Protein AF-A0A5A8U975-F1 (afdb_monomer_lite)

Structure (mmCIF, N/CA/C/O backbone):
data_AF-A0A5A8U975-F1
#
_entry.id   AF-A0A5A8U975-F1
#
loop_
_atom_site.group_PDB
_atom_site.id
_atom_site.type_symbol
_atom_site.label_atom_id
_atom_site.label_alt_id
_atom_site.label_comp_id
_atom_site.label_asym_id
_atom_site.label_entity_id
_atom_site.label_seq_id
_atom_site.pdbx_PDB_ins_code
_atom_site.Cartn_x
_atom_site.Cartn_y
_atom_site.Cartn_z
_atom_site.occupancy
_atom_site.B_iso_or_equiv
_atom_site.auth_seq_id
_atom_site.auth_comp_id
_atom_site.auth_asym_id
_atom_site.auth_atom_id
_atom_site.pdbx_PDB_model_num
ATOM 1 N N . MET A 1 1 ? -40.286 -61.201 25.023 1.00 31.58 1 MET A N 1
ATOM 2 C CA . MET A 1 1 ? -39.418 -62.147 24.286 1.00 31.58 1 MET A CA 1
ATOM 3 C C . MET A 1 1 ? -38.281 -61.298 23.735 1.00 31.58 1 MET A C 1
ATOM 5 O O . MET A 1 1 ? -38.579 -60.280 23.132 1.00 31.58 1 MET A O 1
ATOM 9 N N . GLN A 1 2 ? -37.100 -61.406 24.350 1.00 25.27 2 GLN A N 1
ATOM 10 C CA . GLN A 1 2 ? -35.935 -62.159 23.839 1.00 25.27 2 GLN A CA 1
ATOM 11 C C . GLN A 1 2 ? -35.244 -61.395 22.692 1.00 25.27 2 GLN A C 1
ATOM 13 O O . GLN A 1 2 ? -35.895 -61.050 21.718 1.00 25.27 2 GLN A O 1
ATOM 18 N N . ASN A 1 3 ? -34.003 -60.924 22.863 1.00 22.73 3 ASN A N 1
ATOM 19 C CA . ASN A 1 3 ? -32.740 -61.686 22.977 1.00 22.73 3 ASN A CA 1
ATOM 20 C C . ASN A 1 3 ? -32.392 -62.348 21.622 1.00 22.73 3 ASN A C 1
ATOM 22 O O . ASN A 1 3 ? -33.249 -62.960 21.000 1.00 22.73 3 ASN A O 1
ATOM 26 N N . SER A 1 4 ? -31.145 -62.311 21.143 1.00 25.30 4 SER A N 1
ATOM 27 C CA . SER A 1 4 ? -29.970 -62.701 21.937 1.00 25.30 4 SER A CA 1
ATOM 28 C C . SER A 1 4 ? -28.631 -62.114 21.467 1.00 25.30 4 SER A C 1
ATOM 30 O O . SER A 1 4 ? -28.415 -61.952 20.276 1.00 25.30 4 SER A O 1
ATOM 32 N N . ASN A 1 5 ? -27.743 -61.930 22.452 1.00 24.23 5 ASN A N 1
ATOM 33 C CA . ASN A 1 5 ? -26.284 -62.145 22.470 1.00 24.23 5 ASN A CA 1
ATOM 34 C C . ASN A 1 5 ? -25.420 -61.478 21.373 1.00 24.23 5 ASN A C 1
ATOM 36 O O . ASN A 1 5 ? -25.554 -61.762 20.194 1.00 24.23 5 ASN A O 1
ATOM 40 N N . ILE A 1 6 ? -24.506 -60.552 21.690 1.00 22.52 6 ILE A N 1
ATOM 41 C CA . ILE A 1 6 ? -23.319 -60.664 22.575 1.00 22.52 6 ILE A CA 1
ATOM 42 C C . ILE A 1 6 ? -22.267 -61.647 22.039 1.00 22.52 6 ILE A C 1
ATOM 44 O O . ILE A 1 6 ? -22.412 -62.861 22.132 1.00 22.52 6 ILE A O 1
ATOM 48 N N . THR A 1 7 ? -21.121 -61.095 21.641 1.00 21.56 7 THR A N 1
ATOM 49 C CA . THR A 1 7 ? -19.801 -61.667 21.932 1.00 21.56 7 THR A CA 1
ATOM 50 C C . THR A 1 7 ? -18.888 -60.510 22.326 1.00 21.56 7 THR A C 1
ATOM 52 O O . THR A 1 7 ? -18.735 -59.556 21.569 1.00 21.56 7 THR A O 1
ATOM 55 N N . ILE A 1 8 ? -18.321 -60.574 23.528 1.00 22.88 8 ILE A N 1
ATOM 56 C CA . ILE A 1 8 ? -17.247 -59.683 23.979 1.00 22.88 8 ILE A CA 1
ATOM 57 C C . ILE A 1 8 ? -15.950 -60.478 23.859 1.00 22.88 8 ILE A C 1
ATOM 59 O O . ILE A 1 8 ? -15.922 -61.648 24.236 1.00 22.88 8 ILE A O 1
ATOM 63 N N . ASN A 1 9 ? -14.871 -59.841 23.411 1.00 21.80 9 ASN A N 1
ATOM 64 C CA . ASN A 1 9 ? -13.527 -60.314 23.719 1.00 21.80 9 ASN A CA 1
ATOM 65 C C . ASN A 1 9 ? -12.666 -59.128 24.177 1.00 21.80 9 ASN A C 1
ATOM 67 O O . ASN A 1 9 ? -12.876 -58.000 23.730 1.00 21.80 9 ASN A O 1
ATOM 71 N N . THR A 1 10 ? -11.786 -59.358 25.148 1.00 24.23 10 THR A N 1
ATOM 72 C CA . THR A 1 10 ? -11.200 -58.304 25.997 1.00 24.23 10 THR A CA 1
ATOM 73 C C . THR A 1 10 ? -9.693 -58.127 25.809 1.00 24.23 10 THR A C 1
ATOM 75 O O . THR A 1 10 ? -9.024 -59.000 25.265 1.00 24.23 10 THR A O 1
ATOM 78 N N . ASN A 1 11 ? -9.171 -57.048 26.414 1.00 21.98 11 ASN A N 1
ATOM 79 C CA . ASN A 1 11 ? -7.760 -56.641 26.530 1.00 21.98 11 ASN A CA 1
ATOM 80 C C . ASN A 1 11 ? -7.241 -55.825 25.320 1.00 21.98 11 ASN A C 1
ATOM 82 O O . ASN A 1 11 ? -7.572 -56.133 24.185 1.00 21.98 11 ASN A O 1
ATOM 86 N N . THR A 1 12 ? -6.455 -54.749 25.488 1.00 24.47 12 THR A N 1
ATOM 87 C CA . THR A 1 12 ? -5.762 -54.228 26.693 1.00 24.47 12 THR A CA 1
ATOM 88 C C . THR A 1 12 ? -5.940 -52.715 26.924 1.00 24.47 12 THR A C 1
ATOM 90 O O . THR A 1 12 ? -5.799 -51.928 25.997 1.00 24.47 12 THR A O 1
ATOM 93 N N . ASN A 1 13 ? -6.107 -52.322 28.195 1.00 25.53 13 ASN A N 1
ATOM 94 C CA . ASN A 1 13 ? -5.685 -51.055 28.830 1.00 25.53 13 ASN A CA 1
ATOM 95 C C . ASN A 1 13 ? -5.646 -49.733 28.022 1.00 25.53 13 ASN A C 1
ATOM 97 O O . ASN A 1 13 ? -4.650 -49.420 27.375 1.00 25.53 13 ASN A O 1
ATOM 101 N N . THR A 1 14 ? -6.573 -48.814 28.327 1.00 26.42 14 THR A N 1
ATOM 102 C CA . THR A 1 14 ? -6.223 -47.479 28.884 1.00 26.42 14 THR A CA 1
ATOM 103 C C . THR A 1 14 ? -7.442 -46.796 29.531 1.00 26.42 14 THR A C 1
ATOM 105 O O . THR A 1 14 ? -8.581 -47.051 29.156 1.00 26.42 14 THR A O 1
ATOM 108 N N . GLN A 1 15 ? -7.217 -45.957 30.551 1.00 27.81 15 GLN A N 1
ATOM 109 C CA . GLN A 1 15 ? -8.271 -45.310 31.358 1.00 27.81 15 GLN A CA 1
ATOM 110 C C . GLN A 1 15 ? -8.677 -43.919 30.812 1.00 27.81 15 GLN A C 1
ATOM 112 O O . GLN A 1 15 ? -7.790 -43.109 30.526 1.00 27.81 15 GLN A O 1
ATOM 117 N N . PRO A 1 16 ? -9.981 -43.573 30.746 1.00 26.28 16 PRO A N 1
ATOM 118 C CA . PRO A 1 16 ? -10.441 -42.258 30.292 1.00 26.28 16 PRO A CA 1
ATOM 119 C C . PRO A 1 16 ? -10.337 -41.184 31.395 1.00 26.28 16 PRO A C 1
ATOM 121 O O . PRO A 1 16 ? -11.105 -41.171 32.358 1.00 26.28 16 PRO A O 1
ATOM 124 N N . LYS A 1 17 ? -9.420 -40.216 31.247 1.00 27.19 17 LYS A N 1
ATOM 125 C CA . LYS A 1 17 ? -9.278 -39.068 32.173 1.00 27.19 17 LYS A CA 1
ATOM 126 C C . LYS A 1 17 ? -10.338 -37.980 31.922 1.00 27.19 17 LYS A C 1
ATOM 128 O O . LYS A 1 17 ? -10.044 -36.936 31.350 1.00 27.19 17 LYS A O 1
ATOM 133 N N . GLY A 1 18 ? -11.569 -38.228 32.375 1.00 32.88 18 GLY A N 1
ATOM 134 C CA . GLY A 1 18 ? -12.751 -37.391 32.107 1.00 32.88 18 GLY A CA 1
ATOM 135 C C . GLY A 1 18 ? -13.189 -36.385 33.188 1.00 32.88 18 GLY A C 1
ATOM 136 O O . GLY A 1 18 ? -14.340 -35.968 33.154 1.00 32.88 18 GLY A O 1
ATOM 137 N N . THR A 1 19 ? -12.353 -36.010 34.169 1.00 28.62 19 THR A N 1
ATOM 138 C CA . THR A 1 19 ? -12.812 -35.236 35.357 1.00 28.62 19 THR A CA 1
ATOM 139 C C . THR A 1 19 ? -11.936 -34.047 35.795 1.00 28.62 19 THR A C 1
ATOM 141 O O . THR A 1 19 ? -12.279 -33.353 36.751 1.00 28.62 19 THR A O 1
ATOM 144 N N . THR A 1 20 ? -10.826 -33.743 35.116 1.00 29.33 20 THR A N 1
ATOM 145 C CA . THR A 1 20 ? -9.790 -32.821 35.641 1.00 29.33 20 THR A CA 1
ATOM 146 C C . THR A 1 20 ? -9.903 -31.335 35.262 1.00 29.33 20 THR A C 1
ATOM 148 O O . THR A 1 20 ? -9.103 -30.544 35.762 1.00 29.33 20 THR A O 1
ATOM 151 N N . MET A 1 21 ? -10.865 -30.906 34.430 1.00 29.53 21 MET A N 1
ATOM 152 C CA . MET A 1 21 ? -10.971 -29.485 34.031 1.00 29.53 21 MET A CA 1
ATOM 153 C C . MET A 1 21 ? -11.768 -28.583 34.992 1.00 29.53 21 MET A C 1
ATOM 155 O O . MET A 1 21 ? -11.386 -27.429 35.169 1.00 29.53 21 MET A O 1
ATOM 159 N N . LEU A 1 22 ? -12.836 -29.060 35.648 1.00 29.34 22 LEU A N 1
ATOM 160 C CA . LEU A 1 22 ? -13.691 -28.178 36.470 1.00 29.34 22 LEU A CA 1
ATOM 161 C C . LEU A 1 22 ? -13.023 -27.706 37.778 1.00 29.34 22 LEU A C 1
ATOM 163 O O . LEU A 1 22 ? -13.191 -26.553 38.180 1.00 29.34 22 LEU A O 1
ATOM 167 N N . ASN A 1 23 ? -12.233 -28.564 38.430 1.00 27.58 23 ASN A N 1
ATOM 168 C CA . ASN A 1 23 ? -11.691 -28.273 39.766 1.00 27.58 23 ASN A CA 1
ATOM 169 C C . ASN A 1 23 ? -10.581 -27.202 39.772 1.00 27.58 23 ASN A C 1
ATOM 171 O O . ASN A 1 23 ? -10.458 -26.455 40.744 1.00 27.58 23 ASN A O 1
ATOM 175 N N . ASN A 1 24 ? -9.803 -27.075 38.690 1.00 30.62 24 ASN A N 1
ATOM 176 C CA . ASN A 1 24 ? -8.698 -26.107 38.610 1.00 30.62 24 ASN A CA 1
ATOM 177 C C . ASN A 1 24 ? -9.150 -24.653 38.385 1.00 30.62 24 ASN A C 1
ATOM 179 O O . ASN A 1 24 ? -8.385 -23.723 38.648 1.00 30.62 24 ASN A O 1
ATOM 183 N N . THR A 1 25 ? -10.387 -24.439 37.936 1.00 31.98 25 THR A N 1
ATOM 184 C CA . THR A 1 25 ? -10.963 -23.095 37.776 1.00 31.98 25 THR A CA 1
ATOM 185 C C . THR A 1 25 ? -11.479 -22.559 39.117 1.00 31.98 25 THR A C 1
ATOM 187 O O . THR A 1 25 ? -11.263 -21.394 39.449 1.00 31.98 25 THR A O 1
ATOM 190 N N . PHE A 1 26 ? -12.081 -23.423 39.944 1.00 28.78 26 PHE A N 1
ATOM 191 C CA . PHE A 1 26 ? -12.569 -23.057 41.280 1.00 28.78 26 PHE A CA 1
ATOM 192 C C . PHE A 1 26 ? -11.458 -22.887 42.330 1.00 28.78 26 PHE A C 1
ATOM 194 O O . PHE A 1 26 ? -11.599 -22.054 43.228 1.00 28.78 26 PHE A O 1
ATOM 201 N N . SER A 1 27 ? -10.343 -23.621 42.232 1.00 30.14 27 SER A N 1
ATOM 202 C CA . SER A 1 27 ? -9.215 -23.470 43.170 1.00 30.14 27 SER A CA 1
ATOM 203 C C . SER A 1 27 ? -8.563 -22.083 43.076 1.00 30.14 27 SER A C 1
ATOM 205 O O . SER A 1 27 ? -8.331 -21.441 44.102 1.00 30.14 27 SER A O 1
ATOM 207 N N . LYS A 1 28 ? -8.366 -21.568 41.856 1.00 32.06 28 LYS A N 1
ATOM 208 C CA . LYS A 1 28 ? -7.854 -20.207 41.616 1.00 32.06 28 LYS A CA 1
ATOM 209 C C . LYS A 1 28 ? -8.834 -19.120 42.065 1.00 32.06 28 LYS A C 1
ATOM 211 O O . LYS A 1 28 ? -8.401 -18.093 42.580 1.00 32.06 28 LYS A O 1
ATOM 216 N N . LEU A 1 29 ? -10.143 -19.362 41.954 1.00 29.33 29 LEU A N 1
ATOM 217 C CA . LEU A 1 29 ? -11.160 -18.428 42.448 1.00 29.33 29 LEU A CA 1
ATOM 218 C C . LEU A 1 29 ? -11.120 -18.287 43.983 1.00 29.33 29 LEU A C 1
ATOM 220 O O . LEU A 1 29 ? -11.295 -17.184 44.490 1.00 29.33 29 LEU A O 1
ATOM 224 N N . LYS A 1 30 ? -10.815 -19.364 44.727 1.00 26.39 30 LYS A N 1
ATOM 225 C CA . LYS A 1 30 ? -10.631 -19.299 46.192 1.00 26.39 30 LYS A CA 1
ATOM 226 C C . LYS A 1 30 ? -9.415 -18.469 46.617 1.00 26.39 30 LYS A C 1
ATOM 228 O O . LYS A 1 30 ? -9.505 -17.754 47.610 1.00 26.39 30 LYS A O 1
ATOM 233 N N . GLN A 1 31 ? -8.303 -18.518 45.879 1.00 28.22 31 GLN A N 1
ATOM 234 C CA . GLN A 1 31 ? -7.109 -17.722 46.211 1.00 28.22 31 GLN A CA 1
ATOM 235 C C . GLN A 1 31 ? -7.351 -16.207 46.097 1.00 28.22 31 GLN A C 1
ATOM 237 O O . GLN A 1 31 ? -6.742 -15.437 46.837 1.00 28.22 31 GLN A O 1
ATOM 242 N N . LEU A 1 32 ? -8.289 -15.777 45.244 1.00 28.25 32 LEU A N 1
ATOM 243 C CA . LEU A 1 32 ? -8.641 -14.363 45.074 1.00 28.25 32 LEU A CA 1
ATOM 244 C C . LEU A 1 32 ? -9.322 -13.735 46.309 1.00 28.25 32 LEU A C 1
ATOM 246 O O . LEU A 1 32 ? -9.333 -12.516 46.439 1.00 28.25 32 LEU A O 1
ATOM 250 N N . PHE A 1 33 ? -9.870 -14.551 47.219 1.00 27.89 33 PHE A N 1
ATOM 251 C CA . PHE A 1 33 ? -10.589 -14.099 48.420 1.00 27.89 33 PHE A CA 1
ATOM 252 C C . PHE A 1 33 ? -9.739 -14.058 49.703 1.00 27.89 33 PHE A C 1
ATOM 254 O O . PHE A 1 33 ? -10.246 -13.654 50.743 1.00 27.89 33 PHE A O 1
ATOM 261 N N . ILE A 1 34 ? -8.468 -14.479 49.665 1.00 27.61 34 ILE A N 1
ATOM 262 C CA . ILE A 1 34 ? -7.649 -14.670 50.882 1.00 27.61 34 ILE A CA 1
ATOM 263 C C . ILE A 1 34 ? -6.723 -13.472 51.182 1.00 27.61 34 ILE A C 1
ATOM 265 O O . ILE A 1 34 ? -6.295 -13.293 52.317 1.00 27.61 34 ILE A O 1
ATOM 269 N N . PHE A 1 35 ? -6.462 -12.593 50.208 1.00 26.03 35 PHE A N 1
ATOM 270 C CA . PHE A 1 35 ? -5.547 -11.448 50.366 1.00 26.03 35 PHE A CA 1
ATOM 271 C C . PHE A 1 35 ? -6.186 -10.155 50.915 1.00 26.03 35 PHE A C 1
ATOM 273 O O . PHE A 1 35 ? -5.528 -9.120 50.980 1.00 26.03 35 PHE A O 1
ATOM 280 N N . SER A 1 36 ? -7.453 -10.174 51.338 1.00 25.17 36 SER A N 1
ATOM 281 C CA . SER A 1 36 ? -8.198 -8.972 51.751 1.00 25.17 36 SER A CA 1
ATOM 282 C C . SER A 1 36 ? -7.987 -8.545 53.217 1.00 25.17 36 SER A C 1
ATOM 284 O O . SER A 1 36 ? -8.915 -8.013 53.826 1.00 25.17 36 SER A O 1
ATOM 286 N N . ALA A 1 37 ? -6.818 -8.804 53.816 1.00 25.83 37 ALA A N 1
ATOM 287 C CA . ALA A 1 37 ? -6.599 -8.573 55.249 1.00 25.83 37 ALA A CA 1
ATOM 288 C C . ALA A 1 37 ? -5.139 -8.257 55.645 1.00 25.83 37 ALA A C 1
ATOM 290 O O . ALA A 1 37 ? -4.460 -9.117 56.201 1.00 25.83 37 ALA A O 1
ATOM 291 N N . LEU A 1 38 ? -4.685 -7.005 55.460 1.00 22.19 38 LEU A N 1
ATOM 292 C CA . LEU A 1 38 ? -3.729 -6.379 56.394 1.00 22.19 38 LEU A CA 1
ATOM 293 C C . LEU A 1 38 ? -3.740 -4.831 56.339 1.00 22.19 38 LEU A C 1
ATOM 295 O O . LEU A 1 38 ? -3.432 -4.233 55.316 1.00 22.19 38 LEU A O 1
ATOM 299 N N . THR A 1 39 ? -4.100 -4.222 57.476 1.00 22.94 39 THR A N 1
ATOM 300 C CA . THR A 1 39 ? -3.750 -2.869 57.984 1.00 22.94 39 THR A CA 1
ATOM 301 C C . THR A 1 39 ? -3.667 -1.653 57.037 1.00 22.94 39 THR A C 1
ATOM 303 O O . THR A 1 39 ? -2.715 -1.497 56.277 1.00 22.94 39 THR A O 1
ATOM 306 N N . LEU A 1 40 ? -4.561 -0.676 57.256 1.00 25.98 40 LEU A N 1
ATOM 307 C CA . LEU A 1 40 ? -4.358 0.737 56.891 1.00 25.98 40 LEU A CA 1
ATOM 308 C C . LEU A 1 40 ? -3.542 1.476 57.972 1.00 25.98 40 LEU A C 1
ATOM 310 O O . LEU A 1 40 ? -3.686 1.185 59.159 1.00 25.98 40 LEU A O 1
ATOM 314 N N . SER A 1 41 ? -2.831 2.537 57.582 1.00 23.48 41 SER A N 1
ATOM 315 C CA . SER A 1 41 ? -2.528 3.689 58.449 1.00 23.48 41 SER A CA 1
ATOM 316 C C . SER A 1 41 ? -2.462 4.990 57.624 1.00 23.48 41 SER A C 1
ATOM 318 O O . SER A 1 41 ? -2.349 4.953 56.398 1.00 23.48 41 SER A O 1
ATOM 320 N N . LEU A 1 42 ? -2.638 6.144 58.277 1.00 26.19 42 LEU A N 1
ATOM 321 C CA . LEU A 1 42 ? -2.883 7.465 57.666 1.00 26.19 42 LEU A CA 1
ATOM 322 C C . LEU A 1 42 ? -1.885 8.514 58.185 1.00 26.19 42 LEU A C 1
ATOM 324 O O . LEU A 1 42 ? -1.398 8.361 59.300 1.00 26.19 42 LEU A O 1
ATOM 328 N N . ASN A 1 43 ? -1.671 9.613 57.442 1.00 21.52 43 ASN A N 1
ATOM 329 C CA . ASN A 1 43 ? -1.356 10.947 58.000 1.00 21.52 43 ASN A CA 1
ATOM 330 C C . ASN A 1 43 ? -1.495 12.084 56.955 1.00 21.52 43 ASN A C 1
ATOM 332 O O . ASN A 1 43 ? -1.468 11.819 55.753 1.00 21.52 43 ASN A O 1
ATOM 336 N N . VAL A 1 44 ? -1.705 13.336 57.408 1.00 24.77 44 VAL A N 1
ATOM 337 C CA . VAL A 1 44 ? -2.145 14.492 56.579 1.00 24.77 44 VAL A CA 1
ATOM 338 C C . VAL A 1 44 ? -1.622 15.855 57.089 1.00 24.77 44 VAL A C 1
ATOM 340 O O . VAL A 1 44 ? -1.753 16.145 58.273 1.00 24.77 44 VAL A O 1
ATOM 343 N N . THR A 1 45 ? -1.173 16.732 56.173 1.00 21.88 45 THR A N 1
ATOM 344 C CA . THR A 1 45 ? -0.989 18.210 56.294 1.00 21.88 45 THR A CA 1
ATOM 345 C C . THR A 1 45 ? -1.217 18.841 54.887 1.00 21.88 45 THR A C 1
ATOM 347 O O . THR A 1 45 ? -0.877 18.198 53.899 1.00 21.88 45 THR A O 1
ATOM 350 N N . ALA A 1 46 ? -2.035 19.891 54.651 1.00 23.45 46 ALA A N 1
ATOM 351 C CA . ALA A 1 46 ? -1.931 21.352 54.933 1.00 23.45 46 ALA A CA 1
ATOM 352 C C . ALA A 1 46 ? -0.974 22.118 53.959 1.00 23.45 46 ALA A C 1
ATOM 354 O O . ALA A 1 46 ? 0.058 21.564 53.611 1.00 23.45 46 ALA A O 1
ATOM 355 N N . VAL A 1 47 ? -1.202 23.351 53.442 1.00 22.41 47 VAL A N 1
ATOM 356 C CA . VAL A 1 47 ? -2.191 24.441 53.717 1.00 22.41 47 VAL A CA 1
ATOM 357 C C . VAL A 1 47 ? -2.915 24.937 52.412 1.00 22.41 47 VAL A C 1
ATOM 359 O O . VAL A 1 47 ? -3.653 24.143 51.836 1.00 22.41 47 VAL A O 1
ATOM 362 N N . ASP A 1 48 ? -2.771 26.204 51.949 1.00 22.92 48 ASP A N 1
ATOM 363 C CA . ASP A 1 48 ? -3.349 26.783 50.691 1.00 22.92 48 ASP A CA 1
ATOM 364 C C . ASP A 1 48 ? -2.343 27.781 50.007 1.00 22.92 48 ASP A C 1
ATOM 366 O O . ASP A 1 48 ? -1.264 27.289 49.701 1.00 22.92 48 ASP A O 1
ATOM 370 N N . THR A 1 49 ? -2.450 29.098 49.697 1.00 25.67 49 THR A N 1
ATOM 371 C CA . THR A 1 49 ? -3.439 30.218 49.768 1.00 25.67 49 THR A CA 1
ATOM 372 C C . THR A 1 49 ? -3.123 31.326 48.712 1.00 25.67 49 THR A C 1
ATOM 374 O O . THR A 1 49 ? -2.011 31.843 48.737 1.00 25.67 49 THR A O 1
ATOM 377 N N . GLN A 1 50 ? -4.121 31.820 47.944 1.00 25.17 50 GLN A N 1
ATOM 378 C CA . GLN A 1 50 ? -4.184 33.141 47.221 1.00 25.17 50 GLN A CA 1
ATOM 379 C C . GLN A 1 50 ? -3.182 33.406 46.042 1.00 25.17 50 GLN A C 1
ATOM 381 O O . GLN A 1 50 ? -2.171 32.730 45.934 1.00 25.17 50 GLN A O 1
ATOM 386 N N . ALA A 1 51 ? -3.401 34.312 45.059 1.00 22.56 51 ALA A N 1
ATOM 387 C CA . ALA A 1 51 ? -4.387 35.403 44.887 1.00 22.56 51 ALA A CA 1
ATOM 388 C C . ALA A 1 51 ? -4.944 35.599 43.428 1.00 22.56 51 ALA A C 1
ATOM 390 O O . ALA A 1 51 ? -4.761 34.770 42.545 1.00 22.56 51 ALA A O 1
ATOM 391 N N . PHE A 1 52 ? -5.686 36.704 43.243 1.00 21.16 52 PHE A N 1
ATOM 392 C CA . PHE A 1 52 ? -6.599 37.178 42.166 1.00 21.16 52 PHE A CA 1
ATOM 393 C C . PHE A 1 52 ? -6.000 37.446 40.746 1.00 21.16 52 PHE A C 1
ATOM 395 O O . PHE A 1 52 ? -4.788 37.427 40.589 1.00 21.16 52 PHE A O 1
ATOM 402 N N . ASN A 1 53 ? -6.764 37.750 39.665 1.00 28.00 53 ASN A N 1
ATOM 403 C CA . ASN A 1 53 ? -8.156 38.277 39.573 1.00 28.00 53 ASN A CA 1
ATOM 404 C C . ASN A 1 53 ? -9.005 37.883 38.322 1.00 28.00 53 ASN A C 1
ATOM 406 O O . ASN A 1 53 ? -10.143 37.431 38.472 1.00 28.00 53 ASN A O 1
ATOM 410 N N . LYS A 1 54 ? -8.502 38.174 37.110 1.00 27.44 54 LYS A N 1
ATOM 411 C CA . LYS A 1 54 ? -9.247 38.522 35.871 1.00 27.44 54 LYS A CA 1
ATOM 412 C C . LYS A 1 54 ? -8.438 38.081 34.625 1.00 27.44 54 LYS A C 1
ATOM 414 O O . LYS A 1 54 ? -7.261 37.777 34.778 1.00 27.44 54 LYS A O 1
ATOM 419 N N . GLU A 1 55 ? -8.937 38.074 33.382 1.00 24.39 55 GLU A N 1
ATOM 420 C CA . GLU A 1 55 ? -10.290 38.378 32.869 1.00 24.39 55 GLU A CA 1
ATOM 421 C C . GLU A 1 55 ? -11.094 37.098 32.534 1.00 24.39 55 GLU A C 1
ATOM 423 O O . GLU A 1 55 ? -11.096 36.153 33.322 1.00 24.39 55 GLU A O 1
ATOM 428 N N . ALA A 1 56 ? -11.900 37.108 31.464 1.00 24.77 56 ALA A N 1
ATOM 429 C CA . ALA A 1 56 ? -13.292 36.696 31.593 1.00 24.77 56 ALA A CA 1
ATOM 430 C C . ALA A 1 56 ? -13.932 36.102 30.319 1.00 24.77 56 ALA A C 1
ATOM 432 O O . ALA A 1 56 ? -13.945 36.733 29.269 1.00 24.77 56 ALA A O 1
ATOM 433 N N . TYR A 1 57 ? -14.548 34.926 30.468 1.00 21.66 57 TYR A N 1
ATOM 434 C CA . TYR A 1 57 ? -15.506 34.273 29.560 1.00 21.66 57 TYR A CA 1
ATOM 435 C C . TYR A 1 57 ? -16.464 33.407 30.421 1.00 21.66 57 TYR A C 1
ATOM 437 O O . TYR A 1 57 ? -16.347 33.414 31.648 1.00 21.66 57 TYR A O 1
ATOM 445 N N . LEU A 1 58 ? -17.463 32.747 29.818 1.00 26.94 58 LEU A N 1
ATOM 446 C CA . LEU A 1 58 ? -18.695 32.300 30.500 1.00 26.94 58 LEU A CA 1
ATOM 447 C C . LEU A 1 58 ? -18.557 31.281 31.660 1.00 26.94 58 LEU A C 1
ATOM 449 O O . LEU A 1 58 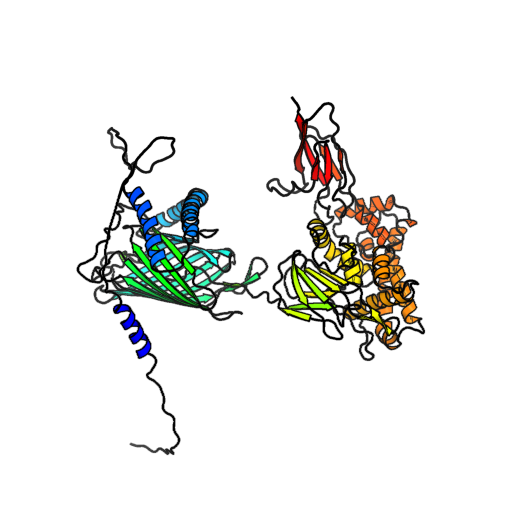? -17.626 30.485 31.737 1.00 26.94 58 LEU A O 1
ATOM 453 N N . ASP A 1 59 ? -19.574 31.302 32.530 1.00 34.00 59 ASP A N 1
ATOM 454 C CA . ASP A 1 59 ? -19.711 30.568 33.798 1.00 34.00 59 ASP A CA 1
ATOM 455 C C . ASP A 1 59 ? -21.106 29.900 33.850 1.00 34.00 59 ASP A C 1
ATOM 457 O O . ASP A 1 59 ? -22.111 30.538 33.524 1.00 34.00 59 ASP A O 1
ATOM 461 N N . LEU A 1 60 ? -21.174 28.621 34.242 1.00 33.94 60 LEU A N 1
ATOM 462 C CA . LEU A 1 60 ? -22.390 27.786 34.245 1.00 33.94 60 LEU A CA 1
ATOM 463 C C . LEU A 1 60 ? -23.249 27.906 35.526 1.00 33.94 60 LEU A C 1
ATOM 465 O O . LEU A 1 60 ? -24.136 27.089 35.755 1.00 33.94 60 LEU A O 1
ATOM 469 N N . SER A 1 61 ? -23.020 28.912 36.374 1.00 31.44 61 SER A N 1
ATOM 470 C CA . SER A 1 61 ? -23.722 29.092 37.660 1.00 31.44 61 SER A CA 1
ATOM 471 C C . SER A 1 61 ? -25.047 29.884 37.613 1.00 31.44 61 SER A C 1
ATOM 473 O O . SER A 1 61 ? -25.541 30.314 38.657 1.00 31.44 61 SER A O 1
ATOM 475 N N . LYS A 1 62 ? -25.668 30.066 36.436 1.00 30.17 62 LYS A N 1
ATOM 476 C CA . LYS A 1 62 ? -27.028 30.634 36.312 1.00 30.17 62 LYS A CA 1
ATOM 477 C C . LYS A 1 62 ? -28.089 29.535 36.125 1.00 30.17 62 LYS A C 1
ATOM 479 O O . LYS A 1 62 ? -27.937 28.734 35.205 1.00 30.17 62 LYS A O 1
ATOM 484 N N . PRO A 1 63 ? -29.191 29.523 36.901 1.00 33.84 63 PRO A N 1
ATOM 485 C CA . PRO A 1 63 ? -30.336 28.663 36.614 1.00 33.84 63 PRO A CA 1
ATOM 486 C C . PRO A 1 63 ? -31.095 29.159 35.375 1.00 33.84 63 PRO A C 1
ATOM 488 O O . PRO A 1 63 ? -31.206 30.366 35.146 1.00 33.84 63 PRO A O 1
ATOM 491 N N . TYR A 1 64 ? -31.670 28.235 34.604 1.00 28.47 64 TYR A N 1
ATOM 492 C CA . TYR A 1 64 ? -32.606 28.566 33.530 1.00 28.47 64 TYR A CA 1
ATOM 493 C C . TYR A 1 64 ? -34.021 28.704 34.114 1.00 28.47 64 TYR A C 1
ATOM 495 O O . TYR A 1 64 ? -34.771 27.734 34.197 1.00 28.47 64 TYR A O 1
ATOM 503 N N . SER A 1 65 ? -34.372 29.904 34.581 1.00 29.14 65 SER A N 1
ATOM 504 C CA . SER A 1 65 ? -35.709 30.212 35.100 1.00 29.14 65 SER A CA 1
ATOM 505 C C . SER A 1 65 ? -36.554 30.948 34.060 1.00 29.14 65 SER A C 1
ATOM 507 O O . SER A 1 65 ? -36.221 32.067 33.664 1.00 29.14 65 SER A O 1
ATOM 509 N N . TYR A 1 66 ? -37.681 30.348 33.678 1.00 31.12 66 TYR A N 1
ATOM 510 C CA . TYR A 1 66 ? -38.779 31.023 32.982 1.00 31.12 66 TYR A CA 1
ATOM 511 C C . TYR A 1 66 ? -39.257 32.250 33.789 1.00 31.12 66 TYR A C 1
ATOM 513 O O . TYR A 1 66 ? -39.303 32.208 35.020 1.00 31.12 66 TYR A O 1
ATOM 521 N N . ASN A 1 67 ? -39.567 33.364 33.116 1.00 25.66 67 ASN A N 1
ATOM 522 C CA . ASN A 1 67 ? -39.827 34.641 33.786 1.00 25.66 67 ASN A CA 1
ATOM 523 C C . ASN A 1 67 ? -41.276 34.780 34.281 1.00 25.66 67 ASN A C 1
ATOM 525 O O . ASN A 1 67 ? -42.176 34.946 33.464 1.00 25.66 67 ASN A O 1
ATOM 529 N N . TRP A 1 68 ? -41.456 34.871 35.603 1.00 30.08 68 TRP A N 1
ATOM 530 C CA . TRP A 1 68 ? -42.598 35.537 36.251 1.00 30.08 68 TRP A CA 1
ATOM 531 C C . TRP A 1 68 ? -42.119 36.479 37.382 1.00 30.08 68 TRP A C 1
ATOM 533 O O . TRP A 1 68 ? -42.429 36.300 38.554 1.00 30.08 68 TRP A O 1
ATOM 543 N N . ASN A 1 69 ? -41.346 37.502 37.000 1.00 36.22 69 ASN A N 1
ATOM 544 C CA . ASN A 1 69 ? -41.121 38.776 37.704 1.00 36.22 69 ASN A CA 1
ATOM 545 C C . ASN A 1 69 ? -40.678 38.753 39.191 1.00 36.22 69 ASN A C 1
ATOM 547 O O . ASN A 1 69 ? -41.491 39.051 40.064 1.00 36.22 69 ASN A O 1
ATOM 551 N N . ASN A 1 70 ? -39.364 38.649 39.476 1.00 26.16 70 ASN A N 1
ATOM 552 C CA . ASN A 1 70 ? -38.681 39.650 40.334 1.00 26.16 70 ASN A CA 1
ATOM 553 C C . ASN A 1 70 ? -37.129 39.622 40.281 1.00 26.16 70 ASN A C 1
ATOM 555 O O . ASN A 1 70 ? -36.514 38.724 39.713 1.00 26.16 70 ASN A O 1
ATOM 559 N N . LYS A 1 71 ? -36.512 40.644 40.895 1.00 36.97 71 LYS A N 1
ATOM 560 C CA . LYS A 1 71 ? -35.069 40.836 41.179 1.00 36.97 71 LYS A CA 1
ATOM 561 C C . LYS A 1 71 ? -34.646 39.940 42.380 1.00 36.97 71 LYS A C 1
ATOM 563 O O . LYS A 1 71 ? -35.512 39.410 43.062 1.00 36.97 71 LYS A O 1
ATOM 568 N N . THR A 1 72 ? -33.377 39.704 42.749 1.00 27.44 72 THR A N 1
ATOM 569 C CA . THR A 1 72 ? -32.126 40.496 42.627 1.00 27.44 72 THR A CA 1
ATOM 570 C C . THR A 1 72 ? -30.885 39.564 42.682 1.00 27.44 72 THR A C 1
ATOM 572 O O . THR A 1 72 ? -31.028 38.377 42.959 1.00 27.44 72 THR A O 1
ATOM 575 N N . ALA A 1 73 ? -29.661 40.060 42.436 1.00 35.00 73 ALA A N 1
ATOM 576 C CA . ALA A 1 73 ? -28.427 39.252 42.331 1.00 35.00 73 ALA A CA 1
ATOM 577 C C . ALA A 1 73 ? -27.412 39.434 43.488 1.00 35.00 73 ALA A C 1
ATOM 579 O O . ALA A 1 73 ? -27.338 40.515 44.060 1.00 35.00 73 ALA A O 1
ATOM 580 N N . ILE A 1 74 ? -26.566 38.415 43.735 1.00 23.98 74 ILE A N 1
ATOM 581 C CA . ILE A 1 74 ? -25.332 38.400 44.571 1.00 23.98 74 ILE A CA 1
ATOM 582 C C . ILE A 1 74 ? -24.323 37.382 43.962 1.00 23.98 74 ILE A C 1
ATOM 584 O O . ILE A 1 74 ? -24.714 36.563 43.130 1.00 23.98 74 ILE A O 1
ATOM 588 N N . LYS A 1 75 ? -23.019 37.442 44.302 1.00 28.17 75 LYS A N 1
ATOM 589 C CA . LYS A 1 75 ? -21.922 36.684 43.640 1.00 28.17 75 LYS A CA 1
ATOM 590 C C . LYS A 1 75 ? -20.989 35.896 44.591 1.00 28.17 75 LYS A C 1
ATOM 592 O O . LYS A 1 75 ? -20.621 36.401 45.642 1.00 28.17 75 LYS A O 1
ATOM 597 N N . ARG A 1 76 ? -20.456 34.777 44.057 1.00 32.41 76 ARG A N 1
ATOM 598 C CA . ARG A 1 76 ? -19.177 34.067 44.363 1.00 32.41 76 ARG A CA 1
ATOM 599 C C . ARG A 1 76 ? -18.991 33.261 45.672 1.00 32.41 76 ARG A C 1
ATOM 601 O O . ARG A 1 76 ? -18.861 33.816 46.755 1.00 32.41 76 ARG A O 1
ATOM 608 N N . LYS A 1 77 ? -18.651 31.975 45.485 1.00 25.34 77 LYS A N 1
ATOM 609 C CA . LYS A 1 77 ? -17.431 31.297 45.999 1.00 25.34 77 LYS A CA 1
ATOM 610 C C . LYS A 1 77 ? -17.057 30.153 45.032 1.00 25.34 77 LYS A C 1
ATOM 612 O O . LYS A 1 77 ? -17.940 29.659 44.338 1.00 25.34 77 LYS A O 1
ATOM 617 N N . GLU A 1 78 ? -15.783 29.751 44.941 1.00 30.05 78 GLU A N 1
ATOM 618 C CA . GLU A 1 78 ? -15.402 28.577 44.124 1.00 30.05 78 GLU A CA 1
ATOM 619 C C . GLU A 1 78 ? -16.032 27.292 44.689 1.00 30.05 78 GLU A C 1
ATOM 621 O O . GLU A 1 78 ? -16.058 27.085 45.904 1.00 30.05 78 GLU A O 1
ATOM 626 N N . SER A 1 79 ? -16.525 26.412 43.813 1.00 33.09 79 SER A N 1
ATOM 627 C CA . SER A 1 79 ? -17.161 25.163 44.232 1.00 33.09 79 SER A CA 1
ATOM 628 C C . SER A 1 79 ? -16.126 24.133 44.696 1.00 33.09 79 SER A C 1
ATOM 630 O O . SER A 1 79 ? -15.107 23.897 44.040 1.00 33.09 79 SER A O 1
ATOM 632 N N . GLN A 1 80 ? -16.409 23.452 45.813 1.00 31.58 80 GLN A N 1
ATOM 633 C CA . GLN A 1 80 ? -15.526 22.398 46.333 1.00 31.58 80 GLN A CA 1
ATOM 634 C C . GLN A 1 80 ? -15.313 21.262 45.323 1.00 31.58 80 GLN A C 1
ATOM 636 O O . GLN A 1 80 ? -14.239 20.666 45.309 1.00 31.58 80 GLN A O 1
ATOM 641 N N . ALA A 1 81 ? -16.265 21.042 44.407 1.00 28.88 81 ALA A N 1
ATOM 642 C CA . ALA A 1 81 ? -16.124 20.141 43.266 1.00 28.88 81 ALA A CA 1
ATOM 643 C C . ALA A 1 81 ? -14.816 20.362 42.481 1.00 28.88 81 ALA A C 1
ATOM 645 O O . ALA A 1 81 ? -14.195 19.390 42.066 1.00 28.88 81 ALA A O 1
ATOM 646 N N . ARG A 1 82 ? -14.330 21.605 42.329 1.00 33.25 82 ARG A N 1
ATOM 647 C CA . ARG A 1 82 ? -13.074 21.890 41.612 1.00 33.25 82 ARG A CA 1
ATOM 648 C C . ARG A 1 82 ? -11.826 21.462 42.395 1.00 33.25 82 ARG A C 1
ATOM 650 O O . ARG A 1 82 ? -10.864 20.998 41.785 1.00 33.25 82 ARG A O 1
ATOM 657 N N . LYS A 1 83 ? -11.847 21.555 43.733 1.00 30.27 83 LYS A N 1
ATOM 658 C CA . LYS A 1 83 ? -10.804 20.969 44.598 1.00 30.27 83 LYS A CA 1
ATOM 659 C C . LYS A 1 83 ? -10.893 19.440 44.590 1.00 30.27 83 LYS A C 1
ATOM 661 O O . LYS A 1 83 ? -9.882 18.792 44.341 1.00 30.27 83 LYS A O 1
ATOM 666 N N . ILE A 1 84 ? -12.097 18.881 44.734 1.00 33.22 84 ILE A N 1
ATOM 667 C CA . ILE A 1 84 ? -12.359 17.434 44.700 1.00 33.22 84 ILE A CA 1
ATOM 668 C C . ILE A 1 84 ? -11.899 16.819 43.372 1.00 33.22 84 ILE A C 1
ATOM 670 O O . ILE A 1 84 ? -11.172 15.839 43.407 1.00 33.22 84 ILE A O 1
ATOM 674 N N . PHE A 1 85 ? -12.203 17.403 42.207 1.00 31.27 85 PHE A N 1
ATOM 675 C CA . PHE A 1 85 ? -11.707 16.902 40.914 1.00 31.27 85 PHE A CA 1
ATOM 676 C C . PHE A 1 85 ? -10.175 16.944 40.810 1.00 31.27 85 PHE A C 1
ATOM 678 O O . PHE A 1 85 ? -9.566 16.001 40.309 1.00 31.27 85 PHE A O 1
ATOM 685 N N . LYS A 1 86 ? -9.535 18.013 41.305 1.00 33.47 86 LYS A N 1
ATOM 686 C CA . LYS A 1 86 ? -8.068 18.147 41.312 1.00 33.47 86 LYS A CA 1
ATOM 687 C C . LYS A 1 86 ? -7.413 17.104 42.230 1.00 33.47 86 LYS A C 1
ATOM 689 O O . LYS A 1 86 ? -6.361 16.569 41.891 1.00 33.47 86 LYS A O 1
ATOM 694 N N . GLN A 1 87 ? -8.051 16.796 43.357 1.00 30.81 87 GLN A N 1
ATOM 695 C CA . GLN A 1 87 ? -7.595 15.823 44.347 1.00 30.81 87 GLN A CA 1
ATOM 696 C C . GLN A 1 87 ? -7.855 14.381 43.882 1.00 30.81 87 GLN A C 1
ATOM 698 O O . GLN A 1 87 ? -6.927 13.582 43.851 1.00 30.81 87 GLN A O 1
ATOM 703 N N . LEU A 1 88 ? -9.061 14.076 43.397 1.00 29.19 88 LEU A N 1
ATOM 704 C CA . LEU A 1 88 ? -9.456 12.772 42.859 1.00 29.19 88 LEU A CA 1
ATOM 705 C C . LEU A 1 88 ? -8.583 12.361 41.667 1.00 29.19 88 LEU A C 1
ATOM 707 O O . LEU A 1 88 ? -8.092 11.241 41.654 1.00 29.19 88 LEU A O 1
ATOM 711 N N . ALA A 1 89 ? -8.307 13.272 40.725 1.00 30.56 89 ALA A N 1
ATOM 712 C CA . ALA A 1 89 ? -7.415 13.000 39.591 1.00 30.56 89 ALA A CA 1
ATOM 713 C C . ALA A 1 89 ? -5.931 12.845 39.986 1.00 30.56 89 ALA A C 1
ATOM 715 O O . ALA A 1 89 ? -5.147 12.282 39.223 1.00 30.56 89 ALA A O 1
ATOM 716 N N . THR A 1 90 ? -5.531 13.347 41.160 1.00 31.30 90 THR A N 1
ATOM 717 C CA . THR A 1 90 ? -4.170 13.177 41.694 1.00 31.30 90 THR A CA 1
ATOM 718 C C . THR A 1 90 ? -4.050 11.859 42.461 1.00 31.30 90 THR A C 1
ATOM 720 O O . THR A 1 90 ? -3.095 11.112 42.258 1.00 31.30 90 THR A O 1
ATOM 723 N N . GLU A 1 91 ? -5.039 11.529 43.294 1.00 30.62 91 GLU A N 1
ATOM 724 C CA . GLU A 1 91 ? -5.033 10.320 44.120 1.00 30.62 91 GLU A CA 1
ATOM 725 C C . GLU A 1 91 ? -5.405 9.057 43.321 1.00 30.62 91 GLU A C 1
ATOM 727 O O . GLU A 1 91 ? -4.776 8.026 43.530 1.00 30.62 91 GLU A O 1
ATOM 732 N N . SER A 1 92 ? -6.300 9.106 42.324 1.00 28.05 92 SER A N 1
ATOM 733 C CA . SER A 1 92 ? -6.574 7.932 41.472 1.00 28.05 92 SER A CA 1
ATOM 734 C C . SER A 1 92 ? -5.343 7.505 40.660 1.00 28.05 92 SER A C 1
ATOM 736 O O . SER A 1 92 ? -5.063 6.314 40.530 1.00 28.05 92 SER A O 1
ATOM 738 N N . ALA A 1 93 ? -4.549 8.470 40.182 1.00 29.47 93 ALA A N 1
ATOM 739 C CA . ALA A 1 93 ? -3.253 8.210 39.552 1.00 29.47 93 ALA A CA 1
ATOM 740 C C . ALA A 1 93 ? -2.226 7.621 40.543 1.00 29.47 93 ALA A C 1
ATOM 742 O O . ALA A 1 93 ? -1.369 6.828 40.161 1.00 29.47 93 ALA A O 1
ATOM 743 N N . LYS A 1 94 ? -2.324 7.970 41.830 1.00 29.14 94 LYS A N 1
ATOM 744 C CA . LYS A 1 94 ? -1.478 7.473 42.929 1.00 29.14 94 LYS A CA 1
ATOM 745 C C . LYS A 1 94 ? -1.831 6.031 43.318 1.00 29.14 94 LYS A C 1
ATOM 747 O O . LYS A 1 94 ? -0.930 5.210 43.444 1.00 29.14 94 LYS A O 1
ATOM 752 N N . THR A 1 95 ? -3.119 5.692 43.398 1.00 28.69 95 THR A N 1
ATOM 753 C CA . THR A 1 95 ? -3.592 4.309 43.591 1.00 28.69 95 THR A CA 1
ATOM 754 C C . THR A 1 95 ? -3.221 3.417 42.398 1.00 28.69 95 THR A C 1
ATOM 756 O O . THR A 1 95 ? -2.806 2.274 42.588 1.00 28.69 95 THR A O 1
ATOM 759 N N . ALA A 1 96 ? -3.284 3.946 41.168 1.00 27.69 96 ALA A N 1
ATOM 760 C CA . ALA A 1 96 ? -2.821 3.237 39.972 1.00 27.69 96 ALA A CA 1
ATOM 761 C C . ALA A 1 96 ? -1.303 2.958 40.007 1.00 27.69 96 ALA A C 1
ATOM 763 O O . ALA A 1 96 ? -0.893 1.820 39.792 1.00 27.69 96 ALA A O 1
ATOM 764 N N . ARG A 1 97 ? -0.472 3.950 40.374 1.00 32.56 97 ARG A N 1
ATOM 765 C CA . ARG A 1 97 ? 0.982 3.768 40.598 1.00 32.56 97 ARG A CA 1
ATOM 766 C C . ARG A 1 97 ? 1.294 2.673 41.628 1.00 32.56 97 ARG A C 1
ATOM 768 O O . ARG A 1 97 ? 2.242 1.922 41.447 1.00 32.56 97 ARG A O 1
ATOM 775 N N . GLN A 1 98 ? 0.514 2.578 42.708 1.00 29.53 98 GLN A N 1
ATOM 776 C CA . GLN A 1 98 ? 0.745 1.598 43.781 1.00 29.53 98 GLN A CA 1
ATOM 777 C C . GLN A 1 98 ? 0.282 0.171 43.441 1.00 29.53 98 GLN A C 1
ATOM 779 O O . GLN A 1 98 ? 0.748 -0.777 44.066 1.00 29.53 98 GLN A O 1
ATOM 784 N N . THR A 1 99 ? -0.608 -0.002 42.459 1.00 26.78 99 THR A N 1
ATOM 785 C CA . THR A 1 99 ? -1.085 -1.326 42.005 1.00 26.78 99 THR A CA 1
ATOM 786 C C . THR A 1 99 ? -0.379 -1.834 40.746 1.00 26.78 99 THR A C 1
ATOM 788 O O . THR A 1 99 ? -0.459 -3.023 40.439 1.00 26.78 99 THR A O 1
ATOM 791 N N . LEU A 1 100 ? 0.342 -0.965 40.032 1.00 25.91 100 LEU A N 1
ATOM 792 C CA . LEU A 1 100 ? 1.105 -1.277 38.822 1.00 25.91 100 LEU A CA 1
ATOM 793 C C . LEU A 1 100 ? 2.538 -0.750 38.979 1.00 25.91 100 LEU A C 1
ATOM 795 O O . LEU A 1 100 ? 2.880 0.319 38.479 1.00 25.91 100 LEU A O 1
ATOM 799 N N . GLY A 1 101 ? 3.360 -1.494 39.721 1.00 27.00 101 GLY A N 1
ATOM 800 C CA . GLY A 1 101 ? 4.707 -1.066 40.091 1.00 27.00 101 GLY A CA 1
ATOM 801 C C . GLY A 1 101 ? 5.666 -0.933 38.904 1.00 27.00 101 GLY A C 1
ATOM 802 O O . GLY A 1 101 ? 6.094 -1.932 38.331 1.00 27.00 101 GLY A O 1
ATOM 803 N N . SER A 1 102 ? 6.063 0.303 38.610 1.00 26.17 102 SER A N 1
ATOM 804 C CA . SER A 1 102 ? 7.281 0.646 37.870 1.00 26.17 102 SER A CA 1
ATOM 805 C C . SER A 1 102 ? 7.826 1.973 38.396 1.00 26.17 102 SER A C 1
ATOM 807 O O . SER A 1 102 ? 7.096 2.965 38.448 1.00 26.17 102 SER A O 1
ATOM 809 N N . THR A 1 103 ? 9.093 1.989 38.798 1.00 30.64 103 THR A N 1
ATOM 810 C CA . THR A 1 103 ? 9.791 3.193 39.260 1.00 30.64 103 THR A CA 1
ATOM 811 C C . THR A 1 103 ? 10.050 4.126 38.080 1.00 30.64 103 THR A C 1
ATOM 813 O O . THR A 1 103 ? 10.794 3.738 37.195 1.00 30.64 103 THR A O 1
ATOM 816 N N . ASP A 1 104 ? 9.437 5.316 38.072 1.00 33.44 104 ASP A N 1
ATOM 817 C CA . ASP A 1 104 ? 9.975 6.552 37.470 1.00 33.44 104 ASP A CA 1
ATOM 818 C C . ASP A 1 104 ? 9.038 7.742 37.749 1.00 33.44 104 ASP A C 1
ATOM 820 O O . ASP A 1 104 ? 7.809 7.634 37.667 1.00 33.44 104 ASP A O 1
ATOM 824 N N . SER A 1 105 ? 9.597 8.902 38.103 1.00 35.06 105 SER A N 1
ATOM 825 C CA . SER A 1 105 ? 8.821 10.085 38.516 1.00 35.06 105 SER A CA 1
ATOM 826 C C . SER A 1 105 ? 8.233 10.879 37.345 1.00 35.06 105 SER A C 1
ATOM 828 O O . SER A 1 105 ? 7.090 11.357 37.409 1.00 35.06 105 SER A O 1
ATOM 830 N N . ASP A 1 106 ? 9.000 11.015 36.267 1.00 34.44 106 ASP A N 1
ATOM 831 C CA . ASP A 1 106 ? 8.912 12.197 35.402 1.00 34.44 106 ASP A CA 1
ATOM 832 C C . ASP A 1 106 ? 7.757 12.116 34.398 1.00 34.44 106 ASP A C 1
ATOM 834 O O . ASP A 1 106 ? 7.049 13.103 34.162 1.00 34.44 106 ASP A O 1
ATOM 838 N N . ASN A 1 107 ? 7.440 10.901 33.939 1.00 34.69 107 ASN A N 1
ATOM 839 C CA . ASN A 1 107 ? 6.291 10.613 33.076 1.00 34.69 107 ASN A CA 1
ATOM 840 C C . ASN A 1 107 ? 4.938 11.051 33.674 1.00 34.69 107 ASN A C 1
ATOM 842 O O . ASN A 1 107 ? 3.976 11.254 32.931 1.00 34.69 107 ASN A O 1
ATOM 846 N N . THR A 1 108 ? 4.826 11.259 34.995 1.00 30.47 108 THR A N 1
ATOM 847 C CA . THR A 1 108 ? 3.554 11.721 35.588 1.00 30.47 108 THR A CA 1
ATOM 848 C C . THR A 1 108 ? 3.323 13.228 35.407 1.00 30.47 108 THR A C 1
ATOM 850 O O . THR A 1 108 ? 2.174 13.664 35.297 1.00 30.47 108 THR A O 1
ATOM 853 N N . SER A 1 109 ? 4.396 14.027 35.346 1.00 32.97 109 SER A N 1
ATOM 854 C CA . SER A 1 109 ? 4.321 15.453 34.986 1.00 32.97 109 SER A CA 1
ATOM 855 C C . SER A 1 109 ? 3.752 15.592 33.575 1.00 32.97 109 SER A C 1
ATOM 857 O O . SER A 1 109 ? 2.780 16.319 33.352 1.00 32.97 109 SER A O 1
ATOM 859 N N . GLU A 1 110 ? 4.292 14.789 32.657 1.00 34.50 110 GLU A N 1
ATOM 860 C CA . GLU A 1 110 ? 3.847 14.690 31.272 1.00 34.50 110 GLU A CA 1
ATOM 861 C C . GLU A 1 110 ? 2.407 14.193 31.146 1.00 34.50 110 GLU A C 1
ATOM 863 O O . GLU A 1 110 ? 1.590 14.904 30.570 1.00 34.50 110 GLU A O 1
ATOM 868 N N . PHE A 1 111 ? 2.040 13.052 31.739 1.00 34.66 111 PHE A N 1
ATOM 869 C CA . PHE A 1 111 ? 0.663 12.543 31.688 1.00 34.66 111 PHE A CA 1
ATOM 870 C C . PHE A 1 111 ? -0.351 13.573 32.214 1.00 34.66 111 PHE A C 1
ATOM 872 O O . PHE A 1 111 ? -1.344 13.882 31.558 1.00 34.66 111 PHE A O 1
ATOM 879 N N . SER A 1 112 ? -0.078 14.201 33.365 1.00 33.78 112 SER A N 1
ATOM 880 C CA . SER A 1 112 ? -1.002 15.179 33.951 1.00 33.78 112 SER A CA 1
ATOM 881 C C . SER A 1 112 ? -1.041 16.520 33.197 1.00 33.78 112 SER A C 1
ATOM 883 O O . SER A 1 112 ? -2.021 17.261 33.344 1.00 33.78 112 SER A O 1
ATOM 885 N N . LYS A 1 113 ? -0.020 16.853 32.392 1.00 36.34 113 LYS A N 1
ATOM 886 C CA . LYS A 1 113 ? -0.052 17.959 31.417 1.00 36.34 113 LYS A CA 1
ATOM 887 C C . LYS A 1 113 ? -0.823 17.561 30.158 1.00 36.34 113 LYS A C 1
ATOM 889 O O . LYS A 1 113 ? -1.762 18.270 29.796 1.00 36.34 113 LYS A O 1
ATOM 894 N N . LYS A 1 114 ? -0.470 16.434 29.532 1.00 36.00 114 LYS A N 1
ATOM 895 C CA . LYS A 1 114 ? -1.063 15.897 28.296 1.00 36.00 114 LYS A CA 1
ATOM 896 C C . LYS A 1 114 ? -2.561 15.664 28.445 1.00 36.00 114 LYS A C 1
ATOM 898 O O . LYS A 1 114 ? -3.313 16.232 27.665 1.00 36.00 114 LYS A O 1
ATOM 903 N N . PHE A 1 115 ? -3.015 15.007 29.512 1.00 34.94 115 PHE A N 1
ATOM 904 C CA . PHE A 1 115 ? -4.440 14.823 29.809 1.00 34.94 115 PHE A CA 1
ATOM 905 C C . PHE A 1 115 ? -5.202 16.162 29.905 1.00 34.94 115 PHE A C 1
ATOM 907 O O . PHE A 1 115 ? -6.253 16.344 29.288 1.00 34.94 115 PHE A O 1
ATOM 914 N N . LYS A 1 116 ? -4.641 17.162 30.609 1.00 34.62 116 LYS A N 1
ATOM 915 C CA . LYS A 1 116 ? -5.243 18.508 30.720 1.00 34.62 116 LYS A CA 1
ATOM 916 C C . LYS A 1 116 ? -5.205 19.290 29.404 1.00 34.62 116 LYS A C 1
ATOM 918 O O . LYS A 1 116 ? -6.131 20.047 29.128 1.00 34.62 116 LYS A O 1
ATOM 923 N N . GLN A 1 117 ? -4.156 19.139 28.596 1.00 34.56 117 GLN A N 1
ATOM 924 C CA . GLN A 1 117 ? -4.048 19.781 27.285 1.00 34.56 117 GLN A CA 1
ATOM 925 C C . GLN A 1 117 ? -4.907 19.094 26.217 1.00 34.56 117 GLN A C 1
ATOM 927 O O . GLN A 1 117 ? -5.422 19.797 25.356 1.00 34.56 117 GLN A O 1
ATOM 932 N N . SER A 1 118 ? -5.106 17.777 26.283 1.00 32.25 118 SER A N 1
ATOM 933 C CA . SER A 1 118 ? -6.026 17.018 25.426 1.00 32.25 118 SER A CA 1
ATOM 934 C C . SER A 1 118 ? -7.465 17.465 25.688 1.00 32.25 118 SER A C 1
ATOM 936 O O . SER A 1 118 ? -8.120 17.996 24.789 1.00 32.25 118 SER A O 1
ATOM 938 N N . LEU A 1 119 ? -7.894 17.457 26.959 1.00 31.81 119 LEU A N 1
ATOM 939 C CA . LEU A 1 119 ? -9.180 18.025 27.389 1.00 31.81 119 LEU A CA 1
ATOM 940 C C . LEU A 1 119 ? -9.358 19.508 27.010 1.00 31.81 119 LEU A C 1
ATOM 942 O O . LEU A 1 119 ? -10.483 19.938 26.778 1.00 31.81 119 LEU A O 1
ATOM 946 N N . LYS A 1 120 ? -8.278 20.299 26.923 1.00 33.12 120 LYS A N 1
ATOM 947 C CA . LYS A 1 120 ? -8.348 21.709 26.495 1.00 33.12 120 LYS A CA 1
ATOM 948 C C . LYS A 1 120 ? -8.324 21.896 24.967 1.00 33.12 120 LYS A C 1
ATOM 950 O O . LYS A 1 120 ? -8.842 22.903 24.496 1.00 33.12 120 LYS A O 1
ATOM 955 N N . ARG A 1 121 ? -7.735 20.972 24.196 1.00 33.22 121 ARG A N 1
ATOM 956 C CA . ARG A 1 121 ? -7.572 21.089 22.730 1.00 33.22 121 ARG A CA 1
ATOM 957 C C . ARG A 1 121 ? -8.633 20.343 21.917 1.00 33.22 121 ARG A C 1
ATOM 959 O O . ARG A 1 121 ? -9.014 20.844 20.868 1.00 33.22 121 ARG A O 1
ATOM 966 N N . GLN A 1 122 ? -9.135 19.197 22.381 1.00 33.72 122 GLN A N 1
ATOM 967 C CA . GLN A 1 122 ? -10.025 18.336 21.582 1.00 33.72 122 GLN A CA 1
ATOM 968 C C . GLN A 1 122 ? -11.527 18.453 21.922 1.00 33.72 122 GLN A C 1
ATOM 970 O O . GLN A 1 122 ? -12.357 17.916 21.193 1.00 33.72 122 GLN A O 1
ATOM 975 N N . ALA A 1 123 ? -11.915 19.138 23.007 1.00 32.03 123 ALA A N 1
ATOM 976 C CA . ALA A 1 123 ? -13.233 18.912 23.618 1.00 32.03 123 ALA A CA 1
ATOM 977 C C . ALA A 1 123 ? -14.374 19.910 23.296 1.00 32.03 123 ALA A C 1
ATOM 979 O O . ALA A 1 123 ? -15.507 19.602 23.661 1.00 32.03 123 ALA A O 1
ATOM 980 N N . ILE A 1 124 ? -14.128 21.094 22.699 1.00 33.72 124 ILE A N 1
ATOM 981 C CA . ILE A 1 124 ? -15.047 22.258 22.867 1.00 33.72 124 ILE A CA 1
ATOM 982 C C . ILE A 1 124 ? -15.652 22.895 21.588 1.00 33.72 124 ILE A C 1
ATOM 984 O O . ILE A 1 124 ? -16.652 23.591 21.716 1.00 33.72 124 ILE A O 1
ATOM 988 N N . SER A 1 125 ? -15.148 22.671 20.363 1.00 30.58 125 SER A N 1
ATOM 989 C CA . SER A 1 125 ? -15.687 23.354 19.156 1.00 30.58 125 SER A CA 1
ATOM 990 C C . SER A 1 125 ? -16.513 22.464 18.209 1.00 30.58 125 SER A C 1
ATOM 992 O O . SER A 1 125 ? -17.740 22.441 18.294 1.00 30.58 125 SER A O 1
ATOM 994 N N . LYS A 1 126 ? -15.876 21.740 17.277 1.00 28.84 126 LYS A N 1
ATOM 995 C CA . LYS A 1 126 ? -16.583 21.109 16.141 1.00 28.84 126 LYS A CA 1
ATOM 996 C C . LYS A 1 126 ? -17.479 19.927 16.544 1.00 28.84 126 LYS A C 1
ATOM 998 O O . LYS A 1 126 ? -18.632 19.872 16.121 1.00 28.84 126 LYS A O 1
ATOM 1003 N N . THR A 1 127 ? -16.995 19.016 17.392 1.00 35.50 127 THR A N 1
ATOM 1004 C CA . THR A 1 127 ? -17.722 17.781 17.748 1.00 35.50 127 THR A CA 1
ATOM 1005 C C . THR A 1 127 ? -19.015 18.055 18.519 1.00 35.50 127 THR A C 1
ATOM 1007 O O . THR A 1 127 ? -20.023 17.404 18.264 1.00 35.50 127 THR A O 1
ATOM 1010 N N . GLN A 1 128 ? -19.015 19.038 19.431 1.00 33.16 128 GLN A N 1
ATOM 1011 C CA . GLN A 1 128 ? -20.185 19.350 20.262 1.00 33.16 128 GLN A CA 1
ATOM 1012 C C . GLN A 1 128 ? -21.367 19.878 19.439 1.00 33.16 128 GLN A C 1
ATOM 1014 O O . GLN A 1 128 ? -22.504 19.519 19.727 1.00 33.16 128 GLN A O 1
ATOM 1019 N N . SER A 1 129 ? -21.112 20.679 18.398 1.00 31.19 129 SER A N 1
ATOM 1020 C CA . SER A 1 129 ? -22.164 21.192 17.508 1.00 31.19 129 SER A CA 1
ATOM 1021 C C . SER A 1 129 ? -22.878 20.051 16.774 1.00 31.19 129 SER A C 1
ATOM 1023 O O . SER A 1 129 ? -24.076 19.836 16.966 1.00 31.19 129 SER A O 1
ATOM 1025 N N . TYR A 1 130 ? -22.132 19.261 15.995 1.00 33.25 130 TYR A N 1
ATOM 1026 C CA . TYR A 1 130 ? -22.712 18.217 15.146 1.00 33.25 130 TYR A CA 1
ATOM 1027 C C . TYR A 1 130 ? -23.354 17.086 15.966 1.00 33.25 130 TYR A C 1
ATOM 1029 O O . TYR A 1 130 ? -24.466 16.653 15.660 1.00 33.25 130 TYR A O 1
ATOM 1037 N N . ALA A 1 131 ? -22.693 16.656 17.050 1.00 33.47 131 ALA A N 1
ATOM 1038 C CA . ALA A 1 131 ? -23.210 15.612 17.929 1.00 33.47 131 ALA A CA 1
ATOM 1039 C C . ALA A 1 131 ? -24.484 16.049 18.664 1.00 33.47 131 ALA A C 1
ATOM 1041 O O . ALA A 1 131 ? -25.452 15.295 18.660 1.00 33.47 131 ALA A O 1
ATOM 1042 N N . ASN A 1 132 ? -24.533 17.256 19.245 1.00 34.97 132 ASN A N 1
ATOM 1043 C CA . ASN A 1 132 ? -25.733 17.715 19.953 1.00 34.97 132 ASN A CA 1
ATOM 1044 C C . ASN A 1 132 ? -26.900 17.963 18.992 1.00 34.97 132 ASN A C 1
ATOM 1046 O O . ASN A 1 132 ? -28.029 17.612 19.322 1.00 34.97 132 ASN A O 1
ATOM 1050 N N . LEU A 1 133 ? -26.652 18.519 17.799 1.00 34.94 133 LEU A N 1
ATOM 1051 C CA . LEU A 1 133 ? -27.702 18.717 16.796 1.00 34.94 133 LEU A CA 1
ATOM 1052 C C . LEU A 1 133 ? -28.329 17.380 16.384 1.00 34.94 133 LEU A C 1
ATOM 1054 O O . LEU A 1 133 ? -29.544 17.223 16.498 1.00 34.94 133 LEU A O 1
ATOM 1058 N N . LYS A 1 134 ? -27.519 16.387 15.990 1.00 36.75 134 LYS A N 1
ATOM 1059 C CA . LYS A 1 134 ? -28.043 15.081 15.561 1.00 36.75 134 LYS A CA 1
ATOM 1060 C C . LYS A 1 134 ? -28.589 14.236 16.713 1.00 36.75 134 LYS A C 1
ATOM 1062 O O . LYS A 1 134 ? -29.607 13.576 16.527 1.00 36.75 134 LYS A O 1
ATOM 1067 N N . ALA A 1 135 ? -27.994 14.289 17.907 1.00 35.16 135 ALA A N 1
ATOM 1068 C CA . ALA A 1 135 ? -28.525 13.589 19.075 1.00 35.16 135 ALA A CA 1
ATOM 1069 C C . ALA A 1 135 ? -29.875 14.166 19.531 1.00 35.16 135 ALA A C 1
ATOM 1071 O O . ALA A 1 135 ? -30.782 13.391 19.815 1.00 35.16 135 ALA A O 1
ATOM 1072 N N . ASN A 1 136 ? -30.046 15.493 19.542 1.00 36.91 136 ASN A N 1
ATOM 1073 C CA . ASN A 1 136 ? -31.318 16.121 19.914 1.00 36.91 136 ASN A CA 1
ATOM 1074 C C . ASN A 1 136 ? -32.397 15.906 18.840 1.00 36.91 136 ASN A C 1
ATOM 1076 O O . ASN A 1 136 ? -33.528 15.569 19.177 1.00 36.91 136 ASN A O 1
ATOM 1080 N N . GLU A 1 137 ? -32.061 16.042 17.552 1.00 38.84 137 GLU A N 1
ATOM 1081 C CA . GLU A 1 137 ? -32.988 15.779 16.438 1.00 38.84 137 GLU A CA 1
ATOM 1082 C C . GLU A 1 137 ? -33.483 14.320 16.422 1.00 38.84 137 GLU A C 1
ATOM 1084 O O . GLU A 1 137 ? -34.644 14.056 16.104 1.00 38.84 137 GLU A O 1
ATOM 1089 N N . PHE A 1 138 ? -32.618 13.370 16.796 1.00 39.88 138 PHE A N 1
ATOM 1090 C CA . PHE A 1 138 ? -32.955 11.949 16.874 1.00 39.88 138 PHE A CA 1
ATOM 1091 C C . PHE A 1 138 ? -33.701 11.591 18.170 1.00 39.88 138 PHE A C 1
ATOM 1093 O O . PHE A 1 138 ? -34.726 10.916 18.113 1.00 39.88 138 PHE A O 1
ATOM 1100 N N . ALA A 1 139 ? -33.250 12.073 19.333 1.00 37.94 139 ALA A N 1
ATOM 1101 C CA . ALA A 1 139 ? -33.882 11.782 20.622 1.00 37.94 139 ALA A CA 1
ATOM 1102 C C . ALA A 1 139 ? -35.288 12.395 20.740 1.00 37.94 139 ALA A C 1
ATOM 1104 O O . ALA A 1 139 ? -36.213 11.712 21.171 1.00 37.94 139 ALA A O 1
ATOM 1105 N N . ASN A 1 140 ? -35.487 13.634 20.273 1.00 40.34 140 ASN A N 1
ATOM 1106 C CA . ASN A 1 140 ? -36.789 14.312 20.339 1.00 40.34 140 ASN A CA 1
ATOM 1107 C C . ASN A 1 140 ? -37.871 13.664 19.450 1.00 40.34 140 ASN A C 1
ATOM 1109 O O . ASN A 1 140 ? -39.042 14.020 19.568 1.00 40.34 140 ASN A O 1
ATOM 1113 N N . LYS A 1 141 ? -37.513 12.710 18.575 1.00 38.56 141 LYS A N 1
ATOM 1114 C CA . LYS A 1 141 ? -38.473 11.898 17.807 1.00 38.56 141 LYS A CA 1
ATOM 1115 C C . LYS A 1 141 ? -38.946 10.636 18.536 1.00 38.56 141 LYS A C 1
ATOM 1117 O O . LYS A 1 141 ? -39.926 10.043 18.092 1.00 38.56 141 LYS A O 1
ATOM 1122 N N . PHE A 1 142 ? -38.299 10.218 19.630 1.00 40.28 142 PHE A N 1
ATOM 1123 C CA . PHE A 1 142 ? -38.572 8.928 20.271 1.00 40.28 142 PHE A CA 1
ATOM 1124 C C . PHE A 1 142 ? -38.681 9.013 21.808 1.00 40.28 142 PHE A C 1
ATOM 1126 O O . PHE A 1 142 ? -37.718 8.788 22.537 1.00 40.28 142 PHE A O 1
ATOM 1133 N N . GLY A 1 143 ? -39.912 9.249 22.274 1.00 48.44 143 GLY A N 1
ATOM 1134 C CA . GLY A 1 143 ? -40.514 8.594 23.446 1.00 48.44 143 GLY A CA 1
ATOM 1135 C C . GLY A 1 143 ? -39.807 8.650 24.811 1.00 48.44 143 GLY A C 1
ATOM 1136 O O . GLY A 1 143 ? -39.033 9.545 25.128 1.00 48.44 143 GLY A O 1
ATOM 1137 N N . GLN A 1 144 ? -40.137 7.664 25.655 1.00 56.81 144 GLN A N 1
ATOM 1138 C CA . GLN A 1 144 ? -39.629 7.490 27.029 1.00 56.81 144 GLN A CA 1
ATOM 1139 C C . GLN A 1 144 ? -38.257 6.784 27.065 1.00 56.81 144 GLN A C 1
ATOM 1141 O O . GLN A 1 144 ? -37.985 5.972 27.950 1.00 56.81 144 GLN A O 1
ATOM 1146 N N . GLY A 1 145 ? -37.433 7.002 26.042 1.00 66.19 145 GLY A N 1
ATOM 1147 C CA . GLY A 1 145 ? -36.173 6.291 25.871 1.00 66.19 145 GLY A CA 1
ATOM 1148 C C . GLY A 1 145 ? -35.048 6.769 26.777 1.00 66.19 145 GLY A C 1
ATOM 1149 O O . GLY A 1 145 ? -35.190 7.653 27.620 1.00 66.19 145 GLY A O 1
ATOM 1150 N N . ARG A 1 146 ? -33.878 6.173 26.558 1.00 76.81 146 ARG A N 1
ATOM 1151 C CA . ARG A 1 146 ? -32.648 6.451 27.301 1.00 76.81 146 ARG A CA 1
ATOM 1152 C C . ARG A 1 146 ? -31.515 6.722 26.316 1.00 76.81 146 ARG A C 1
ATOM 1154 O O . ARG A 1 146 ? -31.348 5.947 25.379 1.00 76.81 146 ARG A O 1
ATOM 1161 N N . THR A 1 147 ? -30.709 7.760 26.546 1.00 71.00 147 THR A N 1
ATOM 1162 C CA . THR A 1 147 ? -29.586 8.149 25.666 1.00 71.00 147 THR A CA 1
ATOM 1163 C C . THR A 1 147 ? -28.305 8.363 26.476 1.00 71.00 147 THR A C 1
ATOM 1165 O O . THR A 1 147 ? -28.351 8.922 27.565 1.00 71.00 147 THR A O 1
ATOM 1168 N N . GLU A 1 148 ? -27.150 7.913 25.982 1.00 76.44 148 GLU A N 1
ATOM 1169 C CA . GLU A 1 148 ? -25.852 8.011 26.669 1.00 76.44 148 GLU A CA 1
ATOM 1170 C C . GLU A 1 148 ? -24.723 8.342 25.688 1.00 76.44 148 GLU A C 1
ATOM 1172 O O . GLU A 1 148 ? -24.662 7.794 24.584 1.00 76.44 148 GLU A O 1
ATOM 1177 N N . ILE A 1 149 ? -23.810 9.213 26.123 1.00 67.06 149 ILE A N 1
ATOM 1178 C CA . ILE A 1 149 ? -22.564 9.538 25.424 1.00 67.06 149 ILE A CA 1
ATOM 1179 C C . ILE A 1 149 ? -21.392 8.962 26.224 1.00 67.06 149 ILE A C 1
ATOM 1181 O O . ILE A 1 149 ? -21.289 9.198 27.428 1.00 67.06 149 ILE A O 1
ATOM 1185 N N . SER A 1 150 ? -20.480 8.251 25.560 1.00 68.19 150 SER A N 1
ATOM 1186 C CA . SER A 1 150 ? -19.230 7.748 26.146 1.00 68.19 150 SER A CA 1
ATOM 1187 C C . SER A 1 150 ? -18.008 8.247 25.376 1.00 68.19 150 SER A C 1
ATOM 1189 O O . SER A 1 150 ? -18.037 8.349 24.153 1.00 68.19 150 SER A O 1
ATOM 1191 N N . ILE A 1 151 ? -16.914 8.516 26.092 1.00 65.56 151 ILE A N 1
ATOM 1192 C CA . ILE A 1 151 ? -15.647 9.062 25.578 1.00 65.56 151 ILE A CA 1
ATOM 1193 C C . ILE A 1 151 ? -14.479 8.252 26.157 1.00 65.56 151 ILE A C 1
ATOM 1195 O O . ILE A 1 151 ? -14.464 7.969 27.355 1.00 65.56 151 ILE A O 1
ATOM 1199 N N . SER A 1 152 ? -13.494 7.878 25.333 1.00 65.06 152 SER A N 1
ATOM 1200 C CA . SER A 1 152 ? -12.316 7.093 25.748 1.00 65.06 152 SER A CA 1
ATOM 1201 C C . SER A 1 152 ? -11.090 7.312 24.848 1.00 65.06 152 SER A C 1
ATOM 1203 O O . SER A 1 152 ? -11.211 7.822 23.737 1.00 65.06 152 SER A O 1
ATOM 1205 N N . GLY A 1 153 ? -9.897 6.924 25.317 1.00 59.50 153 GLY A N 1
ATOM 1206 C CA . GLY A 1 153 ? -8.640 7.083 24.559 1.00 59.50 153 GLY A CA 1
ATOM 1207 C C . GLY A 1 153 ? -8.089 8.517 24.536 1.00 59.50 153 GLY A C 1
ATOM 1208 O O . GLY A 1 153 ? -7.540 8.944 23.528 1.00 59.50 153 GLY A O 1
ATOM 1209 N N . ILE A 1 154 ? -8.253 9.260 25.635 1.00 49.94 154 ILE A N 1
ATOM 1210 C CA . ILE A 1 154 ? -7.961 10.706 25.753 1.00 49.94 154 ILE A CA 1
ATOM 1211 C C . ILE A 1 154 ? -6.474 11.050 25.519 1.00 49.94 154 ILE A C 1
ATOM 1213 O O . ILE A 1 154 ? -6.162 12.171 25.119 1.00 49.94 154 ILE A O 1
ATOM 1217 N N . ASP A 1 155 ? -5.573 10.091 25.736 1.00 42.34 155 ASP A N 1
ATOM 1218 C CA . ASP A 1 155 ? -4.122 10.241 25.560 1.00 42.34 155 ASP A CA 1
ATOM 1219 C C . ASP A 1 155 ? -3.618 9.778 24.177 1.00 42.34 155 ASP A C 1
ATOM 1221 O O . ASP A 1 155 ? -2.418 9.810 23.917 1.00 42.34 155 ASP A O 1
ATOM 1225 N N . SER A 1 156 ? -4.525 9.348 23.291 1.00 47.31 156 SER A N 1
ATOM 1226 C CA . SER A 1 156 ? -4.225 9.046 21.885 1.00 47.31 156 SER A CA 1
ATOM 1227 C C . SER A 1 156 ? -4.524 10.245 20.981 1.00 47.31 156 SER A C 1
ATOM 1229 O O . SER A 1 156 ? -5.245 11.164 21.368 1.00 47.31 156 SER A O 1
ATOM 1231 N N . GLU A 1 157 ? -3.988 10.239 19.761 1.00 43.47 157 GLU A N 1
ATOM 1232 C CA . GLU A 1 157 ? -4.111 11.359 18.816 1.00 43.47 157 GLU A CA 1
ATOM 1233 C C . GLU A 1 157 ? -5.570 11.685 18.441 1.00 43.47 157 GLU A C 1
ATOM 1235 O O . GLU A 1 157 ? -5.891 12.846 18.181 1.00 43.47 157 GLU A O 1
ATOM 1240 N N . ALA A 1 158 ? -6.475 10.699 18.495 1.00 48.84 158 ALA A N 1
ATOM 1241 C CA . ALA A 1 158 ? -7.904 10.878 18.250 1.00 48.84 158 ALA A CA 1
ATOM 1242 C C . ALA A 1 158 ? -8.775 10.134 19.281 1.00 48.84 158 ALA A C 1
ATOM 1244 O O . ALA A 1 158 ? -8.737 8.910 19.392 1.00 48.84 158 ALA A O 1
ATOM 1245 N N . ILE A 1 159 ? -9.624 10.882 19.993 1.00 57.53 159 ILE A N 1
ATOM 1246 C CA . ILE A 1 159 ? -10.607 10.347 20.945 1.00 57.53 159 ILE A CA 1
ATOM 1247 C C . ILE A 1 159 ? -11.592 9.366 20.279 1.00 57.53 159 ILE A C 1
ATOM 1249 O O . ILE A 1 159 ? -12.186 9.654 19.239 1.00 57.53 159 ILE A O 1
ATOM 1253 N N . ASN A 1 160 ? -11.849 8.244 20.957 1.00 69.88 160 ASN A N 1
ATOM 1254 C CA . ASN A 1 160 ? -12.924 7.306 20.632 1.00 69.88 160 ASN A CA 1
ATOM 1255 C C . ASN A 1 160 ? -14.216 7.739 21.343 1.00 69.88 160 ASN A C 1
ATOM 1257 O O . ASN A 1 160 ? -14.199 7.998 22.553 1.00 69.88 160 ASN A O 1
ATOM 1261 N N . TYR A 1 161 ? -15.338 7.774 20.623 1.00 68.06 161 TYR A N 1
ATOM 1262 C CA . TYR A 1 161 ? -16.640 8.181 21.163 1.00 68.06 161 TYR A CA 1
ATOM 1263 C C . TYR A 1 161 ? -17.743 7.173 20.830 1.00 68.06 161 TYR A C 1
ATOM 1265 O O . TYR A 1 161 ? -17.697 6.502 19.803 1.00 68.06 161 TYR A O 1
ATOM 1273 N N . HIS A 1 162 ? -18.767 7.108 21.679 1.00 72.50 162 HIS A N 1
ATOM 1274 C CA . HIS A 1 162 ? -20.019 6.397 21.418 1.00 72.50 162 HIS A CA 1
ATOM 1275 C C . HIS A 1 162 ? -21.198 7.304 21.773 1.00 72.50 162 HIS A C 1
ATOM 1277 O O . HIS A 1 162 ? -21.176 7.952 22.816 1.00 72.50 162 HIS A O 1
ATOM 1283 N N . ILE A 1 163 ? -22.237 7.309 20.943 1.00 72.75 163 ILE A N 1
ATOM 1284 C CA . ILE A 1 163 ? -23.534 7.930 21.227 1.00 72.75 163 ILE A CA 1
ATOM 1285 C C . ILE A 1 163 ? -24.584 6.844 21.009 1.00 72.75 163 ILE A C 1
ATOM 1287 O O . ILE A 1 163 ? -24.767 6.403 19.875 1.00 72.75 163 ILE A O 1
ATOM 1291 N N . ARG A 1 164 ? -25.235 6.378 22.080 1.00 76.75 164 ARG A N 1
ATOM 1292 C CA . ARG A 1 164 ? -26.223 5.285 22.037 1.00 76.75 164 ARG A CA 1
ATOM 1293 C C . ARG A 1 164 ? -27.573 5.711 22.597 1.00 76.75 164 ARG A C 1
ATOM 1295 O O . ARG A 1 164 ? -27.627 6.445 23.579 1.00 76.75 164 ARG A O 1
ATOM 1302 N N . THR A 1 165 ? -28.654 5.224 21.992 1.00 75.50 165 THR A N 1
ATOM 1303 C CA . THR A 1 165 ? -30.027 5.376 22.490 1.00 75.50 165 THR A CA 1
ATOM 1304 C C . THR A 1 165 ? -30.784 4.051 22.419 1.00 75.50 165 THR A C 1
ATOM 1306 O O . THR A 1 165 ? -30.559 3.245 21.514 1.00 75.50 165 THR A O 1
ATOM 1309 N N . ILE A 1 166 ? -31.639 3.800 23.406 1.00 82.12 166 ILE A N 1
ATOM 1310 C CA . ILE A 1 166 ? -32.485 2.609 23.522 1.00 82.12 166 ILE A CA 1
ATOM 1311 C C . ILE A 1 166 ? -33.922 3.054 23.791 1.00 82.12 166 ILE A C 1
ATOM 1313 O O . ILE A 1 166 ? -34.172 3.937 24.614 1.00 82.12 166 ILE A O 1
ATOM 1317 N N . GLN A 1 167 ? -34.854 2.457 23.056 1.00 79.00 167 GLN A N 1
ATOM 1318 C CA . GLN A 1 167 ? -36.233 2.914 22.931 1.00 79.00 167 GLN A CA 1
ATOM 1319 C C . GLN A 1 167 ? -37.196 1.727 23.048 1.00 79.00 167 GLN A C 1
ATOM 1321 O O . GLN A 1 167 ? -37.007 0.732 22.339 1.00 79.00 167 GLN A O 1
ATOM 1326 N N . PRO A 1 168 ? -38.226 1.792 23.909 1.00 80.81 168 PRO A N 1
ATOM 1327 C CA . PRO A 1 168 ? -39.265 0.773 23.942 1.00 80.81 168 PRO A CA 1
ATOM 1328 C C . PRO A 1 168 ? -40.128 0.830 22.675 1.00 80.81 168 PRO A C 1
ATOM 1330 O O . PRO A 1 168 ? -40.506 1.905 22.215 1.00 80.81 168 PRO A O 1
ATOM 1333 N N . LEU A 1 169 ? -40.451 -0.343 22.131 1.00 73.50 169 LEU A N 1
ATOM 1334 C CA . LEU A 1 169 ? -41.431 -0.533 21.056 1.00 73.50 169 LEU A CA 1
ATOM 1335 C C . LEU A 1 169 ? -42.748 -1.124 21.587 1.00 73.50 169 LEU A C 1
ATOM 1337 O O . LEU A 1 169 ? -43.798 -0.930 20.983 1.00 73.50 169 LEU A O 1
ATOM 1341 N N . SER A 1 170 ? -42.704 -1.827 22.723 1.00 71.81 170 SER A N 1
ATOM 1342 C CA . SER A 1 170 ? -43.886 -2.240 23.486 1.00 71.81 170 SER A CA 1
ATOM 1343 C C . SER A 1 170 ? -44.250 -1.207 24.559 1.00 71.81 170 SER A C 1
ATOM 1345 O O . SER A 1 170 ? -43.380 -0.502 25.071 1.00 71.81 170 SER A O 1
ATOM 1347 N N . ASN A 1 171 ? -45.523 -1.165 24.966 1.00 75.00 171 ASN A N 1
ATOM 1348 C CA . ASN A 1 171 ? -45.971 -0.340 26.093 1.00 75.00 171 ASN A CA 1
ATOM 1349 C C . ASN A 1 171 ? -45.186 -0.687 27.371 1.00 75.00 171 ASN A C 1
ATOM 1351 O O . ASN A 1 171 ? -45.190 -1.837 27.815 1.00 75.00 171 ASN A O 1
ATOM 1355 N N . LEU A 1 172 ? -44.532 0.313 27.966 1.00 78.56 172 LEU A N 1
ATOM 1356 C CA . LEU A 1 172 ? -43.625 0.131 29.096 1.00 78.56 172 LEU A CA 1
ATOM 1357 C C . LEU A 1 172 ? -44.110 0.899 30.328 1.00 78.56 172 LEU A C 1
ATOM 1359 O O . LEU A 1 172 ? -44.344 2.103 30.281 1.00 78.56 172 LEU A O 1
ATOM 1363 N N . ASN A 1 173 ? -44.245 0.191 31.445 1.00 77.75 173 ASN A N 1
ATOM 1364 C CA . ASN A 1 173 ? -44.510 0.750 32.766 1.00 77.75 173 ASN A CA 1
ATOM 1365 C C . ASN A 1 173 ? -43.732 -0.055 33.834 1.00 77.75 173 ASN A C 1
ATOM 1367 O O . ASN A 1 173 ? -42.799 -0.789 33.503 1.00 77.75 173 ASN A O 1
ATOM 1371 N N . LYS A 1 174 ? -44.052 0.118 35.123 1.00 77.81 174 LYS A N 1
ATOM 1372 C CA . LYS A 1 174 ? -43.345 -0.563 36.227 1.00 77.81 174 LYS A CA 1
ATOM 1373 C C . LYS A 1 174 ? -43.730 -2.037 36.396 1.00 77.81 174 LYS A C 1
ATOM 1375 O O . LYS A 1 174 ? -42.968 -2.786 36.999 1.00 77.81 174 LYS A O 1
ATOM 1380 N N . ASP A 1 175 ? -44.877 -2.431 35.853 1.00 80.81 175 ASP A N 1
ATOM 1381 C CA . ASP A 1 175 ? -45.497 -3.747 36.012 1.00 80.81 175 ASP A CA 1
ATOM 1382 C C . ASP A 1 175 ? -45.363 -4.617 34.743 1.00 80.81 175 ASP A C 1
ATOM 1384 O O . ASP A 1 175 ? -45.641 -5.818 34.785 1.00 80.81 175 ASP A O 1
ATOM 1388 N N . SER A 1 176 ? -44.893 -4.039 33.626 1.00 85.19 176 SER A N 1
ATOM 1389 C CA . SER A 1 176 ? -44.552 -4.731 32.374 1.00 85.19 176 SER A CA 1
ATOM 1390 C C . SER A 1 176 ? -43.660 -5.950 32.630 1.00 85.19 176 SER A C 1
ATOM 1392 O O . SER A 1 176 ? -42.550 -5.821 33.145 1.00 85.19 176 SER A O 1
ATOM 1394 N N . GLN A 1 177 ? -44.136 -7.138 32.244 1.00 91.69 177 GLN A N 1
ATOM 1395 C CA . GLN A 1 177 ? -43.393 -8.397 32.397 1.00 91.69 177 GLN A CA 1
ATOM 1396 C C . GLN A 1 177 ? -42.431 -8.671 31.236 1.00 91.69 177 GLN A C 1
ATOM 1398 O O . GLN A 1 177 ? -41.499 -9.462 31.384 1.00 91.69 177 GLN A O 1
ATOM 1403 N N . ASP A 1 178 ? -42.625 -8.010 30.100 1.00 91.50 178 ASP A N 1
ATOM 1404 C CA . ASP A 1 178 ? -41.767 -8.078 28.927 1.00 91.50 178 ASP A CA 1
ATOM 1405 C C . ASP A 1 178 ? -41.588 -6.711 28.241 1.00 91.50 178 ASP A C 1
ATOM 1407 O O . ASP A 1 178 ? -42.244 -5.716 28.559 1.00 91.50 178 ASP A O 1
ATOM 1411 N N . LEU A 1 179 ? -40.582 -6.650 27.369 1.00 88.31 179 LEU A N 1
ATOM 1412 C CA . LEU A 1 179 ? -40.137 -5.452 26.666 1.00 88.31 179 LEU A CA 1
ATOM 1413 C C . LEU A 1 179 ? -39.598 -5.839 25.289 1.00 88.31 179 LEU A C 1
ATOM 1415 O O . LEU A 1 179 ? -38.566 -6.506 25.198 1.00 88.31 179 LEU A O 1
ATOM 1419 N N . ILE A 1 180 ? -40.239 -5.346 24.230 1.00 82.81 180 ILE A N 1
ATOM 1420 C CA . ILE A 1 180 ? -39.637 -5.242 22.896 1.00 82.81 180 ILE A CA 1
ATOM 1421 C C . ILE A 1 180 ? -38.995 -3.857 22.803 1.00 82.81 180 ILE A C 1
ATOM 1423 O O . ILE A 1 180 ? -39.645 -2.854 23.104 1.00 82.81 180 ILE A O 1
ATOM 1427 N N . PHE A 1 181 ? -37.733 -3.779 22.388 1.00 83.62 181 PHE A N 1
ATOM 1428 C CA . PHE A 1 181 ? -36.992 -2.523 22.272 1.00 83.62 181 PHE A CA 1
ATOM 1429 C C . PHE A 1 181 ? -36.176 -2.451 20.980 1.00 83.62 181 PHE A C 1
ATOM 1431 O O . PHE A 1 181 ? -35.771 -3.473 20.428 1.00 83.62 181 PHE A O 1
ATOM 1438 N N . THR A 1 182 ? -35.884 -1.231 20.535 1.00 79.56 182 THR A N 1
ATOM 1439 C CA . THR A 1 182 ? -34.844 -0.940 19.540 1.00 79.56 182 THR A CA 1
ATOM 1440 C C . THR A 1 182 ? -33.674 -0.222 20.211 1.00 79.56 182 THR A C 1
ATOM 1442 O O . THR A 1 182 ? -33.863 0.528 21.171 1.00 79.56 182 THR A O 1
ATOM 1445 N N . GLN A 1 183 ? -32.455 -0.466 19.738 1.00 84.81 183 GLN A N 1
ATOM 1446 C CA . GLN A 1 183 ? -31.249 0.233 20.170 1.00 84.81 183 GLN A CA 1
ATOM 1447 C C . GLN A 1 183 ? -30.464 0.693 18.939 1.00 84.81 183 GLN A C 1
ATOM 1449 O O . GLN A 1 183 ? -30.113 -0.113 18.076 1.00 84.81 183 GLN A O 1
ATOM 1454 N N . ALA A 1 184 ? -30.152 1.985 18.893 1.00 74.88 184 ALA A N 1
ATOM 1455 C CA . ALA A 1 184 ? -29.352 2.605 17.845 1.00 74.88 184 ALA A CA 1
ATOM 1456 C C . ALA A 1 184 ? -28.096 3.245 18.450 1.00 74.88 184 ALA A C 1
ATOM 1458 O O . ALA A 1 184 ? -28.130 3.777 19.564 1.00 74.88 184 ALA A O 1
ATOM 1459 N N . GLN A 1 185 ? -26.978 3.194 17.730 1.00 78.31 185 GLN A N 1
ATOM 1460 C CA . GLN A 1 185 ? -25.716 3.780 18.175 1.00 78.31 185 GLN A CA 1
ATOM 1461 C C . GLN A 1 185 ? -24.877 4.281 16.994 1.00 78.31 185 GLN A C 1
ATOM 1463 O O . GLN A 1 185 ? -24.874 3.681 15.924 1.00 78.31 185 GLN A O 1
ATOM 1468 N N . ILE A 1 186 ? -24.118 5.353 17.228 1.00 69.31 186 ILE A N 1
ATOM 1469 C CA . ILE A 1 186 ? -22.979 5.770 16.401 1.00 69.31 186 ILE A CA 1
ATOM 1470 C C . ILE A 1 186 ? -21.714 5.656 17.259 1.00 69.31 186 ILE A C 1
ATOM 1472 O O . ILE A 1 186 ? -21.713 6.065 18.424 1.00 69.31 186 ILE A O 1
ATOM 1476 N N . ALA A 1 187 ? -20.642 5.088 16.710 1.00 70.75 187 ALA A N 1
ATOM 1477 C CA . ALA A 1 187 ? -19.367 4.907 17.396 1.00 70.75 187 ALA A CA 1
ATOM 1478 C C . ALA A 1 187 ? -18.175 5.266 16.503 1.00 70.75 187 ALA A C 1
ATOM 1480 O O . ALA A 1 187 ? -18.060 4.734 15.402 1.00 70.75 187 ALA A O 1
ATOM 1481 N N . SER A 1 188 ? -17.252 6.082 17.013 1.00 67.75 188 SER A N 1
ATOM 1482 C CA . SER A 1 188 ? -15.911 6.236 16.442 1.00 67.75 188 SER A CA 1
ATOM 1483 C C . SER A 1 188 ? -14.933 5.337 17.184 1.00 67.75 188 SER A C 1
ATOM 1485 O O . SER A 1 188 ? -14.745 5.495 18.394 1.00 67.75 188 SER A O 1
ATOM 1487 N N . GLY A 1 189 ? -14.290 4.435 16.446 1.00 64.25 189 GLY A N 1
ATOM 1488 C CA . GLY A 1 189 ? -13.246 3.543 16.939 1.00 64.25 189 GLY A CA 1
ATOM 1489 C C . GLY A 1 189 ? -12.007 3.577 16.048 1.00 64.25 189 GLY A C 1
ATOM 1490 O O . GLY A 1 189 ? -12.122 3.758 14.837 1.00 64.25 189 GLY A O 1
ATOM 1491 N N . ALA A 1 190 ? -10.828 3.372 16.631 1.00 61.16 190 ALA A N 1
ATOM 1492 C CA . ALA A 1 190 ? -9.622 3.029 15.883 1.00 61.16 190 ALA A CA 1
ATOM 1493 C C . ALA A 1 190 ? -9.457 1.499 15.793 1.00 61.16 190 ALA A C 1
ATOM 1495 O O . ALA A 1 190 ? -9.409 0.833 16.829 1.00 61.16 190 ALA A O 1
ATOM 1496 N N . ASP A 1 191 ? -9.313 0.945 14.583 1.00 58.50 191 ASP A N 1
ATOM 1497 C CA . ASP A 1 191 ? -8.850 -0.441 14.373 1.00 58.50 191 ASP A CA 1
ATOM 1498 C C . ASP A 1 191 ? -7.669 -0.475 13.392 1.00 58.50 191 ASP A C 1
ATOM 1500 O O . ASP A 1 191 ? -7.666 0.209 12.365 1.00 58.50 191 ASP A O 1
ATOM 1504 N N . LYS A 1 192 ? -6.622 -1.230 13.751 1.00 56.00 192 LYS A N 1
ATOM 1505 C CA . LYS A 1 192 ? -5.295 -1.255 13.099 1.00 56.00 192 LYS A CA 1
ATOM 1506 C C . LYS A 1 192 ? -4.827 0.134 12.601 1.00 56.00 192 LYS A C 1
ATOM 1508 O O . LYS A 1 192 ? -4.403 0.265 11.450 1.00 56.00 192 LYS A O 1
ATOM 1513 N N . GLY A 1 193 ? -4.944 1.158 13.453 1.00 53.34 193 GLY A N 1
ATOM 1514 C CA . GLY A 1 193 ? -4.518 2.545 13.198 1.00 53.34 193 GLY A CA 1
ATOM 1515 C C . GLY A 1 193 ? -5.508 3.442 12.437 1.00 53.34 193 GLY A C 1
ATOM 1516 O O . GLY A 1 193 ? -5.326 4.653 12.431 1.00 53.34 193 GLY A O 1
ATOM 1517 N N . ASP A 1 194 ? -6.570 2.897 11.839 1.00 63.44 194 ASP A N 1
ATOM 1518 C CA . ASP A 1 194 ? -7.563 3.686 11.099 1.00 63.44 194 ASP A CA 1
ATOM 1519 C C . ASP A 1 194 ? -8.755 4.071 11.977 1.00 63.44 194 ASP A C 1
ATOM 1521 O O . ASP A 1 194 ? -9.416 3.194 12.539 1.00 63.44 194 ASP A O 1
ATOM 1525 N N . ARG A 1 195 ? -9.077 5.373 12.036 1.00 67.75 195 ARG A N 1
ATOM 1526 C CA . ARG A 1 195 ? -10.338 5.858 12.619 1.00 67.75 195 ARG A CA 1
ATOM 1527 C C . ARG A 1 195 ? -11.503 5.526 11.687 1.00 67.75 195 ARG A C 1
ATOM 1529 O O . ARG A 1 195 ? -11.445 5.809 10.490 1.00 67.75 195 ARG A O 1
ATOM 1536 N N . ARG A 1 196 ? -12.559 4.955 12.261 1.00 69.44 196 ARG A N 1
ATOM 1537 C CA . ARG A 1 196 ? -13.748 4.433 11.579 1.00 69.44 196 ARG A CA 1
ATOM 1538 C C . ARG A 1 196 ? -15.006 4.826 12.324 1.00 69.44 196 ARG A C 1
ATOM 1540 O O . ARG A 1 196 ? -14.998 4.858 13.555 1.00 69.44 196 ARG A O 1
ATOM 1547 N N . GLU A 1 197 ? -16.086 5.065 11.592 1.00 70.19 197 GLU A N 1
ATOM 1548 C CA . GLU A 1 197 ? -17.383 5.418 12.169 1.00 70.19 197 GLU A CA 1
ATOM 1549 C C . GLU A 1 197 ? -18.382 4.295 11.875 1.00 70.19 197 GLU A C 1
ATOM 1551 O O . GLU A 1 197 ? -18.776 4.054 10.736 1.00 70.19 197 GLU A O 1
ATOM 1556 N N . THR A 1 198 ? -18.748 3.554 12.924 1.00 74.50 198 THR A N 1
ATOM 1557 C CA . THR A 1 198 ? -19.707 2.446 12.856 1.00 74.50 198 THR A CA 1
ATOM 1558 C C . THR A 1 198 ? -21.082 2.916 13.318 1.00 74.50 198 THR A C 1
ATOM 1560 O O . THR A 1 198 ? -21.225 3.449 14.420 1.00 74.50 198 THR A O 1
ATOM 1563 N N . ILE A 1 199 ? -22.100 2.673 12.497 1.00 75.25 199 ILE A N 1
ATOM 1564 C CA . ILE A 1 199 ? -23.513 2.795 12.857 1.00 75.25 199 ILE A CA 1
ATOM 1565 C C . ILE A 1 199 ? -24.012 1.402 13.251 1.00 75.25 199 ILE A C 1
ATOM 1567 O O . ILE A 1 199 ? -23.812 0.436 12.515 1.00 75.25 199 ILE A O 1
ATOM 1571 N N . ASN A 1 200 ? -24.668 1.295 14.404 1.00 82.06 200 ASN A N 1
ATOM 1572 C CA . ASN A 1 200 ? -25.298 0.070 14.892 1.00 82.06 200 ASN A CA 1
ATOM 1573 C C . ASN A 1 200 ? -26.812 0.284 14.979 1.00 82.06 200 ASN A C 1
ATOM 1575 O O . ASN A 1 200 ? -27.259 1.274 15.563 1.00 82.06 200 ASN A O 1
ATOM 1579 N N . LEU A 1 201 ? -27.597 -0.669 14.481 1.00 78.31 201 LEU A N 1
ATOM 1580 C CA . LEU A 1 201 ? -29.047 -0.716 14.666 1.00 78.31 201 LEU A CA 1
ATOM 1581 C C . LEU A 1 201 ? -29.452 -2.135 15.058 1.00 78.31 201 LEU A C 1
ATOM 1583 O O . LEU A 1 201 ? -29.046 -3.095 14.406 1.00 78.31 201 LEU A O 1
ATOM 1587 N N . GLY A 1 202 ? -30.253 -2.280 16.109 1.00 78.62 202 GLY A N 1
ATOM 1588 C CA . GLY A 1 202 ? -30.720 -3.587 16.548 1.00 78.62 202 GLY A CA 1
ATOM 1589 C C . GLY A 1 202 ? -32.055 -3.561 17.267 1.00 78.62 202 GLY A C 1
ATOM 1590 O O . GLY A 1 202 ? -32.498 -2.533 17.772 1.00 78.62 202 GLY A O 1
ATOM 1591 N N . ILE A 1 203 ? -32.676 -4.732 17.314 1.00 77.69 203 ILE A N 1
ATOM 1592 C CA . ILE A 1 203 ? -33.928 -5.016 18.010 1.00 77.69 203 ILE A CA 1
ATO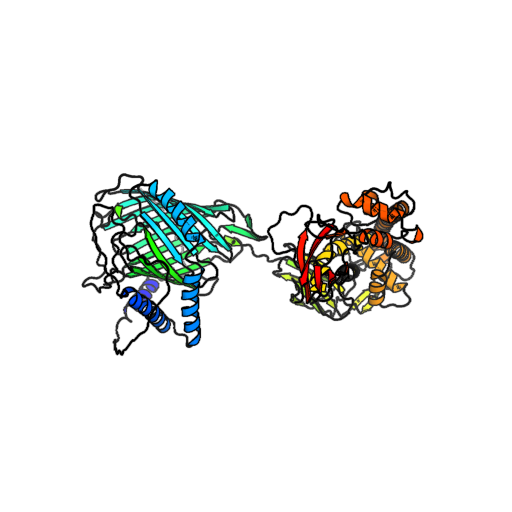M 1593 C C . ILE A 1 203 ? -33.664 -6.069 19.086 1.00 77.69 203 ILE A C 1
ATOM 1595 O O . ILE A 1 203 ? -32.810 -6.943 18.923 1.00 77.69 203 ILE A O 1
ATOM 1599 N N . GLY A 1 204 ? -34.390 -6.001 20.195 1.00 91.00 204 GLY A N 1
ATOM 1600 C CA . GLY A 1 204 ? -34.300 -7.003 21.244 1.00 91.00 204 GLY A CA 1
ATOM 1601 C C . GLY A 1 204 ? -35.607 -7.218 21.984 1.00 91.00 204 GLY A C 1
ATOM 1602 O O . GLY A 1 204 ? -36.507 -6.377 21.982 1.00 91.00 204 GLY A O 1
ATOM 1603 N N . TYR A 1 205 ? -35.683 -8.374 22.631 1.00 93.00 205 TYR A N 1
ATOM 1604 C CA . TYR A 1 205 ? -36.763 -8.771 23.517 1.00 93.00 205 TYR A CA 1
ATOM 1605 C C . TYR A 1 205 ? -36.185 -9.130 24.884 1.00 93.00 205 TYR A C 1
ATOM 1607 O O . TYR A 1 205 ? -35.170 -9.824 24.974 1.00 93.00 205 TYR A O 1
ATOM 1615 N N . ARG A 1 206 ? -36.835 -8.671 25.952 1.00 97.00 206 ARG A N 1
ATOM 1616 C CA . ARG A 1 206 ? -36.510 -9.000 27.345 1.00 97.00 206 ARG A CA 1
ATOM 1617 C C . ARG A 1 206 ? -37.763 -9.412 28.095 1.00 97.00 206 ARG A C 1
ATOM 1619 O O . ARG A 1 206 ? -38.831 -8.859 27.859 1.00 97.00 206 ARG A O 1
ATOM 1626 N N . LYS A 1 207 ? -37.607 -10.338 29.039 1.00 94.38 207 LYS A N 1
ATOM 1627 C CA . LYS A 1 207 ? -38.679 -10.842 29.899 1.00 94.38 207 LYS A CA 1
ATOM 1628 C C . LYS A 1 207 ? -38.205 -10.957 31.343 1.00 94.38 207 LYS A C 1
ATOM 1630 O O . LYS A 1 207 ? -37.125 -11.493 31.592 1.00 94.38 207 LYS A O 1
ATOM 1635 N N . LEU A 1 208 ? -39.020 -10.479 32.282 1.00 95.00 208 LEU A N 1
ATOM 1636 C CA . LEU A 1 208 ? -38.833 -10.706 33.712 1.00 95.00 208 LEU A CA 1
ATOM 1637 C C . LEU A 1 208 ? -39.175 -12.157 34.066 1.00 95.00 208 LEU A C 1
ATOM 1639 O O . LEU A 1 208 ? -40.192 -12.702 33.636 1.00 95.00 208 LEU A O 1
ATOM 1643 N N . LEU A 1 209 ? -38.325 -12.769 34.885 1.00 91.06 209 LEU A N 1
ATOM 1644 C CA . LEU A 1 209 ? -38.531 -14.079 35.497 1.00 91.06 209 LEU A CA 1
ATOM 1645 C C . LEU A 1 209 ? -38.513 -13.940 37.026 1.00 91.06 209 LEU A C 1
ATOM 1647 O O . LEU A 1 209 ? -38.239 -12.865 37.563 1.00 91.06 209 LEU A O 1
ATOM 1651 N N . GLU A 1 210 ? -38.815 -15.032 37.738 1.00 88.81 210 GLU A N 1
ATOM 1652 C CA . GLU A 1 210 ? -38.650 -15.120 39.201 1.00 88.81 210 GLU A CA 1
ATOM 1653 C C . GLU A 1 210 ? -39.343 -13.965 39.962 1.00 88.81 210 GLU A C 1
ATOM 1655 O O . GLU A 1 210 ? -38.772 -13.353 40.863 1.00 88.81 210 GLU A O 1
ATOM 1660 N N . GLN A 1 211 ? -40.569 -13.607 39.556 1.00 86.06 211 GLN A N 1
ATOM 1661 C CA . GLN A 1 211 ? -41.350 -12.485 40.118 1.00 86.06 211 GLN A CA 1
ATOM 1662 C C . GLN A 1 211 ? -40.638 -11.109 40.060 1.00 86.06 211 GLN A C 1
ATOM 1664 O O . GLN A 1 211 ? -40.932 -10.209 40.857 1.00 86.06 211 GLN A O 1
ATOM 1669 N N . GLY A 1 212 ? -39.708 -10.950 39.112 1.00 87.31 212 GLY A N 1
ATOM 1670 C CA . GLY A 1 212 ? -38.912 -9.747 38.871 1.00 87.31 212 GLY A CA 1
ATOM 1671 C C . GLY A 1 212 ? -37.449 -9.833 39.326 1.00 87.31 212 GLY A C 1
ATOM 1672 O O . GLY A 1 212 ? -36.726 -8.854 39.160 1.00 87.31 212 GLY A O 1
ATOM 1673 N N . GLN A 1 213 ? -36.983 -10.952 39.897 1.00 89.88 213 GLN A N 1
ATOM 1674 C CA . GLN A 1 213 ? -35.599 -11.085 40.397 1.00 89.88 213 GLN A CA 1
ATOM 1675 C C . GLN A 1 213 ? -34.539 -11.232 39.288 1.00 89.88 213 GLN A C 1
ATOM 1677 O O . GLN A 1 213 ? -33.345 -11.035 39.547 1.00 89.88 213 GLN A O 1
ATOM 1682 N N . SER A 1 214 ? -34.946 -11.576 38.063 1.00 93.56 214 SER A N 1
ATOM 1683 C CA . SER A 1 214 ? -34.055 -11.656 36.902 1.00 93.56 214 SER A CA 1
ATOM 1684 C C . SER A 1 214 ? -34.733 -11.244 35.592 1.00 93.56 214 SER A C 1
ATOM 1686 O O . SER A 1 214 ? -35.958 -11.253 35.471 1.00 93.56 214 SER A O 1
ATOM 1688 N N . ILE A 1 215 ? -33.914 -10.867 34.609 1.00 96.12 215 ILE A N 1
ATOM 1689 C CA . ILE A 1 215 ? -34.290 -10.645 33.209 1.00 96.12 215 ILE A CA 1
ATOM 1690 C C . ILE A 1 215 ? -33.543 -11.671 32.356 1.00 96.12 215 ILE A C 1
ATOM 1692 O O . ILE A 1 215 ? -32.326 -11.807 32.488 1.00 96.12 215 ILE A O 1
ATOM 1696 N N . VAL A 1 216 ? -34.246 -12.321 31.430 1.00 96.56 216 VAL A N 1
ATOM 1697 C CA . VAL A 1 216 ? -33.637 -12.946 30.242 1.00 96.56 216 VAL A CA 1
ATOM 1698 C C . VAL A 1 216 ? -33.903 -12.085 29.016 1.00 96.56 216 VAL A C 1
ATOM 1700 O O . VAL A 1 216 ? -34.932 -11.408 28.947 1.00 96.56 216 VAL A O 1
ATOM 1703 N N . GLY A 1 217 ? -33.006 -12.116 28.034 1.00 96.38 217 GLY A N 1
ATOM 1704 C CA . GLY A 1 217 ? -33.215 -11.416 26.771 1.00 96.38 217 GLY A CA 1
ATOM 1705 C C . GLY A 1 217 ? -32.488 -12.029 25.582 1.00 96.38 217 GLY A C 1
ATOM 1706 O O . GLY A 1 217 ? -31.542 -12.800 25.736 1.00 96.38 217 GLY A O 1
ATOM 1707 N N . ILE A 1 218 ? -32.948 -11.652 24.395 1.00 90.62 218 ILE A N 1
ATOM 1708 C CA . ILE A 1 218 ? -32.339 -11.951 23.098 1.00 90.62 218 ILE A CA 1
ATOM 1709 C C . ILE A 1 218 ? -32.309 -10.666 22.269 1.00 90.62 218 ILE A C 1
ATOM 1711 O O . ILE A 1 218 ? -33.238 -9.858 22.337 1.00 90.62 218 ILE A O 1
ATOM 1715 N N . ASN A 1 219 ? -31.245 -10.457 21.500 1.00 92.06 219 ASN A N 1
ATOM 1716 C CA . ASN A 1 219 ? -31.087 -9.294 20.637 1.00 92.06 219 ASN A CA 1
ATOM 1717 C C . ASN A 1 219 ? -30.457 -9.662 19.284 1.00 92.06 219 ASN A C 1
ATOM 1719 O O . ASN A 1 219 ? -29.738 -10.655 19.158 1.00 92.06 219 ASN A O 1
ATOM 1723 N N . LEU A 1 220 ? -30.753 -8.847 18.273 1.00 82.62 220 LEU A N 1
ATOM 1724 C CA . LEU A 1 220 ? -30.239 -8.944 16.911 1.00 82.62 220 LEU A CA 1
ATOM 1725 C C . LEU A 1 220 ? -29.821 -7.546 16.448 1.00 82.62 220 LEU A C 1
ATOM 1727 O O . LEU A 1 220 ? -30.609 -6.607 16.540 1.00 82.62 220 LEU A O 1
ATOM 1731 N N . PHE A 1 221 ? -28.602 -7.414 15.930 1.00 92.69 221 PHE A N 1
ATOM 1732 C CA . PHE A 1 221 ? -28.057 -6.159 15.407 1.00 92.69 221 PHE A CA 1
ATOM 1733 C C . PHE A 1 221 ? -27.519 -6.325 13.989 1.00 92.69 221 PHE A C 1
ATOM 1735 O O . PHE A 1 221 ? -26.949 -7.363 13.650 1.00 92.69 221 PHE A O 1
ATOM 1742 N N . THR A 1 222 ? -27.615 -5.244 13.219 1.00 77.00 222 THR A N 1
ATOM 1743 C CA . THR A 1 222 ? -26.781 -4.973 12.051 1.00 77.00 222 THR A CA 1
ATOM 1744 C C . THR A 1 222 ? -25.842 -3.806 12.360 1.00 77.00 222 THR A C 1
ATOM 1746 O O . THR A 1 222 ? -26.228 -2.819 12.990 1.00 77.00 222 THR A O 1
ATOM 1749 N N . ASP A 1 223 ? -24.602 -3.917 11.902 1.00 85.75 223 ASP A N 1
ATOM 1750 C CA . ASP A 1 223 ? -23.571 -2.889 11.984 1.00 85.75 223 ASP A CA 1
ATOM 1751 C C . ASP A 1 223 ? -23.114 -2.507 10.570 1.00 85.75 223 ASP A C 1
ATOM 1753 O O . ASP A 1 223 ? -22.992 -3.378 9.704 1.00 85.75 223 ASP A O 1
ATOM 1757 N N . TYR A 1 224 ? -22.816 -1.226 10.356 1.00 77.94 224 TYR A N 1
ATOM 1758 C CA . TYR A 1 224 ? -22.257 -0.690 9.113 1.00 77.94 224 TYR A CA 1
ATOM 1759 C C . TYR A 1 224 ? -21.115 0.283 9.421 1.00 77.94 224 TYR A C 1
ATOM 1761 O O . TYR A 1 224 ? -21.297 1.194 10.227 1.00 77.94 224 TYR A O 1
ATOM 1769 N N . GLU A 1 225 ? -19.950 0.108 8.795 1.00 81.44 225 GLU A N 1
ATOM 1770 C CA . GLU A 1 225 ? -18.790 1.001 8.941 1.00 81.44 225 GLU A CA 1
ATOM 1771 C C . GLU A 1 225 ? -18.649 1.889 7.699 1.00 81.44 225 GLU A C 1
ATOM 1773 O O . GLU A 1 225 ? -18.576 1.385 6.578 1.00 81.44 225 GLU A O 1
ATOM 1778 N N . SER A 1 226 ? -18.640 3.211 7.880 1.00 67.00 226 SER A N 1
ATOM 1779 C CA . SER A 1 226 ? -18.796 4.162 6.773 1.00 67.00 226 SER A CA 1
ATOM 1780 C C . SER A 1 226 ? -17.603 4.231 5.816 1.00 67.00 226 SER A C 1
ATOM 1782 O O . SER A 1 226 ? -17.816 4.449 4.623 1.00 67.00 226 SER A O 1
ATOM 1784 N N . LYS A 1 227 ? -16.369 4.022 6.299 1.00 69.62 227 LYS A N 1
ATOM 1785 C CA . LYS A 1 227 ? -15.136 4.141 5.502 1.00 69.62 227 LYS A CA 1
ATOM 1786 C C . LYS A 1 227 ? -14.915 2.931 4.592 1.00 69.62 227 LYS A C 1
ATOM 1788 O O . LYS A 1 227 ? -14.681 3.096 3.400 1.00 69.62 227 LYS A O 1
ATOM 1793 N N . SER A 1 228 ? -15.009 1.721 5.143 1.00 72.88 228 SER A N 1
ATOM 1794 C CA . SER A 1 228 ? -14.854 0.456 4.397 1.00 72.88 228 SER A CA 1
ATOM 1795 C C . SER A 1 228 ? -16.137 -0.058 3.740 1.00 72.88 228 SER A C 1
ATOM 1797 O O . SER A 1 228 ? -16.091 -1.016 2.970 1.00 72.88 228 SER A O 1
ATOM 1799 N N . LYS A 1 229 ? -17.296 0.530 4.069 1.00 78.19 229 LYS A N 1
ATOM 1800 C CA . LYS A 1 229 ? -18.637 0.034 3.708 1.00 78.19 229 LYS A CA 1
ATOM 1801 C C . LYS A 1 229 ? -18.935 -1.384 4.235 1.00 78.19 229 LYS A C 1
ATOM 1803 O O . LYS A 1 229 ? -19.928 -1.992 3.823 1.00 78.19 229 LYS A O 1
ATOM 1808 N N . HIS A 1 230 ? -18.101 -1.913 5.139 1.00 85.88 230 HIS A N 1
ATOM 1809 C CA . HIS A 1 230 ? -18.265 -3.244 5.716 1.00 85.88 230 HIS A CA 1
ATOM 1810 C C . HIS A 1 230 ? -19.565 -3.363 6.517 1.00 85.88 230 HIS A C 1
ATOM 1812 O O . HIS A 1 230 ? -20.015 -2.418 7.172 1.00 85.88 230 HIS A O 1
ATOM 1818 N N . LYS A 1 231 ? -20.145 -4.565 6.488 1.00 82.81 231 LYS A N 1
ATOM 1819 C CA . LYS A 1 231 ? -21.420 -4.914 7.121 1.00 82.81 231 LYS A CA 1
ATOM 1820 C C . LYS A 1 231 ? -21.225 -6.122 8.027 1.00 82.81 231 LYS A C 1
ATOM 1822 O O . LYS A 1 231 ? -20.483 -7.043 7.688 1.00 82.81 231 LYS A O 1
ATOM 1827 N N . ARG A 1 232 ? -21.908 -6.149 9.170 1.00 93.00 232 ARG A N 1
ATOM 1828 C CA . ARG A 1 232 ? -21.807 -7.250 10.140 1.00 93.00 232 ARG A CA 1
ATOM 1829 C C . ARG A 1 232 ? -23.139 -7.474 10.848 1.00 93.00 232 ARG A C 1
ATOM 1831 O O . ARG A 1 232 ? -23.771 -6.512 11.272 1.00 93.00 232 ARG A O 1
ATOM 1838 N N . ALA A 1 233 ? -23.542 -8.727 11.017 1.00 84.62 233 ALA A N 1
ATOM 1839 C CA . ALA A 1 233 ? -24.645 -9.110 11.893 1.00 84.62 233 ALA A CA 1
ATOM 1840 C C . ALA A 1 233 ? -24.119 -9.497 13.281 1.00 84.62 233 ALA A C 1
ATOM 1842 O O . ALA A 1 233 ? -22.991 -9.979 13.418 1.00 84.62 233 ALA A O 1
ATOM 1843 N N . SER A 1 234 ? -24.956 -9.382 14.312 1.00 94.44 234 SER A N 1
ATOM 1844 C CA . SER A 1 234 ? -24.741 -10.138 15.548 1.00 94.44 234 SER A CA 1
ATOM 1845 C C . SER A 1 234 ? -26.033 -10.579 16.209 1.00 94.44 234 SER A C 1
ATOM 1847 O O . SER A 1 234 ? -26.951 -9.771 16.346 1.00 94.44 234 SER A O 1
ATOM 1849 N N . ILE A 1 235 ? -26.038 -11.803 16.729 1.00 91.31 235 ILE A N 1
ATOM 1850 C CA . ILE A 1 235 ? -27.054 -12.303 17.656 1.00 91.31 235 ILE A CA 1
ATOM 1851 C C . ILE A 1 235 ? -26.475 -12.329 19.075 1.00 91.31 235 ILE A C 1
ATOM 1853 O O . ILE A 1 235 ? -25.322 -12.726 19.273 1.00 91.31 235 ILE A O 1
ATOM 1857 N N . GLY A 1 236 ? -27.260 -11.890 20.055 1.00 96.81 236 GLY A N 1
ATOM 1858 C CA . GLY A 1 236 ? -26.865 -11.841 21.459 1.00 96.81 236 GLY A CA 1
ATOM 1859 C C . GLY A 1 236 ? -27.938 -12.398 22.388 1.00 96.81 236 GLY A C 1
ATOM 1860 O O . GLY A 1 236 ? -29.132 -12.277 22.119 1.00 96.81 236 GLY A O 1
ATOM 1861 N N . VAL A 1 237 ? -27.508 -12.996 23.498 1.00 97.56 237 VAL A N 1
ATOM 1862 C CA . VAL A 1 237 ? -28.374 -13.438 24.602 1.00 97.56 237 VAL A CA 1
ATOM 1863 C C . VAL A 1 237 ? -27.917 -12.827 25.920 1.00 97.56 237 VAL A C 1
ATOM 1865 O O . VAL A 1 237 ? -26.722 -12.645 26.163 1.00 97.56 237 VAL A O 1
ATOM 1868 N N . GLU A 1 238 ? -28.880 -12.504 26.776 1.00 97.25 238 GLU A N 1
ATOM 1869 C CA . GLU A 1 238 ? -28.680 -11.744 28.008 1.00 97.25 238 GLU A CA 1
ATOM 1870 C C . GLU A 1 238 ? -29.292 -12.452 29.215 1.00 97.25 238 GLU A C 1
ATOM 1872 O O . GLU A 1 238 ? -30.407 -12.973 29.151 1.00 97.25 238 GLU A O 1
ATOM 1877 N N . TYR A 1 239 ? -28.598 -12.372 30.348 1.00 97.25 239 TYR A N 1
ATOM 1878 C CA . TYR A 1 239 ? -29.134 -12.708 31.658 1.00 97.25 239 TYR A CA 1
ATOM 1879 C C . TYR A 1 239 ? -28.734 -11.644 32.681 1.00 97.25 239 TYR A C 1
ATOM 1881 O O . TYR A 1 239 ? -27.551 -11.350 32.859 1.00 97.25 239 TYR A O 1
ATOM 1889 N N . GLN A 1 240 ? -29.715 -11.061 33.366 1.00 95.62 240 GLN A N 1
ATOM 1890 C CA . GLN A 1 240 ? -29.510 -9.961 34.307 1.00 95.62 240 GLN A CA 1
ATOM 1891 C C . GLN A 1 240 ? -30.161 -10.282 35.660 1.00 95.62 240 GLN A C 1
ATOM 1893 O O . GLN A 1 240 ? -31.300 -10.734 35.715 1.00 95.62 240 GLN A O 1
ATOM 1898 N N . ARG A 1 241 ? -29.455 -9.997 36.754 1.00 92.44 241 ARG A N 1
ATOM 1899 C CA . ARG A 1 241 ? -29.961 -9.868 38.131 1.00 92.44 241 ARG A CA 1
ATOM 1900 C C . ARG A 1 241 ? -29.687 -8.440 38.622 1.00 92.44 241 ARG A C 1
ATOM 1902 O O . ARG A 1 241 ? -29.056 -7.648 37.923 1.00 92.44 241 ARG A O 1
ATOM 1909 N N . SER A 1 242 ? -30.133 -8.095 39.828 1.00 87.94 242 SER A N 1
ATOM 1910 C CA . SER A 1 242 ? -29.882 -6.773 40.423 1.00 87.94 242 SER A CA 1
ATOM 1911 C C . SER A 1 242 ? -28.386 -6.459 40.609 1.00 87.94 242 SER A C 1
ATOM 1913 O O . SER A 1 242 ? -27.969 -5.317 40.428 1.00 87.94 242 SER A O 1
ATOM 1915 N N . ASN A 1 243 ? -27.577 -7.484 40.901 1.00 88.94 243 ASN A N 1
ATOM 1916 C CA . ASN A 1 243 ? -26.156 -7.386 41.247 1.00 88.94 243 ASN A CA 1
ATOM 1917 C C . ASN A 1 243 ? -25.191 -7.987 40.205 1.00 88.94 243 ASN A C 1
ATOM 1919 O O . ASN A 1 243 ? -23.976 -7.886 40.373 1.00 88.94 243 ASN A O 1
ATOM 1923 N N . PHE A 1 244 ? -25.704 -8.643 39.162 1.00 92.88 244 PHE A N 1
ATOM 1924 C CA . PHE A 1 244 ? -24.915 -9.404 38.190 1.00 92.88 244 PHE A CA 1
ATOM 1925 C C . PHE A 1 244 ? -25.542 -9.341 36.796 1.00 92.88 244 PHE A C 1
ATOM 1927 O O . PHE A 1 244 ? -26.759 -9.286 36.646 1.00 92.88 244 PHE A O 1
ATOM 1934 N N . THR A 1 245 ? -24.726 -9.367 35.751 1.00 96.44 245 THR A N 1
ATOM 1935 C CA . THR A 1 245 ? -25.176 -9.433 34.360 1.00 96.44 245 THR A CA 1
ATOM 1936 C C . THR A 1 245 ? -24.195 -10.262 33.542 1.00 96.44 245 THR A C 1
ATOM 1938 O O . THR A 1 245 ? -22.985 -10.063 33.643 1.00 96.44 245 THR A O 1
ATOM 1941 N N . ALA A 1 246 ? -24.726 -11.158 32.715 1.00 97.50 246 ALA A N 1
ATOM 1942 C CA . ALA A 1 246 ? -24.000 -11.925 31.715 1.00 97.50 246 ALA A CA 1
ATOM 1943 C C . ALA A 1 246 ? -24.615 -11.677 30.331 1.00 97.50 246 ALA A C 1
ATOM 1945 O O . ALA A 1 246 ? -25.835 -11.656 30.181 1.00 97.50 246 ALA A O 1
ATOM 1946 N N . ASN A 1 247 ? -23.766 -11.513 29.322 1.00 98.38 247 ASN A N 1
ATOM 1947 C CA . ASN A 1 247 ? -24.160 -11.405 27.919 1.00 98.38 247 ASN A CA 1
ATOM 1948 C C . ASN A 1 247 ? -23.254 -12.331 27.107 1.00 98.38 247 ASN A C 1
ATOM 1950 O O . ASN A 1 247 ? -22.059 -12.421 27.404 1.00 98.38 247 ASN A O 1
ATOM 1954 N N . VAL A 1 248 ? -23.801 -12.984 26.086 1.00 98.25 248 VAL A N 1
ATOM 1955 C CA . VAL A 1 248 ? -23.035 -13.765 25.107 1.00 98.25 248 VAL A CA 1
ATOM 1956 C C . VAL A 1 248 ? -23.451 -13.305 23.719 1.00 98.25 248 VAL A C 1
ATOM 1958 O O . VAL A 1 248 ? -24.638 -13.320 23.406 1.00 98.25 248 VAL A O 1
ATOM 1961 N N . ASN A 1 249 ? -22.487 -12.889 22.901 1.00 98.56 249 ASN A N 1
ATOM 1962 C CA . ASN A 1 249 ? -22.720 -12.329 21.572 1.00 98.56 249 ASN A CA 1
ATOM 1963 C C . ASN A 1 249 ? -21.914 -13.100 20.522 1.00 98.56 249 ASN A C 1
ATOM 1965 O O . ASN A 1 249 ? -20.741 -13.395 20.752 1.00 98.56 249 ASN A O 1
ATOM 1969 N N . SER A 1 250 ? -22.499 -13.362 19.354 1.00 97.19 250 SER A N 1
ATOM 1970 C CA . SER A 1 250 ? -21.807 -13.906 18.178 1.00 97.19 250 SER A CA 1
ATOM 1971 C C . SER A 1 250 ? -21.936 -12.944 16.999 1.00 97.19 250 SER A C 1
ATOM 1973 O O . SER A 1 250 ? -23.005 -12.375 16.786 1.00 97.19 250 SER A O 1
ATOM 1975 N N . TYR A 1 251 ? -20.845 -12.750 16.256 1.00 97.75 251 TYR A N 1
ATOM 1976 C CA . TYR A 1 251 ? -20.700 -11.764 15.185 1.00 97.75 251 TYR A CA 1
ATOM 1977 C C . TYR A 1 251 ? -20.325 -12.452 13.869 1.00 97.75 251 TYR A C 1
ATOM 1979 O O . TYR A 1 251 ? -19.387 -13.251 13.839 1.00 97.75 251 TYR A O 1
ATOM 1987 N N . LEU A 1 252 ? -21.023 -12.094 12.792 1.00 91.62 252 LEU A N 1
ATOM 1988 C CA . LEU A 1 252 ? -20.892 -12.683 11.458 1.00 91.62 252 LEU A CA 1
ATOM 1989 C C . LEU A 1 252 ? -20.711 -11.574 10.414 1.00 91.62 252 LEU A C 1
ATOM 1991 O O . LEU A 1 252 ? -21.456 -10.591 10.440 1.00 91.62 252 LEU A O 1
ATOM 1995 N N . SER A 1 253 ? -19.754 -11.718 9.496 1.00 92.19 253 SER A N 1
ATOM 1996 C CA . SER A 1 253 ? -19.636 -10.798 8.358 1.00 92.19 253 SER A CA 1
ATOM 1997 C C . SER A 1 253 ? -20.867 -10.853 7.443 1.00 92.19 253 SER A C 1
ATOM 1999 O O . SER A 1 253 ? -21.402 -11.924 7.171 1.00 92.19 253 SER A O 1
ATOM 2001 N N . LEU A 1 254 ? -21.282 -9.692 6.931 1.00 80.12 254 LEU A N 1
ATOM 2002 C CA . LEU A 1 254 ? -22.261 -9.539 5.846 1.00 80.12 254 LEU A CA 1
ATOM 2003 C C . LEU A 1 254 ? -21.657 -8.801 4.632 1.00 80.12 254 LEU A C 1
ATOM 2005 O O . LEU A 1 254 ? -22.386 -8.227 3.821 1.00 80.12 254 LEU A O 1
ATOM 2009 N N . SER A 1 255 ? -20.328 -8.733 4.546 1.00 77.50 255 SER A N 1
ATOM 2010 C CA . SER A 1 255 ? -19.604 -8.092 3.446 1.00 77.50 255 SER A CA 1
ATOM 2011 C C . SER A 1 255 ? -18.304 -8.820 3.139 1.00 77.50 255 SER A C 1
ATOM 2013 O O . SER A 1 255 ? -17.594 -9.238 4.058 1.00 77.50 255 SER A O 1
ATOM 2015 N N . ASP A 1 256 ? -17.977 -8.889 1.858 1.00 82.06 256 ASP A N 1
ATOM 2016 C CA . ASP A 1 256 ? -16.739 -9.460 1.345 1.00 82.06 256 ASP A CA 1
ATOM 2017 C C . ASP A 1 256 ? -15.507 -8.593 1.663 1.00 82.06 256 ASP A C 1
ATOM 2019 O O . ASP A 1 256 ? -15.561 -7.615 2.420 1.00 82.06 256 ASP A O 1
ATOM 2023 N N . LYS A 1 257 ? -14.368 -8.985 1.087 1.00 82.62 257 LYS A N 1
ATOM 2024 C CA . LYS A 1 257 ? -13.114 -8.229 1.140 1.00 82.62 257 LYS A CA 1
ATOM 2025 C C . LYS A 1 257 ? -13.280 -6.875 0.447 1.00 82.62 257 LYS A C 1
ATOM 2027 O O . LYS A 1 257 ? -13.810 -6.814 -0.659 1.00 82.62 257 LYS A O 1
ATOM 2032 N N . THR A 1 258 ? -12.745 -5.819 1.053 1.00 73.75 258 THR A N 1
ATOM 2033 C CA . THR A 1 258 ? -12.733 -4.464 0.482 1.00 73.75 258 THR A CA 1
ATOM 2034 C C . THR A 1 258 ? -11.315 -3.905 0.504 1.00 73.75 258 THR A C 1
ATOM 2036 O O . THR A 1 258 ? -10.602 -4.070 1.492 1.00 73.75 258 THR A O 1
ATOM 2039 N N . THR A 1 259 ? -10.898 -3.210 -0.553 1.00 74.00 259 THR A N 1
ATOM 2040 C CA . THR A 1 259 ? -9.637 -2.454 -0.559 1.00 74.00 259 THR A CA 1
ATOM 2041 C C . THR A 1 259 ? -9.862 -1.065 0.030 1.00 74.00 259 THR A C 1
ATOM 2043 O O . THR A 1 259 ? -10.672 -0.293 -0.479 1.00 74.00 259 THR A O 1
ATOM 2046 N N . VAL A 1 260 ? -9.130 -0.728 1.094 1.00 64.69 260 VAL A N 1
ATOM 2047 C CA . VAL A 1 260 ? -9.151 0.593 1.737 1.00 64.69 260 VAL A CA 1
ATOM 2048 C C . VAL A 1 260 ? -7.714 1.089 1.860 1.00 64.69 260 VAL A C 1
ATOM 2050 O O . VAL A 1 260 ? -6.866 0.403 2.426 1.00 64.69 260 VAL A O 1
ATOM 2053 N N . ASN A 1 261 ? -7.428 2.280 1.328 1.00 63.66 261 ASN A N 1
ATOM 2054 C CA . ASN A 1 261 ? -6.099 2.909 1.359 1.00 63.66 261 ASN A CA 1
ATOM 2055 C C . ASN A 1 261 ? -4.969 1.957 0.886 1.00 63.66 261 ASN A C 1
ATOM 2057 O O . ASN A 1 261 ? -3.993 1.733 1.605 1.00 63.66 261 ASN A O 1
ATOM 2061 N N . GLY A 1 262 ? -5.143 1.342 -0.293 1.00 61.03 262 GLY A N 1
ATOM 2062 C CA . GLY A 1 262 ? -4.171 0.415 -0.896 1.00 61.03 262 GLY A CA 1
ATOM 2063 C C . GLY A 1 262 ? -4.025 -0.940 -0.187 1.00 61.03 262 GLY A C 1
ATOM 2064 O O . GLY A 1 262 ? -3.085 -1.681 -0.464 1.00 61.03 262 GLY A O 1
ATOM 2065 N N . LYS A 1 263 ? -4.910 -1.275 0.765 1.00 66.88 263 LYS A N 1
ATOM 2066 C CA . LYS A 1 263 ? -4.836 -2.520 1.547 1.00 66.88 263 LYS A CA 1
ATOM 2067 C C . LYS A 1 263 ? -6.176 -3.240 1.553 1.00 66.88 263 LYS A C 1
ATOM 2069 O O . LYS A 1 263 ? -7.185 -2.687 1.982 1.00 66.88 263 LYS A O 1
ATOM 2074 N N . THR A 1 264 ? -6.172 -4.491 1.109 1.00 79.31 264 THR A N 1
ATOM 2075 C CA . THR A 1 264 ? -7.321 -5.395 1.219 1.00 79.31 264 THR A CA 1
ATOM 2076 C C . THR A 1 264 ? -7.593 -5.701 2.689 1.00 79.31 264 THR A C 1
ATOM 2078 O O . THR A 1 264 ? -6.682 -6.076 3.430 1.00 79.31 264 THR A O 1
ATOM 2081 N N . GLU A 1 265 ? -8.842 -5.589 3.123 1.00 85.88 265 GLU A N 1
ATOM 2082 C CA . GLU A 1 265 ? -9.284 -5.950 4.468 1.00 85.88 265 GLU A CA 1
ATOM 2083 C C . GLU A 1 265 ? -10.618 -6.706 4.464 1.00 85.88 265 GLU A C 1
ATOM 2085 O O . GLU A 1 265 ? -11.403 -6.627 3.520 1.00 85.88 265 GLU A O 1
ATOM 2090 N N . GLU A 1 266 ? -10.840 -7.502 5.511 1.00 89.50 266 GLU A N 1
ATOM 2091 C CA . GLU A 1 266 ? -12.016 -8.361 5.663 1.00 89.50 266 GLU A CA 1
ATOM 2092 C C . GLU A 1 266 ? -12.529 -8.328 7.112 1.00 89.50 266 GLU A C 1
ATOM 2094 O O . GLU A 1 266 ? -11.740 -8.303 8.060 1.00 89.50 266 GLU A O 1
ATOM 2099 N N . VAL A 1 267 ? -13.848 -8.371 7.315 1.00 91.38 267 VAL A N 1
ATOM 2100 C CA . VAL A 1 267 ? -14.458 -8.418 8.657 1.00 91.38 267 VAL A CA 1
ATOM 2101 C C . VAL A 1 267 ? -14.149 -9.746 9.351 1.00 91.38 267 VAL A C 1
ATOM 2103 O O . VAL A 1 267 ? -14.413 -10.815 8.800 1.00 91.38 267 VAL A O 1
ATOM 2106 N N . GLN A 1 268 ? -13.652 -9.696 10.590 1.00 93.00 268 GLN A N 1
ATOM 2107 C CA . GLN A 1 268 ? -13.430 -10.898 11.399 1.00 93.00 268 GLN A CA 1
ATOM 2108 C C . GLN A 1 268 ? -14.732 -11.380 12.056 1.00 93.00 268 GLN A C 1
ATOM 2110 O O . GLN A 1 268 ? -15.329 -10.676 12.876 1.00 93.00 268 GLN A O 1
ATOM 2115 N N . ASP A 1 269 ? -15.129 -12.615 11.746 1.00 95.25 269 ASP A N 1
ATOM 2116 C CA . ASP A 1 269 ? -16.176 -13.345 12.468 1.00 95.25 269 ASP A CA 1
ATOM 2117 C C . ASP A 1 269 ? -15.706 -13.646 13.903 1.00 95.25 269 ASP A C 1
ATOM 2119 O O . ASP A 1 269 ? -14.509 -13.830 14.147 1.00 95.25 269 ASP A O 1
ATOM 2123 N N . GLY A 1 270 ? -16.611 -13.717 14.880 1.00 97.31 270 GLY A N 1
ATOM 2124 C CA . GLY A 1 270 ? -16.188 -13.888 16.273 1.00 97.31 270 GLY A CA 1
ATOM 2125 C C . GLY A 1 270 ? -17.308 -14.032 17.294 1.00 97.31 270 GLY A C 1
ATOM 2126 O O . GLY A 1 270 ? -18.485 -14.147 16.958 1.00 97.31 270 GLY A O 1
ATOM 2127 N N . HIS A 1 271 ? -16.933 -14.026 18.570 1.00 97.88 271 HIS A N 1
ATOM 2128 C CA . HIS A 1 271 ? -17.864 -14.032 19.697 1.00 97.88 271 HIS A CA 1
ATOM 2129 C C . HIS A 1 271 ? -17.249 -13.393 20.949 1.00 97.88 271 HIS A C 1
ATOM 2131 O O . HIS A 1 271 ? -16.026 -13.336 21.101 1.00 97.88 271 HIS A O 1
ATOM 2137 N N . ASP A 1 272 ? -18.094 -12.925 21.869 1.00 98.06 272 ASP A N 1
ATOM 2138 C CA . ASP A 1 272 ? -17.666 -12.512 23.205 1.00 98.06 272 ASP A CA 1
ATOM 2139 C C . ASP A 1 272 ? -18.639 -12.923 24.317 1.00 98.06 272 ASP A C 1
ATOM 2141 O O . ASP A 1 272 ? -19.827 -13.153 24.093 1.00 98.06 272 ASP A O 1
ATOM 2145 N N . VAL A 1 273 ? -18.087 -13.030 25.526 1.00 98.12 273 VAL A N 1
ATOM 2146 C CA . VAL A 1 273 ? -18.796 -13.268 26.785 1.00 98.12 273 VAL A CA 1
ATOM 2147 C C . VAL A 1 273 ? -18.477 -12.103 27.714 1.00 98.12 273 VAL A C 1
ATOM 2149 O O . VAL A 1 273 ? -17.309 -11.835 28.003 1.00 98.12 273 VAL A O 1
ATOM 2152 N N . ARG A 1 274 ? -19.509 -11.396 28.179 1.00 98.38 274 ARG A N 1
ATOM 2153 C CA . ARG A 1 274 ? -19.397 -10.156 28.963 1.00 98.38 274 ARG A CA 1
ATOM 2154 C C . ARG A 1 274 ? -20.103 -10.302 30.297 1.00 98.38 274 ARG A C 1
ATOM 2156 O O . ARG A 1 274 ? -21.333 -10.325 30.352 1.00 98.38 274 ARG A O 1
ATOM 2163 N N . LEU A 1 275 ? -19.314 -10.354 31.362 1.00 97.75 275 LEU A N 1
ATOM 2164 C CA . LEU A 1 275 ? -19.773 -10.400 32.743 1.00 97.75 275 LEU A CA 1
ATOM 2165 C C . LEU A 1 275 ? -19.624 -9.018 33.389 1.00 97.75 275 LEU A C 1
ATOM 2167 O O . LEU A 1 275 ? -18.657 -8.290 33.156 1.00 97.75 275 LEU A O 1
ATOM 2171 N N . THR A 1 276 ? -20.577 -8.627 34.224 1.00 96.94 276 THR A N 1
ATOM 2172 C CA . THR A 1 276 ? -20.476 -7.435 35.074 1.00 96.94 276 THR A CA 1
ATOM 2173 C C . THR A 1 276 ? -21.131 -7.734 36.416 1.00 96.94 276 THR A C 1
ATOM 2175 O O . THR A 1 276 ? -22.248 -8.242 36.454 1.00 96.94 276 THR A O 1
ATOM 2178 N N . GLY A 1 277 ? -20.435 -7.447 37.515 1.00 93.81 277 GLY A N 1
ATOM 2179 C CA . GLY A 1 277 ? -20.907 -7.700 38.876 1.00 93.81 277 GLY A CA 1
ATOM 2180 C C . GLY A 1 277 ? -20.701 -6.490 39.779 1.00 93.81 277 GLY A C 1
ATOM 2181 O O . GLY A 1 277 ? -19.654 -5.847 39.723 1.00 93.81 277 GLY A O 1
ATOM 2182 N N . GLN A 1 278 ? -21.693 -6.183 40.609 1.00 92.06 278 GLN A N 1
ATOM 2183 C CA . GLN A 1 278 ? -21.593 -5.203 41.690 1.00 92.06 278 GLN A CA 1
ATOM 2184 C C . GLN A 1 278 ? -20.528 -5.652 42.700 1.00 92.06 278 GLN A C 1
ATOM 2186 O O . GLN A 1 278 ? -20.451 -6.833 43.041 1.00 92.06 278 GLN A O 1
ATOM 2191 N N . VAL A 1 279 ? -19.710 -4.726 43.197 1.00 89.06 279 VAL A N 1
ATOM 2192 C CA . VAL A 1 279 ? -18.710 -5.042 44.226 1.00 89.06 279 VAL A CA 1
ATOM 2193 C C . VAL A 1 279 ? -19.416 -5.228 45.582 1.00 89.06 279 VAL A C 1
ATOM 2195 O O . VAL A 1 279 ? -20.287 -4.421 45.926 1.00 89.06 279 VAL A O 1
ATOM 2198 N N . PRO A 1 280 ? -19.088 -6.271 46.374 1.00 86.81 280 PRO A N 1
ATOM 2199 C CA . PRO A 1 280 ? -19.642 -6.443 47.715 1.00 86.81 280 PRO A CA 1
ATOM 2200 C C . PRO A 1 280 ? -19.490 -5.173 48.561 1.00 86.81 280 PRO A C 1
ATOM 2202 O O . PRO A 1 280 ? -18.436 -4.545 48.558 1.00 86.81 280 PRO A O 1
ATOM 2205 N N . TYR A 1 281 ? -20.558 -4.798 49.268 1.00 85.06 281 TYR A N 1
ATOM 2206 C CA . TYR A 1 281 ? -20.662 -3.610 50.129 1.00 85.06 281 TYR A CA 1
ATOM 2207 C C . TYR A 1 281 ? -20.452 -2.240 49.448 1.00 85.06 281 TYR A C 1
ATOM 2209 O O . TYR A 1 281 ? -20.598 -1.223 50.115 1.00 85.06 281 TYR A O 1
ATOM 2217 N N . LEU A 1 282 ? -20.170 -2.167 48.141 1.00 87.69 282 LEU A N 1
ATOM 2218 C CA . LEU A 1 282 ? -19.944 -0.908 47.417 1.00 87.69 282 LEU A CA 1
ATOM 2219 C C . LEU A 1 282 ? -20.984 -0.742 46.291 1.00 87.69 282 LEU A C 1
ATOM 2221 O O . LEU A 1 282 ? -20.717 -1.105 45.144 1.00 87.69 282 LEU A O 1
ATOM 2225 N N . PRO A 1 283 ? -22.187 -0.198 46.570 1.00 86.38 283 PRO A N 1
ATOM 2226 C CA . PRO A 1 283 ? -23.274 -0.112 45.585 1.00 86.38 283 PRO A CA 1
ATOM 2227 C C . PRO A 1 283 ? -22.978 0.789 44.379 1.00 86.38 283 PRO A C 1
ATOM 2229 O O . PRO A 1 283 ? -23.624 0.668 43.343 1.00 86.38 283 PRO A O 1
ATOM 2232 N N . TRP A 1 284 ? -21.974 1.652 44.497 1.00 83.44 284 TRP A N 1
ATOM 2233 C CA . TRP A 1 284 ? -21.486 2.547 43.452 1.00 83.44 284 TRP A CA 1
ATOM 2234 C C . TRP A 1 284 ? -20.397 1.934 42.554 1.00 83.44 284 TRP A C 1
ATOM 2236 O O . TRP A 1 284 ? -19.978 2.583 41.596 1.00 83.44 284 TRP A O 1
ATOM 2246 N N . ALA A 1 285 ? -19.927 0.714 42.842 1.00 88.12 285 ALA A N 1
ATOM 2247 C CA . ALA A 1 285 ? -18.804 0.075 42.156 1.00 88.12 285 ALA A CA 1
ATOM 2248 C C . ALA A 1 285 ? -19.195 -1.248 41.479 1.00 88.12 285 ALA A C 1
ATOM 2250 O O . ALA A 1 285 ? -19.953 -2.054 42.026 1.00 88.12 285 ALA A O 1
ATOM 2251 N N . LYS A 1 286 ? -18.618 -1.513 40.301 1.00 94.69 286 LYS A N 1
ATOM 2252 C CA . LYS A 1 286 ? -18.768 -2.781 39.571 1.00 94.69 286 LYS A CA 1
ATOM 2253 C C . LYS A 1 286 ? -17.442 -3.246 38.982 1.00 94.69 286 LYS A C 1
ATOM 2255 O O . LYS A 1 286 ? -16.648 -2.441 38.504 1.00 94.69 286 LYS A O 1
ATOM 2260 N N . ILE A 1 287 ? -17.249 -4.558 38.927 1.00 93.62 287 ILE A N 1
ATOM 2261 C CA . ILE A 1 287 ? -16.193 -5.202 38.141 1.00 93.62 287 ILE A CA 1
ATOM 2262 C C . ILE A 1 287 ? -16.799 -5.660 36.814 1.00 93.62 287 ILE A C 1
ATOM 2264 O O . ILE A 1 287 ? -17.886 -6.240 36.784 1.00 93.62 287 ILE A O 1
ATOM 2268 N N . ARG A 1 288 ? -16.089 -5.406 35.714 1.00 97.06 288 ARG A N 1
ATOM 2269 C CA . ARG A 1 288 ? -16.440 -5.816 34.352 1.00 97.06 288 ARG A CA 1
ATOM 2270 C C . ARG A 1 288 ? -15.375 -6.775 33.833 1.00 97.06 288 ARG A C 1
ATOM 2272 O O . ARG A 1 288 ? -14.195 -6.437 33.851 1.00 97.06 288 ARG A O 1
ATOM 2279 N N . ALA A 1 289 ? -15.784 -7.940 33.345 1.00 95.75 289 ALA A N 1
ATOM 2280 C CA . ALA A 1 289 ? -14.900 -8.912 32.713 1.00 95.75 289 ALA A CA 1
ATOM 2281 C C . ALA A 1 289 ? -15.444 -9.271 31.327 1.00 95.75 289 ALA A C 1
ATOM 2283 O O . ALA A 1 289 ? -16.633 -9.535 31.170 1.00 95.75 289 ALA A O 1
ATOM 2284 N N . THR A 1 290 ? -14.592 -9.264 30.306 1.00 97.44 290 THR A N 1
ATOM 2285 C CA . THR A 1 290 ? -14.945 -9.711 28.951 1.00 97.44 290 THR A CA 1
ATOM 2286 C C . THR A 1 290 ? -13.912 -10.706 28.464 1.00 97.44 290 THR A C 1
ATOM 2288 O O . THR A 1 290 ? -12.726 -10.397 28.513 1.00 97.44 290 THR A O 1
ATOM 2291 N N . GLN A 1 291 ? -14.352 -11.846 27.941 1.00 96.62 291 GLN A N 1
ATOM 2292 C CA . GLN A 1 291 ? -13.529 -12.732 27.121 1.00 96.62 291 GLN A CA 1
ATOM 2293 C C . GLN A 1 291 ? -14.043 -12.661 25.681 1.00 96.62 291 GLN A C 1
ATOM 2295 O O . GLN A 1 291 ? -15.253 -12.658 25.465 1.00 96.62 291 GLN A O 1
ATOM 2300 N N . TYR A 1 292 ? -13.147 -12.581 24.699 1.00 97.00 292 TYR A N 1
ATOM 2301 C CA . TYR A 1 292 ? -13.509 -12.515 23.283 1.00 97.00 292 TYR A CA 1
ATOM 2302 C C . TYR A 1 292 ? -12.619 -13.400 22.412 1.00 97.00 292 TYR A C 1
ATOM 2304 O O . TYR A 1 292 ? -11.455 -13.647 22.735 1.00 97.00 292 TYR A O 1
ATOM 2312 N N . TYR A 1 293 ? -13.165 -13.807 21.270 1.00 97.06 293 TYR A N 1
ATOM 2313 C CA . TYR A 1 293 ? -12.481 -14.542 20.214 1.00 97.06 293 TYR A CA 1
ATOM 2314 C C . TYR A 1 293 ? -12.859 -13.967 18.845 1.00 97.06 293 TYR A C 1
ATOM 2316 O O . TYR A 1 293 ? -14.037 -13.724 18.577 1.00 97.06 293 TYR A O 1
ATOM 2324 N N . TRP A 1 294 ? -11.869 -13.800 17.971 1.00 95.31 294 TRP A N 1
ATOM 2325 C CA . TRP A 1 294 ? -12.036 -13.384 16.578 1.00 95.31 294 TRP A CA 1
ATOM 2326 C C . TRP A 1 294 ? -11.255 -14.330 15.667 1.00 95.31 294 TRP A C 1
ATOM 2328 O O . TRP A 1 294 ? -10.087 -14.636 15.928 1.00 95.31 294 TRP A O 1
ATOM 2338 N N . LYS A 1 295 ? -11.907 -14.800 14.605 1.00 92.06 295 LYS A N 1
ATOM 2339 C CA . LYS A 1 295 ? -11.334 -15.723 13.629 1.00 92.06 295 LYS A CA 1
ATOM 2340 C C . LYS A 1 295 ? -10.365 -14.974 12.708 1.00 92.06 295 LYS A C 1
ATOM 2342 O O . LYS A 1 295 ? -10.721 -13.955 12.116 1.00 92.06 295 LYS A O 1
ATOM 2347 N N . GLY A 1 296 ? -9.152 -15.500 12.567 1.00 85.06 296 GLY A N 1
ATOM 2348 C CA . GLY A 1 296 ? -8.214 -15.073 11.532 1.00 85.06 296 GLY A CA 1
ATOM 2349 C C . GLY A 1 296 ? -8.719 -15.486 10.148 1.00 85.06 296 GLY A C 1
ATOM 2350 O O . GLY A 1 296 ? -9.236 -16.591 9.972 1.00 85.06 296 GLY A O 1
ATOM 2351 N N . LYS A 1 297 ? -8.592 -14.591 9.169 1.00 82.56 297 LYS A N 1
ATOM 2352 C CA . LYS A 1 297 ? -8.858 -14.858 7.746 1.00 82.56 297 LYS A CA 1
ATOM 2353 C C . LYS A 1 297 ? -7.558 -15.204 7.017 1.00 82.56 297 LYS A C 1
ATOM 2355 O O . LYS A 1 297 ? -7.547 -16.061 6.143 1.00 82.56 297 LYS A O 1
ATOM 2360 N N . GLN A 1 298 ? -6.471 -14.546 7.422 1.00 72.00 298 GLN A N 1
ATOM 2361 C CA . GLN A 1 298 ? -5.089 -14.755 6.973 1.00 72.00 298 GLN A CA 1
ATOM 2362 C C . GLN A 1 298 ? -4.110 -14.827 8.161 1.00 72.00 298 GLN A C 1
ATOM 2364 O O . GLN A 1 298 ? -3.036 -15.416 8.058 1.00 72.00 298 GLN A O 1
ATOM 2369 N N . GLY A 1 299 ? -4.450 -14.185 9.284 1.00 70.19 299 GLY A N 1
ATOM 2370 C CA . GLY A 1 299 ? -3.661 -14.168 10.512 1.00 70.19 299 GLY A CA 1
ATOM 2371 C C . GLY A 1 299 ? -3.999 -15.303 11.481 1.00 70.19 299 GLY A C 1
ATOM 2372 O O . GLY A 1 299 ? -4.895 -16.116 11.260 1.00 70.19 299 GLY A O 1
ATOM 2373 N N . ALA A 1 300 ? -3.288 -15.332 12.610 1.00 77.38 300 ALA A N 1
ATOM 2374 C CA . ALA A 1 300 ? -3.643 -16.194 13.731 1.00 77.38 300 ALA A CA 1
ATOM 2375 C C . ALA A 1 300 ? -4.937 -15.706 14.411 1.00 77.38 300 ALA A C 1
ATOM 2377 O O . ALA A 1 300 ? -5.182 -14.505 14.525 1.00 77.38 300 ALA A O 1
ATOM 2378 N N . ASN A 1 301 ? -5.749 -16.640 14.914 1.00 86.62 301 ASN A N 1
ATOM 2379 C CA . ASN A 1 301 ? -6.978 -16.315 15.644 1.00 86.62 301 ASN A CA 1
ATOM 2380 C C . ASN A 1 301 ? -6.681 -15.464 16.888 1.00 86.62 301 ASN A C 1
ATOM 2382 O O . ASN A 1 301 ? -5.774 -15.786 17.660 1.00 86.62 301 ASN A O 1
ATOM 2386 N N . ILE A 1 302 ? -7.477 -14.418 17.122 1.00 87.69 302 ILE A N 1
ATOM 2387 C CA . ILE A 1 302 ? -7.246 -13.457 18.205 1.00 87.69 302 ILE A CA 1
ATOM 2388 C C . ILE A 1 302 ? -8.159 -13.784 19.386 1.00 87.69 302 ILE A C 1
ATOM 2390 O O . ILE A 1 302 ? -9.371 -13.596 19.316 1.00 87.69 302 ILE A O 1
ATOM 2394 N N . SER A 1 303 ? -7.568 -14.220 20.496 1.00 91.81 303 SER A N 1
ATOM 2395 C CA . SER A 1 303 ? -8.253 -14.498 21.762 1.00 91.81 303 SER A CA 1
ATOM 2396 C C . SER A 1 303 ? -7.760 -13.538 22.839 1.00 91.81 303 SER A C 1
ATOM 2398 O O . SER A 1 303 ? -6.553 -13.326 22.987 1.00 91.81 303 SER A O 1
ATOM 2400 N N . GLY A 1 304 ? -8.678 -12.927 23.588 1.00 91.94 304 GLY A N 1
ATOM 2401 C CA . GLY A 1 304 ? -8.322 -11.892 24.551 1.00 91.94 304 GLY A CA 1
ATOM 2402 C C . GLY A 1 304 ? -9.311 -11.697 25.686 1.00 91.94 304 GLY A C 1
ATOM 2403 O O . GLY A 1 304 ? -10.455 -12.142 25.645 1.00 91.94 304 GLY A O 1
ATOM 2404 N N . ASN A 1 305 ? -8.823 -11.014 26.718 1.00 91.56 305 ASN A N 1
ATOM 2405 C CA . ASN A 1 305 ? -9.547 -10.706 27.939 1.00 91.56 305 ASN A CA 1
ATOM 2406 C C . ASN A 1 305 ? -9.474 -9.203 28.234 1.00 91.56 305 ASN A C 1
ATOM 2408 O O . ASN A 1 305 ? -8.459 -8.553 27.973 1.00 91.56 305 ASN A O 1
ATOM 2412 N N . VAL A 1 306 ? -10.542 -8.665 28.818 1.00 91.56 306 VAL A N 1
ATOM 2413 C CA . VAL A 1 306 ? -10.637 -7.296 29.337 1.00 91.56 306 VAL A CA 1
ATOM 2414 C C . VAL A 1 306 ? -11.104 -7.370 30.784 1.00 91.56 306 VAL A C 1
ATOM 2416 O O . VAL A 1 306 ? -12.083 -8.058 31.072 1.00 91.56 306 VAL A O 1
ATOM 2419 N N . LEU A 1 307 ? -10.426 -6.654 31.678 1.00 92.31 307 LEU A N 1
ATOM 2420 C CA . LEU A 1 307 ? -10.815 -6.492 33.076 1.00 92.31 307 LEU A CA 1
ATOM 2421 C C . LEU A 1 307 ? -10.876 -4.998 33.398 1.00 92.31 307 LEU A C 1
ATOM 2423 O O . LEU A 1 307 ? -9.886 -4.285 33.225 1.00 92.31 307 LEU A O 1
ATOM 2427 N N . GLY A 1 308 ? -12.031 -4.538 33.869 1.00 90.00 308 GLY A N 1
ATOM 2428 C CA . GLY A 1 308 ? -12.279 -3.141 34.203 1.00 90.00 308 GLY A CA 1
ATOM 2429 C C . GLY A 1 308 ? -13.075 -2.964 35.491 1.00 90.00 308 GLY A C 1
ATOM 2430 O O . GLY A 1 308 ? -13.760 -3.871 35.962 1.00 90.00 308 GLY A O 1
ATOM 2431 N N . PHE A 1 309 ? -12.986 -1.764 36.046 1.00 91.00 309 PHE A N 1
ATOM 2432 C CA . PHE A 1 309 ? -13.704 -1.289 37.217 1.00 91.00 309 PHE A CA 1
ATOM 2433 C C . PHE A 1 309 ? -14.549 -0.082 36.799 1.00 91.00 309 PHE A C 1
ATOM 2435 O O . PHE A 1 309 ? -14.004 0.916 36.326 1.00 91.00 309 PHE A O 1
ATOM 2442 N N . GLU A 1 310 ? -15.871 -0.178 36.940 1.00 93.00 310 GLU A N 1
ATOM 2443 C CA . GLU A 1 310 ? -16.798 0.943 36.751 1.00 93.00 310 GLU A CA 1
ATOM 2444 C C . GLU A 1 310 ? -17.148 1.538 38.118 1.00 93.00 310 GLU A C 1
ATOM 2446 O O . GLU A 1 310 ? -17.596 0.823 39.015 1.00 93.00 310 GLU A O 1
ATOM 2451 N N . THR A 1 311 ? -16.987 2.853 38.256 1.00 84.75 311 THR A N 1
ATOM 2452 C CA . THR A 1 311 ? -17.497 3.637 39.383 1.00 84.75 311 THR A CA 1
ATOM 2453 C C . THR A 1 311 ? -18.570 4.610 38.908 1.00 84.75 311 THR A C 1
ATOM 2455 O O . THR A 1 311 ? -18.421 5.297 37.891 1.00 84.75 311 THR A O 1
ATOM 2458 N N . GLN A 1 312 ? -19.676 4.667 39.642 1.00 84.81 312 GLN A N 1
ATOM 2459 C CA . GLN A 1 312 ? -20.734 5.639 39.429 1.00 84.81 312 GLN A CA 1
ATOM 2460 C C . GLN A 1 312 ? -20.368 6.944 40.147 1.00 84.81 312 GLN A C 1
ATOM 2462 O O . GLN A 1 312 ? -20.363 7.001 41.374 1.00 84.81 312 GLN A O 1
AT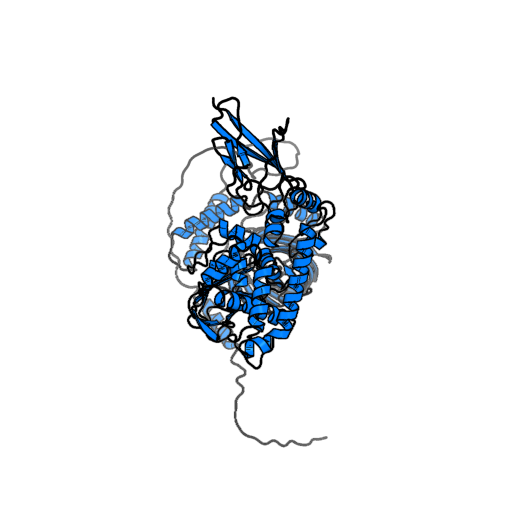OM 2467 N N . ILE A 1 313 ? -20.070 7.998 39.383 1.00 77.25 313 ILE A N 1
ATOM 2468 C CA . ILE A 1 313 ? -19.690 9.324 39.900 1.00 77.25 313 ILE A CA 1
ATOM 2469 C C . ILE A 1 313 ? -20.927 10.126 40.325 1.00 77.25 313 ILE A C 1
ATOM 2471 O O . ILE A 1 313 ? -20.862 10.892 41.287 1.00 77.25 313 ILE A O 1
ATOM 2475 N N . SER A 1 314 ? -22.046 9.951 39.622 1.00 78.38 314 SER A N 1
ATOM 2476 C CA . SER A 1 314 ? -23.324 10.606 39.914 1.00 78.38 314 SER A CA 1
ATOM 2477 C C . SER A 1 314 ? -24.507 9.781 39.388 1.00 78.38 314 SER A C 1
ATOM 2479 O O . SER A 1 314 ? -24.326 8.671 38.884 1.00 78.38 314 SER A O 1
ATOM 2481 N N . GLY A 1 315 ? -25.735 10.297 39.471 1.00 74.75 315 GLY A N 1
ATOM 2482 C CA . GLY A 1 315 ? -26.897 9.683 38.820 1.00 74.75 315 GLY A CA 1
ATOM 2483 C C . GLY A 1 315 ? -26.723 9.555 37.301 1.00 74.75 315 GLY A C 1
ATOM 2484 O O . GLY A 1 315 ? -27.061 8.515 36.736 1.00 74.75 315 GLY A O 1
ATOM 2485 N N . SER A 1 316 ? -26.132 10.568 36.654 1.00 71.94 316 SER A N 1
ATOM 2486 C CA . SER A 1 316 ? -25.875 10.563 35.205 1.00 71.94 316 SER A CA 1
ATOM 2487 C C . SER A 1 316 ? -24.528 9.952 34.795 1.00 71.94 316 SER A C 1
ATOM 2489 O O . SER A 1 316 ? -24.427 9.343 33.728 1.00 71.94 316 SER A O 1
ATOM 2491 N N . THR A 1 317 ? -23.478 10.129 35.605 1.00 77.38 317 THR A N 1
ATOM 2492 C CA . THR A 1 317 ? -22.084 9.993 35.153 1.00 77.38 317 THR A CA 1
ATOM 2493 C C . THR A 1 317 ? -21.395 8.762 35.736 1.00 77.38 317 THR A C 1
ATOM 2495 O O . THR A 1 317 ? -21.454 8.495 36.939 1.00 77.38 317 THR A O 1
ATOM 2498 N N . ARG A 1 318 ? -20.674 8.024 34.885 1.00 85.25 318 ARG A N 1
ATOM 2499 C CA . ARG A 1 318 ? -19.881 6.838 35.249 1.00 85.25 318 ARG A CA 1
ATOM 2500 C C . ARG A 1 318 ? -18.480 6.912 34.647 1.00 85.25 318 ARG A C 1
ATOM 2502 O O . ARG A 1 318 ? -18.307 7.406 33.534 1.00 85.25 318 ARG A O 1
ATOM 2509 N N . LEU A 1 319 ? -17.495 6.383 35.363 1.00 82.00 319 LEU A N 1
ATOM 2510 C CA . LEU A 1 319 ? -16.116 6.232 34.899 1.00 82.00 319 LEU A CA 1
ATOM 2511 C C . LEU A 1 319 ? -15.729 4.755 34.958 1.00 82.00 319 LEU A C 1
ATOM 2513 O O . LEU A 1 319 ? -15.806 4.133 36.012 1.00 82.00 319 LEU A O 1
ATOM 2517 N N . GLU A 1 320 ? -15.288 4.210 33.831 1.00 86.88 320 GLU A N 1
ATOM 2518 C CA . GLU A 1 320 ? -14.713 2.872 33.724 1.00 86.88 320 GLU A CA 1
ATOM 2519 C C . GLU A 1 320 ? -13.204 2.994 33.485 1.00 86.88 320 GLU A C 1
ATOM 2521 O O . GLU A 1 320 ? -12.776 3.707 32.577 1.00 86.88 320 GLU A O 1
ATOM 2526 N N . VAL A 1 321 ? -12.393 2.297 34.277 1.00 81.62 321 VAL A N 1
ATOM 2527 C CA . VAL A 1 321 ? -10.940 2.161 34.071 1.00 81.62 321 VAL A CA 1
ATOM 2528 C C . VAL A 1 321 ? -10.574 0.686 34.015 1.00 81.62 321 VAL A C 1
ATOM 2530 O O . VAL A 1 321 ? -11.153 -0.118 34.742 1.00 81.62 321 VAL A O 1
ATOM 2533 N N . GLY A 1 322 ? -9.635 0.296 33.159 1.00 83.62 322 GLY A N 1
ATOM 2534 C CA . GLY A 1 322 ? -9.319 -1.120 32.998 1.00 83.62 322 GLY A CA 1
ATOM 2535 C C . GLY A 1 322 ? -8.084 -1.416 32.166 1.00 83.62 322 GLY A C 1
ATOM 2536 O O . GLY A 1 322 ? -7.331 -0.528 31.767 1.00 83.62 322 GLY A O 1
ATOM 2537 N N . SER A 1 323 ? -7.888 -2.704 31.904 1.00 82.56 323 SER A N 1
ATOM 2538 C CA . SER A 1 323 ? -6.857 -3.208 31.004 1.00 82.56 323 SER A CA 1
ATOM 2539 C C . SER A 1 323 ? -7.390 -4.330 30.122 1.00 82.56 323 SER A C 1
ATOM 2541 O O . SER A 1 323 ? -8.343 -5.029 30.471 1.00 82.56 323 SER A O 1
ATOM 2543 N N . SER A 1 324 ? -6.761 -4.502 28.967 1.00 84.12 324 SER A N 1
ATOM 2544 C CA . SER A 1 324 ? -7.019 -5.589 28.033 1.00 84.12 324 SER A CA 1
ATOM 2545 C C . SER A 1 324 ? -5.710 -6.275 27.660 1.00 84.12 324 SER A C 1
ATOM 2547 O O . SER A 1 324 ? -4.676 -5.619 27.568 1.00 84.12 324 SER A O 1
ATOM 2549 N N . LYS A 1 325 ? -5.745 -7.591 27.449 1.00 78.12 325 LYS A N 1
ATOM 2550 C CA . LYS A 1 325 ? -4.638 -8.363 26.870 1.00 78.12 325 LYS A CA 1
ATOM 2551 C C . LYS A 1 325 ? -5.204 -9.418 25.926 1.00 78.12 325 LYS A C 1
ATOM 2553 O O . LYS A 1 325 ? -6.188 -10.076 26.258 1.00 78.12 325 LYS A O 1
ATOM 2558 N N . ASN A 1 326 ? -4.564 -9.605 24.779 1.00 84.69 326 ASN A N 1
ATOM 2559 C CA . ASN A 1 326 ? -4.835 -10.711 23.865 1.00 84.69 326 ASN A CA 1
ATOM 2560 C C . ASN A 1 326 ? -3.532 -11.470 23.548 1.00 84.69 326 ASN A C 1
ATOM 2562 O O . ASN A 1 326 ? -2.491 -11.206 24.149 1.00 84.69 326 ASN A O 1
ATOM 2566 N N . ASN A 1 327 ? -3.607 -12.457 22.663 1.00 73.12 327 ASN A N 1
ATOM 2567 C CA . ASN A 1 327 ? -2.480 -13.289 22.231 1.00 73.12 327 ASN A CA 1
ATOM 2568 C C . ASN A 1 327 ? -1.613 -12.675 21.110 1.00 73.12 327 ASN A C 1
ATOM 2570 O O . ASN A 1 327 ? -0.638 -13.300 20.712 1.00 73.12 327 ASN A O 1
ATOM 2574 N N . ASN A 1 328 ? -1.960 -11.488 20.605 1.00 68.69 328 ASN A N 1
ATOM 2575 C CA . ASN A 1 328 ? -1.323 -10.817 19.465 1.00 68.69 328 ASN A CA 1
ATOM 2576 C C . ASN A 1 328 ? -0.934 -9.348 19.770 1.00 68.69 328 ASN A C 1
ATOM 2578 O O . ASN A 1 328 ? -0.556 -8.601 18.871 1.00 68.69 328 ASN A O 1
ATOM 2582 N N . SER A 1 329 ? -1.055 -8.894 21.021 1.00 69.06 329 SER A N 1
ATOM 2583 C CA . SER A 1 329 ? -0.577 -7.581 21.466 1.00 69.06 329 SER A CA 1
ATOM 2584 C C . SER A 1 329 ? -0.295 -7.570 22.965 1.00 69.06 329 SER A C 1
ATOM 2586 O O . SER A 1 329 ? -0.894 -8.328 23.736 1.00 69.06 329 SER A O 1
ATOM 2588 N N . ASP A 1 330 ? 0.543 -6.629 23.389 1.00 70.88 330 ASP A N 1
ATOM 2589 C CA . ASP A 1 330 ? 0.750 -6.334 24.800 1.00 70.88 330 ASP A CA 1
ATOM 2590 C C . ASP A 1 330 ? -0.503 -5.800 25.507 1.00 70.88 330 ASP A C 1
ATOM 2592 O O . ASP A 1 330 ? -1.551 -5.528 24.907 1.00 70.88 330 ASP A O 1
ATOM 2596 N N . ARG A 1 331 ? -0.394 -5.707 26.837 1.00 72.56 331 ARG A N 1
ATOM 2597 C CA . ARG A 1 331 ? -1.477 -5.289 27.727 1.00 72.56 331 ARG A CA 1
ATOM 2598 C C . ARG A 1 331 ? -1.697 -3.775 27.648 1.00 72.56 331 ARG A C 1
ATOM 2600 O O . ARG A 1 331 ? -0.974 -3.019 28.293 1.00 72.56 331 ARG A O 1
ATOM 2607 N N . ALA A 1 332 ? -2.745 -3.352 26.949 1.00 72.12 332 ALA A N 1
ATOM 2608 C CA . ALA A 1 332 ? -3.176 -1.957 26.889 1.00 72.12 332 ALA A CA 1
ATOM 2609 C C . ALA A 1 332 ? -4.118 -1.602 28.054 1.00 72.12 332 ALA A C 1
ATOM 2611 O O . ALA A 1 332 ? -5.063 -2.342 28.348 1.00 72.12 332 ALA A O 1
ATOM 2612 N N . THR A 1 333 ? -3.892 -0.459 28.702 1.00 77.00 333 THR A N 1
ATOM 2613 C CA . THR A 1 333 ? -4.815 0.157 29.671 1.00 77.00 333 THR A CA 1
ATOM 2614 C C . THR A 1 333 ? -5.801 1.095 28.973 1.00 77.00 333 THR A C 1
ATOM 2616 O O . THR A 1 333 ? -5.556 1.557 27.861 1.00 77.00 333 THR A O 1
ATOM 2619 N N . TYR A 1 334 ? -6.942 1.374 29.607 1.00 76.19 334 TYR A N 1
ATOM 2620 C CA . TYR A 1 334 ? -7.921 2.332 29.091 1.00 76.19 334 TYR A CA 1
ATOM 2621 C C . TYR A 1 334 ? -8.713 3.021 30.208 1.00 76.19 334 TYR A C 1
ATOM 2623 O O . TYR A 1 334 ? -8.880 2.487 31.307 1.00 76.19 334 TYR A O 1
ATOM 2631 N N . ALA A 1 335 ? -9.259 4.192 29.878 1.00 77.44 335 ALA A N 1
ATOM 2632 C CA . ALA A 1 335 ? -10.279 4.890 30.651 1.00 77.44 335 ALA A CA 1
ATOM 2633 C C . ALA A 1 335 ? -11.439 5.298 29.728 1.00 77.44 335 ALA A C 1
ATOM 2635 O O . ALA A 1 335 ? -11.213 5.699 28.582 1.00 77.44 335 ALA A O 1
ATOM 2636 N N . ARG A 1 336 ? -12.676 5.197 30.227 1.00 79.88 336 ARG A N 1
ATOM 2637 C CA . ARG A 1 336 ? -13.913 5.590 29.541 1.00 79.88 336 ARG A CA 1
ATOM 2638 C C . ARG A 1 336 ? -14.818 6.372 30.491 1.00 79.88 336 ARG A C 1
ATOM 2640 O O . ARG A 1 336 ? -15.306 5.822 31.475 1.00 79.88 336 ARG A O 1
ATOM 2647 N N . LEU A 1 337 ? -15.090 7.629 30.164 1.00 77.62 337 LEU A N 1
ATOM 2648 C CA . LEU A 1 337 ? -16.135 8.431 30.804 1.00 77.62 337 LEU A CA 1
ATOM 2649 C C . LEU A 1 337 ? -17.462 8.184 30.075 1.00 77.62 337 LEU A C 1
ATOM 2651 O O . LEU A 1 337 ? -17.465 8.073 28.851 1.00 77.62 337 LEU A O 1
ATOM 2655 N N . SER A 1 338 ? -18.579 8.086 30.795 1.00 79.62 338 SER A N 1
ATOM 2656 C CA . SER A 1 338 ? -19.927 7.970 30.217 1.00 79.62 338 SER A CA 1
ATOM 2657 C C . SER A 1 338 ? -20.912 8.879 30.945 1.00 79.62 338 SER A C 1
ATOM 2659 O O . SER A 1 338 ? -20.904 8.921 32.174 1.00 79.62 338 SER A O 1
ATOM 2661 N N . VAL A 1 339 ? -21.763 9.577 30.193 1.00 72.31 339 VAL A N 1
ATOM 2662 C CA . VAL A 1 339 ? -22.758 10.536 30.694 1.00 72.31 339 VAL A CA 1
ATOM 2663 C C . VAL A 1 339 ? -24.125 10.199 30.106 1.00 72.31 339 VAL A C 1
ATOM 2665 O O . VAL A 1 339 ? -24.288 10.099 28.888 1.00 72.31 339 VAL A O 1
ATOM 2668 N N . LEU A 1 340 ? -25.104 10.012 30.986 1.00 70.00 340 LEU A N 1
ATOM 2669 C CA . LEU A 1 340 ? -26.504 9.785 30.645 1.00 70.00 340 LEU A CA 1
ATOM 2670 C C . LEU A 1 340 ? -27.216 11.107 30.327 1.00 70.00 340 LEU A C 1
ATOM 2672 O O . LEU A 1 340 ? -26.996 12.099 31.017 1.00 70.00 340 LEU A O 1
ATOM 2676 N N . LEU A 1 341 ? -28.088 11.107 29.319 1.00 63.66 341 LEU A N 1
ATOM 2677 C CA . LEU A 1 341 ? -28.898 12.254 28.909 1.00 63.66 341 LEU A CA 1
ATOM 2678 C C . LEU A 1 341 ? -30.405 11.947 29.051 1.00 63.66 341 LEU A C 1
ATOM 2680 O O . LEU A 1 341 ? -30.813 10.830 28.713 1.00 63.66 341 LEU A O 1
ATOM 2684 N N . PRO A 1 342 ? -31.233 12.926 29.472 1.00 52.12 342 PRO A N 1
ATOM 2685 C CA . PRO A 1 342 ? -30.850 14.258 29.959 1.00 52.12 342 PRO A CA 1
ATOM 2686 C C . PRO A 1 342 ? -30.185 14.216 31.352 1.00 52.12 342 PRO A C 1
ATOM 2688 O O . PRO A 1 342 ? -30.406 13.298 32.140 1.00 52.12 342 PRO A O 1
ATOM 2691 N N . VAL A 1 343 ? -29.359 15.223 31.665 1.00 55.75 343 VAL A N 1
ATOM 2692 C CA . VAL A 1 343 ? -28.714 15.366 32.986 1.00 55.75 343 VAL A CA 1
ATOM 2693 C C . VAL A 1 343 ? -29.630 16.175 33.906 1.00 55.75 343 VAL A C 1
ATOM 2695 O O . VAL A 1 343 ? -29.511 17.395 34.009 1.00 55.75 343 VAL A O 1
ATOM 2698 N N . GLU A 1 344 ? -30.568 15.499 34.568 1.00 50.78 344 GLU A N 1
ATOM 2699 C CA . GLU A 1 344 ? -31.555 16.134 35.450 1.00 50.78 344 GLU A CA 1
ATOM 2700 C C . GLU A 1 344 ? -31.243 15.920 36.934 1.00 50.78 344 GLU A C 1
ATOM 2702 O O . GLU A 1 344 ? -31.010 14.796 37.376 1.00 50.78 344 GLU A O 1
ATOM 2707 N N . ASN A 1 345 ? -31.285 17.006 37.719 1.00 59.62 345 ASN A N 1
ATOM 2708 C CA . ASN A 1 345 ? -31.139 17.006 39.186 1.00 59.62 345 ASN A CA 1
ATOM 2709 C C . ASN A 1 345 ? -29.929 16.210 39.720 1.00 59.62 345 ASN A C 1
ATOM 2711 O O . ASN A 1 345 ? -29.967 15.672 40.832 1.00 59.62 345 ASN A O 1
ATOM 2715 N N . ASP A 1 346 ? -28.863 16.132 38.921 1.00 69.12 346 ASP A N 1
ATOM 2716 C CA . ASP A 1 346 ? -27.787 15.173 39.125 1.00 69.12 346 ASP A CA 1
ATOM 2717 C C . ASP A 1 346 ? -26.949 15.489 40.371 1.00 69.12 346 ASP A C 1
ATOM 2719 O O . ASP A 1 346 ? -26.477 16.611 40.577 1.00 69.12 346 ASP A O 1
ATOM 2723 N N . LYS A 1 347 ? -26.764 14.477 41.219 1.00 75.31 347 LYS A N 1
ATOM 2724 C CA . LYS A 1 347 ? -26.034 14.574 42.487 1.00 75.31 347 LYS A CA 1
ATOM 2725 C C . LYS A 1 347 ? -24.847 13.632 42.448 1.00 75.31 347 LYS A C 1
ATOM 2727 O O . LYS A 1 347 ? -24.979 12.491 42.009 1.00 75.31 347 LYS A O 1
ATOM 2732 N N . LEU A 1 348 ? -23.706 14.102 42.953 1.00 69.06 348 LEU A N 1
ATOM 2733 C CA . LEU A 1 348 ? -22.548 13.240 43.174 1.00 69.06 348 LEU A CA 1
ATOM 2734 C C . LEU A 1 348 ? -22.942 12.059 44.061 1.00 69.06 348 LEU A C 1
ATOM 2736 O O . LEU A 1 348 ? -23.649 12.220 45.059 1.00 69.06 348 LEU A O 1
ATOM 2740 N N . THR A 1 349 ? -22.456 10.884 43.687 1.00 72.50 349 THR A N 1
ATOM 2741 C CA . THR A 1 349 ? -22.630 9.656 44.448 1.00 72.50 349 THR A CA 1
ATOM 2742 C C . THR A 1 349 ? -22.078 9.837 45.856 1.00 72.50 349 THR A C 1
ATOM 2744 O O . THR A 1 349 ? -20.926 10.226 46.046 1.00 72.50 349 THR A O 1
ATOM 2747 N N . ASN A 1 350 ? -22.889 9.510 46.860 1.00 72.50 350 ASN A N 1
ATOM 2748 C CA . ASN A 1 350 ? -22.377 9.306 48.205 1.00 72.50 350 ASN A CA 1
ATOM 2749 C C . ASN A 1 350 ? -21.648 7.953 48.210 1.00 72.50 350 ASN A C 1
ATOM 2751 O O . ASN A 1 350 ? -22.301 6.911 48.124 1.00 72.50 350 ASN A O 1
ATOM 2755 N N . PHE A 1 351 ? -20.311 7.971 48.234 1.00 79.38 351 PHE A N 1
ATOM 2756 C CA . PHE A 1 351 ? -19.435 6.792 48.118 1.00 79.38 351 PHE A CA 1
ATOM 2757 C C . PHE A 1 351 ? -19.429 5.935 49.400 1.00 79.38 351 PHE A C 1
ATOM 2759 O O . PHE A 1 351 ? -18.389 5.673 49.999 1.00 79.38 351 PHE A O 1
ATOM 2766 N N . ILE A 1 352 ? -20.617 5.525 49.844 1.00 80.50 352 ILE A N 1
ATOM 2767 C CA . ILE A 1 352 ? -20.835 4.762 51.072 1.00 80.50 352 ILE A CA 1
ATOM 2768 C C . ILE A 1 352 ? -20.265 3.345 50.979 1.00 80.50 352 ILE A C 1
ATOM 2770 O O . ILE A 1 352 ? -20.253 2.730 49.910 1.00 80.50 352 ILE A O 1
ATOM 2774 N N . VAL A 1 353 ? -19.857 2.816 52.131 1.00 84.75 353 VAL A N 1
ATOM 2775 C CA . VAL A 1 353 ? -19.749 1.373 52.360 1.00 84.75 353 VAL A CA 1
ATOM 2776 C C . VAL A 1 353 ? -21.052 0.929 53.017 1.00 84.75 353 VAL A C 1
ATOM 2778 O O . VAL A 1 353 ? -21.551 1.590 53.927 1.00 84.75 353 VAL A O 1
ATOM 2781 N N . ASP A 1 354 ? -21.630 -0.147 52.506 1.00 82.31 354 ASP A N 1
ATOM 2782 C CA . ASP A 1 354 ? -22.942 -0.647 52.898 1.00 82.31 354 ASP A CA 1
ATOM 2783 C C . ASP A 1 354 ? -22.865 -1.662 54.050 1.00 82.31 354 ASP A C 1
ATOM 2785 O O . ASP A 1 354 ? -21.823 -2.280 54.263 1.00 82.31 354 ASP A O 1
ATOM 2789 N N . ASP A 1 355 ? -23.972 -1.893 54.767 1.00 86.94 355 ASP A N 1
ATOM 2790 C CA . ASP A 1 355 ? -24.039 -2.939 55.801 1.00 86.94 355 ASP A CA 1
ATOM 2791 C C . ASP A 1 355 ? -24.197 -4.344 55.194 1.00 86.94 355 ASP A C 1
ATOM 2793 O O . ASP A 1 355 ? -23.872 -5.349 55.828 1.00 86.94 355 ASP A O 1
ATOM 2797 N N . LYS A 1 356 ? -24.690 -4.422 53.951 1.00 85.69 356 LYS A N 1
ATOM 2798 C CA . LYS A 1 356 ? -25.010 -5.674 53.258 1.00 85.69 356 LYS A CA 1
ATOM 2799 C C . LYS A 1 356 ? -24.305 -5.770 51.901 1.00 85.69 356 LYS A C 1
ATOM 2801 O O . LYS A 1 356 ? -24.241 -4.786 51.158 1.00 85.69 356 LYS A O 1
ATOM 2806 N N . PRO A 1 357 ? -23.810 -6.960 51.513 1.00 84.06 357 PRO A N 1
ATOM 2807 C CA . PRO A 1 357 ? -23.276 -7.152 50.177 1.00 84.06 357 PRO A CA 1
ATOM 2808 C C . PRO A 1 357 ? -24.397 -6.989 49.140 1.00 84.06 357 PRO A C 1
ATOM 2810 O O . PRO A 1 357 ? -25.534 -7.398 49.367 1.00 84.06 357 PRO A O 1
ATOM 2813 N N . PHE A 1 358 ? -24.058 -6.417 47.983 1.00 82.00 358 PHE A N 1
ATOM 2814 C CA . PHE A 1 358 ? -24.960 -6.282 46.833 1.00 82.00 358 PHE A CA 1
ATOM 2815 C C . PHE A 1 358 ? -26.244 -5.463 47.070 1.00 82.00 358 PHE A C 1
ATOM 2817 O O . PHE A 1 358 ? -27.288 -5.785 46.497 1.00 82.00 358 PHE A O 1
ATOM 2824 N N . LYS A 1 359 ? -26.187 -4.389 47.878 1.00 68.19 359 LYS A N 1
ATOM 2825 C CA . LYS A 1 359 ? -27.337 -3.495 48.111 1.00 68.19 359 LYS A CA 1
ATOM 2826 C C . LYS A 1 359 ? -27.929 -3.005 46.784 1.00 68.19 359 LYS A C 1
ATOM 2828 O O . LYS A 1 359 ? -27.322 -2.211 46.067 1.00 68.19 359 LYS A O 1
ATOM 2833 N N . SER A 1 360 ? -29.093 -3.544 46.453 1.00 61.84 360 SER A N 1
ATOM 2834 C CA . SER A 1 360 ? -29.844 -3.356 45.213 1.00 61.84 360 SER A CA 1
ATOM 2835 C C . SER A 1 360 ? -31.272 -3.862 45.459 1.00 61.84 360 SER A C 1
ATOM 2837 O O . SER A 1 360 ? -31.503 -4.618 46.407 1.00 61.84 360 SER A O 1
ATOM 2839 N N . SER A 1 361 ? -32.257 -3.432 44.669 1.00 58.81 361 SER A N 1
ATOM 2840 C CA . SER A 1 361 ? -33.625 -3.939 44.816 1.00 58.81 361 SER A CA 1
ATOM 2841 C C . SER A 1 361 ? -33.693 -5.417 44.426 1.00 58.81 361 SER A C 1
ATOM 2843 O O . SER A 1 361 ? -33.162 -5.817 43.394 1.00 58.81 361 SER A O 1
ATOM 2845 N N . SER A 1 362 ? -34.410 -6.228 45.209 1.00 63.88 362 SER A N 1
ATOM 2846 C CA . SER A 1 362 ? -34.666 -7.641 44.880 1.00 63.88 362 SER A CA 1
ATOM 2847 C C . SER A 1 362 ? -35.530 -7.828 43.627 1.00 63.88 362 SER A C 1
ATOM 2849 O O . SER A 1 362 ? -35.675 -8.948 43.151 1.00 63.88 362 SER A O 1
ATOM 2851 N N . LYS A 1 363 ? -36.088 -6.743 43.077 1.00 80.06 363 LYS A N 1
ATOM 2852 C CA . LYS A 1 363 ? -36.763 -6.705 41.781 1.00 80.06 363 LYS A CA 1
ATOM 2853 C C . LYS A 1 363 ? -36.059 -5.736 40.833 1.00 80.06 363 LYS A C 1
ATOM 2855 O O . LYS A 1 363 ? -35.688 -4.631 41.235 1.00 80.06 363 LYS A O 1
ATOM 2860 N N . LEU A 1 364 ? -35.914 -6.168 39.587 1.00 88.38 364 LEU A N 1
ATOM 2861 C CA . LEU A 1 364 ? -35.528 -5.374 38.423 1.00 88.38 364 LEU A CA 1
ATOM 2862 C C . LEU A 1 364 ? -36.760 -4.705 37.802 1.00 88.38 364 LEU A C 1
ATOM 2864 O O . LEU A 1 364 ? -37.871 -5.220 37.926 1.00 88.38 364 LEU A O 1
ATOM 2868 N N . GLN A 1 365 ? -36.560 -3.605 37.078 1.00 88.62 365 GLN A N 1
ATOM 2869 C CA . GLN A 1 365 ? -37.590 -2.992 36.234 1.00 88.62 365 GLN A CA 1
ATOM 2870 C C . GLN A 1 365 ? -37.108 -2.887 34.782 1.00 88.62 365 GLN A C 1
ATOM 2872 O O . GLN A 1 365 ? -35.998 -2.430 34.508 1.00 88.62 365 GLN A O 1
ATOM 2877 N N . LEU A 1 366 ? -37.962 -3.258 33.822 1.00 88.81 366 LEU A N 1
ATOM 2878 C CA . LEU A 1 366 ? -37.648 -3.134 32.390 1.00 88.81 366 LEU A CA 1
ATOM 2879 C C . LEU A 1 366 ? -37.524 -1.661 31.947 1.00 88.81 366 LEU A C 1
ATOM 2881 O O . LEU A 1 366 ? -36.759 -1.352 31.033 1.00 88.81 366 LEU A O 1
ATOM 2885 N N . SER A 1 367 ? -38.182 -0.744 32.665 1.00 84.06 367 SER A N 1
ATOM 2886 C CA . SER A 1 367 ? -38.056 0.714 32.527 1.00 84.06 367 SER A CA 1
ATOM 2887 C C . SER A 1 367 ? -36.685 1.285 32.908 1.00 84.06 367 SER A C 1
ATOM 2889 O O . SER A 1 367 ? -36.414 2.444 32.615 1.00 84.06 367 SER A O 1
ATOM 2891 N N . GLU A 1 368 ? -35.770 0.488 33.472 1.00 86.62 368 GLU A N 1
ATOM 2892 C CA . GLU A 1 368 ? -34.361 0.887 33.603 1.00 86.62 368 GLU A CA 1
ATOM 2893 C C . GLU A 1 368 ? -33.651 1.003 32.240 1.00 86.62 368 GLU A C 1
ATOM 2895 O O . GLU A 1 368 ? -32.580 1.613 32.167 1.00 86.62 368 GLU A O 1
ATOM 2900 N N . LEU A 1 369 ? -34.211 0.401 31.176 1.00 87.38 369 LEU A N 1
ATOM 2901 C CA . LEU A 1 369 ? -33.694 0.424 29.800 1.00 87.38 369 LEU A CA 1
ATOM 2902 C C . LEU A 1 369 ? -32.170 0.202 29.737 1.00 87.38 369 LEU A C 1
ATOM 2904 O O . LEU A 1 369 ? -31.413 0.994 29.176 1.00 87.38 369 LEU A O 1
ATOM 2908 N N . LYS A 1 370 ? -31.696 -0.873 30.379 1.00 91.81 370 LYS A N 1
ATOM 2909 C CA . LYS A 1 370 ? -30.272 -1.241 30.395 1.00 91.81 370 LYS A CA 1
ATOM 2910 C C . LYS A 1 370 ? -29.759 -1.489 28.974 1.00 91.81 370 LYS A C 1
ATOM 2912 O O . LYS A 1 370 ? -30.442 -2.097 28.152 1.00 91.81 370 LYS A O 1
ATOM 2917 N N . TRP A 1 371 ? -28.542 -1.046 28.692 1.00 93.19 371 TRP A N 1
ATOM 2918 C CA . TRP A 1 371 ? -27.907 -1.226 27.387 1.00 93.19 371 TRP A CA 1
ATOM 2919 C C . TRP A 1 371 ? -27.717 -2.701 27.024 1.00 93.19 371 TRP A C 1
ATOM 2921 O O . TRP A 1 371 ? -27.495 -3.531 27.904 1.00 93.19 371 TRP A O 1
ATOM 2931 N N . VAL A 1 372 ? -27.757 -3.019 25.730 1.00 95.25 372 VAL A N 1
ATOM 2932 C CA . VAL A 1 372 ? -27.165 -4.263 25.223 1.00 95.25 372 VAL A CA 1
ATOM 2933 C C . VAL A 1 372 ? -25.646 -4.127 25.282 1.00 95.25 372 VAL A C 1
ATOM 2935 O O . VAL A 1 372 ? -25.071 -3.232 24.653 1.00 95.25 372 VAL A O 1
ATOM 2938 N N . GLU A 1 373 ? -24.982 -5.015 26.018 1.00 95.19 373 GLU A N 1
ATOM 2939 C CA . GLU A 1 373 ? -23.526 -5.009 26.148 1.00 95.19 373 GLU A CA 1
ATOM 2940 C C . GLU A 1 373 ? -22.897 -5.981 25.139 1.00 95.19 373 GLU A C 1
ATOM 2942 O O . GLU A 1 373 ? -22.887 -7.198 25.325 1.00 95.19 373 GLU A O 1
ATOM 2947 N N . ARG A 1 374 ? -22.366 -5.401 24.054 1.00 94.50 374 ARG A N 1
ATOM 2948 C CA . ARG A 1 374 ? -21.758 -6.067 22.888 1.00 94.50 374 ARG A CA 1
ATOM 2949 C C . ARG A 1 374 ? -20.559 -5.268 22.354 1.00 94.50 374 ARG A C 1
ATOM 2951 O O . ARG A 1 374 ? -20.322 -4.128 22.756 1.00 94.50 374 ARG A O 1
ATOM 2958 N N . SER A 1 375 ? -19.803 -5.849 21.427 1.00 92.69 375 SER A N 1
ATOM 2959 C CA . SER A 1 375 ? -18.743 -5.180 20.670 1.00 92.69 375 SER A CA 1
ATOM 2960 C C . SER A 1 375 ? -19.356 -4.396 19.512 1.00 92.69 375 SER A C 1
ATOM 2962 O O . SER A 1 375 ? -19.749 -4.971 18.501 1.00 92.69 375 SER A O 1
ATOM 2964 N N . ASN A 1 376 ? -19.459 -3.077 19.655 1.00 89.31 376 ASN A N 1
ATOM 2965 C CA . ASN A 1 376 ? -20.161 -2.224 18.691 1.00 89.31 376 ASN A CA 1
ATOM 2966 C C . ASN A 1 376 ? -19.276 -1.640 17.569 1.00 89.31 376 ASN A C 1
ATOM 2968 O O . ASN A 1 376 ? -19.780 -0.922 16.714 1.00 89.31 376 ASN A O 1
ATOM 2972 N N . VAL A 1 377 ? -17.974 -1.927 17.556 1.00 88.94 377 VAL A N 1
ATOM 2973 C CA . VAL A 1 377 ? -17.084 -1.584 16.432 1.00 88.94 377 VAL A CA 1
ATOM 2974 C C . VAL A 1 377 ? -16.877 -2.844 15.588 1.00 88.94 377 VAL A C 1
ATOM 2976 O O . VAL A 1 377 ? -16.734 -3.945 16.139 1.00 88.94 377 VAL A O 1
ATOM 2979 N N . ILE A 1 378 ? -16.902 -2.703 14.261 1.00 88.00 378 ILE A N 1
ATOM 2980 C CA . ILE A 1 378 ? -16.543 -3.783 13.332 1.00 88.00 378 ILE A CA 1
ATOM 2981 C C . ILE A 1 378 ? -15.025 -3.990 13.398 1.00 88.00 378 ILE A C 1
ATOM 2983 O O . ILE A 1 378 ? -14.266 -3.036 13.268 1.00 88.00 378 ILE A O 1
ATOM 2987 N N . ARG A 1 379 ? -14.594 -5.237 13.627 1.00 88.94 379 ARG A N 1
ATOM 2988 C CA . ARG A 1 379 ? -13.177 -5.618 13.680 1.00 88.94 379 ARG A CA 1
ATOM 2989 C C . ARG A 1 379 ? -12.735 -6.136 12.317 1.00 88.94 379 ARG A C 1
ATOM 2991 O O . ARG A 1 379 ? -13.410 -7.011 11.769 1.00 88.94 379 ARG A O 1
ATOM 2998 N N . VAL A 1 380 ? -11.610 -5.644 11.806 1.00 88.38 380 VAL A N 1
ATOM 2999 C CA . VAL A 1 380 ? -11.109 -5.992 10.469 1.00 88.38 380 VAL A CA 1
ATOM 3000 C C . VAL A 1 380 ? -9.727 -6.635 10.498 1.00 88.38 380 VAL A C 1
ATOM 3002 O O . VAL A 1 380 ? -8.808 -6.220 11.209 1.00 88.38 380 VAL A O 1
ATOM 3005 N N . GLU A 1 381 ? -9.541 -7.636 9.648 1.00 84.00 381 GLU A N 1
ATOM 3006 C CA . GLU A 1 381 ? -8.227 -8.127 9.278 1.00 84.00 381 GLU A CA 1
ATOM 3007 C C . GLU A 1 381 ? -7.799 -7.508 7.950 1.00 84.00 381 GLU A C 1
ATOM 3009 O O . GLU A 1 381 ? -8.056 -8.054 6.881 1.00 84.00 381 GLU A O 1
ATOM 3014 N N . LYS A 1 382 ? -7.079 -6.381 8.032 1.00 78.69 382 LYS A N 1
ATOM 3015 C CA . LYS A 1 382 ? -6.147 -5.980 6.968 1.00 78.69 382 LYS A CA 1
ATOM 3016 C C . LYS A 1 382 ? -5.240 -7.157 6.633 1.00 78.69 382 LYS A C 1
ATOM 3018 O O . LYS A 1 382 ? -4.658 -7.734 7.563 1.00 78.69 382 LYS A O 1
ATOM 3023 N N . ALA A 1 383 ? -5.142 -7.461 5.344 1.00 65.19 383 ALA A N 1
ATOM 3024 C CA . ALA A 1 383 ? -4.265 -8.470 4.789 1.00 65.19 383 ALA A CA 1
ATOM 3025 C C . ALA A 1 383 ? -2.813 -8.228 5.211 1.00 65.19 383 ALA A C 1
ATOM 3027 O O . ALA A 1 383 ? -2.402 -7.094 5.486 1.00 65.19 383 ALA A O 1
ATOM 3028 N N . LYS A 1 384 ? -2.014 -9.295 5.239 1.00 53.28 384 LYS A N 1
ATOM 3029 C CA . LYS A 1 384 ? -0.565 -9.109 5.225 1.00 53.28 384 LYS A CA 1
ATOM 3030 C C . LYS A 1 384 ? -0.163 -8.767 3.797 1.00 53.28 384 LYS A C 1
ATOM 3032 O O . LYS A 1 384 ? -0.239 -9.635 2.933 1.00 53.28 384 LYS A O 1
ATOM 3037 N N . ASN A 1 385 ? 0.368 -7.565 3.582 1.00 49.22 385 ASN A N 1
ATOM 3038 C CA . ASN A 1 385 ? 1.238 -7.284 2.438 1.00 49.22 385 ASN A CA 1
ATOM 3039 C C . ASN A 1 385 ? 2.589 -7.987 2.689 1.00 49.22 385 ASN A C 1
ATOM 3041 O O . ASN A 1 385 ? 3.624 -7.359 2.905 1.00 49.22 385 ASN A O 1
ATOM 3045 N N . ASN A 1 386 ? 2.532 -9.321 2.729 1.00 48.06 386 ASN A N 1
ATOM 3046 C CA . ASN A 1 386 ? 3.647 -10.215 2.469 1.00 48.06 386 ASN A CA 1
ATOM 3047 C C . ASN A 1 386 ? 3.806 -10.234 0.948 1.00 48.06 386 ASN A C 1
ATOM 3049 O O . ASN A 1 386 ? 3.480 -11.211 0.279 1.00 48.06 386 ASN A O 1
ATOM 3053 N N . SER A 1 387 ? 4.234 -9.094 0.419 1.00 57.34 387 SER A N 1
ATOM 3054 C CA . SER A 1 387 ? 4.697 -8.986 -0.948 1.00 57.34 387 SER A CA 1
ATOM 3055 C C . SER A 1 387 ? 5.858 -9.959 -1.100 1.00 57.34 387 SER A C 1
ATOM 3057 O O . SER A 1 387 ? 6.851 -9.863 -0.371 1.00 57.34 387 SER A O 1
ATOM 3059 N N . THR A 1 388 ? 5.720 -10.925 -2.003 1.00 63.81 388 THR A N 1
ATOM 3060 C CA . THR A 1 388 ? 6.886 -11.650 -2.497 1.00 63.81 388 THR A CA 1
ATOM 3061 C C . THR A 1 388 ? 7.670 -10.630 -3.303 1.00 63.81 388 THR A C 1
ATOM 3063 O O . THR A 1 388 ? 7.186 -10.173 -4.338 1.00 63.81 388 THR A O 1
ATOM 3066 N N . ILE A 1 389 ? 8.807 -10.199 -2.759 1.00 71.50 389 ILE A N 1
ATOM 3067 C CA . ILE A 1 389 ? 9.763 -9.385 -3.492 1.00 71.50 389 ILE A CA 1
ATOM 3068 C C . ILE A 1 389 ? 10.851 -10.339 -3.974 1.00 71.50 389 ILE A C 1
ATOM 3070 O O . ILE A 1 389 ? 11.529 -10.974 -3.159 1.00 71.50 389 ILE A O 1
ATOM 3074 N N . THR A 1 390 ? 10.981 -10.450 -5.287 1.00 79.50 390 THR A N 1
ATOM 3075 C CA . THR A 1 390 ? 12.043 -11.181 -5.970 1.00 79.50 390 THR A CA 1
ATOM 3076 C C . THR A 1 390 ? 13.016 -10.140 -6.498 1.00 79.50 390 THR A C 1
ATOM 3078 O O . THR A 1 390 ? 12.629 -9.283 -7.287 1.00 79.50 390 THR A O 1
ATOM 3081 N N . VAL A 1 391 ? 14.260 -10.178 -6.020 1.00 76.81 391 VAL A N 1
ATOM 3082 C CA . VAL A 1 391 ? 15.334 -9.303 -6.509 1.00 76.81 391 VAL A CA 1
ATOM 3083 C C . VAL A 1 391 ? 16.447 -10.168 -7.068 1.00 76.81 391 VAL A C 1
ATOM 3085 O O . VAL A 1 391 ? 16.845 -11.113 -6.393 1.00 76.81 391 VAL A O 1
ATOM 3088 N N . GLY A 1 392 ? 16.967 -9.846 -8.246 1.00 74.81 392 GLY A N 1
ATOM 3089 C CA . GLY A 1 392 ? 18.103 -10.548 -8.852 1.00 74.81 392 GLY A CA 1
ATOM 3090 C C . GLY A 1 392 ? 19.015 -9.602 -9.626 1.00 74.81 392 GLY A C 1
ATOM 3091 O O . GLY A 1 392 ? 18.816 -8.384 -9.601 1.00 74.81 392 GLY A O 1
ATOM 3092 N N . VAL A 1 393 ? 20.021 -10.169 -10.288 1.00 75.06 393 VAL A N 1
ATOM 3093 C CA . VAL A 1 393 ? 20.995 -9.424 -11.095 1.00 75.06 393 VAL A CA 1
ATOM 3094 C C . VAL A 1 393 ? 21.316 -10.232 -12.343 1.00 75.06 393 VAL A C 1
ATOM 3096 O O . VAL A 1 393 ? 21.723 -11.383 -12.219 1.00 75.06 393 VAL A O 1
ATOM 3099 N N . PHE A 1 394 ? 21.186 -9.621 -13.517 1.00 69.56 394 PHE A N 1
ATOM 3100 C CA . PHE A 1 394 ? 21.551 -10.220 -14.803 1.00 69.56 394 PHE A CA 1
ATOM 3101 C C . PHE A 1 394 ? 22.621 -9.360 -15.476 1.00 69.56 394 PHE A C 1
ATOM 3103 O O . PHE A 1 394 ? 22.609 -8.137 -15.337 1.00 69.56 394 PHE A O 1
ATOM 3110 N N . LYS A 1 395 ? 23.595 -9.998 -16.140 1.00 57.66 395 LYS A N 1
ATOM 3111 C CA . LYS A 1 395 ? 24.841 -9.352 -16.609 1.00 57.66 395 LYS A CA 1
ATOM 3112 C C . LYS A 1 395 ? 25.552 -8.522 -15.534 1.00 57.66 395 LYS A C 1
ATOM 3114 O O . LYS A 1 395 ? 26.013 -7.406 -15.761 1.00 57.66 395 LYS A O 1
ATOM 3119 N N . GLY A 1 396 ? 25.606 -9.063 -14.322 1.00 55.78 396 GLY A N 1
ATOM 3120 C CA . GLY A 1 396 ? 26.158 -8.368 -13.170 1.00 55.78 396 GLY A CA 1
ATOM 3121 C C . GLY A 1 396 ? 26.512 -9.317 -12.036 1.00 55.78 396 GLY A C 1
ATOM 3122 O O . GLY A 1 396 ? 26.757 -10.498 -12.235 1.00 55.78 396 GLY A O 1
ATOM 3123 N N . ALA A 1 397 ? 26.589 -8.776 -10.831 1.00 52.19 397 ALA A N 1
ATOM 3124 C CA . ALA A 1 397 ? 27.202 -9.417 -9.680 1.00 52.19 397 ALA A CA 1
ATOM 3125 C C . ALA A 1 397 ? 26.457 -10.693 -9.200 1.00 52.19 397 ALA A C 1
ATOM 3127 O O . ALA A 1 397 ? 25.556 -10.601 -8.363 1.00 52.19 397 ALA A O 1
ATOM 3128 N N . VAL A 1 398 ? 26.853 -11.884 -9.680 1.00 58.97 398 VAL A N 1
ATOM 3129 C CA . VAL A 1 398 ? 26.233 -13.173 -9.289 1.00 58.97 398 VAL A CA 1
ATOM 3130 C C . VAL A 1 398 ? 26.933 -13.816 -8.086 1.00 58.97 398 VAL A C 1
ATOM 3132 O O . VAL A 1 398 ? 26.289 -14.119 -7.080 1.00 58.97 398 VAL A O 1
ATOM 3135 N N . GLU A 1 399 ? 28.251 -14.028 -8.153 1.00 60.44 399 GLU A N 1
ATOM 3136 C CA . GLU A 1 399 ? 29.035 -14.614 -7.054 1.00 60.44 399 GLU A CA 1
ATOM 3137 C C . GLU A 1 399 ? 29.854 -13.539 -6.324 1.00 60.44 399 GLU A C 1
ATOM 3139 O O . GLU A 1 399 ? 30.447 -12.661 -6.944 1.00 60.44 399 GLU A O 1
ATOM 3144 N N . GLY A 1 400 ? 29.866 -13.575 -4.984 1.00 63.00 400 GLY A N 1
ATOM 3145 C CA . GLY A 1 400 ? 30.594 -12.610 -4.140 1.00 63.00 400 GLY A CA 1
ATOM 3146 C C . GLY A 1 400 ? 29.945 -11.221 -4.003 1.00 63.00 400 GLY A C 1
ATOM 3147 O O . GLY A 1 400 ? 30.489 -10.352 -3.323 1.00 63.00 400 GLY A O 1
ATOM 3148 N N . ALA A 1 401 ? 28.783 -11.015 -4.618 1.00 74.81 401 ALA A N 1
ATOM 3149 C CA . ALA A 1 401 ? 28.080 -9.741 -4.699 1.00 74.81 401 ALA A CA 1
ATOM 3150 C C . ALA A 1 401 ? 27.490 -9.239 -3.368 1.00 74.81 401 ALA A C 1
ATOM 3152 O O . ALA A 1 401 ? 27.022 -10.017 -2.533 1.00 74.81 401 ALA A O 1
ATOM 3153 N N . THR A 1 402 ? 27.407 -7.916 -3.202 1.00 81.44 402 THR A N 1
ATOM 3154 C CA . THR A 1 402 ? 26.580 -7.283 -2.161 1.00 81.44 402 THR A CA 1
ATOM 3155 C C . THR A 1 402 ? 25.460 -6.478 -2.802 1.00 81.44 402 THR A C 1
ATOM 3157 O O . THR A 1 402 ? 25.712 -5.520 -3.531 1.00 81.44 402 THR A O 1
ATOM 3160 N N . CYS A 1 403 ? 24.225 -6.861 -2.485 1.00 83.06 403 CYS A N 1
ATOM 3161 C CA . CYS A 1 403 ? 22.997 -6.228 -2.942 1.00 83.06 403 CYS A CA 1
ATOM 3162 C C . CYS A 1 403 ? 22.215 -5.621 -1.775 1.00 83.06 403 CYS A C 1
ATOM 3164 O O . CYS A 1 403 ? 22.182 -6.163 -0.667 1.00 83.06 403 CYS A O 1
ATOM 3166 N N . SER A 1 404 ? 21.508 -4.527 -2.026 1.00 86.50 404 SER A N 1
ATOM 3167 C CA . SER A 1 404 ? 20.604 -3.908 -1.057 1.00 86.50 404 SER A CA 1
ATOM 3168 C C . SER A 1 404 ? 19.381 -3.308 -1.729 1.00 86.50 404 SER A C 1
ATOM 3170 O O . SER A 1 404 ? 19.471 -2.770 -2.827 1.00 86.50 404 SER A O 1
ATOM 3172 N N . ILE A 1 405 ? 18.242 -3.403 -1.041 1.00 87.44 405 ILE A N 1
ATOM 3173 C CA . ILE A 1 405 ? 16.965 -2.816 -1.449 1.00 87.44 405 ILE A CA 1
ATOM 3174 C C . ILE A 1 405 ? 16.587 -1.687 -0.490 1.00 87.44 405 ILE A C 1
ATOM 3176 O O . ILE A 1 405 ? 16.497 -1.892 0.727 1.00 87.44 405 ILE A O 1
ATOM 3180 N N . ALA A 1 406 ? 16.339 -0.504 -1.042 1.00 88.31 406 ALA A N 1
ATOM 3181 C CA . ALA A 1 406 ? 15.808 0.661 -0.354 1.00 88.31 406 ALA A CA 1
ATOM 3182 C C . ALA A 1 406 ? 14.369 0.952 -0.802 1.00 88.31 406 ALA A C 1
ATOM 3184 O O . ALA A 1 406 ? 13.986 0.678 -1.935 1.00 88.31 406 ALA A O 1
ATOM 3185 N N . ASN A 1 407 ? 13.554 1.515 0.091 1.00 89.62 407 ASN A N 1
ATOM 3186 C CA . ASN A 1 407 ? 12.204 1.979 -0.230 1.00 89.62 407 ASN A CA 1
ATOM 3187 C C . ASN A 1 407 ? 11.918 3.295 0.493 1.00 89.62 407 ASN A C 1
ATOM 3189 O O . ASN A 1 407 ? 12.116 3.384 1.706 1.00 89.62 407 ASN A O 1
ATOM 3193 N N . ASN A 1 408 ? 11.449 4.303 -0.247 1.00 85.62 408 ASN A N 1
ATOM 3194 C CA . ASN A 1 408 ? 11.326 5.682 0.236 1.00 85.62 408 ASN A CA 1
ATOM 3195 C C . ASN A 1 408 ? 12.628 6.175 0.910 1.00 85.62 408 ASN A C 1
ATOM 3197 O O . ASN A 1 408 ? 12.634 6.566 2.081 1.00 85.62 408 ASN A O 1
ATOM 3201 N N . ASN A 1 409 ? 13.733 6.076 0.161 1.00 85.12 409 ASN A N 1
ATOM 3202 C CA . ASN A 1 409 ? 15.090 6.494 0.531 1.00 85.12 409 ASN A CA 1
ATOM 3203 C C . ASN A 1 409 ? 15.653 5.871 1.830 1.00 85.12 409 ASN A C 1
ATOM 3205 O O . ASN A 1 409 ? 16.321 6.539 2.620 1.00 85.12 409 ASN A O 1
ATOM 3209 N N . LYS A 1 410 ? 15.315 4.603 2.122 1.00 86.12 410 LYS A N 1
ATOM 3210 C CA . LYS A 1 410 ? 15.778 3.876 3.324 1.00 86.12 410 LYS A CA 1
ATOM 3211 C C . LYS A 1 410 ? 16.019 2.405 3.022 1.00 86.12 410 LYS A C 1
ATOM 3213 O O . LYS A 1 410 ? 15.096 1.726 2.574 1.00 86.12 410 LYS A O 1
ATOM 3218 N N . VAL A 1 411 ? 17.219 1.902 3.325 1.00 86.69 411 VAL A N 1
ATOM 3219 C CA . VAL A 1 411 ? 17.559 0.474 3.195 1.00 86.69 411 VAL A CA 1
ATOM 3220 C C . VAL A 1 411 ? 16.617 -0.372 4.052 1.00 86.69 411 VAL A C 1
ATOM 3222 O O . VAL A 1 411 ? 16.541 -0.210 5.270 1.00 86.69 411 VAL A O 1
ATOM 3225 N N . VAL A 1 412 ? 15.905 -1.290 3.402 1.00 85.31 412 VAL A N 1
ATOM 3226 C CA . VAL A 1 412 ? 14.994 -2.254 4.032 1.00 85.31 412 VAL A CA 1
ATOM 3227 C C . VAL A 1 412 ? 15.719 -3.572 4.308 1.00 85.31 412 VAL A C 1
ATOM 3229 O O . VAL A 1 412 ? 15.459 -4.219 5.323 1.00 85.31 412 VAL A O 1
ATOM 3232 N N . LYS A 1 413 ? 16.629 -3.982 3.412 1.00 84.94 413 LYS A N 1
ATOM 3233 C CA . LYS A 1 413 ? 17.427 -5.209 3.541 1.00 84.94 413 LYS A CA 1
ATOM 3234 C C . LYS A 1 413 ? 18.704 -5.133 2.695 1.00 84.94 413 LYS A C 1
ATOM 3236 O O . LYS A 1 413 ? 18.655 -4.693 1.551 1.00 84.94 413 LYS A O 1
ATOM 3241 N N . THR A 1 414 ? 19.800 -5.668 3.229 1.00 85.62 414 THR A N 1
ATOM 3242 C CA . THR A 1 414 ? 21.035 -6.004 2.495 1.00 85.62 414 THR A CA 1
ATOM 3243 C C . THR A 1 414 ? 21.173 -7.527 2.426 1.00 85.62 414 THR A C 1
ATOM 3245 O O . THR A 1 414 ? 20.709 -8.233 3.328 1.00 85.62 414 THR A O 1
ATOM 3248 N N . PHE A 1 415 ? 21.751 -8.053 1.350 1.00 78.69 415 PHE A N 1
ATOM 3249 C CA . PHE A 1 415 ? 21.907 -9.483 1.105 1.00 78.69 415 PHE A CA 1
ATOM 3250 C C . PHE A 1 415 ? 23.039 -9.789 0.110 1.00 78.69 415 PHE A C 1
ATOM 3252 O O . PHE A 1 415 ? 23.535 -8.912 -0.589 1.00 78.69 415 PHE A O 1
ATOM 3259 N N . THR A 1 416 ? 23.417 -11.063 0.049 1.00 77.88 416 THR A N 1
ATOM 3260 C CA . THR A 1 416 ? 24.456 -11.607 -0.834 1.00 77.88 416 THR A CA 1
ATOM 3261 C C . THR A 1 416 ? 23.807 -12.688 -1.702 1.00 77.88 416 THR A C 1
ATOM 3263 O O . THR A 1 416 ? 23.367 -13.691 -1.123 1.00 77.88 416 THR A O 1
ATOM 3266 N N . PRO A 1 417 ? 23.686 -12.485 -3.030 1.00 70.12 417 PRO A N 1
ATOM 3267 C CA . PRO A 1 417 ? 23.358 -13.527 -4.011 1.00 70.12 417 PRO A CA 1
ATOM 3268 C C . PRO A 1 417 ? 24.234 -14.779 -3.858 1.00 70.12 417 PRO A C 1
ATOM 3270 O O . PRO A 1 417 ? 25.305 -14.717 -3.248 1.00 70.12 417 PRO A O 1
ATOM 3273 N N . LYS A 1 418 ? 23.757 -15.945 -4.321 1.00 58.00 418 LYS A N 1
ATOM 3274 C CA . LYS A 1 418 ? 24.381 -17.236 -3.963 1.00 58.00 418 LYS A CA 1
ATOM 3275 C C . LYS A 1 418 ? 24.669 -18.231 -5.085 1.00 58.00 418 LYS A C 1
ATOM 3277 O O . LYS A 1 418 ? 25.400 -19.180 -4.800 1.00 58.00 418 LYS A O 1
ATOM 3282 N N . THR A 1 419 ? 24.119 -18.086 -6.289 1.00 54.88 419 THR A N 1
ATOM 3283 C CA . THR A 1 419 ? 24.494 -18.874 -7.488 1.00 54.88 419 THR A CA 1
ATOM 3284 C C . THR A 1 419 ? 23.802 -18.323 -8.742 1.00 54.88 419 THR A C 1
ATOM 3286 O O . THR A 1 419 ? 22.852 -17.553 -8.604 1.00 54.88 419 THR A O 1
ATOM 3289 N N . THR A 1 420 ? 24.311 -18.719 -9.918 1.00 49.72 420 THR A N 1
ATOM 3290 C CA . THR A 1 420 ? 23.680 -18.691 -11.263 1.00 49.72 420 THR A CA 1
ATOM 3291 C C . THR A 1 420 ? 22.880 -17.442 -11.645 1.00 49.72 420 THR A C 1
ATOM 3293 O O . THR A 1 420 ? 23.402 -16.553 -12.302 1.00 49.72 420 THR A O 1
ATOM 3296 N N . ASP A 1 421 ? 21.622 -17.378 -11.236 1.00 51.84 421 ASP A N 1
ATOM 3297 C CA . ASP A 1 421 ? 20.602 -16.401 -11.627 1.00 51.84 421 ASP A CA 1
ATOM 3298 C C . ASP A 1 421 ? 20.516 -15.197 -10.663 1.00 51.84 421 ASP A C 1
ATOM 3300 O O . ASP A 1 421 ? 19.728 -14.269 -10.841 1.00 51.84 421 ASP A O 1
ATOM 3304 N N . GLY A 1 422 ? 21.319 -15.199 -9.593 1.00 54.72 422 GLY A N 1
ATOM 3305 C CA . GLY A 1 422 ? 21.439 -14.087 -8.644 1.00 54.72 422 GLY A CA 1
ATOM 3306 C C . GLY A 1 422 ? 20.191 -13.824 -7.784 1.00 54.72 422 GLY A C 1
ATOM 3307 O O . GLY A 1 422 ? 20.221 -12.945 -6.915 1.00 54.72 422 GLY A O 1
ATOM 3308 N N . THR A 1 423 ? 19.101 -14.572 -7.987 1.00 61.38 423 THR A N 1
ATOM 3309 C CA . THR A 1 423 ? 17.783 -14.255 -7.431 1.00 61.38 423 THR A CA 1
ATOM 3310 C C . THR A 1 423 ? 17.669 -14.528 -5.928 1.00 61.38 423 THR A C 1
ATOM 3312 O O . THR A 1 423 ? 18.075 -15.559 -5.388 1.00 61.38 423 THR A O 1
ATOM 3315 N N . ILE A 1 424 ? 17.059 -13.584 -5.208 1.00 62.44 424 ILE A N 1
ATOM 3316 C CA . ILE A 1 424 ? 16.719 -13.688 -3.791 1.00 62.44 424 ILE A CA 1
ATOM 3317 C C . ILE A 1 424 ? 15.245 -13.344 -3.592 1.00 62.44 424 ILE A C 1
ATOM 3319 O O . ILE A 1 424 ? 14.804 -12.196 -3.652 1.00 62.44 424 ILE A O 1
ATOM 3323 N N . ASN A 1 425 ? 14.487 -14.388 -3.270 1.00 65.62 425 ASN A N 1
ATOM 3324 C CA . ASN A 1 425 ? 13.095 -14.301 -2.859 1.00 65.62 425 ASN A CA 1
ATOM 3325 C C . ASN A 1 425 ? 13.013 -13.917 -1.374 1.00 65.62 425 ASN A C 1
ATOM 3327 O O . ASN A 1 425 ? 13.480 -14.648 -0.495 1.00 65.62 425 ASN A O 1
ATOM 3331 N N . ALA A 1 426 ? 12.425 -12.757 -1.075 1.00 59.25 426 ALA A N 1
ATOM 3332 C CA . ALA A 1 426 ? 12.330 -12.221 0.277 1.00 59.25 426 ALA A CA 1
ATOM 3333 C C . ALA A 1 426 ? 10.903 -11.735 0.604 1.00 59.25 426 ALA A C 1
ATOM 3335 O O . ALA A 1 426 ? 10.384 -10.852 -0.080 1.00 59.25 426 ALA A O 1
ATOM 3336 N N . PRO A 1 427 ? 10.270 -12.226 1.689 1.00 62.69 427 PRO A N 1
ATOM 3337 C CA . PRO A 1 427 ? 9.057 -11.607 2.206 1.00 62.69 427 PRO A CA 1
ATOM 3338 C C . PRO A 1 427 ? 9.417 -10.260 2.845 1.00 62.69 427 PRO A C 1
ATOM 3340 O O . PRO A 1 427 ? 9.957 -10.213 3.952 1.00 62.69 427 PRO A O 1
ATOM 3343 N N . LEU A 1 428 ? 9.116 -9.165 2.149 1.00 69.94 428 LEU A N 1
ATOM 3344 C CA . LEU A 1 428 ? 9.334 -7.797 2.619 1.00 69.94 428 LEU A CA 1
ATOM 3345 C C . LEU A 1 428 ? 8.005 -7.037 2.663 1.00 69.94 428 LEU A C 1
ATOM 3347 O O . LEU A 1 428 ? 7.057 -7.351 1.948 1.00 69.94 428 LEU A O 1
ATOM 3351 N N . THR A 1 429 ? 7.936 -6.011 3.509 1.00 71.00 429 THR A N 1
ATOM 3352 C CA . THR A 1 429 ? 6.790 -5.096 3.568 1.00 71.00 429 THR A CA 1
ATOM 3353 C C . THR A 1 429 ? 7.250 -3.710 3.144 1.00 71.00 429 THR A C 1
ATOM 3355 O O . THR A 1 429 ? 7.718 -2.921 3.964 1.00 71.00 429 THR A O 1
ATOM 3358 N N . LEU A 1 430 ? 7.121 -3.437 1.848 1.00 75.50 430 LEU A N 1
ATOM 3359 C CA . LEU A 1 430 ? 7.411 -2.137 1.250 1.00 75.50 430 LEU A CA 1
ATOM 3360 C C . LEU A 1 430 ? 6.197 -1.197 1.385 1.00 75.50 430 LEU A C 1
ATOM 3362 O O . LEU A 1 430 ? 5.050 -1.645 1.510 1.00 75.50 430 LEU A O 1
ATOM 3366 N N . LYS A 1 431 ? 6.446 0.113 1.372 1.00 78.00 431 LYS A N 1
ATOM 3367 C CA . LYS A 1 431 ? 5.431 1.163 1.206 1.00 78.00 431 LYS A CA 1
ATOM 3368 C C . LYS A 1 431 ? 5.405 1.618 -0.250 1.00 78.00 431 LYS A C 1
ATOM 3370 O O . LYS A 1 431 ? 6.425 1.533 -0.923 1.00 78.00 431 LYS A O 1
ATOM 3375 N N . ASN A 1 432 ? 4.278 2.181 -0.675 1.00 79.38 432 ASN A N 1
ATOM 3376 C CA . ASN A 1 432 ? 4.165 2.880 -1.952 1.00 79.38 432 ASN A CA 1
ATOM 3377 C C . ASN A 1 432 ? 5.240 3.973 -2.112 1.00 79.38 432 ASN A C 1
ATOM 3379 O O . ASN A 1 432 ? 5.650 4.566 -1.109 1.00 79.38 432 ASN A O 1
ATOM 3383 N N . GLY A 1 433 ? 5.649 4.253 -3.350 1.00 79.25 433 GLY A N 1
ATOM 3384 C CA . GLY A 1 433 ? 6.760 5.153 -3.683 1.00 79.25 433 GLY A CA 1
ATOM 3385 C C . GLY A 1 433 ? 8.052 4.393 -3.997 1.00 79.25 433 GLY A C 1
ATOM 3386 O O . GLY A 1 433 ? 8.114 3.179 -3.788 1.00 79.25 433 GLY A O 1
ATOM 3387 N N . LEU A 1 434 ? 9.077 5.119 -4.466 1.00 87.38 434 LEU A N 1
ATOM 3388 C CA . LEU A 1 434 ? 10.311 4.565 -5.041 1.00 87.38 434 LEU A CA 1
ATOM 3389 C C . LEU A 1 434 ? 10.871 3.376 -4.254 1.00 87.38 434 LEU A C 1
ATOM 3391 O O . LEU A 1 434 ? 11.077 3.435 -3.030 1.00 87.38 434 LEU A O 1
ATOM 3395 N N . VAL A 1 435 ? 11.164 2.315 -4.993 1.00 91.75 435 VAL A N 1
ATOM 3396 C CA . VAL A 1 435 ? 11.999 1.196 -4.567 1.00 91.75 435 VAL A CA 1
ATOM 3397 C C . VAL A 1 435 ? 13.248 1.217 -5.434 1.00 91.75 435 VAL A C 1
ATOM 3399 O O . VAL A 1 435 ? 13.131 1.314 -6.648 1.00 91.75 435 VAL A O 1
ATOM 3402 N N . VAL A 1 436 ? 14.420 1.122 -4.807 1.00 91.62 436 VAL A N 1
ATOM 3403 C CA . VAL A 1 436 ? 15.719 1.033 -5.488 1.00 91.62 436 VAL A CA 1
ATOM 3404 C C . VAL A 1 436 ? 16.406 -0.250 -5.049 1.00 91.62 436 VAL A C 1
ATOM 3406 O O . VAL A 1 436 ? 16.482 -0.540 -3.853 1.00 91.62 436 VAL A O 1
ATOM 3409 N N . VAL A 1 437 ? 16.933 -0.999 -6.006 1.00 89.12 437 VAL A N 1
ATOM 3410 C CA . VAL A 1 437 ? 17.910 -2.068 -5.806 1.00 89.12 437 VAL A CA 1
ATOM 3411 C C . VAL A 1 437 ? 19.268 -1.566 -6.278 1.00 89.12 437 VAL A C 1
ATOM 3413 O O . VAL A 1 437 ? 19.378 -0.898 -7.301 1.00 89.12 437 VAL A O 1
ATOM 3416 N N . THR A 1 438 ? 20.314 -1.892 -5.527 1.00 88.31 438 THR A N 1
ATOM 3417 C CA . THR A 1 438 ? 21.709 -1.635 -5.899 1.00 88.31 438 THR A CA 1
ATOM 3418 C C . THR A 1 438 ? 22.539 -2.853 -5.541 1.00 88.31 438 THR A C 1
ATOM 3420 O O . THR A 1 438 ? 22.477 -3.319 -4.400 1.00 88.31 438 THR A O 1
ATOM 3423 N N . CYS A 1 439 ? 23.310 -3.350 -6.501 1.00 83.69 439 CYS A N 1
ATOM 3424 C CA . CYS A 1 439 ? 24.170 -4.522 -6.392 1.00 83.69 439 CYS A CA 1
ATOM 3425 C C . CYS A 1 439 ? 25.585 -4.178 -6.859 1.00 83.69 439 CYS A C 1
ATOM 3427 O O . CYS A 1 439 ? 25.745 -3.404 -7.794 1.00 83.69 439 CYS A O 1
ATOM 3429 N N . SER A 1 440 ? 26.611 -4.708 -6.189 1.00 83.81 440 SER A N 1
ATOM 3430 C CA . SER A 1 440 ? 28.012 -4.313 -6.408 1.00 83.81 440 SER A CA 1
ATOM 3431 C C . SER A 1 440 ? 29.011 -5.420 -6.047 1.00 83.81 440 SER A C 1
ATOM 3433 O O . SER A 1 440 ? 28.716 -6.294 -5.221 1.00 83.81 440 SER A O 1
ATOM 3435 N N . GLY A 1 441 ? 30.208 -5.350 -6.641 1.00 79.56 441 GLY A N 1
ATOM 3436 C CA . GLY A 1 441 ? 31.275 -6.349 -6.506 1.00 79.56 441 GLY A CA 1
ATOM 3437 C C . GLY A 1 441 ? 31.022 -7.605 -7.346 1.00 79.56 441 GLY A C 1
ATOM 3438 O O . GLY A 1 441 ? 30.139 -7.619 -8.190 1.00 79.56 441 GLY A O 1
ATOM 3439 N N . GLY A 1 442 ? 31.767 -8.682 -7.091 1.00 80.44 442 GLY A N 1
ATOM 3440 C CA . GLY A 1 442 ? 31.527 -9.983 -7.726 1.00 80.44 442 GLY A CA 1
ATOM 3441 C C . GLY A 1 442 ? 31.857 -10.070 -9.223 1.00 80.44 442 GLY A C 1
ATOM 3442 O O . GLY A 1 442 ? 32.552 -9.223 -9.786 1.00 80.44 442 GLY A O 1
ATOM 3443 N N . THR A 1 443 ? 31.381 -11.139 -9.863 1.00 80.81 443 THR A N 1
ATOM 3444 C CA . THR A 1 443 ? 31.682 -11.486 -11.266 1.00 80.81 443 THR A CA 1
ATOM 3445 C C . THR A 1 443 ? 30.452 -11.944 -12.047 1.00 80.81 443 THR A C 1
ATOM 3447 O O . THR A 1 443 ? 29.488 -12.432 -11.452 1.00 80.81 443 THR A O 1
ATOM 3450 N N . TYR A 1 444 ? 30.541 -11.841 -13.377 1.00 80.62 444 TYR A N 1
ATOM 3451 C CA . TYR A 1 444 ? 29.614 -12.412 -14.365 1.00 80.62 444 TYR A CA 1
ATOM 3452 C C . TYR A 1 444 ? 30.394 -13.110 -15.492 1.00 80.62 444 TYR A C 1
ATOM 3454 O O . TYR A 1 444 ? 31.607 -12.919 -15.604 1.00 80.62 444 TYR A O 1
ATOM 3462 N N . VAL A 1 445 ? 29.722 -13.919 -16.313 1.00 82.38 445 VAL A N 1
ATOM 3463 C CA . VAL A 1 445 ? 30.282 -14.461 -17.565 1.00 82.38 445 VAL A CA 1
ATOM 3464 C C . VAL A 1 445 ? 29.726 -13.640 -18.717 1.00 82.38 445 VAL A C 1
ATOM 3466 O O . VAL A 1 445 ? 28.523 -13.417 -18.766 1.00 82.38 445 VAL A O 1
ATOM 3469 N N . ASP A 1 446 ? 30.591 -13.171 -19.609 1.00 84.62 446 ASP A N 1
ATOM 3470 C CA . ASP A 1 446 ? 30.190 -12.311 -20.716 1.00 84.62 446 ASP A CA 1
ATOM 3471 C C . ASP A 1 446 ? 29.748 -13.097 -21.950 1.00 84.62 446 ASP A C 1
ATOM 3473 O O . ASP A 1 446 ? 30.453 -13.974 -22.442 1.00 84.62 446 ASP A O 1
ATOM 3477 N N . GLU A 1 447 ? 28.595 -12.733 -22.487 1.00 83.75 447 GLU A N 1
ATOM 3478 C CA . GLU A 1 447 ? 27.900 -13.457 -23.546 1.00 83.75 447 GLU A CA 1
ATOM 3479 C C . GLU A 1 447 ? 28.476 -13.193 -24.944 1.00 83.75 447 GLU A C 1
ATOM 3481 O O . GLU A 1 44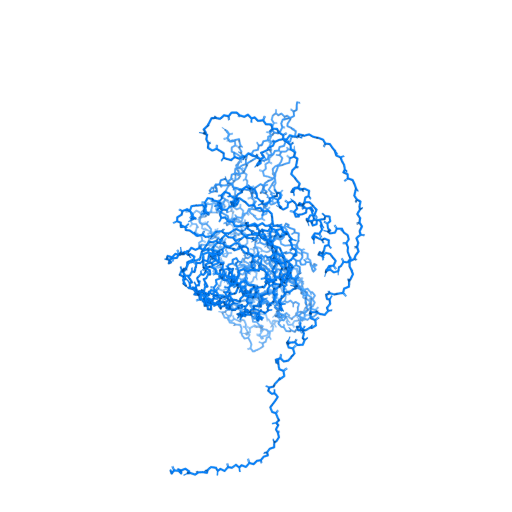7 ? 28.180 -13.933 -25.875 1.00 83.75 447 GLU A O 1
ATOM 3486 N N . ALA A 1 448 ? 29.338 -12.183 -25.106 1.00 86.62 448 ALA A N 1
ATOM 3487 C CA . ALA A 1 448 ? 30.010 -11.910 -26.373 1.00 86.62 448 ALA A CA 1
ATOM 3488 C C . ALA A 1 448 ? 31.427 -12.509 -26.447 1.00 86.62 448 ALA A C 1
ATOM 3490 O O . ALA A 1 448 ? 31.943 -12.677 -27.554 1.00 86.62 448 ALA A O 1
ATOM 3491 N N . THR A 1 449 ? 32.066 -12.842 -25.313 1.00 85.62 449 THR A N 1
ATOM 3492 C CA . THR A 1 449 ? 33.428 -13.431 -25.288 1.00 85.62 449 THR A CA 1
ATOM 3493 C C . THR A 1 449 ? 33.576 -14.748 -24.525 1.00 85.62 449 THR A C 1
ATOM 3495 O O . THR A 1 449 ? 34.625 -15.382 -24.618 1.00 85.62 449 THR A O 1
ATOM 3498 N N . GLY A 1 450 ? 32.576 -15.167 -23.746 1.00 84.38 450 GLY A N 1
ATOM 3499 C CA . GLY A 1 450 ? 32.669 -16.311 -22.832 1.00 84.38 450 GLY A CA 1
ATOM 3500 C C . GLY A 1 450 ? 33.575 -16.085 -21.611 1.00 84.38 450 GLY A C 1
ATOM 3501 O O . GLY A 1 450 ? 33.764 -16.997 -20.806 1.00 84.38 450 GLY A O 1
ATOM 3502 N N . GLU A 1 451 ? 34.165 -14.896 -21.449 1.00 85.44 451 GLU A N 1
ATOM 3503 C CA . GLU A 1 451 ? 35.112 -14.606 -20.368 1.00 85.44 451 GLU A CA 1
ATOM 3504 C C . GLU A 1 451 ? 34.395 -14.236 -19.062 1.00 85.44 451 GLU A C 1
ATOM 3506 O O . GLU A 1 451 ? 33.415 -13.492 -19.051 1.00 85.44 451 GLU A O 1
ATOM 3511 N N . THR A 1 452 ? 34.927 -14.683 -17.921 1.00 85.38 452 THR A N 1
ATOM 3512 C CA . THR A 1 452 ? 34.466 -14.213 -16.606 1.00 85.38 452 THR A CA 1
ATOM 3513 C C . THR A 1 452 ? 35.022 -12.816 -16.309 1.00 85.38 452 THR A C 1
ATOM 3515 O O . THR A 1 452 ? 36.220 -12.659 -16.064 1.00 85.38 452 THR A O 1
ATOM 3518 N N . LYS A 1 453 ? 34.154 -11.799 -16.296 1.00 81.44 453 LYS A N 1
ATOM 3519 C CA . LYS A 1 453 ? 34.494 -10.389 -16.041 1.00 81.44 453 LYS A CA 1
ATOM 3520 C C . LYS A 1 453 ? 34.111 -9.973 -14.610 1.00 81.44 453 LYS A C 1
ATOM 3522 O O . LYS A 1 453 ? 33.250 -10.581 -13.970 1.00 81.44 453 LYS A O 1
ATOM 3527 N N . GLN A 1 454 ? 34.751 -8.922 -14.088 1.00 82.00 454 GLN A N 1
ATOM 3528 C CA . GLN A 1 454 ? 34.301 -8.257 -12.853 1.00 82.00 454 GLN A CA 1
ATOM 3529 C C . GLN A 1 454 ? 32.983 -7.526 -13.130 1.00 82.00 454 GLN A C 1
ATOM 3531 O O . GLN A 1 454 ? 32.871 -6.838 -14.144 1.00 82.00 454 GLN A O 1
ATOM 3536 N N . ALA A 1 455 ? 31.999 -7.661 -12.243 1.00 79.56 455 ALA A N 1
ATOM 3537 C CA . ALA A 1 455 ? 30.716 -6.989 -12.408 1.00 79.56 455 ALA A CA 1
ATOM 3538 C C . ALA A 1 455 ? 30.771 -5.525 -11.918 1.00 79.56 455 ALA A C 1
ATOM 3540 O O . ALA A 1 455 ? 31.414 -5.242 -10.901 1.00 79.56 455 ALA A O 1
ATOM 3541 N N . PRO A 1 456 ? 30.094 -4.588 -12.608 1.00 81.38 456 PRO A N 1
ATOM 3542 C CA . PRO A 1 456 ? 29.986 -3.203 -12.167 1.00 81.38 456 PRO A CA 1
ATOM 3543 C C . PRO A 1 456 ? 28.955 -3.072 -11.033 1.00 81.38 456 PRO A C 1
ATOM 3545 O O . PRO A 1 456 ? 28.235 -4.018 -10.699 1.00 81.38 456 PRO A O 1
ATOM 3548 N N . THR A 1 457 ? 28.844 -1.873 -10.459 1.00 84.38 457 THR A N 1
ATOM 3549 C CA . THR A 1 457 ? 27.651 -1.516 -9.682 1.00 84.38 457 THR A CA 1
ATOM 3550 C C . THR A 1 457 ? 26.462 -1.430 -10.643 1.00 84.38 457 THR A C 1
ATOM 3552 O O . THR A 1 457 ? 26.524 -0.677 -11.608 1.00 84.38 457 THR A O 1
ATOM 3555 N N . MET A 1 458 ? 25.410 -2.211 -10.385 1.00 86.06 458 MET A N 1
ATOM 3556 C CA . MET A 1 458 ? 24.167 -2.249 -11.166 1.00 86.06 458 MET A CA 1
ATOM 3557 C C . MET A 1 458 ? 22.981 -1.858 -10.290 1.00 86.06 458 MET A C 1
ATOM 3559 O O . MET A 1 458 ? 22.856 -2.329 -9.149 1.00 86.06 458 MET A O 1
ATOM 3563 N N . ARG A 1 459 ? 22.086 -1.032 -10.829 1.00 89.81 459 ARG A N 1
ATOM 3564 C CA . ARG A 1 459 ? 20.899 -0.523 -10.137 1.00 89.81 459 ARG A CA 1
ATOM 3565 C C . ARG A 1 459 ? 19.639 -0.768 -10.960 1.00 89.81 459 ARG A C 1
ATOM 3567 O O . ARG A 1 459 ? 19.686 -0.902 -12.176 1.00 89.81 459 ARG A O 1
ATOM 3574 N N . ALA A 1 460 ? 18.514 -0.870 -10.266 1.00 92.19 460 ALA A N 1
ATOM 3575 C CA . ALA A 1 460 ? 17.177 -0.919 -10.850 1.00 92.19 460 ALA A CA 1
ATOM 3576 C C . ALA A 1 460 ? 16.204 -0.242 -9.891 1.00 92.19 460 ALA A C 1
ATOM 3578 O O . ALA A 1 460 ? 16.311 -0.423 -8.673 1.00 92.19 460 ALA A O 1
ATOM 3579 N N . ALA A 1 461 ? 15.246 0.515 -10.413 1.00 93.75 461 ALA A N 1
ATOM 3580 C CA . ALA A 1 461 ? 14.258 1.189 -9.587 1.00 93.75 461 ALA A CA 1
ATOM 3581 C C . ALA A 1 461 ? 12.901 1.313 -10.286 1.00 93.75 461 ALA A C 1
ATOM 3583 O O . ALA A 1 461 ? 12.805 1.177 -11.501 1.00 93.75 461 ALA A O 1
ATOM 3584 N N . ILE A 1 462 ? 11.856 1.516 -9.480 1.00 93.62 462 ILE A N 1
ATOM 3585 C CA . ILE A 1 462 ? 10.455 1.592 -9.920 1.00 93.62 462 ILE A CA 1
ATOM 3586 C C . ILE A 1 462 ? 9.594 2.302 -8.862 1.00 93.62 462 ILE A C 1
ATOM 3588 O O . ILE A 1 462 ? 9.838 2.168 -7.649 1.00 93.62 462 ILE A O 1
ATOM 3592 N N . ASN A 1 463 ? 8.552 3.024 -9.274 1.00 86.69 463 ASN A N 1
ATOM 3593 C CA . ASN A 1 463 ? 7.599 3.683 -8.375 1.00 86.69 463 ASN A CA 1
ATOM 3594 C C . ASN A 1 463 ? 6.545 2.696 -7.826 1.00 86.69 463 ASN A C 1
ATOM 3596 O O . ASN A 1 463 ? 5.354 2.754 -8.128 1.00 86.69 463 ASN A O 1
ATOM 3600 N N . TYR A 1 464 ? 6.981 1.757 -6.983 1.00 85.00 464 TYR A N 1
ATOM 3601 C CA . TYR A 1 464 ? 6.144 0.667 -6.463 1.00 85.00 464 TYR A CA 1
ATOM 3602 C C . TYR A 1 464 ? 4.785 1.139 -5.899 1.00 85.00 464 TYR A C 1
ATOM 3604 O O . TYR A 1 464 ? 4.710 1.901 -4.930 1.00 85.00 464 TYR A O 1
ATOM 3612 N N . THR A 1 465 ? 3.690 0.614 -6.458 1.00 79.19 465 THR A N 1
ATOM 3613 C CA . THR A 1 465 ? 2.299 0.970 -6.107 1.00 79.19 465 THR A CA 1
ATOM 3614 C C . THR A 1 465 ? 1.610 -0.025 -5.161 1.00 79.19 465 THR A C 1
ATOM 3616 O O . THR A 1 465 ? 0.562 0.287 -4.587 1.00 79.19 465 THR A O 1
ATOM 3619 N N . GLY A 1 466 ? 2.211 -1.194 -4.923 1.00 73.12 466 GLY A N 1
ATOM 3620 C CA . GLY A 1 466 ? 1.676 -2.239 -4.045 1.00 73.12 466 GLY A CA 1
ATOM 3621 C C . GLY A 1 466 ? 1.344 -3.540 -4.778 1.00 73.12 466 GLY A C 1
ATOM 3622 O O . GLY A 1 466 ? 0.524 -3.554 -5.685 1.00 73.12 466 GLY A O 1
ATOM 3623 N N . GLY A 1 467 ? 1.912 -4.661 -4.332 1.00 74.50 467 GLY A N 1
ATOM 3624 C CA . GLY A 1 467 ? 1.678 -5.972 -4.946 1.00 74.50 467 GLY A CA 1
ATOM 3625 C C . GLY A 1 467 ? 2.776 -6.969 -4.587 1.00 74.50 467 GLY A C 1
ATOM 3626 O O . GLY A 1 467 ? 3.487 -6.769 -3.603 1.00 74.50 467 GLY A O 1
ATOM 3627 N N . ALA A 1 468 ? 2.926 -8.032 -5.376 1.00 81.69 468 ALA A N 1
ATOM 3628 C CA . ALA A 1 468 ? 4.237 -8.668 -5.528 1.00 81.69 468 ALA A CA 1
ATOM 3629 C C . ALA A 1 468 ? 5.145 -7.742 -6.360 1.00 81.69 468 ALA A C 1
ATOM 3631 O O . ALA A 1 468 ? 4.643 -6.827 -7.010 1.00 81.69 468 ALA A O 1
ATOM 3632 N N . LEU A 1 469 ? 6.459 -7.956 -6.322 1.00 84.31 469 LEU A N 1
ATOM 3633 C CA . LEU A 1 469 ? 7.414 -7.185 -7.120 1.00 84.31 469 LEU A CA 1
ATOM 3634 C C . LEU A 1 469 ? 8.551 -8.100 -7.571 1.00 84.31 469 LEU A C 1
ATOM 3636 O O . LEU A 1 469 ? 9.201 -8.726 -6.732 1.00 84.31 469 LEU A O 1
ATOM 3640 N N . LYS A 1 470 ? 8.796 -8.134 -8.877 1.00 87.81 470 LYS A N 1
ATOM 3641 C CA . LYS A 1 470 ? 10.079 -8.518 -9.465 1.00 87.81 470 LYS A CA 1
ATOM 3642 C C . LYS A 1 470 ? 10.881 -7.227 -9.678 1.00 87.81 470 LYS A C 1
ATOM 3644 O O . LYS A 1 470 ? 10.285 -6.212 -10.023 1.00 87.81 470 LYS A O 1
ATOM 3649 N N . LEU A 1 471 ? 12.176 -7.233 -9.372 1.00 89.88 471 LEU A N 1
ATOM 3650 C CA . LEU A 1 471 ? 13.058 -6.079 -9.570 1.00 89.88 471 LEU A CA 1
ATOM 3651 C C . LEU A 1 471 ? 14.495 -6.561 -9.800 1.00 89.88 471 LEU A C 1
ATOM 3653 O O . LEU A 1 471 ? 15.176 -6.959 -8.855 1.00 89.88 471 LEU A O 1
ATOM 3657 N N . TYR A 1 472 ? 14.941 -6.557 -11.049 1.00 88.06 472 TYR A N 1
ATOM 3658 C CA . TYR A 1 472 ? 16.195 -7.157 -11.491 1.00 88.06 472 TYR A CA 1
ATOM 3659 C C . TYR A 1 472 ? 17.172 -6.094 -11.996 1.00 88.06 472 TYR A C 1
ATOM 3661 O O . TYR A 1 472 ? 16.858 -5.348 -12.917 1.00 88.06 472 TYR A O 1
ATOM 3669 N N . ALA A 1 473 ? 18.366 -6.034 -11.402 1.00 89.38 473 ALA A N 1
ATOM 3670 C CA . ALA A 1 473 ? 19.404 -5.090 -11.814 1.00 89.38 473 ALA A CA 1
ATOM 3671 C C . ALA A 1 473 ? 20.200 -5.630 -13.012 1.00 89.38 473 ALA A C 1
ATOM 3673 O O . ALA A 1 473 ? 20.677 -6.764 -12.980 1.00 89.38 473 ALA A O 1
ATOM 3674 N N . ASN A 1 474 ? 20.332 -4.825 -14.061 1.00 89.88 474 ASN A N 1
ATOM 3675 C CA . ASN A 1 474 ? 20.983 -5.170 -15.322 1.00 89.88 474 ASN A CA 1
ATOM 3676 C C . ASN A 1 474 ? 21.504 -3.887 -16.026 1.00 89.88 474 ASN A C 1
ATOM 3678 O O . ASN A 1 474 ? 21.208 -2.787 -15.555 1.00 89.88 474 ASN A O 1
ATOM 3682 N N . PRO A 1 475 ? 22.273 -3.981 -17.130 1.00 90.81 475 PRO A N 1
ATOM 3683 C CA . PRO A 1 475 ? 22.813 -2.808 -17.819 1.00 90.81 475 PRO A CA 1
ATOM 3684 C C . PRO A 1 475 ? 21.756 -1.776 -18.246 1.00 90.81 475 PRO A C 1
ATOM 3686 O O . PRO A 1 475 ? 21.982 -0.582 -18.083 1.00 90.81 475 PRO A O 1
ATOM 3689 N N . LEU A 1 476 ? 20.595 -2.212 -18.746 1.00 95.06 476 LEU A N 1
ATOM 3690 C CA . LEU A 1 476 ? 19.533 -1.314 -19.218 1.00 95.06 476 LEU A CA 1
ATOM 3691 C C . LEU A 1 476 ? 18.838 -0.623 -18.039 1.00 95.06 476 LEU A C 1
ATOM 3693 O O . LEU A 1 476 ? 18.595 0.579 -18.094 1.00 95.06 476 LEU A O 1
ATOM 3697 N N . SER A 1 477 ? 18.587 -1.339 -16.939 1.00 94.56 477 SER A N 1
ATOM 3698 C CA . SER A 1 477 ? 18.023 -0.722 -15.731 1.00 94.56 477 SER A CA 1
ATOM 3699 C C . SER A 1 477 ? 18.990 0.262 -15.058 1.00 94.56 477 SER A C 1
ATOM 3701 O O . SER A 1 477 ? 18.547 1.214 -14.420 1.00 94.56 477 SER A O 1
ATOM 3703 N N . GLU A 1 478 ? 20.303 0.056 -15.200 1.00 92.88 478 GLU A N 1
ATOM 3704 C CA . GLU A 1 478 ? 21.335 0.991 -14.737 1.00 92.88 478 GLU A CA 1
ATOM 3705 C C . GLU A 1 478 ? 21.391 2.247 -15.627 1.00 92.88 478 GLU A C 1
ATOM 3707 O O . GLU A 1 478 ? 21.407 3.353 -15.088 1.00 92.88 478 GLU A O 1
ATOM 3712 N N . ILE A 1 479 ? 21.319 2.101 -16.959 1.00 93.62 479 ILE A N 1
ATOM 3713 C CA . ILE A 1 479 ? 21.182 3.229 -17.904 1.00 93.62 479 ILE A CA 1
ATOM 3714 C C . ILE A 1 479 ? 19.920 4.044 -17.569 1.00 93.62 479 ILE A C 1
ATOM 3716 O O . ILE A 1 479 ? 20.008 5.255 -17.370 1.00 93.62 479 ILE A O 1
ATOM 3720 N N . ALA A 1 480 ? 18.765 3.387 -17.409 1.00 95.31 480 ALA A N 1
ATOM 3721 C CA . ALA A 1 480 ? 17.504 4.032 -17.034 1.00 95.31 480 ALA A CA 1
ATOM 3722 C C . ALA A 1 480 ? 17.594 4.760 -15.680 1.00 95.31 480 ALA A C 1
ATOM 3724 O O . ALA A 1 480 ? 17.100 5.878 -15.534 1.00 95.31 480 ALA A O 1
ATOM 3725 N N . TYR A 1 481 ? 18.274 4.165 -14.695 1.00 93.44 481 TYR A N 1
ATOM 3726 C CA . TYR A 1 481 ? 18.479 4.773 -13.381 1.00 93.44 481 TYR A CA 1
ATOM 3727 C C . TYR A 1 481 ? 19.352 6.037 -13.443 1.00 93.44 481 TYR A C 1
ATOM 3729 O O . TYR A 1 481 ? 19.045 7.017 -12.762 1.00 93.44 481 TYR A O 1
ATOM 3737 N N . GLN A 1 482 ? 20.399 6.057 -14.276 1.00 91.88 482 GLN A N 1
ATOM 3738 C CA . GLN A 1 482 ? 21.205 7.263 -14.505 1.00 91.88 482 GLN A CA 1
ATOM 3739 C C . GLN A 1 482 ? 20.419 8.335 -15.281 1.00 91.88 482 GLN A C 1
ATOM 3741 O O . GLN A 1 482 ? 20.376 9.486 -14.844 1.00 91.88 482 GLN A O 1
ATOM 3746 N N . LEU A 1 483 ? 19.714 7.960 -16.357 1.00 90.25 483 LEU A N 1
ATOM 3747 C CA . LEU A 1 483 ? 18.849 8.865 -17.134 1.00 90.25 483 LEU A CA 1
ATOM 3748 C C . LEU A 1 483 ? 17.694 9.462 -16.310 1.00 90.25 483 LEU A C 1
ATOM 3750 O O . LEU A 1 483 ? 17.211 10.548 -16.629 1.00 90.25 483 LEU A O 1
ATOM 3754 N N . ALA A 1 484 ? 17.272 8.802 -15.227 1.00 89.50 484 ALA A N 1
ATOM 3755 C CA . ALA A 1 484 ? 16.289 9.330 -14.279 1.00 89.50 484 ALA A CA 1
ATOM 3756 C C . ALA A 1 484 ? 16.844 10.444 -13.360 1.00 89.50 484 ALA A C 1
ATOM 3758 O O . ALA A 1 484 ? 16.104 10.975 -12.531 1.00 89.50 484 ALA A O 1
ATOM 3759 N N . GLY A 1 485 ? 18.125 10.813 -13.494 1.00 84.81 485 GLY A N 1
ATOM 3760 C CA . GLY A 1 485 ? 18.783 11.865 -12.714 1.00 84.81 485 GLY A CA 1
ATOM 3761 C C . GLY A 1 485 ? 19.515 11.366 -11.464 1.00 84.81 485 GLY A C 1
ATOM 3762 O O . GLY A 1 485 ? 19.786 12.157 -10.559 1.00 84.81 485 GLY A O 1
ATOM 3763 N N . ALA A 1 486 ? 19.826 10.069 -11.375 1.00 84.81 486 ALA A N 1
ATOM 3764 C CA . ALA A 1 486 ? 20.629 9.531 -10.280 1.00 84.81 486 ALA A CA 1
ATOM 3765 C C . ALA A 1 486 ? 22.137 9.766 -10.503 1.00 84.81 486 ALA A C 1
ATOM 3767 O O . ALA A 1 486 ? 22.609 9.725 -11.640 1.00 84.81 486 ALA A O 1
ATOM 3768 N N . PRO A 1 487 ? 22.943 9.928 -9.437 1.00 79.25 487 PRO A N 1
ATOM 3769 C CA . PRO A 1 487 ? 24.384 10.092 -9.577 1.00 79.25 487 PRO A CA 1
ATOM 3770 C C . PRO A 1 487 ? 25.052 8.827 -10.142 1.00 79.25 487 PRO A C 1
ATOM 3772 O O . PRO A 1 487 ? 24.883 7.718 -9.623 1.00 79.25 487 PRO A O 1
ATOM 3775 N N . ALA A 1 488 ? 25.901 9.009 -11.155 1.00 69.38 488 ALA A N 1
ATOM 3776 C CA . ALA A 1 488 ? 26.740 7.966 -11.756 1.00 69.38 488 ALA A CA 1
ATOM 3777 C C . ALA A 1 488 ? 27.895 7.474 -10.847 1.00 69.38 488 ALA A C 1
ATOM 3779 O O . ALA A 1 488 ? 28.738 6.690 -11.283 1.00 69.38 488 ALA A O 1
ATOM 3780 N N . ASP A 1 489 ? 27.972 7.934 -9.590 1.00 66.69 489 ASP A N 1
ATOM 3781 C CA . ASP A 1 489 ? 29.006 7.480 -8.658 1.00 66.69 489 ASP A CA 1
ATOM 3782 C C . ASP A 1 489 ? 28.878 5.976 -8.368 1.00 66.69 489 ASP A C 1
ATOM 3784 O O . ASP A 1 489 ? 27.796 5.445 -8.117 1.00 66.69 489 ASP A O 1
ATOM 3788 N N . ASN A 1 490 ? 30.022 5.295 -8.388 1.00 54.84 490 ASN A N 1
ATOM 3789 C CA . ASN A 1 490 ? 30.123 3.837 -8.344 1.00 54.84 490 ASN A CA 1
ATOM 3790 C C . ASN A 1 490 ? 29.974 3.247 -6.929 1.00 54.84 490 ASN A C 1
ATOM 3792 O O . ASN A 1 490 ? 29.960 2.020 -6.775 1.00 54.84 490 ASN A O 1
ATOM 3796 N N . THR A 1 491 ? 29.878 4.093 -5.898 1.00 56.47 491 THR A N 1
ATOM 3797 C CA . THR A 1 491 ? 29.814 3.655 -4.503 1.00 56.47 491 THR A CA 1
ATOM 3798 C C . THR A 1 491 ? 28.482 2.977 -4.157 1.00 56.47 491 THR A C 1
ATOM 3800 O O . THR A 1 491 ? 27.446 3.197 -4.778 1.00 56.47 491 THR A O 1
ATOM 3803 N N . VAL A 1 492 ? 28.493 2.123 -3.125 1.00 55.31 492 VAL A N 1
ATOM 3804 C CA . VAL A 1 492 ? 27.369 1.235 -2.740 1.00 55.31 492 VAL A CA 1
ATOM 3805 C C . VAL A 1 492 ? 26.222 1.991 -2.030 1.00 55.31 492 VAL A C 1
ATOM 3807 O O . VAL A 1 492 ? 25.550 1.469 -1.136 1.00 55.31 492 VAL A O 1
ATOM 3810 N N . ASN A 1 493 ? 26.023 3.267 -2.358 1.00 61.12 493 ASN A N 1
ATOM 3811 C CA . ASN A 1 493 ? 25.173 4.174 -1.604 1.00 61.12 493 ASN A CA 1
ATOM 3812 C C . ASN A 1 493 ? 23.726 4.151 -2.128 1.00 61.12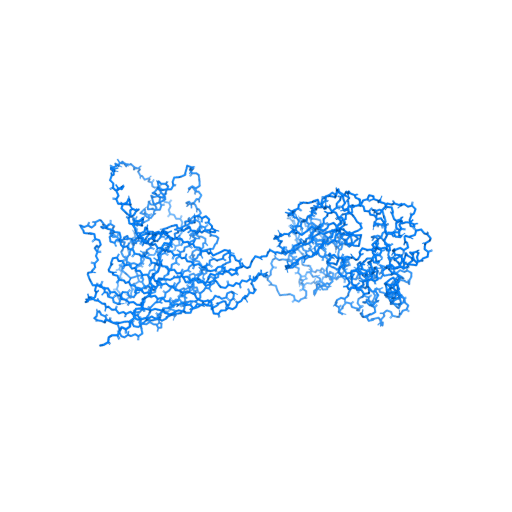 493 ASN A C 1
ATOM 3814 O O . ASN A 1 493 ? 23.322 4.945 -2.968 1.00 61.12 493 ASN A O 1
ATOM 3818 N N . THR A 1 494 ? 22.917 3.249 -1.569 1.00 65.31 494 THR A N 1
ATOM 3819 C CA . THR A 1 494 ? 21.459 3.106 -1.806 1.00 65.31 494 THR A CA 1
ATOM 3820 C C . THR A 1 494 ? 20.606 4.289 -1.316 1.00 65.31 494 THR A C 1
ATOM 3822 O O . THR A 1 494 ? 19.378 4.187 -1.262 1.00 65.31 494 THR A O 1
ATOM 3825 N N . ILE A 1 495 ? 21.240 5.386 -0.898 1.00 80.31 495 ILE A N 1
ATOM 3826 C CA . ILE A 1 495 ? 20.610 6.559 -0.296 1.00 80.31 495 ILE A CA 1
ATOM 3827 C C . ILE A 1 495 ? 20.931 7.775 -1.162 1.00 80.31 495 ILE A C 1
ATOM 3829 O O . ILE A 1 495 ? 22.078 8.215 -1.226 1.00 80.31 495 ILE A O 1
ATOM 3833 N N . LEU A 1 496 ? 19.892 8.305 -1.796 1.00 83.62 496 LEU A N 1
ATOM 3834 C CA . LEU A 1 496 ? 19.916 9.541 -2.572 1.00 83.62 496 LEU A CA 1
ATOM 3835 C C . LEU A 1 496 ? 19.788 10.756 -1.633 1.00 83.62 496 LEU A C 1
ATOM 3837 O O . LEU A 1 496 ? 19.337 10.626 -0.490 1.00 83.62 496 LEU A O 1
ATOM 3841 N N . THR A 1 497 ? 20.124 11.959 -2.093 1.00 83.75 497 THR A N 1
ATOM 3842 C CA . THR A 1 497 ? 19.638 13.196 -1.454 1.00 83.75 497 THR A CA 1
ATOM 3843 C C . THR A 1 497 ? 18.130 13.361 -1.676 1.00 83.75 497 THR A C 1
ATOM 3845 O O . THR A 1 497 ? 17.546 12.715 -2.542 1.00 83.75 497 THR A O 1
ATOM 3848 N N . ASP A 1 498 ? 17.471 14.245 -0.919 1.00 74.44 498 ASP A N 1
ATOM 3849 C CA . ASP A 1 498 ? 16.030 14.497 -1.095 1.00 74.44 498 ASP A CA 1
ATOM 3850 C C . ASP A 1 498 ? 15.691 15.087 -2.485 1.00 74.44 498 ASP A C 1
ATOM 3852 O O . ASP A 1 498 ? 14.575 14.899 -2.970 1.00 74.44 498 ASP A O 1
ATOM 3856 N N . SER A 1 499 ? 16.654 15.744 -3.152 1.00 73.06 499 SER A N 1
ATOM 3857 C CA . SER A 1 499 ? 16.502 16.244 -4.527 1.00 73.06 499 SER A CA 1
ATOM 3858 C C . SER A 1 499 ? 16.583 15.101 -5.539 1.00 73.06 499 SER A C 1
ATOM 3860 O O . SER A 1 499 ? 15.613 14.858 -6.248 1.00 73.06 499 SER A O 1
ATOM 3862 N N . GLU A 1 500 ? 17.691 14.351 -5.553 1.00 82.00 500 GLU A N 1
ATOM 3863 C CA . GLU A 1 500 ? 17.879 13.198 -6.451 1.00 82.00 500 GLU A CA 1
ATOM 3864 C C . GLU A 1 500 ? 16.773 12.151 -6.246 1.00 82.00 500 GLU A C 1
ATOM 3866 O O . GLU A 1 500 ? 16.254 11.599 -7.208 1.00 82.00 500 GLU A O 1
ATOM 3871 N N . TYR A 1 501 ? 16.347 11.909 -5.000 1.00 82.81 501 TYR A N 1
ATOM 3872 C CA . TYR A 1 501 ? 15.220 11.023 -4.698 1.00 82.81 501 TYR A CA 1
ATOM 3873 C C . TYR A 1 501 ? 13.917 11.482 -5.357 1.00 82.81 501 TYR A C 1
ATOM 3875 O O . TYR A 1 501 ? 13.131 10.643 -5.793 1.00 82.81 501 TYR A O 1
ATOM 3883 N N . SER A 1 502 ? 13.668 12.793 -5.393 1.00 75.94 502 SER A N 1
ATOM 3884 C CA . SER A 1 502 ? 12.450 13.344 -5.984 1.00 75.94 502 SER A CA 1
ATOM 3885 C C . SER A 1 502 ? 12.491 13.182 -7.500 1.00 75.94 502 SER A C 1
ATOM 3887 O O . SER A 1 502 ? 11.615 12.508 -8.030 1.00 75.94 502 SER A O 1
ATOM 3889 N N . THR A 1 503 ? 13.561 13.655 -8.148 1.00 77.94 503 THR A N 1
ATOM 3890 C CA . THR A 1 503 ? 13.788 13.551 -9.600 1.00 77.94 503 THR A CA 1
ATOM 3891 C C . THR A 1 503 ? 13.774 12.098 -10.091 1.00 77.94 503 THR A C 1
ATOM 3893 O O . THR A 1 503 ? 13.053 11.774 -11.027 1.00 77.94 503 THR A O 1
ATOM 3896 N N . VAL A 1 504 ? 14.458 11.175 -9.403 1.00 84.00 504 VAL A N 1
ATOM 3897 C CA . VAL A 1 504 ? 14.434 9.747 -9.767 1.00 84.00 504 VAL A CA 1
ATOM 3898 C C . VAL A 1 504 ? 13.045 9.132 -9.549 1.00 84.00 504 VAL A C 1
ATOM 3900 O O . VAL A 1 504 ? 12.598 8.348 -10.373 1.00 84.00 504 VAL A O 1
ATOM 3903 N N . LYS A 1 505 ? 12.308 9.480 -8.482 1.00 85.12 505 LYS A N 1
ATOM 3904 C CA . LYS A 1 505 ? 10.922 8.992 -8.266 1.00 85.12 505 LYS A CA 1
ATOM 3905 C C . LYS A 1 505 ? 9.908 9.613 -9.242 1.00 85.12 505 LYS A C 1
ATOM 3907 O O . LYS A 1 505 ? 8.752 9.190 -9.252 1.00 85.12 505 LYS A O 1
ATOM 3912 N N . GLU A 1 506 ? 10.272 10.685 -9.926 1.00 79.62 506 GLU A N 1
ATOM 3913 C CA . GLU A 1 506 ? 9.484 11.316 -10.984 1.00 79.62 506 GLU A CA 1
ATOM 3914 C C . GLU A 1 506 ? 9.718 10.522 -12.274 1.00 79.62 506 GLU A C 1
ATOM 3916 O O . GLU A 1 506 ? 8.833 9.793 -12.698 1.00 79.62 506 GLU A O 1
ATOM 3921 N N . ASN A 1 507 ? 10.965 10.503 -12.752 1.00 82.88 507 ASN A N 1
ATOM 3922 C CA . ASN A 1 507 ? 11.331 10.043 -14.093 1.00 82.88 507 ASN A CA 1
ATOM 3923 C C . ASN A 1 507 ? 11.456 8.516 -14.286 1.00 82.88 507 ASN A C 1
ATOM 3925 O O . ASN A 1 507 ? 11.513 8.052 -15.421 1.00 82.88 507 ASN A O 1
ATOM 3929 N N . ILE A 1 508 ? 11.646 7.714 -13.227 1.00 92.00 508 ILE A N 1
ATOM 3930 C CA . ILE A 1 508 ? 12.199 6.348 -13.387 1.00 92.00 508 ILE A CA 1
ATOM 3931 C C . ILE A 1 508 ? 11.333 5.385 -14.208 1.00 92.00 508 ILE A C 1
ATOM 3933 O O . ILE A 1 508 ? 11.882 4.581 -14.960 1.00 92.00 508 ILE A O 1
ATOM 3937 N N . ASP A 1 509 ? 10.009 5.432 -14.071 1.00 88.62 509 ASP A N 1
ATOM 3938 C CA . ASP A 1 509 ? 9.126 4.491 -14.772 1.00 88.62 509 ASP A CA 1
ATOM 3939 C C . ASP A 1 509 ? 9.127 4.789 -16.290 1.00 88.62 509 ASP A C 1
ATOM 3941 O O . ASP A 1 509 ? 9.179 3.868 -17.113 1.00 88.62 509 ASP A O 1
ATOM 3945 N N . ASP A 1 510 ? 9.224 6.069 -16.655 1.00 86.44 510 ASP A N 1
ATOM 3946 C CA . ASP A 1 510 ? 9.348 6.532 -18.039 1.00 86.44 510 ASP A CA 1
ATOM 3947 C C . ASP A 1 510 ? 10.738 6.215 -18.591 1.00 86.44 510 ASP A C 1
ATOM 3949 O O . ASP A 1 510 ? 10.851 5.685 -19.691 1.00 86.44 510 ASP A O 1
ATOM 3953 N N . LYS A 1 511 ? 11.813 6.416 -17.813 1.00 91.62 511 LYS A N 1
ATOM 3954 C CA . LYS A 1 511 ? 13.179 6.055 -18.240 1.00 91.62 511 LYS A CA 1
ATOM 3955 C C . LYS A 1 511 ? 13.398 4.550 -18.385 1.00 91.62 511 LYS A C 1
ATOM 3957 O O . LYS A 1 511 ? 14.177 4.144 -19.245 1.00 91.62 511 LYS A O 1
ATOM 3962 N N . ASN A 1 512 ? 12.688 3.716 -17.624 1.00 94.56 512 ASN A N 1
ATOM 3963 C CA . ASN A 1 512 ? 12.662 2.272 -17.873 1.00 94.56 512 ASN A CA 1
ATOM 3964 C C . ASN A 1 512 ? 12.033 1.956 -19.247 1.00 94.56 512 ASN A C 1
ATOM 3966 O O . ASN A 1 512 ? 12.562 1.135 -19.996 1.00 94.56 512 ASN A O 1
ATOM 3970 N N . THR A 1 513 ? 10.938 2.638 -19.594 1.00 91.19 513 THR A N 1
ATOM 3971 C CA . THR A 1 513 ? 10.219 2.481 -20.874 1.00 91.19 513 THR A CA 1
ATOM 3972 C C . THR A 1 513 ? 11.025 3.034 -22.058 1.00 91.19 513 THR A C 1
ATOM 3974 O O . THR A 1 513 ? 11.129 2.401 -23.107 1.00 91.19 513 THR A O 1
ATOM 3977 N N . GLU A 1 514 ? 11.664 4.186 -21.864 1.00 90.81 514 GLU A N 1
ATOM 3978 C CA . GLU A 1 514 ? 12.537 4.866 -22.819 1.00 90.81 514 GLU A CA 1
ATOM 3979 C C . GLU A 1 514 ? 13.710 3.977 -23.243 1.00 90.81 514 GLU A C 1
ATOM 3981 O O . GLU A 1 514 ? 13.917 3.746 -24.434 1.00 90.81 514 GLU A O 1
ATOM 3986 N N . VAL A 1 515 ? 14.426 3.402 -22.269 1.00 95.69 515 VAL A N 1
ATOM 3987 C CA . VAL A 1 515 ? 15.558 2.506 -22.538 1.00 95.69 515 VAL A CA 1
ATOM 3988 C C . VAL A 1 515 ? 15.096 1.195 -23.181 1.00 95.69 515 VAL A C 1
ATOM 3990 O O . VAL A 1 515 ? 15.790 0.674 -24.052 1.00 95.69 515 VAL A O 1
ATOM 3993 N N . ALA A 1 516 ? 13.913 0.676 -22.835 1.00 95.69 516 ALA A N 1
ATOM 3994 C CA . ALA A 1 516 ? 13.338 -0.466 -23.549 1.00 95.69 516 ALA A CA 1
ATOM 3995 C C . ALA A 1 516 ? 13.152 -0.148 -25.048 1.00 95.69 516 ALA A C 1
ATOM 3997 O O . ALA A 1 516 ? 13.530 -0.946 -25.910 1.00 95.69 516 ALA A O 1
ATOM 3998 N N . SER A 1 517 ? 12.647 1.046 -25.374 1.00 92.75 517 SER A N 1
ATOM 3999 C CA . SER A 1 517 ? 12.487 1.487 -26.761 1.00 92.75 517 SER A CA 1
ATOM 4000 C C . SER A 1 517 ? 13.818 1.751 -27.475 1.00 92.75 517 SER A C 1
ATOM 4002 O O . SER A 1 517 ? 13.970 1.341 -28.626 1.00 92.75 517 SER A O 1
ATOM 4004 N N . ASP A 1 518 ? 14.795 2.385 -26.819 1.00 94.06 518 ASP A N 1
ATOM 4005 C CA . ASP A 1 518 ? 16.122 2.667 -27.397 1.00 94.06 518 ASP A CA 1
ATOM 4006 C C . ASP A 1 518 ? 16.883 1.385 -27.786 1.00 94.06 518 ASP A C 1
ATOM 4008 O O . ASP A 1 518 ? 17.635 1.369 -28.762 1.00 94.06 518 ASP A O 1
ATOM 4012 N N . PHE A 1 519 ? 16.644 0.287 -27.063 1.00 96.00 519 PHE A N 1
ATOM 4013 C CA . PHE A 1 519 ? 17.181 -1.043 -27.366 1.00 96.00 519 PHE A CA 1
ATOM 4014 C C . PHE A 1 519 ? 16.305 -1.872 -28.330 1.00 96.00 519 PHE A C 1
ATOM 4016 O O . PHE A 1 519 ? 16.617 -3.033 -28.600 1.00 96.00 519 PHE A O 1
ATOM 4023 N N . GLY A 1 520 ? 15.226 -1.301 -28.881 1.00 94.19 520 GLY A N 1
ATOM 4024 C CA . GLY A 1 520 ? 14.339 -1.974 -29.838 1.00 94.19 520 GLY A CA 1
ATOM 4025 C C . GLY A 1 520 ? 13.389 -3.010 -29.226 1.00 94.19 520 GLY A C 1
ATOM 4026 O O . GLY A 1 520 ? 12.839 -3.841 -29.953 1.00 94.19 520 GLY A O 1
ATOM 4027 N N . ILE A 1 521 ? 13.201 -2.974 -27.906 1.00 95.50 521 ILE A N 1
ATOM 4028 C CA . ILE A 1 521 ? 12.371 -3.899 -27.122 1.00 95.50 521 ILE A CA 1
ATOM 4029 C C . ILE A 1 521 ? 11.209 -3.160 -26.436 1.00 95.50 521 ILE A C 1
ATOM 4031 O O . ILE A 1 521 ? 10.895 -3.394 -25.272 1.00 95.50 521 ILE A O 1
ATOM 4035 N N . GLU A 1 522 ? 10.569 -2.250 -27.176 1.00 90.56 522 GLU A N 1
ATOM 4036 C CA . GLU A 1 522 ? 9.396 -1.481 -26.740 1.00 90.56 522 GLU A CA 1
ATOM 4037 C C . GLU A 1 522 ? 8.336 -2.380 -26.067 1.00 90.56 522 GLU A C 1
ATOM 4039 O O . GLU A 1 522 ? 8.000 -3.459 -26.561 1.00 90.56 522 GLU A O 1
ATOM 4044 N N . GLY A 1 523 ? 7.822 -1.936 -24.916 1.00 86.94 523 GLY A N 1
ATOM 4045 C CA . GLY A 1 523 ? 6.831 -2.665 -24.118 1.00 86.94 523 GLY A CA 1
ATOM 4046 C C . GLY A 1 523 ? 7.391 -3.739 -23.173 1.00 86.94 523 GLY A C 1
ATOM 4047 O O . GLY A 1 523 ? 6.645 -4.212 -22.317 1.00 86.94 523 GLY A O 1
ATOM 4048 N N . VAL A 1 524 ? 8.678 -4.100 -23.265 1.00 93.50 524 VAL A N 1
ATOM 4049 C CA . VAL A 1 524 ? 9.320 -5.040 -22.329 1.00 93.50 524 VAL A CA 1
ATOM 4050 C C . VAL A 1 524 ? 9.624 -4.351 -20.997 1.00 93.50 524 VAL A C 1
ATOM 4052 O O . VAL A 1 524 ? 10.328 -3.344 -20.947 1.00 93.50 524 VAL A O 1
ATOM 4055 N N . ASP A 1 525 ? 9.153 -4.932 -19.891 1.00 94.56 525 ASP A N 1
ATOM 4056 C CA . ASP A 1 525 ? 9.477 -4.469 -18.537 1.00 94.56 525 ASP A CA 1
ATOM 4057 C C . ASP A 1 525 ? 10.931 -4.838 -18.184 1.00 94.56 525 ASP A C 1
ATOM 4059 O O . ASP A 1 525 ? 11.200 -5.908 -17.633 1.00 94.56 525 ASP A O 1
ATOM 4063 N N . ILE A 1 526 ? 11.884 -3.956 -18.499 1.00 94.62 526 ILE A N 1
ATOM 4064 C CA . ILE A 1 526 ? 13.326 -4.181 -18.294 1.00 94.62 526 ILE A CA 1
ATOM 4065 C C . ILE A 1 526 ? 13.754 -4.324 -16.820 1.00 94.62 526 ILE A C 1
ATOM 4067 O O . ILE A 1 526 ? 14.919 -4.631 -16.561 1.00 94.62 526 ILE A O 1
ATOM 4071 N N . VAL A 1 527 ? 12.854 -4.106 -15.850 1.00 94.06 527 VAL A N 1
ATOM 4072 C CA . VAL A 1 527 ? 13.129 -4.263 -14.409 1.00 94.06 527 VAL A CA 1
ATOM 4073 C C . VAL A 1 527 ? 12.343 -5.404 -13.761 1.00 94.06 527 VAL A C 1
ATOM 4075 O O . VAL A 1 527 ? 12.838 -6.012 -12.812 1.00 94.06 527 VAL A O 1
ATOM 4078 N N . GLY A 1 528 ? 11.150 -5.732 -14.250 1.00 92.00 528 GLY A N 1
ATOM 4079 C CA . GLY A 1 528 ? 10.321 -6.842 -13.778 1.00 92.00 528 GLY A CA 1
ATOM 4080 C C . GLY A 1 528 ? 10.460 -8.138 -14.582 1.00 92.00 528 GLY A C 1
ATOM 4081 O O . GLY A 1 528 ? 10.023 -9.184 -14.098 1.00 92.00 528 GLY A O 1
ATOM 4082 N N . THR A 1 529 ? 11.091 -8.113 -15.759 1.00 90.25 529 THR A N 1
ATOM 4083 C CA . THR A 1 529 ? 11.310 -9.296 -16.614 1.00 90.25 529 THR A CA 1
ATOM 4084 C C . THR A 1 529 ? 12.579 -10.056 -16.222 1.00 90.25 529 THR A C 1
ATOM 4086 O O . THR A 1 529 ? 13.586 -9.475 -15.825 1.00 90.25 529 THR A O 1
ATOM 4089 N N . GLU A 1 530 ? 12.526 -11.383 -16.326 1.00 87.69 530 GLU A N 1
ATOM 4090 C CA . GLU A 1 530 ? 13.610 -12.310 -15.986 1.00 87.69 530 GLU A CA 1
ATOM 4091 C C . GLU A 1 530 ? 14.164 -12.893 -17.297 1.00 87.69 530 GLU A C 1
ATOM 4093 O O . GLU A 1 530 ? 13.482 -13.718 -17.902 1.00 87.69 530 GLU A O 1
ATOM 4098 N N . PRO A 1 531 ? 15.319 -12.421 -17.804 1.00 88.12 531 PRO A N 1
ATOM 4099 C CA . PRO A 1 531 ? 15.796 -12.767 -19.138 1.00 88.12 531 PRO A CA 1
ATOM 4100 C C . PRO A 1 531 ? 16.224 -14.233 -19.255 1.00 88.12 531 PRO A C 1
ATOM 4102 O O . PRO A 1 531 ? 16.703 -14.842 -18.298 1.00 88.12 531 PRO A O 1
ATOM 4105 N N . THR A 1 532 ? 16.103 -14.778 -20.464 1.00 87.56 532 THR A N 1
ATOM 4106 C CA . THR A 1 532 ? 16.641 -16.096 -20.828 1.00 87.56 532 THR A CA 1
ATOM 4107 C C . THR A 1 532 ? 18.170 -16.125 -20.680 1.00 87.56 532 THR A C 1
ATOM 4109 O O . THR A 1 532 ? 18.858 -15.265 -21.227 1.00 87.56 532 THR A O 1
ATOM 4112 N N . ASP A 1 533 ? 18.724 -17.130 -19.991 1.00 86.06 533 ASP A N 1
ATOM 4113 C CA . ASP A 1 533 ? 20.171 -17.390 -20.007 1.00 86.06 533 ASP A CA 1
ATOM 4114 C C . ASP A 1 533 ? 20.587 -17.991 -21.360 1.00 86.06 533 ASP A C 1
ATOM 4116 O O . ASP A 1 533 ? 20.383 -19.179 -21.617 1.00 86.06 533 ASP A O 1
ATOM 4120 N N . VAL A 1 534 ? 21.165 -17.152 -22.221 1.00 86.69 534 VAL A N 1
ATOM 4121 C CA . VAL A 1 534 ? 21.621 -17.513 -23.574 1.00 86.69 534 VAL A CA 1
ATOM 4122 C C . VAL A 1 534 ? 22.940 -18.293 -23.593 1.00 86.69 534 VAL A C 1
ATOM 4124 O O . VAL A 1 534 ? 23.336 -18.761 -24.659 1.00 86.69 534 VAL A O 1
ATOM 4127 N N . MET A 1 535 ? 23.611 -18.465 -22.447 1.00 83.12 535 MET A N 1
ATOM 4128 C CA . MET A 1 535 ? 24.825 -19.284 -22.324 1.00 83.12 535 MET A CA 1
ATOM 4129 C C . MET A 1 535 ? 24.512 -20.770 -22.106 1.00 83.12 535 MET A C 1
ATOM 4131 O O . MET A 1 535 ? 25.399 -21.616 -22.241 1.00 83.12 535 MET A O 1
ATOM 4135 N N . GLU A 1 536 ? 23.265 -21.121 -21.775 1.00 83.00 536 GLU A N 1
ATOM 4136 C CA . GLU A 1 536 ? 22.849 -22.515 -21.655 1.00 83.00 536 GLU A CA 1
ATOM 4137 C C . GLU A 1 536 ? 22.471 -23.087 -23.036 1.00 83.00 536 GLU A C 1
ATOM 4139 O O . GLU A 1 536 ? 21.470 -22.704 -23.639 1.00 83.00 536 GLU A O 1
ATOM 4144 N N . ALA A 1 537 ? 23.233 -24.076 -23.517 1.00 75.62 537 ALA A N 1
ATOM 4145 C CA . ALA A 1 537 ? 23.040 -24.747 -24.815 1.00 75.62 537 ALA A CA 1
ATOM 4146 C C . ALA A 1 537 ? 21.689 -25.488 -24.994 1.00 75.62 537 ALA A C 1
ATOM 4148 O O . ALA A 1 537 ? 21.448 -26.120 -26.022 1.00 75.62 537 ALA A O 1
ATOM 4149 N N . THR A 1 538 ? 20.819 -25.467 -23.983 1.00 79.00 538 THR A N 1
ATOM 4150 C CA . THR A 1 538 ? 19.462 -26.033 -23.999 1.00 79.00 538 THR A CA 1
ATOM 4151 C C . THR A 1 538 ? 18.352 -24.974 -23.961 1.00 79.00 538 THR A C 1
ATOM 4153 O O . THR A 1 538 ? 17.177 -25.343 -23.903 1.00 79.00 538 THR A O 1
ATOM 4156 N N . ASN A 1 539 ? 18.692 -23.680 -24.015 1.00 76.31 539 ASN A N 1
ATOM 4157 C CA . ASN A 1 539 ? 17.814 -22.576 -23.622 1.00 76.31 539 ASN A CA 1
ATOM 4158 C C . ASN A 1 539 ? 17.668 -21.485 -24.707 1.00 76.31 539 ASN A C 1
ATOM 4160 O O . ASN A 1 539 ? 18.141 -20.359 -24.559 1.00 76.31 539 ASN A O 1
ATOM 4164 N N . ALA A 1 540 ? 16.980 -21.819 -25.802 1.00 80.44 540 ALA A N 1
ATOM 4165 C CA . ALA A 1 540 ? 16.718 -20.879 -26.893 1.00 80.44 540 ALA A CA 1
ATOM 4166 C C . ALA A 1 540 ? 15.846 -19.688 -26.445 1.00 80.44 540 ALA A C 1
ATOM 4168 O O . ALA A 1 540 ? 14.816 -19.872 -25.788 1.00 80.44 540 ALA A O 1
ATOM 4169 N N . ALA A 1 541 ? 16.221 -18.471 -26.848 1.00 85.25 541 ALA A N 1
ATOM 4170 C CA . ALA A 1 541 ? 15.429 -17.271 -26.604 1.00 85.25 541 ALA A CA 1
ATOM 4171 C C . ALA A 1 541 ? 14.159 -17.272 -27.474 1.00 85.25 541 ALA A C 1
ATOM 4173 O O . ALA A 1 541 ? 14.183 -17.635 -28.651 1.00 85.25 541 ALA A O 1
ATOM 4174 N N . GLY A 1 542 ? 13.032 -16.852 -26.895 1.00 87.19 542 GLY A N 1
ATOM 4175 C CA . GLY A 1 542 ? 11.770 -16.703 -27.617 1.00 87.19 542 GLY A CA 1
ATOM 4176 C C . GLY A 1 542 ? 11.536 -15.280 -28.127 1.00 87.19 542 GLY A C 1
ATOM 4177 O O . GLY A 1 542 ? 12.136 -14.315 -27.653 1.00 87.19 542 GLY A O 1
ATOM 4178 N N . ASP A 1 543 ? 10.590 -15.129 -29.058 1.00 90.44 543 ASP A N 1
ATOM 4179 C CA . ASP A 1 543 ? 9.985 -13.830 -29.394 1.00 90.44 543 ASP A CA 1
ATOM 4180 C C . ASP A 1 543 ? 8.977 -13.418 -28.296 1.00 90.44 543 ASP A C 1
ATOM 4182 O O . ASP A 1 543 ? 7.772 -13.283 -28.506 1.00 90.44 543 ASP A O 1
ATOM 4186 N N . ASN A 1 544 ? 9.495 -13.306 -27.074 1.00 91.62 544 ASN A N 1
ATOM 4187 C CA . ASN A 1 544 ? 8.821 -12.940 -25.834 1.00 91.62 544 ASN A CA 1
ATOM 4188 C C . ASN A 1 544 ? 9.703 -11.970 -25.039 1.00 91.62 544 ASN A C 1
ATOM 4190 O O . ASN A 1 544 ? 10.868 -11.763 -25.373 1.00 91.62 544 ASN A O 1
ATOM 4194 N N . ASP A 1 545 ? 9.150 -11.385 -23.985 1.00 93.75 545 ASP A N 1
ATOM 4195 C CA . ASP A 1 545 ? 9.802 -10.334 -23.202 1.00 93.75 545 ASP A CA 1
ATOM 4196 C C . ASP A 1 545 ? 11.119 -10.829 -22.576 1.00 93.75 545 ASP A C 1
ATOM 4198 O O . ASP A 1 545 ? 12.138 -10.138 -22.634 1.00 93.75 545 ASP A O 1
ATOM 4202 N N . GLU A 1 546 ? 11.138 -12.069 -22.071 1.00 91.94 546 GLU A N 1
ATOM 4203 C CA . GLU A 1 546 ? 12.330 -12.713 -21.510 1.00 91.94 546 GLU A CA 1
ATOM 4204 C C . GLU A 1 546 ? 13.454 -12.904 -22.548 1.00 91.94 546 GLU A C 1
ATOM 4206 O O . GLU A 1 546 ? 14.624 -12.633 -22.257 1.00 91.94 546 GLU A O 1
ATOM 4211 N N . GLY A 1 547 ? 13.112 -13.330 -23.769 1.00 92.12 547 GLY A N 1
ATOM 4212 C CA . GLY A 1 547 ? 14.076 -13.510 -24.856 1.00 92.12 547 GLY A CA 1
ATOM 4213 C C . GLY A 1 547 ? 14.551 -12.181 -25.445 1.00 92.12 547 GLY A C 1
ATOM 4214 O O . GLY A 1 547 ? 15.747 -11.989 -25.652 1.00 92.12 547 GLY A O 1
ATOM 4215 N N . LYS A 1 548 ? 13.642 -11.221 -25.646 1.00 95.19 548 LYS A N 1
ATOM 4216 C CA . LYS A 1 548 ? 13.953 -9.860 -26.116 1.00 95.19 548 LYS A CA 1
ATOM 4217 C C . LYS A 1 548 ? 14.908 -9.140 -25.178 1.00 95.19 548 LYS A C 1
ATOM 4219 O O . LYS A 1 548 ? 15.906 -8.592 -25.643 1.00 95.19 548 LYS A O 1
ATOM 4224 N N . LEU A 1 549 ? 14.649 -9.195 -23.869 1.00 94.69 549 LEU A N 1
ATOM 4225 C CA . LEU A 1 549 ? 15.566 -8.645 -22.879 1.00 94.69 549 LEU A CA 1
ATOM 4226 C C . LEU A 1 549 ? 16.927 -9.348 -22.959 1.00 94.69 549 LEU A C 1
ATOM 4228 O O . LEU A 1 549 ? 17.940 -8.665 -23.057 1.00 94.69 549 LEU A O 1
ATOM 4232 N N . ALA A 1 550 ? 16.973 -10.683 -23.012 1.00 91.75 550 ALA A N 1
ATOM 4233 C CA . ALA A 1 550 ? 18.233 -11.418 -23.149 1.00 91.75 550 ALA A CA 1
ATOM 4234 C C . ALA A 1 550 ? 19.055 -10.991 -24.383 1.00 91.75 550 ALA A C 1
ATOM 4236 O O . ALA A 1 550 ? 20.265 -10.798 -24.275 1.00 91.75 550 ALA A O 1
ATOM 4237 N N . VAL A 1 551 ? 18.404 -10.762 -25.529 1.00 93.56 551 VAL A N 1
ATOM 4238 C CA . VAL A 1 551 ? 19.039 -10.277 -26.768 1.00 93.56 551 VAL A CA 1
ATOM 4239 C C . VAL A 1 551 ? 19.522 -8.828 -26.664 1.00 93.56 551 VAL A C 1
ATOM 4241 O O . VAL A 1 551 ? 20.650 -8.534 -27.059 1.00 93.56 551 VAL A O 1
ATOM 4244 N N . ALA A 1 552 ? 18.725 -7.924 -26.092 1.00 94.88 552 ALA A N 1
ATOM 4245 C CA . ALA A 1 552 ? 19.153 -6.546 -25.850 1.00 94.88 552 ALA A CA 1
ATOM 4246 C C . ALA A 1 552 ? 20.347 -6.486 -24.881 1.00 94.88 552 ALA A C 1
ATOM 4248 O O . ALA A 1 552 ? 21.312 -5.758 -25.112 1.00 94.88 552 ALA A O 1
ATOM 4249 N N . LEU A 1 553 ? 20.336 -7.320 -23.835 1.00 92.25 553 LEU A N 1
ATOM 4250 C CA . LEU A 1 553 ? 21.474 -7.478 -22.936 1.00 92.25 553 LEU A CA 1
ATOM 4251 C C . LEU A 1 553 ? 22.684 -8.100 -23.666 1.00 92.25 553 LEU A C 1
ATOM 4253 O O . LEU A 1 553 ? 23.818 -7.679 -23.426 1.00 92.25 553 LEU A O 1
ATOM 4257 N N . ALA A 1 554 ? 22.489 -9.074 -24.567 1.00 91.19 554 ALA A N 1
ATOM 4258 C CA . ALA A 1 554 ? 23.549 -9.652 -25.406 1.00 91.19 554 ALA A CA 1
ATOM 4259 C C . ALA A 1 554 ? 24.262 -8.582 -26.246 1.00 91.19 554 ALA A C 1
ATOM 4261 O O . ALA A 1 554 ? 25.494 -8.533 -26.229 1.00 91.19 554 ALA A O 1
ATOM 4262 N N . ALA A 1 555 ? 23.508 -7.668 -26.865 1.00 93.25 555 ALA A N 1
ATOM 4263 C CA . ALA A 1 555 ? 24.061 -6.535 -27.604 1.00 93.25 555 ALA A CA 1
ATOM 4264 C C . ALA A 1 555 ? 25.004 -5.669 -26.743 1.00 93.25 555 ALA A C 1
ATOM 4266 O O . ALA A 1 555 ? 26.087 -5.326 -27.208 1.00 93.25 555 ALA A O 1
ATOM 4267 N N . VAL A 1 556 ? 24.680 -5.395 -25.470 1.00 92.38 556 VAL A N 1
ATOM 4268 C CA . VAL A 1 556 ? 25.572 -4.628 -24.566 1.00 92.38 556 VAL A CA 1
ATOM 4269 C C . VAL A 1 556 ? 26.938 -5.305 -24.371 1.00 92.38 556 VAL A C 1
ATOM 4271 O O . VAL A 1 556 ? 27.961 -4.622 -24.358 1.00 92.38 556 VAL A O 1
ATOM 4274 N N . SER A 1 557 ? 26.989 -6.638 -24.270 1.00 89.38 557 SER A N 1
ATOM 4275 C CA . SER A 1 557 ? 28.269 -7.366 -24.174 1.00 89.38 557 SER A CA 1
ATOM 4276 C C . SER A 1 557 ? 29.082 -7.293 -25.464 1.00 89.38 557 SER A C 1
ATOM 4278 O O . SER A 1 557 ? 30.307 -7.199 -25.406 1.00 89.38 557 SER A O 1
ATOM 4280 N N . GLN A 1 558 ? 28.423 -7.302 -26.626 1.00 91.44 558 GLN A N 1
ATOM 4281 C CA . GLN A 1 558 ? 29.109 -7.115 -27.905 1.00 91.44 558 GLN A CA 1
ATOM 4282 C C . GLN A 1 558 ? 29.655 -5.678 -28.025 1.00 91.44 558 GLN A C 1
ATOM 4284 O O . GLN A 1 558 ? 30.806 -5.507 -28.412 1.00 91.44 558 GLN A O 1
ATOM 4289 N N . ILE A 1 559 ? 28.921 -4.664 -27.552 1.00 91.69 559 ILE A N 1
ATOM 4290 C CA . ILE A 1 559 ? 29.412 -3.275 -27.485 1.00 91.69 559 ILE A CA 1
ATOM 4291 C C . ILE A 1 559 ? 30.663 -3.163 -26.580 1.00 91.69 559 ILE A C 1
ATOM 4293 O O . ILE A 1 559 ? 31.634 -2.524 -26.974 1.00 91.69 559 ILE A O 1
ATOM 4297 N N . ASP A 1 560 ? 30.712 -3.826 -25.413 1.00 88.62 560 ASP A N 1
ATOM 4298 C CA . ASP A 1 560 ? 31.920 -3.866 -24.550 1.00 88.62 560 ASP A CA 1
ATOM 4299 C C . ASP A 1 560 ? 33.094 -4.661 -25.154 1.00 88.62 560 ASP A C 1
ATOM 4301 O O . ASP A 1 560 ? 34.260 -4.392 -24.857 1.00 88.62 560 ASP A O 1
ATOM 4305 N N . LYS A 1 561 ? 32.804 -5.634 -26.020 1.00 87.88 561 LYS A N 1
ATOM 4306 C CA . LYS A 1 561 ? 33.804 -6.419 -26.753 1.00 87.88 561 LYS A CA 1
ATOM 4307 C C . LYS A 1 561 ? 34.428 -5.637 -27.911 1.00 87.88 561 LYS A C 1
ATOM 4309 O O . LYS A 1 561 ? 35.637 -5.760 -28.113 1.00 87.88 561 LYS A O 1
ATOM 4314 N N . ASP A 1 562 ? 33.630 -4.854 -28.633 1.00 86.69 562 ASP A N 1
ATOM 4315 C CA . ASP A 1 562 ? 34.082 -4.050 -29.774 1.00 86.69 562 ASP A CA 1
ATOM 4316 C C . ASP A 1 562 ? 34.681 -2.698 -29.342 1.00 86.69 562 ASP A C 1
ATOM 4318 O O . ASP A 1 562 ? 35.471 -2.095 -30.075 1.00 86.69 562 ASP A O 1
ATOM 4322 N N . ASN A 1 563 ? 34.382 -2.237 -28.122 1.00 81.06 563 ASN A N 1
ATOM 4323 C CA . ASN A 1 563 ? 35.030 -1.073 -27.529 1.00 81.06 563 ASN A CA 1
ATOM 4324 C C . ASN A 1 563 ? 36.498 -1.366 -27.164 1.00 81.06 563 ASN A C 1
ATOM 4326 O O . ASN A 1 563 ? 36.841 -2.344 -26.499 1.00 81.06 563 ASN A O 1
ATOM 4330 N N . THR A 1 564 ? 37.390 -0.445 -27.535 1.00 66.81 564 THR A N 1
ATOM 4331 C CA . THR A 1 564 ? 38.810 -0.482 -27.144 1.00 66.81 564 THR A CA 1
ATOM 4332 C C . THR A 1 564 ? 39.038 -0.451 -25.625 1.00 66.81 564 THR A C 1
ATOM 4334 O O . THR A 1 564 ? 40.054 -0.964 -25.148 1.00 66.81 564 THR A O 1
ATOM 4337 N N . ASN A 1 565 ? 38.096 0.106 -24.858 1.00 60.34 565 ASN A N 1
ATOM 4338 C CA . ASN A 1 565 ? 38.106 0.156 -23.399 1.00 60.34 565 ASN A CA 1
ATOM 4339 C C . ASN A 1 565 ? 37.171 -0.923 -22.826 1.00 60.34 565 ASN A C 1
ATOM 4341 O O . ASN A 1 565 ? 36.019 -0.640 -22.514 1.00 60.34 565 ASN A O 1
ATOM 4345 N N . ARG A 1 566 ? 37.689 -2.150 -22.656 1.00 66.81 566 ARG A N 1
ATOM 4346 C CA . ARG A 1 566 ? 36.968 -3.357 -22.177 1.00 66.81 566 ARG A CA 1
ATOM 4347 C C . ARG A 1 566 ? 36.552 -3.289 -20.691 1.00 66.81 566 ARG A C 1
ATOM 4349 O O . ARG A 1 566 ? 36.988 -4.104 -19.872 1.00 66.81 566 ARG A O 1
ATOM 4356 N N . VAL A 1 567 ? 35.806 -2.254 -20.311 1.00 74.94 567 VAL A N 1
ATOM 4357 C CA . VAL A 1 567 ? 35.320 -1.989 -18.952 1.00 74.94 567 VAL A CA 1
ATOM 4358 C C . VAL A 1 567 ? 33.866 -1.536 -19.035 1.00 74.94 567 VAL A C 1
ATOM 4360 O O . VAL A 1 567 ? 33.581 -0.353 -19.202 1.00 74.94 567 VAL A O 1
ATOM 4363 N N . ILE A 1 568 ? 32.957 -2.481 -18.814 1.00 77.94 568 ILE A N 1
ATOM 4364 C CA . ILE A 1 568 ? 31.497 -2.330 -18.894 1.00 77.94 568 ILE A CA 1
ATOM 4365 C C . ILE A 1 568 ? 30.913 -1.086 -18.188 1.00 77.94 568 ILE A C 1
ATOM 4367 O O . ILE A 1 568 ? 29.919 -0.539 -18.652 1.00 77.94 568 ILE A O 1
ATOM 4371 N N . THR A 1 569 ? 31.529 -0.569 -17.115 1.00 80.38 569 THR A N 1
ATOM 4372 C CA . THR A 1 569 ? 31.116 0.707 -16.488 1.00 80.38 569 THR A CA 1
ATOM 4373 C C . THR A 1 569 ? 31.291 1.915 -17.416 1.00 80.38 569 THR A C 1
ATOM 4375 O O . THR A 1 569 ? 30.457 2.813 -17.407 1.00 80.38 569 THR A O 1
ATOM 4378 N N . LEU A 1 570 ? 32.366 1.957 -18.211 1.00 83.88 570 LEU A N 1
ATOM 4379 C CA . LEU A 1 570 ? 32.579 3.014 -19.203 1.00 83.88 570 LEU A CA 1
ATOM 4380 C C . LEU A 1 570 ? 31.562 2.882 -20.335 1.00 83.88 570 LEU A C 1
ATOM 4382 O O . LEU A 1 570 ? 30.944 3.870 -20.696 1.00 83.88 570 LEU A O 1
ATOM 4386 N N . VAL A 1 571 ? 31.315 1.657 -20.804 1.00 87.50 571 VAL A N 1
ATOM 4387 C CA . VAL A 1 571 ? 30.332 1.356 -21.858 1.00 87.50 571 VAL A CA 1
ATOM 4388 C C . VAL A 1 571 ? 28.914 1.761 -21.449 1.00 87.50 571 VAL A C 1
ATOM 4390 O O . VAL A 1 571 ? 28.195 2.350 -22.246 1.00 87.50 571 VAL A O 1
ATOM 4393 N N . ILE A 1 572 ? 28.516 1.510 -20.197 1.00 88.75 572 ILE A N 1
ATOM 4394 C CA . ILE A 1 572 ? 27.230 1.970 -19.647 1.00 88.75 572 ILE A CA 1
ATOM 4395 C C . ILE A 1 572 ? 27.143 3.500 -19.662 1.00 88.75 572 ILE A C 1
ATOM 4397 O O . ILE A 1 572 ? 26.142 4.041 -20.122 1.00 88.75 572 ILE A O 1
ATOM 4401 N N . ASN A 1 573 ? 28.185 4.204 -19.216 1.00 88.06 573 ASN A N 1
ATOM 4402 C CA . ASN A 1 573 ? 28.187 5.669 -19.195 1.00 88.06 573 ASN A CA 1
ATOM 4403 C C . ASN A 1 573 ? 28.218 6.266 -20.619 1.00 88.06 573 ASN A C 1
ATOM 4405 O O . ASN A 1 573 ? 27.508 7.227 -20.897 1.00 88.06 573 ASN A O 1
ATOM 4409 N N . GLU A 1 574 ? 28.980 5.666 -21.538 1.00 89.25 574 GLU A N 1
ATOM 4410 C CA . GLU A 1 574 ? 28.986 6.017 -22.963 1.00 89.25 574 GLU A CA 1
ATOM 4411 C C . GLU A 1 574 ? 27.597 5.804 -23.588 1.00 89.25 574 GLU A C 1
ATOM 4413 O O . GLU A 1 574 ? 27.153 6.643 -24.365 1.00 89.25 574 GLU A O 1
ATOM 4418 N N . LEU A 1 575 ? 26.867 4.745 -23.208 1.00 91.31 575 LEU A N 1
ATOM 4419 C CA . LEU A 1 575 ? 25.484 4.504 -23.639 1.00 91.31 575 LEU A CA 1
ATOM 4420 C C . LEU A 1 575 ? 24.472 5.488 -23.027 1.00 91.31 575 LEU A C 1
ATOM 4422 O O . LEU A 1 575 ? 23.533 5.858 -23.721 1.00 91.31 575 LEU A O 1
ATOM 4426 N N . VAL A 1 576 ? 24.667 5.956 -21.788 1.00 90.19 576 VAL A N 1
ATOM 4427 C CA . VAL A 1 576 ? 23.843 7.020 -21.168 1.00 90.19 576 VAL A CA 1
ATOM 4428 C C . VAL A 1 576 ? 23.989 8.357 -21.909 1.00 90.19 576 VAL A C 1
ATOM 4430 O O . VAL A 1 576 ? 23.019 9.104 -22.028 1.00 90.19 576 VAL A O 1
ATOM 4433 N N . GLU A 1 577 ? 25.178 8.667 -22.434 1.00 89.69 577 GLU A N 1
ATOM 4434 C CA . GLU A 1 577 ? 25.419 9.880 -23.234 1.00 89.69 577 GLU A CA 1
ATOM 4435 C C . GLU A 1 577 ? 25.082 9.704 -24.733 1.00 89.69 577 GLU A C 1
ATOM 4437 O O . GLU A 1 577 ? 24.948 10.691 -25.465 1.00 89.69 577 GLU A O 1
ATOM 4442 N N . ASN A 1 578 ? 24.917 8.464 -25.209 1.00 90.56 578 ASN A N 1
ATOM 4443 C CA . ASN A 1 578 ? 24.712 8.144 -26.621 1.00 90.56 578 ASN A CA 1
ATOM 4444 C C . ASN A 1 578 ? 23.317 8.557 -27.119 1.00 90.56 578 ASN A C 1
ATOM 4446 O O . ASN A 1 578 ? 22.290 8.115 -26.610 1.00 90.56 578 ASN A O 1
ATOM 4450 N N . LYS A 1 579 ? 23.270 9.360 -28.187 1.00 90.31 579 LYS A N 1
ATOM 4451 C CA . LYS A 1 579 ? 22.012 9.790 -28.821 1.00 90.31 579 LYS A CA 1
ATOM 4452 C C . LYS A 1 579 ? 21.523 8.857 -29.935 1.00 90.31 579 LYS A C 1
ATOM 4454 O O . LYS A 1 579 ? 20.407 9.060 -30.410 1.00 90.31 579 LYS A O 1
ATOM 4459 N N . ASP A 1 580 ? 22.307 7.853 -30.333 1.00 92.31 580 ASP A N 1
ATOM 4460 C CA . ASP A 1 580 ? 21.932 6.782 -31.269 1.00 92.31 580 ASP A CA 1
ATOM 4461 C C . ASP A 1 580 ? 22.223 5.386 -30.686 1.00 92.31 580 ASP A C 1
ATOM 4463 O O . ASP A 1 580 ? 22.961 4.566 -31.247 1.00 92.31 580 ASP A O 1
ATOM 4467 N N . ILE A 1 581 ? 21.621 5.101 -29.528 1.00 92.75 581 ILE A N 1
ATOM 4468 C CA . ILE A 1 581 ? 21.600 3.747 -28.953 1.00 92.75 581 ILE A CA 1
ATOM 4469 C C . ILE A 1 581 ? 21.009 2.762 -29.975 1.00 92.75 581 ILE A C 1
ATOM 4471 O O . ILE A 1 581 ? 21.576 1.693 -30.183 1.00 92.75 581 ILE A O 1
ATOM 4475 N N . THR A 1 582 ? 19.958 3.157 -30.700 1.00 93.19 582 THR A N 1
ATOM 4476 C CA . THR A 1 582 ? 19.304 2.369 -31.756 1.00 93.19 582 THR A CA 1
ATOM 4477 C C . THR A 1 582 ? 20.266 1.842 -32.824 1.00 93.19 582 THR A C 1
ATOM 4479 O O . THR A 1 582 ? 20.324 0.633 -33.061 1.00 93.19 582 THR A O 1
ATOM 4482 N N . GLY A 1 583 ? 21.057 2.710 -33.460 1.00 93.00 583 GLY A N 1
ATOM 4483 C CA . GLY A 1 583 ? 22.056 2.319 -34.455 1.00 93.00 583 GLY A CA 1
ATOM 4484 C C . GLY A 1 583 ? 23.187 1.491 -33.848 1.00 93.00 583 GLY A C 1
ATOM 4485 O O . GLY A 1 583 ? 23.622 0.507 -34.447 1.00 93.00 583 GLY A O 1
ATOM 4486 N N . THR A 1 584 ? 23.596 1.825 -32.621 1.00 94.06 584 THR A N 1
ATOM 4487 C CA . THR A 1 584 ? 24.648 1.111 -31.877 1.00 94.06 584 THR A CA 1
ATOM 4488 C C . THR A 1 584 ? 24.237 -0.334 -31.558 1.00 94.06 584 THR A C 1
ATOM 4490 O O . THR A 1 584 ? 24.986 -1.271 -31.833 1.00 94.06 584 THR A O 1
ATOM 4493 N N . VAL A 1 585 ? 23.018 -0.541 -31.051 1.00 94.62 585 VAL A N 1
ATOM 4494 C CA . VAL A 1 585 ? 22.440 -1.863 -30.758 1.00 94.62 585 VAL A CA 1
ATOM 4495 C C . VAL A 1 585 ? 22.201 -2.648 -32.047 1.00 94.62 585 VAL A C 1
ATOM 4497 O O . VAL A 1 585 ? 22.514 -3.836 -32.105 1.00 94.62 585 VAL A O 1
ATOM 4500 N N . LYS A 1 586 ? 21.717 -2.001 -33.116 1.00 94.38 586 LYS A N 1
ATOM 4501 C CA . LYS A 1 586 ? 21.539 -2.647 -34.426 1.00 94.38 586 LYS A CA 1
ATOM 4502 C C . LYS A 1 586 ? 22.856 -3.169 -35.000 1.00 94.38 586 LYS A C 1
ATOM 4504 O O . LYS A 1 586 ? 22.877 -4.286 -35.509 1.00 94.38 586 LYS A O 1
ATOM 4509 N N . GLN A 1 587 ? 23.938 -2.399 -34.886 1.00 93.69 587 GLN A N 1
ATOM 4510 C CA . GLN A 1 587 ? 25.272 -2.832 -35.301 1.00 93.69 587 GLN A CA 1
ATOM 4511 C C . GLN A 1 587 ? 25.759 -4.009 -34.439 1.00 93.69 587 GLN A C 1
ATOM 4513 O O . GLN A 1 587 ? 26.095 -5.056 -34.982 1.00 93.69 587 GLN A O 1
ATOM 4518 N N . ALA A 1 588 ? 25.651 -3.914 -33.111 1.00 93.31 588 ALA A N 1
ATOM 4519 C CA . ALA A 1 588 ? 26.025 -4.997 -32.199 1.00 93.31 588 ALA A CA 1
ATOM 4520 C C . ALA A 1 588 ? 25.258 -6.317 -32.446 1.00 93.31 588 ALA A C 1
ATOM 4522 O O . ALA A 1 588 ? 25.831 -7.399 -32.332 1.00 93.31 588 ALA A O 1
ATOM 4523 N N . LEU A 1 589 ? 23.977 -6.262 -32.833 1.00 93.19 589 LEU A N 1
ATOM 4524 C CA . LEU A 1 589 ? 23.203 -7.457 -33.204 1.00 93.19 589 LEU A CA 1
ATOM 4525 C C . LEU A 1 589 ? 23.664 -8.087 -34.531 1.00 93.19 589 LEU A C 1
ATOM 4527 O O . LEU A 1 589 ? 23.582 -9.307 -34.681 1.00 93.19 589 LEU A O 1
ATOM 4531 N N . ILE A 1 590 ? 24.174 -7.286 -35.472 1.00 91.88 590 ILE A N 1
ATOM 4532 C CA . ILE A 1 590 ? 24.824 -7.778 -36.697 1.00 91.88 590 ILE A CA 1
ATOM 4533 C C . ILE A 1 590 ? 26.175 -8.419 -36.348 1.00 91.88 590 ILE A C 1
ATOM 4535 O O . ILE A 1 590 ? 26.477 -9.515 -36.823 1.00 91.88 590 ILE A O 1
ATOM 4539 N N . ASP A 1 591 ? 26.961 -7.781 -35.479 1.00 91.62 591 ASP A N 1
ATOM 4540 C CA . ASP A 1 591 ? 28.293 -8.260 -35.110 1.00 91.62 591 ASP A CA 1
ATOM 4541 C C . ASP A 1 591 ? 28.248 -9.546 -34.270 1.00 91.62 591 ASP A C 1
ATOM 4543 O O . ASP A 1 591 ? 29.077 -10.426 -34.492 1.00 91.62 591 ASP A O 1
ATOM 4547 N N . ILE A 1 592 ? 27.242 -9.750 -33.404 1.00 89.56 592 ILE A N 1
ATOM 4548 C CA . ILE A 1 592 ? 27.028 -11.052 -32.734 1.00 89.56 592 ILE A CA 1
ATOM 4549 C C . ILE A 1 592 ? 26.852 -12.177 -33.762 1.00 89.56 592 ILE A C 1
ATOM 4551 O O . ILE A 1 592 ? 27.525 -13.206 -33.663 1.00 89.56 592 ILE A O 1
ATOM 4555 N N . ALA A 1 593 ? 25.983 -11.976 -34.758 1.00 86.06 593 ALA A N 1
ATOM 4556 C CA . ALA A 1 593 ? 25.715 -12.969 -35.796 1.00 86.06 593 ALA A CA 1
ATOM 4557 C C . ALA A 1 593 ? 26.937 -13.218 -36.705 1.00 86.06 593 ALA A C 1
ATOM 4559 O O . ALA A 1 593 ? 27.120 -14.328 -37.202 1.00 86.06 593 ALA A O 1
ATOM 4560 N N . GLY A 1 594 ? 27.787 -12.205 -36.906 1.00 85.25 594 GLY A N 1
ATOM 4561 C CA . GLY A 1 594 ? 28.994 -12.285 -37.733 1.00 85.25 594 GLY A CA 1
ATOM 4562 C C . GLY A 1 594 ? 30.287 -12.698 -37.013 1.00 85.25 594 GLY A C 1
ATOM 4563 O O . GLY A 1 594 ? 31.298 -12.894 -37.685 1.00 85.25 594 GLY A O 1
ATOM 4564 N N . SER A 1 595 ? 30.316 -12.800 -35.678 1.00 83.56 595 SER A N 1
ATOM 4565 C CA . SER A 1 595 ? 31.582 -12.927 -34.940 1.00 83.56 595 SER A CA 1
ATOM 4566 C C . SER A 1 595 ? 32.082 -14.367 -34.787 1.00 83.56 595 SER A C 1
ATOM 4568 O O . SER A 1 595 ? 31.523 -15.159 -34.027 1.00 83.56 595 SER A O 1
ATOM 4570 N N . ASP A 1 596 ? 33.259 -14.657 -35.350 1.00 78.94 596 ASP A N 1
ATOM 4571 C CA . ASP A 1 596 ? 34.047 -15.883 -35.101 1.00 78.94 596 ASP A CA 1
ATOM 4572 C C . ASP A 1 596 ? 34.467 -16.084 -33.622 1.00 78.94 596 ASP A C 1
ATOM 4574 O O . ASP A 1 596 ? 35.087 -17.091 -33.283 1.00 78.94 596 ASP A O 1
ATOM 4578 N N . THR A 1 597 ? 34.185 -15.121 -32.732 1.00 81.50 597 THR A N 1
ATOM 4579 C CA . THR A 1 597 ? 34.625 -15.126 -31.319 1.00 81.50 597 THR A CA 1
ATOM 4580 C C . THR A 1 597 ? 33.494 -15.025 -30.293 1.00 81.50 597 THR A C 1
ATOM 4582 O O . THR A 1 597 ? 33.767 -15.075 -29.096 1.00 81.50 597 THR A O 1
ATOM 4585 N N . THR A 1 598 ? 32.236 -14.894 -30.728 1.00 85.62 598 THR A N 1
ATOM 4586 C CA . THR A 1 598 ? 31.073 -15.093 -29.843 1.00 85.62 598 THR A CA 1
ATOM 4587 C C . THR A 1 598 ? 30.816 -16.598 -29.689 1.00 85.62 598 THR A C 1
ATOM 4589 O O . THR A 1 598 ? 30.932 -17.298 -30.698 1.00 85.62 598 THR A O 1
ATOM 4592 N N . PRO A 1 599 ? 30.470 -17.115 -28.489 1.00 88.94 599 PRO A N 1
ATOM 4593 C CA . PRO A 1 599 ? 30.096 -18.520 -28.311 1.00 88.94 599 PRO A CA 1
ATOM 4594 C C . PRO A 1 599 ? 28.977 -18.941 -29.271 1.00 88.94 599 PRO A C 1
ATOM 4596 O O . PRO A 1 599 ? 28.038 -18.178 -29.509 1.00 88.94 599 PRO A O 1
ATOM 4599 N N . GLU A 1 600 ? 29.071 -20.147 -29.830 1.00 87.56 600 GLU A N 1
ATOM 4600 C CA . GLU A 1 600 ? 28.123 -20.608 -30.854 1.00 87.56 600 GLU A CA 1
ATOM 4601 C C . GLU A 1 600 ? 26.735 -20.844 -30.243 1.00 87.56 600 GLU A C 1
ATOM 4603 O O . GLU A 1 600 ? 25.724 -20.489 -30.843 1.00 87.56 600 GLU A O 1
ATOM 4608 N N . GLU A 1 601 ? 26.706 -21.317 -28.994 1.00 87.44 601 GLU A N 1
ATOM 4609 C CA . GLU A 1 601 ? 25.511 -21.476 -28.168 1.00 87.44 601 GLU A CA 1
ATOM 4610 C C . GLU A 1 601 ? 24.705 -20.171 -28.078 1.00 87.44 601 GLU A C 1
ATOM 4612 O O . GLU A 1 601 ? 23.485 -20.187 -28.213 1.00 87.44 601 GLU A O 1
ATOM 4617 N N . VAL A 1 602 ? 25.380 -19.025 -27.916 1.00 88.44 602 VAL A N 1
ATOM 4618 C CA . VAL A 1 602 ? 24.722 -17.711 -27.840 1.00 88.44 602 VAL A CA 1
ATOM 4619 C C . VAL A 1 602 ? 24.112 -17.335 -29.186 1.00 88.44 602 VAL A C 1
ATOM 4621 O O . VAL A 1 602 ? 22.985 -16.847 -29.218 1.00 88.44 602 VAL A O 1
ATOM 4624 N N . LYS A 1 603 ? 24.813 -17.580 -30.301 1.00 88.56 603 LYS A N 1
ATOM 4625 C CA . LYS A 1 603 ? 24.292 -17.290 -31.648 1.00 88.56 603 LYS A CA 1
ATOM 4626 C C . LYS A 1 603 ? 23.049 -18.125 -31.944 1.00 88.56 603 LYS A C 1
ATOM 4628 O O . LYS A 1 603 ? 22.016 -17.553 -32.289 1.00 88.56 603 LYS A O 1
ATOM 4633 N N . GLU A 1 604 ? 23.137 -19.446 -31.762 1.00 87.62 604 GLU A N 1
ATOM 4634 C CA . GLU A 1 604 ? 22.019 -20.374 -31.973 1.00 87.62 604 GLU A CA 1
ATOM 4635 C C . GLU A 1 604 ? 20.824 -20.020 -31.072 1.00 87.62 604 GLU A C 1
ATOM 4637 O O . GLU A 1 604 ? 19.682 -20.014 -31.535 1.00 87.62 604 GLU A O 1
ATOM 4642 N N . ASN A 1 605 ? 21.075 -19.650 -29.810 1.00 88.88 605 ASN A N 1
ATOM 4643 C CA . ASN A 1 605 ? 20.023 -19.259 -28.875 1.00 88.88 605 ASN A CA 1
ATOM 4644 C C . ASN A 1 605 ? 19.342 -17.925 -29.231 1.00 88.88 605 ASN A C 1
ATOM 4646 O O . ASN A 1 605 ? 18.176 -17.770 -28.864 1.00 88.88 605 ASN A O 1
ATOM 4650 N N . ILE A 1 606 ? 20.006 -16.970 -29.907 1.00 88.88 606 ILE A N 1
ATOM 4651 C CA . ILE A 1 606 ? 19.430 -15.632 -30.164 1.00 88.88 606 ILE A CA 1
ATOM 4652 C C . ILE A 1 606 ? 19.047 -15.310 -31.612 1.00 88.88 606 ILE A C 1
ATOM 4654 O O . ILE A 1 606 ? 18.296 -14.353 -31.796 1.00 88.88 606 ILE A O 1
ATOM 4658 N N . GLU A 1 607 ? 19.517 -16.043 -32.629 1.00 86.88 607 GLU A N 1
ATOM 4659 C CA . GLU A 1 607 ? 19.404 -15.653 -34.054 1.00 86.88 607 GLU A CA 1
ATOM 4660 C C . GLU A 1 607 ? 17.990 -15.179 -34.449 1.00 86.88 607 GLU A C 1
ATOM 4662 O O . GLU A 1 607 ? 17.813 -14.089 -34.997 1.00 86.88 607 GLU A O 1
ATOM 4667 N N . THR A 1 608 ? 16.961 -15.960 -34.101 1.00 85.75 608 THR A N 1
ATOM 4668 C CA . THR A 1 608 ? 15.557 -15.648 -34.433 1.00 85.75 608 THR A CA 1
ATOM 4669 C C . THR A 1 608 ? 15.065 -14.359 -33.761 1.00 85.75 608 THR A C 1
ATOM 4671 O O . THR A 1 608 ? 14.349 -13.567 -34.375 1.00 85.75 608 THR A O 1
ATOM 4674 N N . VAL A 1 609 ? 15.462 -14.119 -32.511 1.00 91.19 609 VAL A N 1
ATOM 4675 C CA . VAL A 1 609 ? 15.014 -12.964 -31.716 1.00 91.19 609 VAL A CA 1
ATOM 4676 C C . VAL A 1 609 ? 15.806 -11.707 -32.081 1.00 91.19 609 VAL A C 1
ATOM 4678 O O . VAL A 1 609 ? 15.236 -10.621 -32.153 1.00 91.19 609 VAL A O 1
ATOM 4681 N N . ALA A 1 610 ? 17.090 -11.846 -32.421 1.00 91.88 610 ALA A N 1
ATOM 4682 C CA . ALA A 1 610 ? 17.912 -10.759 -32.947 1.00 91.88 610 ALA A CA 1
ATOM 4683 C C . ALA A 1 610 ? 17.336 -10.178 -34.250 1.00 91.88 610 ALA A C 1
ATOM 4685 O O . ALA A 1 610 ? 17.359 -8.961 -34.431 1.00 91.88 610 ALA A O 1
ATOM 4686 N N . VAL A 1 611 ? 16.756 -11.009 -35.126 1.00 90.81 611 VAL A N 1
ATOM 4687 C CA . VAL A 1 611 ? 16.040 -10.547 -36.332 1.00 90.81 611 VAL A CA 1
ATOM 4688 C C . VAL A 1 611 ? 14.747 -9.796 -35.981 1.00 90.81 611 VAL A C 1
ATOM 4690 O O . VAL A 1 611 ? 14.440 -8.781 -36.613 1.00 90.81 611 VAL A O 1
ATOM 4693 N N . ALA A 1 612 ? 14.007 -10.233 -34.956 1.00 91.56 612 ALA A N 1
ATOM 4694 C CA . ALA A 1 612 ? 12.816 -9.524 -34.481 1.00 91.56 612 ALA A CA 1
ATOM 4695 C C . ALA A 1 612 ? 13.171 -8.136 -33.910 1.00 91.56 612 ALA A C 1
ATOM 4697 O O . ALA A 1 612 ? 12.600 -7.134 -34.340 1.00 91.56 612 ALA A O 1
ATOM 4698 N N . VAL A 1 613 ? 14.181 -8.046 -33.036 1.00 94.19 613 VAL A N 1
ATOM 4699 C CA . VAL A 1 613 ? 14.653 -6.769 -32.462 1.00 94.19 613 VAL A CA 1
ATOM 4700 C C . VAL A 1 613 ? 15.216 -5.838 -33.546 1.00 94.19 613 VAL A C 1
ATOM 4702 O O . VAL A 1 613 ? 14.862 -4.661 -33.591 1.00 94.19 613 VAL A O 1
ATOM 4705 N N . GLN A 1 614 ? 16.006 -6.347 -34.501 1.00 93.56 614 GLN A N 1
ATOM 4706 C CA . GLN A 1 614 ? 16.464 -5.555 -35.656 1.00 93.56 614 GLN A CA 1
ATOM 4707 C C . GLN A 1 614 ? 15.307 -5.032 -36.525 1.00 93.56 614 GLN A C 1
ATOM 4709 O O . GLN A 1 614 ? 15.431 -3.962 -37.131 1.00 93.56 614 GLN A O 1
ATOM 4714 N N . SER A 1 615 ? 14.181 -5.749 -36.580 1.00 92.88 615 SER A N 1
ATOM 4715 C CA . SER A 1 615 ? 12.973 -5.296 -37.276 1.00 92.88 615 SER A CA 1
ATOM 4716 C C . SER A 1 615 ? 12.313 -4.131 -36.530 1.00 92.88 615 SER A C 1
ATOM 4718 O O . SER A 1 615 ? 12.047 -3.104 -37.154 1.00 92.88 615 SER A O 1
ATOM 4720 N N . SER A 1 616 ? 12.160 -4.222 -35.203 1.00 93.69 616 SER A N 1
ATOM 4721 C CA . SER A 1 616 ? 11.683 -3.117 -34.351 1.00 93.69 616 SER A CA 1
ATOM 4722 C C . SER A 1 616 ? 12.557 -1.865 -34.479 1.00 93.69 616 SER A C 1
ATOM 4724 O O . SER A 1 616 ? 12.048 -0.783 -34.763 1.00 93.69 616 SER A O 1
ATOM 4726 N N . ILE A 1 617 ? 13.887 -2.007 -34.379 1.00 94.38 617 ILE A N 1
ATOM 4727 C CA . ILE A 1 617 ? 14.820 -0.877 -34.545 1.00 94.38 617 ILE A CA 1
ATOM 4728 C C . ILE A 1 617 ? 14.694 -0.257 -35.944 1.00 94.38 617 ILE A C 1
ATOM 4730 O O . ILE A 1 617 ? 14.853 0.951 -36.107 1.00 94.38 617 ILE A O 1
ATOM 4734 N N . THR A 1 618 ? 14.387 -1.050 -36.973 1.00 94.00 618 THR A N 1
ATOM 4735 C CA . THR A 1 618 ? 14.186 -0.527 -38.333 1.00 94.00 618 THR A CA 1
ATOM 4736 C C . THR A 1 618 ? 12.898 0.294 -38.443 1.00 94.00 618 THR A C 1
ATOM 4738 O O . THR A 1 618 ? 12.950 1.373 -39.023 1.00 94.00 618 THR A O 1
ATOM 4741 N N . ILE A 1 619 ? 11.798 -0.127 -37.806 1.00 92.50 619 ILE A N 1
ATOM 4742 C CA . ILE A 1 619 ? 10.560 0.672 -37.710 1.00 92.50 619 ILE A CA 1
ATOM 4743 C C . ILE A 1 619 ? 10.841 2.020 -37.027 1.00 92.50 619 ILE A C 1
ATOM 4745 O O . ILE A 1 619 ? 10.497 3.067 -37.576 1.00 92.50 619 ILE A O 1
ATOM 4749 N N . ILE A 1 620 ? 11.551 2.000 -35.893 1.00 92.25 620 ILE A N 1
ATOM 4750 C CA . ILE A 1 620 ? 11.979 3.212 -35.177 1.00 92.25 620 ILE A CA 1
ATOM 4751 C C . ILE A 1 620 ? 12.847 4.101 -36.084 1.00 92.25 620 ILE A C 1
ATOM 4753 O O . ILE A 1 620 ? 12.610 5.302 -36.190 1.00 92.25 620 ILE A O 1
ATOM 4757 N N . THR A 1 621 ? 13.812 3.521 -36.805 1.00 92.38 621 THR A N 1
ATOM 4758 C CA . THR A 1 621 ? 14.698 4.253 -37.731 1.00 92.38 621 THR A CA 1
ATOM 4759 C C . THR A 1 621 ? 13.919 4.918 -38.875 1.00 92.38 621 THR A C 1
ATOM 4761 O O . THR A 1 621 ? 14.242 6.041 -39.275 1.00 92.38 621 THR A O 1
ATOM 4764 N N . ASP A 1 622 ? 12.884 4.264 -39.404 1.00 92.69 622 ASP A N 1
ATOM 4765 C CA . ASP A 1 622 ? 12.033 4.807 -40.470 1.00 92.69 622 ASP A CA 1
ATOM 4766 C C . ASP A 1 622 ? 11.110 5.927 -39.948 1.00 92.69 622 ASP A C 1
ATOM 4768 O O . ASP A 1 622 ? 10.910 6.940 -40.629 1.00 92.69 622 ASP A O 1
ATOM 4772 N N . ALA A 1 623 ? 10.615 5.818 -38.711 1.00 91.69 623 ALA A N 1
ATOM 4773 C CA . ALA A 1 623 ? 9.849 6.872 -38.046 1.00 91.69 623 ALA A CA 1
ATOM 4774 C C . ALA A 1 623 ? 10.722 8.100 -37.702 1.00 91.69 623 ALA A C 1
ATOM 4776 O O . ALA A 1 623 ? 10.347 9.229 -38.026 1.00 91.69 623 ALA A O 1
ATOM 4777 N N . VAL A 1 624 ? 11.940 7.894 -37.184 1.00 91.94 624 VAL A N 1
ATOM 4778 C CA . VAL A 1 624 ? 12.972 8.938 -37.004 1.00 91.94 624 VAL A CA 1
ATOM 4779 C C . VAL A 1 624 ? 13.262 9.648 -38.333 1.00 91.94 624 VAL A C 1
ATOM 4781 O O . VAL A 1 624 ? 13.244 10.878 -38.406 1.00 91.94 624 VAL A O 1
ATOM 4784 N N . ASN A 1 625 ? 13.445 8.902 -39.429 1.00 90.81 625 ASN A N 1
ATOM 4785 C CA . ASN A 1 625 ? 13.631 9.493 -40.758 1.00 90.81 625 ASN A CA 1
ATOM 4786 C C . ASN A 1 625 ? 12.396 10.253 -41.265 1.00 90.81 625 ASN A C 1
ATOM 4788 O O . ASN A 1 625 ? 12.548 11.247 -41.982 1.00 90.81 625 ASN A O 1
ATOM 4792 N N . THR A 1 626 ? 11.192 9.838 -40.874 1.00 90.25 626 THR A N 1
ATOM 4793 C CA . THR A 1 626 ? 9.947 10.555 -41.178 1.00 90.25 626 THR A CA 1
ATOM 4794 C C . THR A 1 626 ? 9.902 11.897 -40.439 1.00 90.25 626 THR A C 1
ATOM 4796 O O . THR A 1 626 ? 9.731 12.927 -41.086 1.00 90.25 626 THR A O 1
ATOM 4799 N N . ILE A 1 627 ? 10.184 11.934 -39.130 1.00 88.44 627 ILE A N 1
ATOM 4800 C CA . ILE A 1 627 ? 10.283 13.179 -38.332 1.00 88.44 627 ILE A CA 1
ATOM 4801 C C . ILE A 1 627 ? 11.374 14.116 -38.879 1.00 88.44 627 ILE A C 1
ATOM 4803 O O . ILE A 1 627 ? 11.202 15.338 -38.934 1.00 88.44 627 ILE A O 1
ATOM 4807 N N . ARG A 1 628 ? 12.497 13.548 -39.333 1.00 88.25 628 ARG A N 1
ATOM 4808 C CA . ARG A 1 628 ? 13.618 14.295 -39.914 1.00 88.25 628 ARG A CA 1
ATOM 4809 C C . ARG A 1 628 ? 13.281 14.963 -41.252 1.00 88.25 628 ARG A C 1
ATOM 4811 O O . ARG A 1 628 ? 13.866 16.002 -41.557 1.00 88.25 628 ARG A O 1
ATOM 4818 N N . THR A 1 629 ? 12.394 14.371 -42.060 1.00 84.25 629 THR A N 1
ATOM 4819 C CA . THR A 1 629 ? 12.179 14.766 -43.471 1.00 84.25 629 THR A CA 1
ATOM 4820 C C . THR A 1 629 ? 10.789 15.306 -43.812 1.00 84.25 629 THR A C 1
ATOM 4822 O O . THR A 1 629 ? 10.653 15.973 -44.839 1.00 84.25 629 THR A O 1
ATOM 4825 N N . ALA A 1 630 ? 9.772 15.056 -42.988 1.00 79.12 630 ALA A N 1
ATOM 4826 C CA . ALA A 1 630 ? 8.431 15.596 -43.181 1.00 79.12 630 ALA A CA 1
ATOM 4827 C C . ALA A 1 630 ? 8.363 17.110 -42.906 1.00 79.12 630 ALA A C 1
ATOM 4829 O O . ALA A 1 630 ? 9.189 17.679 -42.188 1.00 79.12 630 ALA A O 1
ATOM 4830 N N . ASP A 1 631 ? 7.317 17.758 -43.427 1.00 75.88 631 ASP A N 1
ATOM 4831 C CA . ASP A 1 631 ? 6.882 19.048 -42.893 1.00 75.88 631 ASP A CA 1
ATOM 4832 C C . ASP A 1 631 ? 6.378 18.813 -41.464 1.00 75.88 631 ASP A C 1
ATOM 4834 O O . ASP A 1 631 ? 5.371 18.128 -41.261 1.00 75.88 631 ASP A O 1
ATOM 4838 N N . ALA A 1 632 ? 7.077 19.360 -40.468 1.00 68.94 632 ALA A N 1
ATOM 4839 C CA . ALA A 1 632 ? 6.730 19.146 -39.070 1.00 68.94 632 ALA A CA 1
ATOM 4840 C C . ALA A 1 632 ? 5.337 19.698 -38.713 1.00 68.94 632 ALA A C 1
ATOM 4842 O O . ALA A 1 632 ? 4.721 19.191 -37.784 1.00 68.94 632 ALA A O 1
ATOM 4843 N N . ALA A 1 633 ? 4.757 20.618 -39.498 1.00 66.00 633 ALA A N 1
ATOM 4844 C CA . ALA A 1 633 ? 3.352 21.013 -39.350 1.00 66.00 633 ALA A CA 1
ATOM 4845 C C . ALA A 1 633 ? 2.342 19.879 -39.653 1.00 66.00 633 ALA A C 1
ATOM 4847 O O . ALA A 1 633 ? 1.149 20.043 -39.400 1.00 66.00 633 ALA A O 1
ATOM 4848 N N . THR A 1 634 ? 2.804 18.743 -40.191 1.00 75.62 634 THR A N 1
ATOM 4849 C CA . THR A 1 634 ? 1.988 17.574 -40.567 1.00 75.62 634 THR A CA 1
ATOM 4850 C C . THR A 1 634 ? 2.270 16.312 -39.742 1.00 75.62 634 THR A C 1
ATOM 4852 O O . THR A 1 634 ? 1.614 15.295 -39.965 1.00 75.62 634 THR A O 1
ATOM 4855 N N . LEU A 1 635 ? 3.210 16.359 -38.788 1.00 85.81 635 LEU A N 1
ATOM 4856 C CA . LEU A 1 635 ? 3.525 15.221 -37.918 1.00 85.81 635 LEU A CA 1
ATOM 4857 C C . LEU A 1 635 ? 2.408 14.978 -36.893 1.00 85.81 635 LEU A C 1
ATOM 4859 O O . LEU A 1 635 ? 1.928 15.913 -36.249 1.00 85.81 635 LEU A O 1
ATOM 4863 N N . ALA A 1 636 ? 2.024 13.710 -36.743 1.00 87.19 636 ALA A N 1
ATOM 4864 C CA . ALA A 1 636 ? 1.050 13.231 -35.765 1.00 87.19 636 ALA A CA 1
ATOM 4865 C C . ALA A 1 636 ? 1.752 12.501 -34.605 1.00 87.19 636 ALA A C 1
ATOM 4867 O O . ALA A 1 636 ? 2.890 12.048 -34.752 1.00 87.19 636 ALA A O 1
ATOM 4868 N N . ILE A 1 637 ? 1.071 12.362 -33.465 1.00 84.19 637 ILE A N 1
ATOM 4869 C CA . ILE A 1 637 ? 1.622 11.771 -32.229 1.00 84.19 637 ILE A CA 1
ATOM 4870 C C . ILE A 1 637 ? 2.114 10.344 -32.480 1.00 84.19 637 ILE A C 1
ATOM 4872 O O . ILE A 1 637 ? 3.200 9.970 -32.052 1.00 84.19 637 ILE A O 1
ATOM 4876 N N . GLU A 1 638 ? 1.367 9.575 -33.268 1.00 87.31 638 GLU A N 1
ATOM 4877 C CA . GLU A 1 638 ? 1.693 8.203 -33.646 1.00 87.31 638 GLU A CA 1
ATOM 4878 C C . GLU A 1 638 ? 3.029 8.099 -34.399 1.00 87.31 638 GLU A C 1
ATOM 4880 O O . GLU A 1 638 ? 3.646 7.040 -34.395 1.00 87.31 638 GLU A O 1
ATOM 4885 N N . THR A 1 639 ? 3.511 9.187 -35.017 1.00 88.69 639 THR A N 1
ATOM 4886 C CA . THR A 1 639 ? 4.841 9.223 -35.655 1.00 88.69 639 THR A CA 1
ATOM 4887 C C . THR A 1 639 ? 5.962 9.382 -34.625 1.00 88.69 639 THR A C 1
ATOM 4889 O O . THR A 1 639 ? 7.035 8.818 -34.814 1.00 88.69 639 THR A O 1
ATOM 4892 N N . TYR A 1 640 ? 5.714 10.105 -33.527 1.00 87.75 640 TYR A N 1
ATOM 4893 C CA . TYR A 1 640 ? 6.640 10.216 -32.395 1.00 87.75 640 TYR A CA 1
ATOM 4894 C C . TYR A 1 640 ? 6.667 8.923 -31.570 1.00 87.75 640 TYR A C 1
ATOM 4896 O O . TYR A 1 640 ? 7.748 8.405 -31.300 1.00 87.75 640 TYR A O 1
ATOM 4904 N N . ILE A 1 641 ? 5.500 8.338 -31.279 1.00 86.50 641 ILE A N 1
ATOM 4905 C CA . ILE A 1 641 ? 5.397 7.040 -30.592 1.00 86.50 641 ILE A CA 1
ATOM 4906 C C . ILE A 1 641 ? 6.092 5.941 -31.411 1.00 86.50 641 ILE A C 1
ATOM 4908 O O . ILE A 1 641 ? 6.954 5.246 -30.885 1.00 86.50 641 ILE A O 1
ATOM 4912 N N . ALA A 1 642 ? 5.833 5.844 -32.723 1.00 88.06 642 ALA A N 1
ATOM 4913 C CA . ALA A 1 642 ? 6.525 4.884 -33.596 1.00 88.06 642 ALA A CA 1
ATOM 4914 C C . ALA A 1 642 ? 8.042 5.138 -33.739 1.00 88.06 642 ALA A C 1
ATOM 4916 O O . ALA A 1 642 ? 8.765 4.263 -34.214 1.00 88.06 642 ALA A O 1
ATOM 4917 N N . ALA A 1 643 ? 8.528 6.318 -33.340 1.00 88.25 643 ALA A N 1
ATOM 4918 C CA . ALA A 1 643 ? 9.945 6.655 -33.241 1.00 88.25 643 ALA A CA 1
ATOM 4919 C C . ALA A 1 643 ? 10.522 6.434 -31.828 1.00 88.25 643 ALA A C 1
ATOM 4921 O O . ALA A 1 643 ? 11.625 6.900 -31.564 1.00 88.25 643 ALA A O 1
ATOM 4922 N N . GLY A 1 644 ? 9.809 5.751 -30.924 1.00 84.12 644 GLY A N 1
ATOM 4923 C CA . GLY A 1 644 ? 10.284 5.448 -29.571 1.00 84.12 644 GLY A CA 1
ATOM 4924 C C . GLY A 1 644 ? 10.321 6.654 -28.625 1.00 84.12 644 GLY A C 1
ATOM 4925 O O . GLY A 1 644 ? 11.201 6.760 -27.762 1.00 84.12 644 GLY A O 1
ATOM 4926 N N . ILE A 1 645 ? 9.398 7.598 -28.820 1.00 86.00 645 ILE A N 1
ATOM 4927 C CA . ILE A 1 645 ? 9.248 8.797 -27.995 1.00 86.00 645 ILE A CA 1
ATOM 4928 C C . ILE A 1 645 ? 7.950 8.700 -27.188 1.00 86.00 645 ILE A C 1
ATOM 4930 O O . ILE A 1 645 ? 6.865 8.588 -27.758 1.00 86.00 645 ILE A O 1
ATOM 4934 N N . ILE A 1 646 ? 8.084 8.773 -25.864 1.00 77.75 646 ILE A N 1
ATOM 4935 C CA . ILE A 1 646 ? 6.971 8.890 -24.913 1.00 77.75 646 ILE A CA 1
ATOM 4936 C C . ILE A 1 646 ? 6.271 10.239 -25.162 1.00 77.75 646 ILE A C 1
ATOM 4938 O O . ILE A 1 646 ? 6.943 11.259 -25.337 1.00 77.75 646 ILE A O 1
ATOM 4942 N N . PHE A 1 647 ? 4.943 10.221 -25.307 1.00 72.50 647 PHE A N 1
ATOM 4943 C CA . PHE A 1 647 ? 4.151 11.374 -25.744 1.00 72.50 647 PHE A CA 1
ATOM 4944 C C . PHE A 1 647 ? 2.669 11.192 -25.384 1.00 72.50 647 PHE A C 1
ATOM 4946 O O . PHE A 1 647 ? 1.907 10.566 -26.126 1.00 72.50 647 PHE A O 1
ATOM 4953 N N . ASP A 1 648 ? 2.234 11.800 -24.285 1.00 57.12 648 ASP A N 1
ATOM 4954 C CA . ASP A 1 648 ? 0.986 11.388 -23.634 1.00 57.12 648 ASP A CA 1
ATOM 4955 C C . ASP A 1 648 ? -0.183 12.374 -23.810 1.00 57.12 648 ASP A C 1
ATOM 4957 O O . ASP A 1 648 ? -1.348 11.968 -23.796 1.00 57.12 648 ASP A O 1
ATOM 4961 N N . GLU A 1 649 ? 0.087 13.665 -24.060 1.00 62.94 649 GLU A N 1
ATOM 4962 C CA . GLU A 1 649 ? -0.959 14.687 -24.224 1.00 62.94 649 GLU A CA 1
ATOM 4963 C C . GLU A 1 649 ? -0.934 15.436 -25.576 1.00 62.94 649 GLU A C 1
ATOM 4965 O O . GLU A 1 649 ? -0.112 16.318 -25.842 1.00 62.94 649 GLU A O 1
ATOM 4970 N N . GLU A 1 650 ? -1.959 15.176 -26.400 1.00 67.62 650 GLU A N 1
ATOM 4971 C CA . GLU A 1 650 ? -2.207 15.785 -27.723 1.00 67.62 650 GLU A CA 1
ATOM 4972 C C . GLU A 1 650 ? -2.152 17.325 -27.737 1.00 67.62 650 GLU A C 1
ATOM 4974 O O . GLU A 1 650 ? -1.745 17.924 -28.738 1.00 67.62 650 GLU A O 1
ATOM 4979 N N . LYS A 1 651 ? -2.479 17.988 -26.616 1.00 65.56 651 LYS A N 1
ATOM 4980 C CA . LYS A 1 651 ? -2.433 19.458 -26.479 1.00 65.56 651 LYS A CA 1
ATOM 4981 C C . LYS A 1 651 ? -1.051 20.055 -26.798 1.00 65.56 651 LYS A C 1
ATOM 4983 O O . LYS A 1 651 ? -0.971 21.224 -27.179 1.00 65.56 651 LYS A O 1
ATOM 4988 N N . TYR A 1 652 ? 0.026 19.282 -26.638 1.00 69.94 652 TYR A N 1
ATOM 4989 C CA . TYR A 1 652 ? 1.398 19.746 -26.843 1.00 69.94 652 TYR A CA 1
ATOM 4990 C C . TYR A 1 652 ? 1.915 19.568 -28.274 1.00 69.94 652 TYR A C 1
ATOM 4992 O O . TYR A 1 652 ? 2.884 20.240 -28.634 1.00 69.94 652 TYR A O 1
ATOM 5000 N N . LEU A 1 653 ? 1.269 18.746 -29.113 1.00 79.25 653 LEU A N 1
ATOM 5001 C CA . LEU A 1 653 ? 1.719 18.436 -30.481 1.00 79.25 653 LEU A CA 1
ATOM 5002 C C . LEU A 1 653 ? 2.014 19.700 -31.299 1.00 79.25 653 LEU A C 1
ATOM 5004 O O . LEU A 1 653 ? 3.042 19.788 -31.960 1.00 79.25 653 LEU A O 1
ATOM 5008 N N . ALA A 1 654 ? 1.174 20.730 -31.184 1.00 76.31 654 ALA A N 1
ATOM 5009 C CA . ALA A 1 654 ? 1.385 22.004 -31.870 1.00 76.31 654 ALA A CA 1
ATOM 5010 C C . ALA A 1 654 ? 2.659 22.753 -31.417 1.00 76.31 654 ALA A C 1
ATOM 5012 O O . ALA A 1 654 ? 3.300 23.405 -32.241 1.00 76.31 654 ALA A O 1
ATOM 5013 N N . LYS A 1 655 ? 3.047 22.660 -30.134 1.00 75.12 655 LYS A N 1
ATOM 5014 C CA . LYS A 1 655 ? 4.301 23.242 -29.619 1.00 75.12 655 LYS A CA 1
ATOM 5015 C C . LYS A 1 655 ? 5.516 22.410 -30.041 1.00 75.12 655 LYS A C 1
ATOM 5017 O O . LYS A 1 655 ? 6.518 22.980 -30.465 1.00 75.12 655 LYS A O 1
ATOM 5022 N N . VAL A 1 656 ? 5.409 21.082 -29.967 1.00 79.50 656 VAL A N 1
ATOM 5023 C CA . VAL A 1 656 ? 6.460 20.141 -30.386 1.00 79.50 656 VAL A CA 1
ATOM 5024 C C . VAL A 1 656 ? 6.765 20.312 -31.874 1.00 79.50 656 VAL A C 1
ATOM 5026 O O . VAL A 1 656 ? 7.901 20.603 -32.248 1.00 79.50 656 VAL A O 1
ATOM 5029 N N . ASN A 1 657 ? 5.740 20.261 -32.724 1.00 83.69 657 ASN A N 1
ATOM 5030 C CA . ASN A 1 657 ? 5.863 20.474 -34.164 1.00 83.69 657 ASN A CA 1
ATOM 5031 C C . ASN A 1 657 ? 6.473 21.851 -34.492 1.00 83.69 657 ASN A C 1
ATOM 5033 O O . ASN A 1 657 ? 7.289 21.960 -35.406 1.00 83.69 657 ASN A O 1
ATOM 5037 N N . ALA A 1 658 ? 6.151 22.898 -33.719 1.00 78.88 658 ALA A N 1
ATOM 5038 C CA . ALA A 1 658 ? 6.762 24.220 -33.875 1.00 78.88 658 ALA A CA 1
ATOM 5039 C C . ALA A 1 658 ? 8.263 24.249 -33.519 1.00 78.88 658 ALA A C 1
ATOM 5041 O O . ALA A 1 658 ? 9.018 24.946 -34.194 1.00 78.88 658 ALA A O 1
ATOM 5042 N N . ALA A 1 659 ? 8.720 23.472 -32.530 1.00 79.50 659 ALA A N 1
ATOM 5043 C CA . ALA A 1 659 ? 10.150 23.292 -32.266 1.00 79.50 659 ALA A CA 1
ATOM 5044 C C . ALA A 1 659 ? 10.836 22.543 -33.427 1.00 79.50 659 ALA A C 1
ATOM 5046 O O . ALA A 1 659 ? 11.842 23.008 -33.961 1.00 79.50 659 ALA A O 1
ATOM 5047 N N . PHE A 1 660 ? 10.239 21.450 -33.916 1.00 81.81 660 PHE A N 1
ATOM 5048 C CA . PHE A 1 660 ? 10.772 20.673 -35.046 1.00 81.81 660 PHE A CA 1
ATOM 5049 C C . PHE A 1 660 ? 10.803 21.415 -36.396 1.00 81.81 660 PHE A C 1
ATOM 5051 O O . PHE A 1 660 ? 11.558 21.001 -37.283 1.00 81.81 660 PHE A O 1
ATOM 5058 N N . LEU A 1 661 ? 10.033 22.499 -36.558 1.00 79.19 661 LEU A N 1
ATOM 5059 C CA . LEU A 1 661 ? 10.135 23.437 -37.688 1.00 79.19 661 LEU A CA 1
ATOM 5060 C C . LEU A 1 661 ? 11.356 24.372 -37.600 1.00 79.19 661 LEU A C 1
ATOM 5062 O O . LEU A 1 661 ? 11.782 24.902 -38.625 1.00 79.19 661 LEU A O 1
ATOM 5066 N N . LEU A 1 662 ? 11.897 24.602 -36.399 1.00 75.38 662 LEU A N 1
ATOM 5067 C CA . LEU A 1 662 ? 13.042 25.489 -36.158 1.00 75.38 662 LEU A CA 1
ATOM 5068 C C . LEU A 1 662 ? 14.376 24.727 -36.076 1.00 75.38 662 LEU A C 1
ATOM 5070 O O . LEU A 1 662 ? 15.425 25.314 -36.334 1.00 75.38 662 LEU A O 1
ATOM 5074 N N . THR A 1 663 ? 14.338 23.433 -35.752 1.00 81.25 663 THR A N 1
ATOM 5075 C CA . THR A 1 663 ? 15.524 22.569 -35.644 1.00 81.25 663 THR A CA 1
ATOM 5076 C C . THR A 1 663 ? 15.949 21.981 -36.997 1.00 81.25 663 THR A C 1
ATOM 5078 O O . THR A 1 663 ? 15.114 21.491 -37.767 1.00 81.25 663 THR A O 1
ATOM 5081 N N . GLN A 1 664 ? 17.256 22.007 -37.286 1.00 82.38 664 GLN A N 1
ATOM 5082 C CA . GLN A 1 664 ? 17.831 21.504 -38.542 1.00 82.38 664 GLN A CA 1
ATOM 5083 C C . GLN A 1 664 ? 17.759 19.970 -38.635 1.00 82.38 664 GLN A C 1
ATOM 5085 O O . GLN A 1 664 ? 17.403 19.297 -37.672 1.00 82.38 664 GLN A O 1
ATOM 5090 N N . ALA A 1 665 ? 18.066 19.391 -39.800 1.00 81.38 665 ALA A N 1
ATOM 5091 C CA . ALA A 1 665 ? 17.868 17.958 -40.049 1.00 81.38 665 ALA A CA 1
ATOM 5092 C C . ALA A 1 665 ? 18.916 17.075 -39.344 1.00 81.38 665 ALA A C 1
ATOM 5094 O O . ALA A 1 665 ? 18.587 15.995 -38.865 1.00 81.38 665 ALA A O 1
ATOM 5095 N N . GLU A 1 666 ? 20.153 17.558 -39.266 1.00 83.12 666 GLU A N 1
ATOM 5096 C CA . GLU A 1 666 ? 21.295 16.996 -38.535 1.00 83.12 666 GLU A CA 1
ATOM 5097 C C . GLU A 1 666 ? 21.146 17.077 -37.006 1.00 83.12 666 GLU A C 1
ATOM 5099 O O . GLU A 1 666 ? 21.833 16.375 -36.266 1.00 83.12 666 GLU A O 1
ATOM 5104 N N . ASP A 1 667 ? 20.223 17.910 -36.530 1.00 84.06 667 ASP A N 1
ATOM 5105 C CA . ASP A 1 667 ? 19.908 18.086 -35.115 1.00 84.06 667 ASP A CA 1
ATOM 5106 C C . ASP A 1 667 ? 18.700 17.218 -34.690 1.00 84.06 667 ASP A C 1
ATOM 5108 O O . ASP A 1 667 ? 18.311 17.243 -33.529 1.00 84.06 667 ASP A O 1
ATOM 5112 N N . LYS A 1 668 ? 18.118 16.423 -35.608 1.00 86.50 668 LYS A N 1
ATOM 5113 C CA . LYS A 1 668 ? 16.965 15.520 -35.378 1.00 86.50 668 LYS A CA 1
ATOM 5114 C C . LYS A 1 668 ? 17.053 14.196 -36.154 1.00 86.50 668 LYS A C 1
ATOM 5116 O O . LYS A 1 668 ? 16.044 13.645 -36.585 1.00 86.50 668 LYS A O 1
ATOM 5121 N N . ASP A 1 669 ? 18.268 13.707 -36.381 1.00 88.62 669 ASP A N 1
ATOM 5122 C CA . ASP A 1 669 ? 18.555 12.488 -37.148 1.00 88.62 669 ASP A CA 1
ATOM 5123 C C . ASP A 1 669 ? 18.649 11.203 -36.316 1.00 88.62 669 ASP A C 1
ATOM 5125 O O . ASP A 1 669 ? 18.734 10.120 -36.893 1.00 88.62 669 ASP A O 1
ATOM 5129 N N . THR A 1 670 ? 18.565 11.306 -34.988 1.00 91.00 670 THR A N 1
ATOM 5130 C CA . THR A 1 670 ? 18.571 10.168 -34.062 1.00 91.00 670 THR A CA 1
ATOM 5131 C C . THR A 1 670 ? 17.429 10.271 -33.050 1.00 91.00 670 THR A C 1
ATOM 5133 O O . THR A 1 670 ? 16.940 11.366 -32.752 1.00 91.00 670 THR A O 1
ATOM 5136 N N . ILE A 1 671 ? 17.032 9.130 -32.480 1.00 88.94 671 ILE A N 1
ATOM 5137 C CA . ILE A 1 671 ? 15.983 9.045 -31.455 1.00 88.94 671 ILE A CA 1
ATOM 5138 C C . ILE A 1 671 ? 16.282 9.934 -30.236 1.00 88.94 671 ILE A C 1
ATOM 5140 O O . ILE A 1 671 ? 15.436 10.734 -29.838 1.00 88.94 671 ILE A O 1
ATOM 5144 N N . GLY A 1 672 ? 17.512 9.898 -29.710 1.00 86.31 672 GLY A N 1
ATOM 5145 C CA . GLY A 1 672 ? 17.905 10.691 -28.543 1.00 86.31 672 GLY A CA 1
ATOM 5146 C C . GLY A 1 672 ? 17.870 12.203 -28.793 1.00 86.31 672 GLY A C 1
ATOM 5147 O O . GLY A 1 672 ? 17.478 12.954 -27.906 1.00 86.31 672 GLY A O 1
ATOM 5148 N N . LYS A 1 673 ? 18.209 12.660 -30.008 1.00 89.12 673 LYS A N 1
ATOM 5149 C CA . LYS A 1 673 ? 18.104 14.081 -30.389 1.00 89.12 673 LYS A CA 1
ATOM 5150 C C . LYS A 1 673 ? 16.652 14.530 -30.555 1.00 89.12 673 LYS A C 1
ATOM 5152 O O . LYS A 1 673 ? 16.284 15.611 -30.106 1.00 89.12 673 LYS A O 1
ATOM 5157 N N . ILE A 1 674 ? 15.810 13.696 -31.173 1.00 88.12 674 ILE A N 1
ATOM 5158 C CA . ILE A 1 674 ? 14.360 13.939 -31.262 1.00 88.12 674 ILE A CA 1
ATOM 5159 C C . ILE A 1 674 ? 13.771 14.060 -29.850 1.00 88.12 674 ILE A C 1
ATOM 5161 O O . ILE A 1 674 ? 13.006 14.987 -29.588 1.00 88.12 674 ILE A O 1
ATOM 5165 N N . ARG A 1 675 ? 14.189 13.195 -28.922 1.00 86.81 675 ARG A N 1
ATOM 5166 C CA . ARG A 1 675 ? 13.782 13.250 -27.516 1.00 86.81 675 ARG A CA 1
ATOM 5167 C C . ARG A 1 675 ? 14.257 14.519 -26.806 1.00 86.81 675 ARG A C 1
ATOM 5169 O O . ARG A 1 675 ? 13.453 15.166 -26.147 1.00 86.81 675 ARG A O 1
ATOM 5176 N N . ASP A 1 676 ? 15.511 14.934 -27.002 1.00 82.44 676 ASP A N 1
ATOM 5177 C CA . ASP A 1 676 ? 16.021 16.210 -26.473 1.00 82.44 676 ASP A CA 1
ATOM 5178 C C . ASP A 1 676 ? 15.186 17.411 -26.965 1.00 82.44 676 ASP A C 1
ATOM 5180 O O . ASP A 1 676 ? 14.923 18.334 -26.196 1.00 82.44 676 ASP A O 1
ATOM 5184 N N . ILE A 1 677 ? 14.720 17.394 -28.223 1.00 79.88 677 ILE A N 1
ATOM 5185 C CA . ILE A 1 677 ? 13.838 18.438 -28.770 1.00 79.88 677 ILE A CA 1
ATOM 5186 C C . ILE A 1 677 ? 12.454 18.394 -28.114 1.00 79.88 677 ILE A C 1
ATOM 5188 O O . ILE A 1 677 ? 11.954 19.453 -27.739 1.00 79.88 677 ILE A O 1
ATOM 5192 N N . VAL A 1 678 ? 11.839 17.217 -27.946 1.00 78.88 678 VAL A N 1
ATOM 5193 C CA . VAL A 1 678 ? 10.529 17.083 -27.273 1.00 78.88 678 VAL A CA 1
ATOM 5194 C C . VAL A 1 678 ? 10.610 17.586 -25.828 1.00 78.88 678 VAL A C 1
ATOM 5196 O O . VAL A 1 678 ? 9.852 18.479 -25.461 1.00 78.88 678 VAL A O 1
ATOM 5199 N N . ASN A 1 679 ? 11.612 17.144 -25.067 1.00 73.12 679 ASN A N 1
ATOM 5200 C CA . ASN A 1 679 ? 11.841 17.549 -23.672 1.00 73.12 679 ASN A CA 1
ATOM 5201 C C . ASN A 1 679 ? 12.265 19.033 -23.531 1.00 73.12 679 ASN A C 1
ATOM 5203 O O . ASN A 1 679 ? 12.291 19.590 -22.431 1.00 73.12 679 ASN A O 1
ATOM 5207 N N . SER A 1 680 ? 12.625 19.701 -24.637 1.00 64.56 680 SER A N 1
ATOM 5208 C CA . SER A 1 680 ? 12.893 21.149 -24.668 1.00 64.56 680 SER A CA 1
ATOM 5209 C C . SER A 1 680 ? 11.628 22.007 -24.811 1.00 64.56 680 SER A C 1
ATOM 5211 O O . SER A 1 680 ? 11.710 23.238 -24.759 1.00 64.56 680 SER A O 1
ATOM 5213 N N . VAL A 1 681 ? 10.457 21.390 -25.010 1.00 62.56 681 VAL A N 1
ATOM 5214 C CA . VAL A 1 681 ? 9.201 22.101 -25.271 1.00 62.56 681 VAL A CA 1
ATOM 5215 C C . VAL A 1 681 ? 8.668 22.788 -24.012 1.00 62.56 681 VAL A C 1
ATOM 5217 O O . VAL A 1 681 ? 8.727 22.290 -22.895 1.00 62.56 681 VAL A O 1
ATOM 5220 N N . VAL A 1 682 ? 8.183 24.014 -24.205 1.00 52.56 682 VAL A N 1
ATOM 5221 C CA . VAL A 1 682 ? 8.306 25.058 -23.183 1.00 52.56 682 VAL A CA 1
ATOM 5222 C C . VAL A 1 682 ? 7.023 25.299 -22.381 1.00 52.56 682 VAL A C 1
ATOM 5224 O O . VAL A 1 682 ? 5.963 25.595 -22.950 1.00 52.56 682 VAL A O 1
ATOM 5227 N N . PHE A 1 683 ? 7.158 25.308 -21.052 1.00 49.88 683 PHE A N 1
ATOM 5228 C CA . PHE A 1 683 ? 6.198 25.892 -20.107 1.00 49.88 683 PHE A CA 1
ATOM 5229 C C . PHE A 1 683 ? 6.310 27.420 -20.113 1.00 49.88 683 PHE A C 1
ATOM 5231 O O . PHE A 1 683 ? 7.402 27.963 -19.952 1.00 49.88 683 PHE A O 1
ATOM 5238 N N . GLU A 1 684 ? 5.193 28.133 -20.277 1.00 47.56 684 GLU A N 1
ATOM 5239 C CA . GLU A 1 684 ? 5.212 29.602 -20.286 1.00 47.56 684 GLU A CA 1
ATOM 5240 C C . GLU A 1 684 ? 4.993 30.169 -18.879 1.00 47.56 684 GLU A C 1
ATOM 5242 O O . GLU A 1 684 ? 3.909 30.061 -18.306 1.00 47.56 684 GLU A O 1
ATOM 5247 N N . ILE A 1 685 ? 6.010 30.822 -18.320 1.00 48.84 685 ILE A N 1
ATOM 5248 C CA . ILE A 1 685 ? 5.867 31.595 -17.079 1.00 48.84 685 ILE A CA 1
ATOM 5249 C C . ILE A 1 685 ? 5.411 33.012 -17.426 1.00 48.84 685 ILE A C 1
ATOM 5251 O O . ILE A 1 685 ? 6.038 33.656 -18.262 1.00 48.84 685 ILE A O 1
ATOM 5255 N N . ILE A 1 686 ? 4.373 33.516 -16.753 1.00 52.62 686 ILE A N 1
ATOM 5256 C CA . ILE A 1 686 ? 3.883 34.894 -16.882 1.00 52.62 686 ILE A CA 1
ATOM 5257 C C . ILE A 1 686 ? 4.060 35.616 -15.539 1.00 52.62 686 ILE A C 1
ATOM 5259 O O . ILE A 1 686 ? 3.506 35.218 -14.515 1.00 52.62 686 ILE A O 1
ATOM 5263 N N . ILE A 1 687 ? 4.819 36.710 -15.526 1.00 53.66 687 ILE A N 1
ATOM 5264 C CA . ILE A 1 687 ? 4.954 37.586 -14.349 1.00 53.66 687 ILE A CA 1
ATOM 5265 C C . ILE A 1 687 ? 3.932 38.732 -14.446 1.00 53.66 687 ILE A C 1
ATOM 5267 O O . ILE A 1 687 ? 3.683 39.242 -15.539 1.00 53.66 687 ILE A O 1
ATOM 5271 N N . GLY A 1 688 ? 3.334 39.163 -13.328 1.00 52.81 688 GLY A N 1
ATOM 5272 C CA . GLY A 1 688 ? 2.398 40.291 -13.355 1.00 52.81 688 GLY A CA 1
ATOM 5273 C C . GLY A 1 688 ? 1.978 40.869 -12.000 1.00 52.81 688 GLY A C 1
ATOM 5274 O O . GLY A 1 688 ? 2.082 40.232 -10.954 1.00 52.81 688 GLY A O 1
ATOM 5275 N N . ASP A 1 689 ? 1.471 42.102 -12.049 1.00 52.34 689 ASP A N 1
ATOM 5276 C CA . ASP A 1 689 ? 0.627 42.696 -11.008 1.00 52.34 689 ASP A CA 1
ATOM 5277 C C . ASP A 1 689 ? -0.830 42.241 -11.259 1.00 52.34 689 ASP A C 1
ATOM 5279 O O . ASP A 1 689 ? -1.270 42.317 -12.412 1.00 52.34 689 ASP A O 1
ATOM 5283 N N . PRO A 1 690 ? -1.590 41.771 -10.249 1.00 48.19 690 PRO A N 1
ATOM 5284 C CA . PRO A 1 690 ? -2.987 41.360 -10.419 1.00 48.19 690 PRO A CA 1
ATOM 5285 C C . PRO A 1 690 ? -3.908 42.457 -10.976 1.00 48.19 690 PRO A C 1
ATOM 5287 O O . PRO A 1 690 ? -4.900 42.118 -11.619 1.00 48.19 690 PRO A O 1
ATOM 5290 N N . ASP A 1 691 ? -3.593 43.741 -10.772 1.00 46.41 691 ASP A N 1
ATOM 5291 C CA . ASP A 1 691 ? -4.363 44.860 -11.332 1.00 46.41 691 ASP A CA 1
ATOM 5292 C C . ASP A 1 691 ? -3.827 45.335 -12.705 1.00 46.41 691 ASP A C 1
ATOM 5294 O O . ASP A 1 691 ? -4.532 46.059 -13.414 1.00 46.41 691 ASP A O 1
ATOM 5298 N N . ASN A 1 692 ? -2.601 44.956 -13.110 1.00 50.12 692 ASN A N 1
ATOM 5299 C CA . ASN A 1 692 ? -2.005 45.344 -14.402 1.00 50.12 692 ASN A CA 1
ATOM 5300 C C . ASN A 1 692 ? -0.802 44.449 -14.825 1.00 50.12 692 ASN A C 1
ATOM 5302 O O . ASN A 1 692 ? 0.357 44.836 -14.632 1.00 50.12 692 ASN A O 1
ATOM 5306 N N . PRO A 1 693 ? -1.027 43.252 -15.401 1.00 51.44 693 PRO A N 1
ATOM 5307 C CA . PRO A 1 693 ? 0.038 42.281 -15.659 1.00 51.44 693 PRO A CA 1
ATOM 5308 C C . PRO A 1 693 ? 0.962 42.686 -16.822 1.00 51.44 693 PRO A C 1
ATOM 5310 O O . PRO A 1 693 ? 0.541 42.773 -17.976 1.00 51.44 693 PRO A O 1
ATOM 5313 N N . ILE A 1 694 ? 2.255 42.863 -16.529 1.00 51.75 694 ILE A N 1
ATOM 5314 C CA . ILE A 1 694 ? 3.312 43.048 -17.536 1.00 51.75 694 ILE A CA 1
ATOM 5315 C C . ILE A 1 694 ? 3.825 41.665 -17.949 1.00 51.75 694 ILE A C 1
ATOM 5317 O O . ILE A 1 694 ? 4.861 41.213 -17.466 1.00 51.75 694 ILE A O 1
ATOM 5321 N N . ALA A 1 695 ? 3.077 40.992 -18.826 1.00 50.38 695 ALA A N 1
ATOM 5322 C CA . ALA A 1 695 ? 3.413 39.651 -19.291 1.00 50.38 695 ALA A CA 1
ATOM 5323 C C . ALA A 1 695 ? 4.815 39.608 -19.929 1.00 50.38 695 ALA A C 1
ATOM 5325 O O . ALA A 1 695 ? 5.040 40.124 -21.025 1.00 50.38 695 ALA A O 1
ATOM 5326 N N . GLN A 1 696 ? 5.751 38.981 -19.219 1.00 54.91 696 GLN A N 1
ATOM 5327 C CA . GLN A 1 696 ? 7.080 38.640 -19.703 1.00 54.91 696 GLN A CA 1
ATOM 5328 C C . GLN A 1 696 ? 7.206 37.118 -19.676 1.00 54.91 696 GLN A C 1
ATOM 5330 O O . GLN A 1 696 ? 7.187 36.528 -18.596 1.00 54.91 696 GLN A O 1
ATOM 5335 N N . ASN A 1 697 ? 7.302 36.510 -20.859 1.00 54.44 697 ASN A N 1
ATOM 5336 C CA . ASN A 1 697 ? 7.352 35.060 -21.017 1.00 54.44 697 ASN A CA 1
ATOM 5337 C C . ASN A 1 697 ? 8.794 34.570 -20.839 1.00 54.44 697 ASN A C 1
ATOM 5339 O O . ASN A 1 697 ? 9.721 35.135 -21.425 1.00 54.44 697 ASN A O 1
ATOM 5343 N N . PHE A 1 698 ? 8.974 33.498 -20.068 1.00 57.88 698 PHE A N 1
ATOM 5344 C CA . PHE A 1 698 ? 10.266 32.837 -19.875 1.00 57.88 698 PHE A CA 1
ATOM 5345 C C . PHE A 1 698 ? 10.206 31.380 -20.324 1.00 57.88 698 PHE A C 1
ATOM 5347 O O . PHE A 1 698 ? 9.178 30.722 -20.186 1.00 57.88 698 PHE A O 1
ATOM 5354 N N . THR A 1 699 ? 11.327 30.897 -20.858 1.00 54.31 699 THR A N 1
ATOM 5355 C CA . THR A 1 699 ? 11.534 29.506 -21.267 1.00 54.31 699 THR A CA 1
ATOM 5356 C C . THR A 1 699 ? 12.269 28.746 -20.174 1.00 54.31 699 THR A C 1
ATOM 5358 O O . THR A 1 699 ? 13.303 29.217 -19.701 1.00 54.31 699 THR A O 1
ATOM 5361 N N . VAL A 1 700 ? 11.766 27.566 -19.807 1.00 58.34 700 VAL A N 1
ATOM 5362 C CA . VAL A 1 700 ? 12.430 26.654 -18.868 1.00 58.34 700 VAL A CA 1
ATOM 5363 C C . VAL A 1 700 ? 12.363 25.226 -19.420 1.00 58.34 700 VAL A C 1
ATOM 5365 O O . VAL A 1 700 ? 11.275 24.826 -19.837 1.00 58.34 700 VAL A O 1
ATOM 5368 N N . PRO A 1 701 ? 13.478 24.471 -19.434 1.00 52.41 701 PRO A N 1
ATOM 5369 C CA . PRO A 1 701 ? 13.476 23.049 -19.764 1.00 52.41 701 PRO A CA 1
ATOM 5370 C C . PRO A 1 701 ? 12.642 22.220 -18.786 1.00 52.41 701 PRO A C 1
ATOM 5372 O O . PRO A 1 701 ? 12.631 22.488 -17.580 1.00 52.41 701 PRO A O 1
ATOM 5375 N N . GLU A 1 702 ? 12.012 21.171 -19.301 1.00 52.91 702 GLU A N 1
ATOM 5376 C CA . GLU A 1 702 ? 11.387 20.121 -18.502 1.00 52.91 702 GLU A CA 1
ATOM 5377 C C . GLU A 1 702 ? 12.443 19.307 -17.727 1.00 52.91 702 GLU A C 1
ATOM 5379 O O . GLU A 1 702 ? 13.607 19.247 -18.133 1.00 52.91 702 GLU A O 1
ATOM 5384 N N . ASN A 1 703 ? 12.061 18.697 -16.597 1.00 53.41 703 ASN A N 1
ATOM 5385 C CA . ASN A 1 703 ? 12.845 17.731 -15.802 1.00 53.41 703 ASN A CA 1
ATOM 5386 C C . ASN A 1 703 ? 14.223 18.193 -15.257 1.00 53.41 703 ASN A C 1
ATOM 5388 O O . ASN A 1 703 ? 14.794 17.549 -14.379 1.00 53.41 703 ASN A O 1
ATOM 5392 N N . SER A 1 704 ? 14.716 19.361 -15.681 1.00 55.72 704 SER A N 1
ATOM 5393 C CA . SER A 1 704 ? 15.998 19.984 -15.304 1.00 55.72 704 SER A CA 1
ATOM 5394 C C . SER A 1 704 ? 15.836 21.416 -14.764 1.00 55.72 704 SER A C 1
ATOM 5396 O O . SER A 1 704 ? 16.810 22.157 -14.651 1.00 55.72 704 SER A O 1
ATOM 5398 N N . ALA A 1 705 ? 14.608 21.834 -14.442 1.00 62.22 705 ALA A N 1
ATOM 5399 C CA . ALA A 1 705 ? 14.287 23.219 -14.083 1.00 62.22 705 ALA A CA 1
ATOM 5400 C C . ALA A 1 705 ? 14.874 23.690 -12.732 1.00 62.22 705 ALA A C 1
ATOM 5402 O O . ALA A 1 705 ? 15.071 24.889 -12.519 1.00 62.22 705 ALA A O 1
ATOM 5403 N N . THR A 1 706 ? 15.156 22.767 -11.810 1.00 71.69 706 THR A N 1
ATOM 5404 C CA . THR A 1 706 ? 15.604 23.065 -10.441 1.00 71.69 706 THR A CA 1
ATOM 5405 C C . THR A 1 706 ? 16.901 23.880 -10.419 1.00 71.69 706 THR A C 1
ATOM 5407 O O . THR A 1 706 ? 17.955 23.420 -10.848 1.00 71.69 706 THR A O 1
ATOM 5410 N N . GLY A 1 707 ? 16.843 25.090 -9.860 1.00 65.94 707 GLY A N 1
ATOM 5411 C CA . GLY A 1 707 ? 17.976 26.015 -9.771 1.00 65.94 707 GLY A CA 1
ATOM 5412 C C . GLY A 1 707 ? 18.106 26.996 -10.942 1.00 65.94 707 GLY A C 1
ATOM 5413 O O . GLY A 1 707 ? 18.949 27.891 -10.871 1.00 65.94 707 GLY A O 1
ATOM 5414 N N . ILE A 1 708 ? 17.272 26.896 -11.985 1.00 74.19 708 ILE A N 1
ATOM 5415 C CA . ILE A 1 708 ? 17.293 27.842 -13.110 1.00 74.19 708 ILE A CA 1
ATOM 5416 C C . ILE A 1 708 ? 16.732 29.204 -12.679 1.00 74.19 708 ILE A C 1
ATOM 5418 O O . ILE A 1 708 ? 15.658 29.300 -12.080 1.00 74.19 708 ILE A O 1
ATOM 5422 N N . LEU A 1 709 ? 17.470 30.268 -13.016 1.00 75.75 709 LEU A N 1
ATOM 5423 C CA . LEU A 1 709 ? 17.044 31.662 -12.893 1.00 75.75 709 LEU A CA 1
ATOM 5424 C C . LEU A 1 709 ? 16.029 31.986 -13.999 1.00 75.75 709 LEU A C 1
ATOM 5426 O O . LEU A 1 709 ? 16.399 32.102 -15.165 1.00 75.75 709 LEU A O 1
ATOM 5430 N N . VAL A 1 710 ? 14.765 32.170 -13.623 1.00 73.44 710 VAL A N 1
ATOM 5431 C CA . VAL A 1 710 ? 13.634 32.399 -14.544 1.00 73.44 710 VAL A CA 1
ATOM 5432 C C . VAL A 1 710 ? 13.133 33.846 -14.548 1.00 73.44 710 VAL A C 1
ATOM 5434 O O . VAL A 1 710 ? 12.070 34.136 -15.080 1.00 73.44 710 VAL A O 1
ATOM 5437 N N . GLY A 1 711 ? 13.885 34.772 -13.951 1.00 73.56 711 GLY A N 1
ATOM 5438 C CA . GLY A 1 711 ? 13.604 36.206 -14.005 1.00 73.56 711 GLY A CA 1
ATOM 5439 C C . GLY A 1 711 ? 14.277 36.990 -12.881 1.00 73.56 711 GLY A C 1
ATOM 5440 O O . GLY A 1 711 ? 14.689 36.420 -11.874 1.00 73.56 711 GLY A O 1
ATOM 5441 N N . THR A 1 712 ? 14.354 38.314 -13.036 1.00 73.12 712 THR A N 1
ATOM 5442 C CA . THR A 1 712 ? 14.829 39.229 -11.986 1.00 73.12 712 THR A CA 1
ATOM 5443 C C . THR A 1 712 ? 13.940 40.467 -11.940 1.00 73.12 712 THR A C 1
ATOM 5445 O O . THR A 1 712 ? 13.730 41.122 -12.960 1.00 73.12 712 THR A O 1
ATOM 5448 N N . VAL A 1 713 ? 13.428 40.813 -10.760 1.00 72.56 713 VAL A N 1
ATOM 5449 C CA . VAL A 1 713 ? 12.504 41.940 -10.573 1.00 72.56 713 VAL A CA 1
ATOM 5450 C C . VAL A 1 713 ? 13.260 43.270 -10.567 1.00 72.56 713 VAL A C 1
ATOM 5452 O O . VAL A 1 713 ? 13.876 43.658 -9.576 1.00 72.56 713 VAL A O 1
ATOM 5455 N N . ILE A 1 714 ? 13.186 44.005 -11.677 1.00 67.06 714 ILE A N 1
ATOM 5456 C CA . ILE A 1 714 ? 13.794 45.335 -11.812 1.00 67.06 714 ILE A CA 1
ATOM 5457 C C . ILE A 1 714 ? 12.850 46.394 -11.222 1.00 67.06 714 ILE A C 1
ATOM 5459 O O . ILE A 1 714 ? 11.748 46.601 -11.726 1.00 67.06 714 ILE A O 1
ATOM 5463 N N . THR A 1 715 ? 13.288 47.110 -10.180 1.00 66.06 715 THR A N 1
ATOM 5464 C CA . THR A 1 715 ? 12.499 48.175 -9.529 1.00 66.06 715 THR A CA 1
ATOM 5465 C C . THR A 1 715 ? 13.125 49.560 -9.675 1.00 66.06 715 THR A C 1
ATOM 5467 O O . THR A 1 715 ? 14.339 49.719 -9.601 1.00 66.06 715 THR A O 1
ATOM 5470 N N . THR A 1 716 ? 12.293 50.600 -9.774 1.00 61.53 716 THR A N 1
ATOM 5471 C CA . THR A 1 716 ? 12.703 52.018 -9.865 1.00 61.53 716 THR A CA 1
ATOM 5472 C C . THR A 1 716 ? 12.937 52.695 -8.502 1.00 61.53 716 THR A C 1
ATOM 5474 O O . THR A 1 716 ? 12.881 53.919 -8.382 1.00 61.53 716 THR A O 1
ATOM 5477 N N . GLY A 1 717 ? 13.200 51.910 -7.456 1.00 64.75 717 GLY A N 1
ATOM 5478 C CA . GLY A 1 717 ? 13.463 52.376 -6.094 1.00 64.75 717 GLY A CA 1
ATOM 5479 C C . GLY A 1 717 ? 14.251 51.340 -5.292 1.00 64.75 717 GLY A C 1
ATOM 5480 O O . GLY A 1 717 ? 14.707 50.349 -5.855 1.00 64.75 717 GLY A O 1
ATOM 5481 N N . ASN A 1 718 ? 14.379 51.559 -3.979 1.00 69.50 718 ASN A N 1
ATOM 5482 C CA . ASN A 1 718 ? 15.155 50.703 -3.073 1.00 69.50 718 ASN A CA 1
ATOM 5483 C C . ASN A 1 718 ? 14.224 49.861 -2.169 1.00 69.50 718 ASN A C 1
ATOM 5485 O O . ASN A 1 718 ? 13.915 50.292 -1.050 1.00 69.50 718 ASN A O 1
ATOM 5489 N N . PRO A 1 719 ? 13.725 48.695 -2.620 1.00 76.50 719 PRO A N 1
ATOM 5490 C CA . PRO A 1 719 ? 13.049 47.746 -1.741 1.00 76.50 719 PRO A CA 1
ATOM 5491 C C . PRO A 1 719 ? 14.041 47.113 -0.752 1.00 76.50 719 PRO A C 1
ATOM 5493 O O . PRO A 1 719 ? 15.240 47.041 -1.008 1.00 76.50 719 PRO A O 1
ATOM 5496 N N . THR A 1 720 ? 13.536 46.639 0.385 1.00 76.38 720 THR A N 1
ATOM 5497 C CA . THR A 1 720 ? 14.315 45.913 1.408 1.00 76.38 720 THR A CA 1
ATOM 5498 C C . THR A 1 720 ? 14.156 44.392 1.327 1.00 76.38 720 THR A C 1
ATOM 5500 O O . THR A 1 720 ? 14.718 43.672 2.150 1.00 76.38 720 THR A O 1
ATOM 5503 N N . GLY A 1 721 ? 13.399 43.900 0.345 1.00 77.00 721 GLY A N 1
ATOM 5504 C CA . GLY A 1 721 ? 13.214 42.482 0.043 1.00 77.00 721 GLY A CA 1
ATOM 5505 C C . GLY A 1 721 ? 11.986 42.248 -0.837 1.00 77.00 721 GLY A C 1
ATOM 5506 O O . GLY A 1 721 ? 11.162 43.149 -1.015 1.00 77.00 721 GLY A O 1
ATOM 5507 N N . PHE A 1 722 ? 11.848 41.031 -1.356 1.00 81.06 722 PHE A N 1
ATOM 5508 C CA . PHE A 1 722 ? 10.735 40.608 -2.205 1.00 81.06 722 PHE A CA 1
ATOM 5509 C C . PHE A 1 722 ? 10.074 39.338 -1.657 1.00 81.06 722 PHE A C 1
ATOM 5511 O O . PHE A 1 722 ? 10.665 38.614 -0.858 1.00 81.06 722 PHE A O 1
ATOM 5518 N N . SER A 1 723 ? 8.847 39.064 -2.096 1.00 77.81 723 SER A N 1
ATOM 5519 C CA . SER A 1 723 ? 8.129 37.821 -1.803 1.00 77.81 723 SER A CA 1
ATOM 5520 C C . SER A 1 723 ? 7.143 37.489 -2.919 1.00 77.81 723 SER A C 1
ATOM 5522 O O . SER A 1 723 ? 6.383 38.362 -3.340 1.00 77.81 723 SER A O 1
ATOM 5524 N N . ILE A 1 724 ? 7.100 36.227 -3.349 1.00 78.38 724 ILE A N 1
ATOM 5525 C CA . ILE A 1 724 ? 5.975 35.700 -4.130 1.00 78.38 724 ILE A CA 1
ATOM 5526 C C . ILE A 1 724 ? 4.785 35.584 -3.168 1.00 78.38 724 ILE A C 1
ATOM 5528 O O . ILE A 1 724 ? 4.928 35.060 -2.063 1.00 78.38 724 ILE A O 1
ATOM 5532 N N . VAL A 1 725 ? 3.632 36.126 -3.558 1.00 69.06 725 VAL A N 1
ATOM 5533 C CA . VAL A 1 725 ? 2.409 36.172 -2.729 1.00 69.06 725 VAL A CA 1
ATOM 5534 C C . VAL A 1 725 ? 1.295 35.305 -3.321 1.00 69.06 725 VAL A C 1
ATOM 5536 O O . VAL A 1 725 ? 0.384 34.887 -2.607 1.00 69.06 725 VAL A O 1
ATOM 5539 N N . HIS A 1 726 ? 1.369 35.013 -4.620 1.00 68.50 726 HIS A N 1
ATOM 5540 C CA . HIS A 1 726 ? 0.407 34.179 -5.331 1.00 68.50 726 HIS A CA 1
ATOM 5541 C C . HIS A 1 726 ? 1.089 33.460 -6.496 1.00 68.50 726 HIS A C 1
ATOM 5543 O O . HIS A 1 726 ? 1.980 34.031 -7.130 1.00 68.50 726 HIS A O 1
ATOM 5549 N N . ILE A 1 727 ? 0.637 32.240 -6.777 1.00 69.94 727 ILE A N 1
ATOM 5550 C CA . ILE A 1 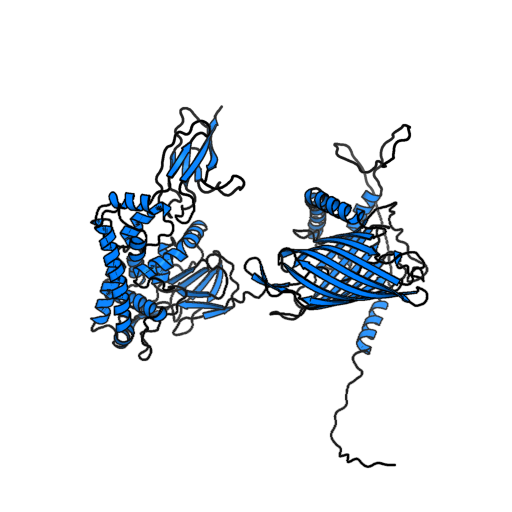727 ? 0.984 31.469 -7.971 1.00 69.94 727 ILE A CA 1
ATOM 5551 C C . ILE A 1 727 ? -0.340 30.944 -8.541 1.00 69.94 727 ILE A C 1
ATOM 5553 O O . ILE A 1 727 ? -1.069 30.262 -7.819 1.00 69.94 727 ILE A O 1
ATOM 5557 N N . ASP A 1 728 ? -0.646 31.281 -9.795 1.00 65.88 728 ASP A N 1
ATOM 5558 C CA . ASP A 1 728 ? -1.792 30.740 -10.537 1.00 65.88 728 ASP A CA 1
ATOM 5559 C C . ASP A 1 728 ? -1.396 29.503 -11.339 1.00 65.88 728 ASP A C 1
ATOM 5561 O O . ASP A 1 728 ? -0.299 29.438 -11.898 1.00 65.88 728 ASP A O 1
ATOM 5565 N N . GLU A 1 729 ? -2.328 28.559 -11.408 1.00 66.25 729 GLU A N 1
ATOM 5566 C CA . GLU A 1 729 ? -2.256 27.310 -12.150 1.00 66.25 729 GLU A CA 1
ATOM 5567 C C . GLU A 1 729 ? -3.581 27.151 -12.926 1.00 66.25 729 GLU A C 1
ATOM 5569 O O . GLU A 1 729 ? -4.597 26.758 -12.330 1.00 66.25 729 GLU A O 1
ATOM 5574 N N . PRO A 1 730 ? -3.615 27.472 -14.236 1.00 56.19 730 PRO A N 1
ATOM 5575 C CA . PRO A 1 730 ? -4.849 27.520 -15.013 1.00 56.19 730 PRO A CA 1
ATOM 5576 C C . PRO A 1 730 ? -5.635 26.202 -14.976 1.00 56.19 730 PRO A C 1
ATOM 5578 O O . PRO A 1 730 ? -5.277 25.218 -15.614 1.00 56.19 730 PRO A O 1
ATOM 5581 N N . GLY A 1 731 ? -6.747 26.198 -14.236 1.00 53.88 731 GLY A N 1
ATOM 5582 C CA . GLY A 1 731 ? -7.647 25.047 -14.103 1.00 53.88 731 GLY A CA 1
ATOM 5583 C C . GLY A 1 731 ? -7.834 24.530 -12.673 1.00 53.88 731 GLY A C 1
ATOM 5584 O O . GLY A 1 731 ? -8.845 23.873 -12.410 1.00 53.88 731 GLY A O 1
ATOM 5585 N N . ARG A 1 732 ? -6.951 24.863 -11.717 1.00 52.72 732 ARG A N 1
ATOM 5586 C CA . ARG A 1 732 ? -7.200 24.574 -10.289 1.00 52.72 732 ARG A CA 1
ATOM 5587 C C . ARG A 1 732 ? -7.975 25.702 -9.612 1.00 52.72 732 ARG A C 1
ATOM 5589 O O . ARG A 1 732 ? -7.887 26.868 -9.971 1.00 52.72 732 ARG A O 1
ATOM 5596 N N . SER A 1 733 ? -8.761 25.342 -8.596 1.00 40.28 733 SER A N 1
ATOM 5597 C CA . SER A 1 733 ? -9.534 26.298 -7.796 1.00 40.28 733 SER A CA 1
ATOM 5598 C C . SER A 1 733 ? -8.867 26.536 -6.440 1.00 40.28 733 SER A C 1
ATOM 5600 O O . SER A 1 733 ? -8.509 25.597 -5.729 1.00 40.28 733 SER A O 1
ATOM 5602 N N . TYR A 1 734 ? -8.740 27.805 -6.056 1.00 46.66 734 TYR A N 1
ATOM 5603 C CA . TYR A 1 734 ? -7.889 28.252 -4.950 1.00 46.66 734 TYR A CA 1
ATOM 5604 C C . TYR A 1 734 ? -8.363 27.881 -3.538 1.00 46.66 734 TYR A C 1
ATOM 5606 O O . TYR A 1 734 ? -9.099 28.639 -2.898 1.00 46.66 734 TYR A O 1
ATOM 5614 N N . ASN A 1 735 ? -7.872 26.756 -3.002 1.00 39.09 735 ASN A N 1
ATOM 5615 C CA . ASN A 1 735 ? -7.697 26.557 -1.554 1.00 39.09 735 ASN A CA 1
ATOM 5616 C C . ASN A 1 735 ? -6.817 25.339 -1.179 1.00 39.09 735 ASN A C 1
ATOM 5618 O O . ASN A 1 735 ? -7.292 24.401 -0.541 1.00 39.09 735 ASN A O 1
ATOM 5622 N N . ASN A 1 736 ? -5.509 25.376 -1.477 1.00 37.69 736 ASN A N 1
ATOM 5623 C CA . ASN A 1 736 ? -4.527 24.533 -0.774 1.00 37.69 736 ASN A CA 1
ATOM 5624 C C . ASN A 1 736 ? -3.115 25.143 -0.719 1.00 37.69 736 ASN A C 1
ATOM 5626 O O . ASN A 1 736 ? -2.639 25.713 -1.693 1.00 37.69 736 ASN A O 1
ATOM 5630 N N . LEU A 1 737 ? -2.455 24.971 0.430 1.00 41.50 737 LEU A N 1
ATOM 5631 C CA . LEU A 1 737 ? -1.093 25.432 0.744 1.00 41.50 737 LEU A CA 1
ATOM 5632 C C . LEU A 1 737 ? -0.060 24.424 0.210 1.00 41.50 737 LEU A C 1
ATOM 5634 O O . LEU A 1 737 ? 0.516 23.658 0.983 1.00 41.50 737 LEU A O 1
ATOM 5638 N N . GLY A 1 738 ? 0.069 24.336 -1.115 1.00 47.72 738 GLY A N 1
ATOM 5639 C CA . GLY A 1 738 ? 0.895 23.312 -1.771 1.00 47.72 738 GLY A CA 1
ATOM 5640 C C . GLY A 1 738 ? 1.598 23.735 -3.061 1.00 47.72 738 GLY A C 1
ATOM 5641 O O . GLY A 1 738 ? 2.362 22.940 -3.591 1.00 47.72 738 GLY A O 1
ATOM 5642 N N . ILE A 1 739 ? 1.362 24.954 -3.559 1.00 51.22 739 ILE A N 1
ATOM 5643 C CA . ILE A 1 739 ? 2.010 25.487 -4.776 1.00 51.22 739 ILE A CA 1
ATOM 5644 C C . ILE A 1 739 ? 3.214 26.382 -4.403 1.00 51.22 739 ILE A C 1
ATOM 5646 O O . ILE A 1 739 ? 4.136 26.557 -5.193 1.00 51.22 739 ILE A O 1
ATOM 5650 N N . ASP A 1 740 ? 3.257 26.846 -3.147 1.00 53.31 740 ASP A N 1
ATOM 5651 C CA . ASP A 1 740 ? 4.213 27.757 -2.489 1.00 53.31 740 ASP A CA 1
ATOM 5652 C C . ASP A 1 740 ? 5.701 27.296 -2.485 1.00 53.31 740 ASP A C 1
ATOM 5654 O O . ASP A 1 740 ? 6.505 27.806 -1.706 1.00 53.31 740 ASP A O 1
ATOM 5658 N N . SER A 1 741 ? 6.072 26.298 -3.296 1.00 60.47 741 SER A N 1
ATOM 5659 C CA . SER A 1 741 ? 7.405 25.673 -3.345 1.00 60.47 741 SER A CA 1
ATOM 5660 C C . SER A 1 741 ? 7.906 25.295 -4.752 1.00 60.47 741 SER A C 1
ATOM 5662 O O . SER A 1 741 ? 8.964 24.681 -4.868 1.00 60.47 741 SER A O 1
ATOM 5664 N N . VAL A 1 742 ? 7.204 25.692 -5.823 1.00 67.94 742 VAL A N 1
ATOM 5665 C CA . VAL A 1 742 ? 7.687 25.533 -7.218 1.00 67.94 742 VAL A CA 1
ATOM 5666 C C . VAL A 1 742 ? 8.655 26.659 -7.616 1.00 67.94 742 VAL A C 1
ATOM 5668 O O . VAL A 1 742 ? 9.585 26.440 -8.389 1.00 67.94 742 VAL A O 1
ATOM 5671 N N . PHE A 1 743 ? 8.479 27.852 -7.040 1.00 78.94 743 PHE A N 1
ATOM 5672 C CA . PHE A 1 743 ? 9.314 29.031 -7.276 1.00 78.94 743 PHE A CA 1
ATOM 5673 C C . PHE A 1 743 ? 9.722 29.682 -5.953 1.00 78.94 743 PHE A C 1
ATOM 5675 O O . PHE A 1 743 ? 8.911 29.792 -5.030 1.00 78.94 743 PHE A O 1
ATOM 5682 N N . VAL A 1 744 ? 10.942 30.215 -5.896 1.00 82.88 744 VAL A N 1
ATOM 5683 C CA . VAL A 1 744 ? 11.410 31.114 -4.831 1.00 82.88 744 VAL A CA 1
ATOM 5684 C C . VAL A 1 744 ? 11.882 32.439 -5.416 1.00 82.88 744 VAL A C 1
ATOM 5686 O O . VAL A 1 744 ? 12.290 32.508 -6.572 1.00 82.88 744 VAL A O 1
ATOM 5689 N N . ILE A 1 745 ? 11.847 33.494 -4.602 1.00 84.62 745 ILE A N 1
ATOM 5690 C CA . ILE A 1 745 ? 12.457 34.788 -4.918 1.00 84.62 745 ILE A CA 1
ATOM 5691 C C . ILE A 1 745 ? 13.419 35.186 -3.798 1.00 84.62 745 ILE A C 1
ATOM 5693 O O . ILE A 1 745 ? 13.100 35.018 -2.618 1.00 84.62 745 ILE A O 1
ATOM 5697 N N . ASP A 1 746 ? 14.599 35.683 -4.157 1.00 84.94 746 ASP A N 1
ATOM 5698 C CA . ASP A 1 746 ? 15.618 36.099 -3.194 1.00 84.94 746 ASP A CA 1
ATOM 5699 C C . ASP A 1 746 ? 15.490 37.584 -2.784 1.00 84.94 746 ASP A C 1
ATOM 5701 O O . ASP A 1 746 ? 14.626 38.335 -3.247 1.00 84.94 746 ASP A O 1
ATOM 5705 N N . SER A 1 747 ? 16.370 38.041 -1.888 1.00 80.06 747 SER A N 1
ATOM 5706 C CA . SER A 1 747 ? 16.391 39.440 -1.436 1.00 80.06 747 SER A CA 1
ATOM 5707 C C . SER A 1 747 ? 16.866 40.449 -2.492 1.00 80.06 747 SER A C 1
ATOM 5709 O O . SER A 1 747 ? 16.670 41.646 -2.291 1.00 80.06 747 SER A O 1
ATOM 5711 N N . ALA A 1 748 ? 17.488 39.999 -3.586 1.00 79.12 748 ALA A N 1
ATOM 5712 C CA . ALA A 1 748 ? 17.868 40.826 -4.732 1.00 79.12 748 ALA A CA 1
ATOM 5713 C C . ALA A 1 748 ? 16.777 40.868 -5.823 1.00 79.12 748 ALA A C 1
ATOM 5715 O O . ALA A 1 748 ? 16.872 41.677 -6.744 1.00 79.12 748 ALA A O 1
ATOM 5716 N N . GLY A 1 749 ? 15.733 40.042 -5.702 1.00 74.94 749 GLY A N 1
ATOM 5717 C CA . GLY A 1 749 ? 14.627 39.942 -6.651 1.00 74.94 749 GLY A CA 1
ATOM 5718 C C . GLY A 1 749 ? 14.845 38.905 -7.754 1.00 74.94 749 GLY A C 1
ATOM 5719 O O . GLY A 1 749 ? 14.092 38.912 -8.725 1.00 74.94 749 GLY A O 1
ATOM 5720 N N . ALA A 1 750 ? 15.853 38.038 -7.634 1.00 83.56 750 ALA A N 1
ATOM 5721 C CA . ALA A 1 750 ? 16.079 36.915 -8.540 1.00 83.56 750 ALA A CA 1
ATOM 5722 C C . ALA A 1 750 ? 15.070 35.790 -8.257 1.00 83.56 750 ALA A C 1
ATOM 5724 O O . ALA A 1 750 ? 14.878 35.411 -7.100 1.00 83.56 750 ALA A O 1
ATOM 5725 N N . ILE A 1 751 ? 14.422 35.280 -9.305 1.00 84.12 751 ILE A N 1
ATOM 5726 C CA . ILE A 1 751 ? 13.379 34.250 -9.244 1.00 84.12 751 ILE A CA 1
ATOM 5727 C C . ILE A 1 751 ? 13.965 32.931 -9.738 1.00 84.12 751 ILE A C 1
ATOM 5729 O O . ILE A 1 751 ? 14.420 32.843 -10.879 1.00 84.12 751 ILE A O 1
ATOM 5733 N N . THR A 1 752 ? 13.910 31.898 -8.904 1.00 82.81 752 THR A N 1
ATOM 5734 C CA . THR A 1 752 ? 14.512 30.592 -9.186 1.00 82.81 752 THR A CA 1
ATOM 5735 C C . THR A 1 752 ? 13.473 29.488 -9.037 1.00 82.81 752 THR A C 1
ATOM 5737 O O . THR A 1 752 ? 12.679 29.502 -8.095 1.00 82.81 752 THR A O 1
ATOM 5740 N N . VAL A 1 753 ? 13.480 28.522 -9.952 1.00 77.88 753 VAL A N 1
ATOM 5741 C CA . VAL A 1 753 ? 12.627 27.326 -9.872 1.00 77.88 753 VAL A CA 1
ATOM 5742 C C . VAL A 1 753 ? 13.204 26.321 -8.866 1.00 77.88 753 VAL A C 1
ATOM 5744 O O . VAL A 1 753 ? 14.416 26.114 -8.815 1.00 77.88 753 VAL A O 1
ATOM 5747 N N . THR A 1 754 ? 12.351 25.702 -8.045 1.00 71.69 754 THR A N 1
ATOM 5748 C CA . THR A 1 754 ? 12.750 24.805 -6.937 1.00 71.69 754 THR A CA 1
ATOM 5749 C C . THR A 1 754 ? 12.253 23.364 -7.044 1.00 71.69 754 THR A C 1
ATOM 5751 O O . THR A 1 754 ? 12.570 22.558 -6.172 1.00 71.69 754 THR A O 1
ATOM 5754 N N . ALA A 1 755 ? 11.536 23.023 -8.112 1.00 66.50 755 ALA A N 1
ATOM 5755 C CA . ALA A 1 755 ? 11.183 21.656 -8.488 1.00 66.50 755 ALA A CA 1
ATOM 5756 C C . ALA A 1 755 ? 11.190 21.535 -10.024 1.00 66.50 755 ALA A C 1
ATOM 5758 O O . ALA A 1 755 ? 11.073 22.564 -10.693 1.00 66.50 755 ALA A O 1
ATOM 5759 N N . PRO A 1 756 ? 11.314 20.332 -10.606 1.00 62.19 756 PRO A N 1
ATOM 5760 C CA . PRO A 1 756 ? 11.149 20.161 -12.043 1.00 62.19 756 PRO A CA 1
ATOM 5761 C C . PRO A 1 756 ? 9.740 20.555 -12.523 1.00 62.19 756 PRO A C 1
ATOM 5763 O O . PRO A 1 756 ? 8.798 20.640 -11.732 1.00 62.19 756 PRO A O 1
ATOM 5766 N N . PHE A 1 757 ? 9.607 20.789 -13.829 1.00 60.47 757 PHE A N 1
ATOM 5767 C CA . PHE A 1 757 ? 8.312 20.771 -14.513 1.00 60.47 757 PHE A CA 1
ATOM 5768 C C . PHE A 1 757 ? 8.146 19.431 -15.225 1.00 60.47 757 PHE A C 1
ATOM 5770 O O . PHE A 1 757 ? 9.149 18.838 -15.616 1.00 60.47 757 PHE A O 1
ATOM 5777 N N . ASP A 1 758 ? 6.891 19.018 -15.377 1.00 54.62 758 ASP A N 1
ATOM 5778 C CA . ASP A 1 758 ? 6.430 17.685 -15.773 1.00 54.62 758 ASP A CA 1
ATOM 5779 C C . ASP A 1 758 ? 5.379 17.838 -16.890 1.00 54.62 758 ASP A C 1
ATOM 5781 O O . ASP A 1 758 ? 4.379 18.550 -16.704 1.00 54.62 758 ASP A O 1
ATOM 5785 N N . PHE A 1 759 ? 5.623 17.229 -18.055 1.00 47.91 759 PHE A N 1
ATOM 5786 C CA . PHE A 1 759 ? 4.728 17.260 -19.222 1.00 47.91 759 PHE A CA 1
ATOM 5787 C C . PHE A 1 759 ? 3.352 16.650 -18.909 1.00 47.91 759 PHE A C 1
ATOM 5789 O O . PHE A 1 759 ? 2.333 17.213 -19.325 1.00 47.91 759 PHE A O 1
ATOM 5796 N N . GLU A 1 760 ? 3.306 15.616 -18.064 1.00 49.12 760 GLU A N 1
ATOM 5797 C CA . GLU A 1 760 ? 2.100 14.870 -17.662 1.00 49.12 760 GLU A CA 1
ATOM 5798 C C . GLU A 1 760 ? 1.184 15.656 -16.728 1.00 49.12 760 GLU A C 1
ATOM 5800 O O . GLU A 1 760 ? 0.033 15.292 -16.451 1.00 49.12 760 GLU A O 1
ATOM 5805 N N . SER A 1 761 ? 1.664 16.804 -16.261 1.00 52.19 761 SER A N 1
ATOM 5806 C CA . SER A 1 761 ? 0.827 17.763 -15.581 1.00 52.19 761 SER A CA 1
ATOM 5807 C C . SER A 1 761 ? -0.161 18.425 -16.555 1.00 52.19 761 SER A C 1
ATOM 5809 O O . SER A 1 761 ? 0.130 18.801 -17.696 1.00 52.19 761 SER A O 1
ATOM 5811 N N . SER A 1 762 ? -1.368 18.711 -16.064 1.00 49.00 762 SER A N 1
ATOM 5812 C CA . SER A 1 762 ? -2.353 19.508 -16.803 1.00 49.00 762 SER A CA 1
ATOM 5813 C C . SER A 1 762 ? -1.961 20.997 -16.934 1.00 49.00 762 SER A C 1
ATOM 5815 O O . SER A 1 762 ? -2.830 21.829 -17.189 1.00 49.00 762 SER A O 1
ATOM 5817 N N . VAL A 1 763 ? -0.694 21.363 -16.695 1.00 55.47 763 VAL A N 1
ATOM 5818 C CA . VAL A 1 763 ? -0.250 22.712 -16.318 1.00 55.47 763 VAL A CA 1
ATOM 5819 C C . VAL A 1 763 ? 0.720 23.282 -17.344 1.00 55.47 763 VAL A C 1
ATOM 5821 O O . VAL A 1 763 ? 1.927 23.116 -17.256 1.00 55.47 763 VAL A O 1
ATOM 5824 N N . THR A 1 764 ? 0.201 24.018 -18.322 1.00 54.56 764 THR A N 1
ATOM 5825 C CA . THR A 1 764 ? 1.026 24.535 -19.428 1.00 54.56 764 THR A CA 1
ATOM 5826 C C . THR A 1 764 ? 1.675 25.899 -19.154 1.00 54.56 764 THR A C 1
ATOM 5828 O O . THR A 1 764 ? 2.459 26.380 -19.979 1.00 54.56 764 THR A O 1
ATOM 5831 N N . SER A 1 765 ? 1.313 26.553 -18.045 1.00 60.88 765 SER A N 1
ATOM 5832 C CA . SER A 1 765 ? 1.800 27.878 -17.644 1.00 60.88 765 SER A CA 1
ATOM 5833 C C . SER A 1 765 ? 1.558 28.175 -16.158 1.00 60.88 765 SER A C 1
ATOM 5835 O O . SER A 1 765 ? 0.659 27.604 -15.539 1.00 60.88 765 SER A O 1
ATOM 5837 N N . TYR A 1 766 ? 2.334 29.113 -15.605 1.00 67.69 766 TYR A N 1
ATOM 5838 C CA . TYR A 1 766 ? 2.176 29.633 -14.239 1.00 67.69 766 TYR A CA 1
ATOM 5839 C C . TYR A 1 766 ? 2.138 31.164 -14.239 1.00 67.69 766 TYR A C 1
ATOM 5841 O O . TYR A 1 766 ? 2.940 31.793 -14.932 1.00 67.69 766 TYR A O 1
ATOM 5849 N N . THR A 1 767 ? 1.268 31.768 -13.419 1.00 66.50 767 THR A N 1
ATOM 5850 C CA . THR A 1 767 ? 1.265 33.233 -13.202 1.00 66.50 767 THR A CA 1
ATOM 5851 C C . THR A 1 767 ? 1.814 33.576 -11.822 1.00 66.50 767 THR A C 1
ATOM 5853 O O . THR A 1 767 ? 1.270 33.101 -10.830 1.00 66.50 767 THR A O 1
ATOM 5856 N N . LEU A 1 768 ? 2.855 34.410 -11.720 1.00 72.62 768 LEU A N 1
ATOM 5857 C CA . LEU A 1 768 ? 3.451 34.800 -10.431 1.00 72.62 768 LEU A CA 1
ATOM 5858 C C . LEU A 1 768 ? 3.082 36.239 -10.043 1.00 72.62 768 LEU A C 1
ATOM 5860 O O . LEU A 1 768 ? 3.467 37.187 -10.731 1.00 72.62 768 LEU A O 1
ATOM 5864 N N . THR A 1 769 ? 2.447 36.402 -8.877 1.00 71.06 769 THR A N 1
ATOM 5865 C CA . THR A 1 769 ? 2.258 37.712 -8.229 1.00 71.06 769 THR A CA 1
ATOM 5866 C C . THR A 1 769 ? 3.363 37.957 -7.211 1.00 71.06 769 THR A C 1
ATOM 5868 O O . THR A 1 769 ? 3.498 37.217 -6.230 1.00 71.06 769 THR A O 1
ATOM 5871 N N . ILE A 1 770 ? 4.118 39.039 -7.401 1.00 74.56 770 ILE A N 1
ATOM 5872 C CA . ILE A 1 770 ? 5.275 39.390 -6.570 1.00 74.56 770 ILE A CA 1
ATOM 5873 C C . ILE A 1 770 ? 5.012 40.701 -5.827 1.00 74.56 770 ILE A C 1
ATOM 5875 O O . ILE A 1 770 ? 4.595 41.694 -6.417 1.00 74.56 770 ILE A O 1
ATOM 5879 N N . GLN A 1 771 ? 5.310 40.725 -4.529 1.00 75.81 771 GLN A N 1
ATOM 5880 C CA . GLN A 1 771 ? 5.265 41.925 -3.700 1.00 75.81 771 GLN A CA 1
ATOM 5881 C C . GLN A 1 771 ? 6.682 42.366 -3.315 1.00 75.81 771 GLN A C 1
ATOM 5883 O O . GLN A 1 771 ? 7.477 41.581 -2.799 1.00 75.81 771 GLN A O 1
ATOM 5888 N N . ALA A 1 772 ? 6.985 43.647 -3.529 1.00 73.19 772 ALA A N 1
ATOM 5889 C CA . ALA A 1 772 ? 8.207 44.284 -3.045 1.00 73.19 772 ALA A CA 1
ATOM 5890 C C . ALA A 1 772 ? 7.960 44.950 -1.680 1.00 73.19 772 ALA A C 1
ATOM 5892 O O . ALA A 1 772 ? 7.023 45.735 -1.515 1.00 73.19 772 ALA A O 1
ATOM 5893 N N . THR A 1 773 ? 8.819 44.675 -0.699 1.00 73.38 773 THR A N 1
ATOM 5894 C CA . THR A 1 773 ? 8.779 45.335 0.612 1.00 73.38 773 THR A CA 1
ATOM 5895 C C . THR A 1 773 ? 9.496 46.676 0.525 1.00 73.38 773 THR A C 1
ATOM 5897 O O . THR A 1 773 ? 10.680 46.744 0.199 1.00 73.38 773 THR A O 1
ATOM 5900 N N . LYS A 1 774 ? 8.784 47.765 0.822 1.00 57.97 774 LYS A N 1
ATOM 5901 C CA . LYS A 1 774 ? 9.343 49.118 0.777 1.00 57.97 774 LYS A CA 1
ATOM 5902 C C . LYS A 1 774 ? 10.218 49.409 2.008 1.00 57.97 774 LYS A C 1
ATOM 5904 O O . LYS A 1 774 ? 9.735 49.336 3.137 1.00 57.97 774 LYS A O 1
ATOM 5909 N N . GLY A 1 775 ? 11.468 49.817 1.773 1.00 54.59 775 GLY A N 1
ATOM 5910 C CA . GLY A 1 775 ? 12.310 50.461 2.784 1.00 54.59 775 GLY A CA 1
ATOM 5911 C C . GLY A 1 775 ? 11.765 51.835 3.197 1.00 54.59 775 GLY A C 1
ATOM 5912 O O . GLY A 1 775 ? 11.121 52.510 2.391 1.00 54.59 775 GLY A O 1
ATOM 5913 N N . GLY A 1 776 ? 11.997 52.213 4.459 1.00 41.41 776 GLY A N 1
ATOM 5914 C CA . GLY A 1 776 ? 11.504 53.462 5.064 1.00 41.41 776 GLY A CA 1
ATOM 5915 C C . GLY A 1 776 ? 12.063 54.727 4.424 1.00 41.41 776 GLY A C 1
ATOM 5916 O O . GLY A 1 776 ? 13.295 54.765 4.219 1.00 41.41 776 GLY A O 1
#

Radius of gyration: 38.24 Å; chains: 1; bounding box: 85×116×102 Å

Sequence (776 aa):
MQNSNITINTNTNTQPKGTTMLNNTFSKLKQLFIFSALTLSLNVTAVDTQAFNKEAYLDLSKPYSYNWNNKTAIKRKESQARKIFKQLATESAKTARQTLGSTDSDNTSEFSKKFKQSLKRQAISKTQSYANLKANEFANKFGQGRTEISISGIDSEAINYHIRTIQPLSNLNKDSQDLIFTQAQIASGADKGDRRETINLGIGYRKLLEQGQSIVGINLFTDYESKSKHKRASIGVEYQRSNFTANVNSYLSLSDKTTVNGKTEEVQDGHDVRLTGQVPYLPWAKIRATQYYWKGKQGANISGNVLGFETQISGSTRLEVGSSKNNNSDRATYARLSVLLPVENDKLTNFIVDDKPFKSSSKLQLSELKWVERSNVIRVEKAKNNSTITVGVFKGAVEGATCSIANNNKVVKTFTPKTTDGTINAPLTLKNGLVVVTCSGGTYVDEATGETKQAPTMRAAINYTGGALKLYANPLSEIAYQLAGAPADNTVNTILTDSEYSTVKENIDDKNTEVASDFGIEGVDIVGTEPTDVMEATNAAGDNDEGKLAVALAAVSQIDKDNTNRVITLVINELVENKDITGTVKQALIDIAGSDTTPEEVKENIETVAVAVQSSITIITDAVNTIRTADAATLAIETYIAAGIIFDEEKYLAKVNAAFLLTQAEDKDTIGKIRDIVNSVVFEIIIGDPDNPIAQNFTVPENSATGILVGTVITTGNPTGFSIVHIDEPGRSYNNLGIDSVFVIDSAGAITVTAPFDFESSVTSYTLTIQATKGG

pLDDT: mean 70.03, std 22.82, range [21.16, 98.56]

Foldseek 3Di:
DDDDDDDDDDDDDDDDPDPPPPPVVVVVVVVVPPPPDDDDDDDDDDDDDDDDDDDDDDDPPDDPDDDDDDDDDDDDDDDCVVVVVVVCVVVVVVVVCVVDPDDDDPVVVVVVVQLVVLCVPPPPPDCCVVVVVVLCVVPVVADLKWWKKKWKDSNDPDIKIKIKIKHFPDDFDQQDQKTKIKMWMWIWDDAPRDTWIKIKIKIKMWGADPSFQKIKMKMKMWMAIDQQRWIKIKIKIWIDGQFKIKMKMWMDTPDDWGDGPNWIKDFWTWMKIKMKGHFWQFNQKIKIKMWIWTDDPADHIKTKMKIWMKGHQKPFKIKIWTWMDIPPDDIDTMIMIMGIPPPPPIDTDPRGRHPGTSPGDSGDGVSVSDDDDDDRDTHMDTDPLQAFEKEAEDQFAAQPKKKFKDAPQGTQDIDGHDDDGRIDTDRGDHDFAKMKMWMAWHWDQFQFFRDIDTGFIWMAMDRDSGHHAFFYTALLRRLLQVLLVDDLDRDRRSGDPPASSVSNRFRRVVSQQLSCLLLLNHPQRLTRERAWPLVDLVTAADLDSNSLSVLSRNLLSLQLVPDPNNDSSVSSVCCSVDQRSLVSSLVSLVCSCVDPRRDPSNCRRRVVVSVVSNVSSVQLQVLLVCLLPDQLVPDDPVSLVSNSEDDDDPVCSVQLSVLSNVDHSVQRNGSSSSNVSSQQRFQWEFEQAPVGGPGDTFGAGASPQAFDFGDFDDDPDDFQAKFFPDKDFPPDDDDDPDPRAQWTATRRRTIGGHHGDDPPDPGRYMYTHMDTHHDD

Secondary structure (DSSP, 8-state):
------------------SSSHHHHHHHHHHTTSS------------------------S--------S----------HHHHHHHHHHHHHHHHHHHHS----STHHHHHHHHHHHHHHHSSSSHHHHHHHHHHHHHHTTSTT-EEEEEEE-TTSSS-EEEEEEEEESS---SS-SEEEEEEEEEEEEEETTEEEEEEEEEEEEEEEEGGGTEEEEEEEEEEEETTT--EEEEEEEEEEESSEEEEEEEEEE-S--EEETTEEEEEPPEEEEEEEEEETTEEEEEEEEEEEEE--SSS--EEEEEEEEEEE-BSSEEEEEEEEEESSS--EEEEEEEEEES--S--B---PPPSSTT-S-SS--GGG-PPP-S--SPPEEEPP--EEEEEEESSS--BS-EEEEEESSSEEEEE---STT--EEEEE-PPSS-EEEEEESSEEE-TTT--EEEP--EEEEE---SS-EEEEE-HHHHHHHHHTT-----S------HHHHHHHHHHHHHHHHHHHHHTT-TT--TTT-----TTSTT-PPPSSHHHHHHHHHHHHHHHHHHSSS--HHHHHHHHHH-S-HHHHHHHHHHHHHH-TTS-HHHHHHHHHHHHHHHHHHHHHHHHHHHHHHS-GGG--HHHHHTTT-----GGGHHHHHHHHTTS-STTSSSHHHHHHHHHTPPPEEEEEBTTB----EE---SS--TT-EEEE---SS-EEEEEEEEEE-TT--S--TTSTTSEEE-TT-EEEE-S---TTSS-SEEEEEEEEEEP-